Protein AF-A0A6P1M484-F1 (afdb_monomer_lite)

InterPro domains:
  IPR012334 Pectin lyase fold [G3DSA:2.160.20.10] (20-132)

Radius of gyration: 36.03 Å; chains: 1; bounding box: 83×106×101 Å

Organism: NCBI:txid2697043

Foldseek 3Di:
DVVVVVVVVVVVVVVVVVVVVVVVVVPPQAEAEEDEQEEPPPGPHPDVVSVQVVCQRYHYPAAYEDEYDFDEAEDAEAAENEHQVLQRYEYEYHSPDFWDKFKAAWPQWPDKFFAAPVRDGDDDFLVRGQFIWTKGATDLVCLVRDAQQWKKQKAPWDAPPQFQCLLVGAIWGFHGADNVRGITITTHQQSGPDDTAGPVRHHGTTHITMITIQRAEYEYQLYAYYEYALAERNEYYRHEQAYALPPDDDLVVVCVVCVPDDPVSSVSSVVSVVVVVVLPDPGRWHENYEYYNQYEYEYEADYHFENGQEEPEEYEDNYEYEYANYGQEHYQEEHYEYEHQYEYEYESYEQHSHQEESEEFYHLYEYEYENYEQHSHAYESYEFYHNGEYEAELYEFGNYAHEYAEYAAHQGEYEYDYDPPRAYEQEHYQHESYEYEHQGEYEDDRYEFYHHNAEPYEYDPNYDYHDDPDDHYDADDHPHDDYPDPLDDPDDPDDDDDDDDDDDDDDDDDDPDDDADEDDDDPPDPDDAAEEEADCPDDDDDSHHNAVVSVVVVCVRHPDPPSPGAHEYEYEFDREDDAEAAEDDDACLQRYAYAYDDDPPPQKWKKWFAFDFPLPPPDQWIKGKIATDPVCLVPDDQQKWKAFADKDCPPPDPPVQVGAIWGFHDADPVRNMTMTTGHHRDPVVSVVVVVRVSRPPGDIIIIIGIQRAEYEYELAAAYEYAPYERNEYARYEYADPDPCLPDPDPCVPPDDPVPPDPVVVVVSVVCVPPDHDFHEHYEYEHQYEYEYWHAYEQEDGQHEPYEAEHQYEYEYDDDPDPPQGEYEQEHYAAEPEEAEHNYEYAHQHYEQHHYAEEHYEYEHAYEYHYENYEQYQYAYEDYEYYHQYEYDYEQYEQYNHAHEHEYYEDAYEYEYECYEQENYNAEDYEYACYEYEYYNYEQEAHAAEDYAYELAEYEYEAYEAEYAHEDEHEYYDDDDDDLRAEYEYEAYEFEYAYADYEYAARHEYEYENYDYHYPPDHDHDYPHDYHYD

Secondary structure (DSSP, 8-state):
-HHHHHHHHHHHHHHHHHHHHHHHHHSPPPEE-SEEEEESTTSSBSSHHHHHHHHTTSEE-S-EEEEEPSEEEEESS-EE---TTGGGEEEES-TTSSPPEEEE-TT-EEEEEEE-TTSSBP-SSGGG-SEEEEEEE--GGGGGG--TT-EEEEEEEEE-TTS-GGGG-EEEEEEEEEETTEEEEEEE--SSSSPP--TTSSS--EEEEEEEEE-EEEEESSS-SEEEESSEEEEEESEEEEE-------HHHHHHH-TTS-HHHHHHHHHHHHHHTT-TTTT----SEEEETT-EEEE-SSEEEE--SS-SEEE-TT-EEEEES-EEES-SS-SEEE-TT-EEEEES-EEES-SS-SEEE-TT-EEEEES-EEES-SSEEEEEETT-EEEEES-EEES-SSEEEEEESSS-EEEEE-STT--EEEES-SS-SEEEETT-EEEESSEEEE--SS-SEEE-TT-EEEE-SSS--EEESSSSB---SS----------S----------------SS-EE-PPPTTS-S--EEEEE-TTS-SSSS-BSSHHHHHHHHHTEE---SSPPEEEEE-TT-B--SS-EEE--TTGGGEEEEE----S--EEEEEEEEEEE--TTSSSEEEEEEEPGGGGGG--TT-EEEEEEEE-TT---GGGG-EEEEEEEEETTTTEEEEEE----HHHHHHHHHSTTTT----EEEEEEE--EEEESSS-SEEEESSEEEEEES-EEEE--GGGSS---TTS---GGG--HHHHHHHHHHHHS------SEEEETT-EEEEETT-EEE--SS-SEEE-TT-EEEE---SSSS---EEEES-SS-SEEE-TT-EEEESSEEEES-SS-SEEE-SS-EEEEESEEEES-SSEEEEE-SS-EEEEES-EEES-SSEEEEE-TT-EEEEES-EEES-SSEEEEEESSEEEEES-EEEEESSEEEEEES-EEEEES-EEEESSEEEEEE--S-SS----EEEEES-EEEESSEEEEE-TT-EEEEES-EEEESS----EESS-EEE-

Sequence (1029 aa):
MRRMFWGFLVTLAMHAHLLAFSFTLQGGIAEQSSGTLYVGASRTYQSIHDALDYLSDKKITGDVTIAVDPGGYDYVEPICVNHQDAHRITIAGNSGGGADVITLGSGAILSVAAKDRDGNASVGPASDVDCYLVSISIPSADVGKVSAGDYVLIRALTGDLNDAYEVFQGSWEVAEVVADPPQMKIRHRYPMYPFPVNASNGLLNITGGQAIVLNTVLKFYACEGITAEGRKLGSIQNLALVGDCRPVIDPANLYVSNPGLSSEDYATVLENHASRALGNAWGAVFHGVQAELGGNVSIDRYVGISQFDGQGVSALGGSCVTADRTASCANERRGFYPTQTAYMRCDETIGSANNTDGYLADLNAVLEIESAAAAGNREQGVLALHKGRVYVKSSVSCGNGVGGFCARAGLSEMLMSTTGTAKNWAKNNLGPGVYAANGGEIRMAYTWVKNNAVNGVDGDLFSKWFLGSENNSYSNGGNSWDFASPDLVVSNSDYTAWSYHTMPFAAKTWSSDNRRKILLLDDNKGPYEAHYTINPLLPAGGVNFKNLYDFFEFIDDYRIQANGKMLNVELAYGVHHYYKTLVIDHPDASKIKIYGKRLISKEYVDIRILDTVDVTRYSNYCTAELQLVDSYEDRVDVGDYLNIISSDSSDGSDHELFRGAWEVIAKNDTTHTVTIKILQRDAGLASRLEASKISGISGGYVTAKLLKSVIKFYAADGIVVDNTLLGDLSGVCLIGDYTGLTNPPDYAANPPSVFSSQTILDRLASAYTNGWVEYDGIHVMDTGSINISGASAVCGFPGSGAYVSNGSVVENFMHRTQSLALMTACANRRSGVYCTQDSTFQSKASGSVHNRASGYVADSNSMLYVSIASAIANADYGFCVDGDSMLSGNRTKALFNLDSGYVTTDRSHSTAAESESRENGLHGYYLYDSTGAFEYSVADQNAQYGFALIESIGRMYSLTVSGQGCGLYGKDYDSLYLRKTWLYSPNSLIENNDIGVWADKNAVLTVTGSTLSGNQVGVSTTSGGVIIQ

Structure (mmCIF, N/CA/C/O backbone):
data_AF-A0A6P1M484-F1
#
_entry.id   AF-A0A6P1M484-F1
#
loop_
_atom_site.group_PDB
_atom_site.id
_atom_site.type_symbol
_atom_site.label_atom_id
_atom_site.label_alt_id
_atom_site.label_comp_id
_atom_site.label_asym_id
_atom_site.label_entity_id
_atom_site.label_seq_id
_atom_site.pdbx_PDB_ins_code
_atom_site.Cartn_x
_atom_site.Cartn_y
_atom_site.Cartn_z
_atom_site.occupancy
_atom_site.B_iso_or_equiv
_atom_site.auth_seq_id
_atom_site.auth_comp_id
_atom_site.auth_asym_id
_atom_site.auth_atom_id
_atom_site.pdbx_PDB_model_num
ATOM 1 N N . MET A 1 1 ? -15.358 -64.769 -6.963 1.00 53.03 1 MET A N 1
ATOM 2 C CA . MET A 1 1 ? -16.367 -64.537 -5.901 1.00 53.03 1 MET A CA 1
ATOM 3 C C . MET A 1 1 ? -15.932 -63.514 -4.850 1.00 53.03 1 MET A C 1
ATOM 5 O O . MET A 1 1 ? -16.545 -62.461 -4.826 1.00 53.03 1 MET A O 1
ATOM 9 N N . ARG A 1 2 ? -14.870 -63.717 -4.046 1.00 52.59 2 ARG A N 1
ATOM 10 C CA . ARG A 1 2 ? -14.439 -62.722 -3.025 1.00 52.59 2 ARG A CA 1
ATOM 11 C C . ARG A 1 2 ? -14.202 -61.297 -3.562 1.00 52.59 2 ARG A C 1
ATOM 13 O O . ARG A 1 2 ? -14.613 -60.345 -2.918 1.00 52.59 2 ARG A O 1
ATOM 20 N N . ARG A 1 3 ? -13.607 -61.147 -4.754 1.00 53.28 3 ARG A N 1
ATOM 21 C CA . ARG A 1 3 ? -13.403 -59.830 -5.397 1.00 53.28 3 ARG A CA 1
ATOM 22 C C . ARG A 1 3 ? -14.707 -59.161 -5.861 1.00 53.28 3 ARG A C 1
ATOM 24 O O . ARG A 1 3 ? -14.831 -57.953 -5.744 1.00 53.28 3 ARG A O 1
ATOM 31 N N . MET A 1 4 ? -15.690 -59.942 -6.318 1.00 67.44 4 MET A N 1
ATOM 32 C CA . MET A 1 4 ? -17.017 -59.416 -6.681 1.00 67.44 4 MET A CA 1
ATOM 33 C C . MET A 1 4 ? -17.802 -58.980 -5.440 1.00 67.44 4 MET A C 1
ATOM 35 O O . MET A 1 4 ? -18.447 -57.942 -5.466 1.00 67.44 4 MET A O 1
ATOM 39 N N . PHE A 1 5 ? -17.700 -59.733 -4.341 1.00 75.94 5 PHE A N 1
ATOM 40 C CA . PHE A 1 5 ? -18.352 -59.389 -3.076 1.00 75.94 5 PHE A CA 1
ATOM 41 C C . PHE A 1 5 ? -17.795 -58.088 -2.471 1.00 75.94 5 PHE A C 1
ATOM 43 O O . PHE A 1 5 ? -18.563 -57.239 -2.033 1.00 75.94 5 PHE A O 1
ATOM 50 N N . TRP A 1 6 ? -16.473 -57.885 -2.531 1.00 74.38 6 TRP A N 1
ATOM 51 C CA . TRP A 1 6 ? -15.841 -56.624 -2.122 1.00 74.38 6 TRP A CA 1
ATOM 52 C C . TRP A 1 6 ? -16.210 -55.446 -3.028 1.00 74.38 6 TRP A C 1
ATOM 54 O O . TRP A 1 6 ? -16.521 -54.376 -2.517 1.00 74.38 6 TRP A O 1
ATOM 64 N N . GLY A 1 7 ? -16.254 -55.644 -4.350 1.00 79.69 7 GLY A N 1
ATOM 65 C CA . GLY A 1 7 ? -16.724 -54.606 -5.273 1.00 79.69 7 GLY A CA 1
ATOM 66 C C . GLY A 1 7 ? -18.171 -54.193 -4.992 1.00 79.69 7 GLY A C 1
ATOM 67 O O . GLY A 1 7 ? -18.484 -53.006 -4.991 1.00 79.69 7 GLY A O 1
ATOM 68 N N . PHE A 1 8 ? -19.039 -55.155 -4.663 1.00 79.56 8 PHE A N 1
ATOM 69 C CA . PHE A 1 8 ? -20.438 -54.886 -4.332 1.00 79.56 8 PHE A CA 1
ATOM 70 C C . PHE A 1 8 ? -20.587 -54.117 -3.010 1.00 79.56 8 PHE A C 1
ATOM 72 O O . PHE A 1 8 ? -21.355 -53.164 -2.954 1.00 79.56 8 PHE A O 1
ATOM 79 N N . LEU A 1 9 ? -19.807 -54.463 -1.978 1.00 79.06 9 LEU A N 1
ATOM 80 C CA . LEU A 1 9 ? -19.785 -53.752 -0.691 1.00 79.06 9 LEU A CA 1
ATOM 81 C C . LEU A 1 9 ? -19.268 -52.314 -0.811 1.00 79.06 9 LEU A C 1
ATOM 83 O O . LEU A 1 9 ? -19.865 -51.411 -0.234 1.00 79.06 9 LEU A O 1
ATOM 87 N N . VAL A 1 10 ? -18.202 -52.090 -1.585 1.00 79.50 10 VAL A N 1
ATOM 88 C CA . VAL A 1 10 ? -17.672 -50.739 -1.837 1.00 79.50 10 VAL A CA 1
ATOM 89 C C . VAL A 1 10 ? -18.679 -49.909 -2.628 1.00 79.50 10 VAL A C 1
ATOM 91 O O . VAL A 1 10 ? -18.923 -48.759 -2.285 1.00 79.50 10 VAL A O 1
ATOM 94 N N . THR A 1 11 ? -19.333 -50.505 -3.628 1.00 79.81 11 THR A N 1
ATOM 95 C CA . THR A 1 11 ? -20.367 -49.814 -4.411 1.00 79.81 11 THR A CA 1
ATOM 96 C C . THR A 1 11 ? -21.569 -49.452 -3.540 1.00 79.81 11 THR A C 1
ATOM 98 O O . THR A 1 11 ? -22.047 -48.329 -3.623 1.00 79.81 11 THR A O 1
ATOM 101 N N . LEU A 1 12 ? -22.023 -50.349 -2.657 1.00 77.62 12 LEU A N 1
ATOM 102 C CA . LEU A 1 12 ? -23.106 -50.079 -1.702 1.00 77.62 12 LEU A CA 1
ATOM 103 C C . LEU A 1 12 ? -22.733 -49.012 -0.670 1.00 77.62 12 LEU A C 1
ATOM 105 O O . LEU A 1 12 ? -23.561 -48.158 -0.374 1.00 77.62 12 LEU A O 1
ATOM 109 N N . ALA A 1 13 ? -21.499 -49.024 -0.162 1.00 76.69 13 ALA A N 1
ATOM 110 C CA . ALA A 1 13 ? -21.004 -47.990 0.743 1.00 76.69 13 ALA A CA 1
ATOM 111 C C . ALA A 1 13 ? -20.927 -46.625 0.041 1.00 76.69 13 ALA A C 1
ATOM 113 O O . ALA A 1 13 ? -21.393 -45.627 0.584 1.00 76.69 13 ALA A O 1
ATOM 114 N N . MET A 1 14 ? -20.430 -46.581 -1.199 1.00 75.81 14 MET A N 1
ATOM 115 C CA . MET A 1 14 ? -20.409 -45.355 -1.999 1.00 75.81 14 MET A CA 1
ATOM 116 C C . MET A 1 14 ? -21.816 -44.870 -2.345 1.00 75.81 14 MET A C 1
ATOM 118 O O . MET A 1 14 ? -22.066 -43.676 -2.256 1.00 75.81 14 MET A O 1
ATOM 122 N N . HIS A 1 15 ? -22.752 -45.763 -2.678 1.00 74.19 15 HIS A N 1
ATOM 123 C CA . HIS A 1 15 ? -24.142 -45.394 -2.960 1.00 74.19 15 HIS A CA 1
ATOM 124 C C . HIS A 1 15 ? -24.871 -44.902 -1.706 1.00 74.19 15 HIS A C 1
ATOM 126 O O . HIS A 1 15 ? -25.634 -43.947 -1.785 1.00 74.19 15 HIS A O 1
ATOM 132 N N . ALA A 1 16 ? -24.611 -45.505 -0.542 1.00 71.75 16 ALA A N 1
ATOM 133 C CA . ALA A 1 16 ? -25.142 -45.043 0.736 1.00 71.75 16 ALA A CA 1
ATOM 134 C C . ALA A 1 16 ? -24.581 -43.665 1.114 1.00 71.75 16 ALA A C 1
ATOM 136 O O . ALA A 1 16 ? -25.341 -42.808 1.552 1.00 71.75 16 ALA A O 1
ATOM 137 N N . HIS A 1 17 ? -23.289 -43.411 0.872 1.00 71.06 17 HIS A N 1
ATOM 138 C CA . HIS A 1 17 ? -22.703 -42.081 1.045 1.00 71.06 17 HIS A CA 1
ATOM 139 C C . HIS A 1 17 ? -23.247 -41.066 0.035 1.00 71.06 17 HIS A C 1
ATOM 141 O O . HIS A 1 17 ? -23.532 -39.940 0.426 1.00 71.06 17 HIS A O 1
ATOM 147 N N . LEU A 1 18 ? -23.467 -41.457 -1.225 1.00 65.19 18 LEU A N 1
ATOM 148 C CA . LEU A 1 18 ? -24.061 -40.584 -2.242 1.00 65.19 18 LEU A CA 1
ATOM 149 C C . LEU A 1 18 ? -25.516 -40.238 -1.909 1.00 65.19 18 LEU A C 1
ATOM 151 O O . LEU A 1 18 ? -25.920 -39.090 -2.056 1.00 65.19 18 LEU A O 1
ATOM 155 N N . LEU A 1 19 ? -26.301 -41.213 -1.445 1.00 59.84 19 LEU A N 1
ATOM 156 C CA . LEU A 1 19 ? -27.692 -41.013 -1.039 1.00 59.84 19 LEU A CA 1
ATOM 157 C C . LEU A 1 19 ? -27.791 -40.201 0.251 1.00 59.84 19 LEU A C 1
ATOM 159 O O . LEU A 1 19 ? -28.648 -39.329 0.326 1.00 59.84 19 LEU A O 1
ATOM 163 N N . ALA A 1 20 ? -26.896 -40.421 1.220 1.00 59.84 20 ALA A N 1
ATOM 164 C CA . ALA A 1 20 ? -26.789 -39.572 2.403 1.00 59.84 20 ALA A CA 1
ATOM 165 C C . ALA A 1 20 ? -26.440 -38.129 2.008 1.00 59.84 20 ALA A C 1
ATOM 167 O O . ALA A 1 20 ? -27.122 -37.212 2.440 1.00 59.84 20 ALA A O 1
ATOM 168 N N . PHE A 1 21 ? -25.473 -37.934 1.105 1.00 57.44 21 PHE A N 1
ATOM 169 C CA . PHE A 1 21 ? -25.091 -36.618 0.581 1.00 57.44 21 PHE A CA 1
ATOM 170 C C . PHE A 1 21 ? -26.227 -35.940 -0.208 1.00 57.44 21 PHE A C 1
ATOM 172 O O . PHE A 1 21 ? -26.443 -34.737 -0.094 1.00 57.44 21 PHE A O 1
ATOM 179 N N . SER A 1 22 ? -27.003 -36.721 -0.965 1.00 53.09 22 SER A N 1
ATOM 180 C CA . SER A 1 22 ? -28.165 -36.240 -1.726 1.00 53.09 22 SER A CA 1
ATOM 181 C C . SER A 1 22 ? -29.347 -35.871 -0.821 1.00 53.09 22 SER A C 1
ATOM 183 O O . SER A 1 22 ? -30.064 -34.918 -1.118 1.00 53.09 22 SER A O 1
ATOM 185 N N . PHE A 1 23 ? -29.540 -36.586 0.294 1.00 50.69 23 PHE A N 1
ATOM 186 C CA . PHE A 1 23 ? -30.560 -36.256 1.296 1.00 50.69 23 PHE A CA 1
ATOM 187 C C . PHE A 1 23 ? -30.217 -34.969 2.057 1.00 50.69 23 PHE A C 1
ATOM 189 O O . PHE A 1 23 ? -31.115 -34.178 2.332 1.00 50.69 23 PHE A O 1
ATOM 196 N N . THR A 1 24 ? -28.932 -34.707 2.322 1.00 51.72 24 THR A N 1
ATOM 197 C CA . THR A 1 24 ? -28.481 -33.429 2.902 1.00 51.72 24 THR A CA 1
ATOM 198 C C . THR A 1 24 ? -28.685 -32.249 1.943 1.00 51.72 24 THR A C 1
ATOM 200 O O . THR A 1 24 ? -28.916 -31.136 2.393 1.00 51.72 24 THR A O 1
ATOM 203 N N . LEU A 1 25 ? -28.667 -32.483 0.624 1.00 49.16 25 LEU A N 1
ATOM 204 C CA . LEU A 1 25 ? -28.911 -31.465 -0.412 1.00 49.16 25 LEU A CA 1
ATOM 205 C C . LEU A 1 25 ? -30.400 -31.157 -0.668 1.00 49.16 25 LEU A C 1
ATOM 207 O O . LEU A 1 25 ? -30.707 -30.134 -1.275 1.00 49.16 25 LEU A O 1
ATOM 211 N N . GLN A 1 26 ? -31.330 -32.019 -0.237 1.00 45.59 26 GLN A N 1
ATOM 212 C CA . GLN A 1 26 ? -32.777 -31.812 -0.426 1.00 45.59 26 GLN A CA 1
ATOM 213 C C . GLN A 1 26 ? -33.454 -31.017 0.698 1.00 45.59 26 GLN A C 1
ATOM 215 O O . GLN A 1 26 ? -34.550 -30.494 0.491 1.00 45.59 26 GLN A O 1
ATOM 220 N N . GLY A 1 27 ? -32.811 -30.870 1.859 1.00 51.53 27 GLY A N 1
ATOM 221 C CA . GLY A 1 27 ? -33.149 -29.794 2.785 1.00 51.53 27 GLY A CA 1
ATOM 222 C C . GLY A 1 27 ? -32.573 -28.509 2.211 1.00 51.53 27 GLY A C 1
ATOM 223 O O . GLY A 1 27 ? -31.372 -28.297 2.324 1.00 51.53 27 GLY A O 1
ATOM 224 N N . GLY A 1 28 ? -33.386 -27.705 1.518 1.00 60.53 28 GLY A N 1
ATOM 225 C CA . GLY A 1 28 ? -32.921 -26.443 0.937 1.00 60.53 28 GLY A CA 1
ATOM 226 C C . GLY A 1 28 ? -32.111 -25.659 1.968 1.00 60.53 28 GLY A C 1
ATOM 227 O O . GLY A 1 28 ? -32.573 -25.499 3.097 1.00 60.53 28 GLY A O 1
ATOM 228 N N . ILE A 1 29 ? -30.894 -25.240 1.599 1.00 73.50 29 ILE A N 1
ATOM 229 C CA . ILE A 1 29 ? -30.035 -24.427 2.467 1.00 73.50 29 ILE A CA 1
ATOM 230 C C . ILE A 1 29 ? -30.889 -23.258 2.950 1.00 73.50 29 ILE A C 1
ATOM 232 O O . ILE A 1 29 ? -31.423 -22.516 2.124 1.00 73.50 29 ILE A O 1
ATOM 236 N N . ALA A 1 30 ? -31.076 -23.141 4.265 1.00 83.88 30 ALA A N 1
ATOM 237 C CA . ALA A 1 30 ? -31.862 -22.059 4.826 1.00 83.88 30 ALA A CA 1
ATOM 238 C C . ALA A 1 30 ? -31.227 -20.733 4.384 1.00 83.88 30 ALA A C 1
ATOM 240 O O . ALA A 1 30 ? -30.035 -20.502 4.585 1.00 83.88 30 ALA A O 1
ATOM 241 N N . GLU A 1 31 ? -32.000 -19.887 3.709 1.00 92.19 31 GLU A N 1
ATOM 242 C CA . GLU A 1 31 ? -31.503 -18.605 3.221 1.00 92.19 31 GLU A CA 1
ATOM 243 C C . GLU A 1 31 ? -31.812 -17.509 4.239 1.00 92.19 31 GLU A C 1
ATOM 245 O O . GLU A 1 31 ? -32.926 -17.414 4.757 1.00 92.19 31 GLU A O 1
ATOM 250 N N . GLN A 1 32 ? -30.828 -16.654 4.493 1.00 95.19 32 GLN A N 1
ATOM 251 C CA . GLN A 1 32 ? -31.009 -15.393 5.192 1.00 95.19 32 GLN A CA 1
ATOM 252 C C . GLN A 1 32 ? -30.959 -14.268 4.154 1.00 95.19 32 GLN A C 1
ATOM 254 O O . GLN A 1 32 ? -29.898 -13.941 3.620 1.00 95.19 32 GLN A O 1
ATOM 259 N N . SER A 1 33 ? -32.114 -13.675 3.855 1.00 94.19 33 SER A N 1
ATOM 260 C CA . SER A 1 33 ? -32.181 -12.441 3.066 1.00 94.19 33 SER A CA 1
ATOM 261 C C . SER A 1 33 ? -31.670 -11.245 3.873 1.00 94.19 33 SER A C 1
ATOM 263 O O . SER A 1 33 ? -31.371 -11.372 5.063 1.00 94.19 33 SER A O 1
ATOM 265 N N . SER A 1 34 ? -31.649 -10.058 3.259 1.00 94.38 34 SER A N 1
ATOM 266 C CA . SER A 1 34 ? -31.350 -8.819 3.981 1.00 94.38 34 SER A CA 1
ATOM 267 C C . SER A 1 34 ? -32.209 -8.658 5.236 1.00 94.38 34 SER A C 1
ATOM 269 O O . SER A 1 34 ? -33.406 -8.962 5.215 1.00 94.38 34 SER A O 1
ATOM 271 N N . GLY A 1 35 ? -31.609 -8.173 6.322 1.00 95.25 35 GLY A N 1
ATOM 272 C CA . GLY A 1 35 ? -32.316 -7.995 7.587 1.00 95.25 35 GLY A CA 1
ATOM 273 C C . GLY A 1 35 ? -31.432 -7.528 8.738 1.00 95.25 35 GLY A C 1
ATOM 274 O O . GLY A 1 35 ? -30.217 -7.395 8.608 1.00 95.25 35 GLY A O 1
ATOM 275 N N . THR A 1 36 ? -32.065 -7.291 9.884 1.00 96.75 36 THR A N 1
ATOM 276 C CA . THR A 1 36 ? -31.387 -6.883 11.117 1.00 96.75 36 THR A CA 1
ATOM 277 C C . THR A 1 36 ? -31.641 -7.913 12.211 1.00 96.75 36 THR A C 1
ATOM 279 O O . THR A 1 36 ? -32.792 -8.217 12.522 1.00 96.75 36 THR A O 1
ATOM 282 N N . LEU A 1 37 ? -30.568 -8.441 12.794 1.00 97.19 37 LEU A N 1
ATOM 283 C CA . LEU A 1 37 ? -30.597 -9.289 13.980 1.00 97.19 37 LEU A CA 1
ATOM 284 C C . LEU A 1 37 ? -30.318 -8.402 15.192 1.00 97.19 37 LEU A C 1
ATOM 286 O O . LEU A 1 37 ? -29.239 -7.828 15.300 1.00 97.19 37 LEU A O 1
ATOM 290 N N . TYR A 1 38 ? -31.300 -8.254 16.078 1.00 97.12 38 TYR A N 1
ATOM 291 C CA . TYR A 1 38 ? -31.150 -7.428 17.275 1.00 97.12 38 TYR A CA 1
ATOM 292 C C . TYR A 1 38 ? -30.542 -8.242 18.416 1.00 97.12 38 TYR A C 1
ATOM 294 O O . TYR A 1 38 ? -31.087 -9.289 18.770 1.00 97.12 38 TYR A O 1
ATOM 302 N N . VAL A 1 39 ? -29.457 -7.730 18.995 1.00 97.31 39 VAL A N 1
ATOM 303 C CA . VAL A 1 39 ? -28.735 -8.318 20.129 1.00 97.31 39 VAL A CA 1
ATOM 304 C C . VAL A 1 39 ? -28.949 -7.464 21.378 1.00 97.31 39 VAL A C 1
ATOM 306 O O . VAL A 1 39 ? -28.831 -6.242 21.312 1.00 97.31 39 VAL A O 1
ATOM 309 N N . GLY A 1 40 ? -29.270 -8.093 22.509 1.00 95.12 40 GLY A N 1
ATOM 310 C CA . GLY A 1 40 ? -29.425 -7.415 23.799 1.00 95.12 40 GLY A CA 1
ATOM 311 C C . GLY A 1 40 ? -30.181 -8.251 24.831 1.00 95.12 40 GLY A C 1
ATOM 312 O O . GLY A 1 40 ? -30.887 -9.193 24.478 1.00 95.12 40 GLY A O 1
ATOM 313 N N . ALA A 1 41 ? -30.113 -7.854 26.107 1.00 91.50 41 ALA A N 1
ATOM 314 C CA . ALA A 1 41 ? -30.684 -8.605 27.238 1.00 91.50 41 ALA A CA 1
ATOM 315 C C . ALA A 1 41 ? -32.189 -8.947 27.097 1.00 91.50 41 ALA A C 1
ATOM 317 O O . ALA A 1 41 ? -32.699 -9.897 27.687 1.00 91.50 41 ALA A O 1
ATOM 318 N N . SER A 1 42 ? -32.933 -8.162 26.311 1.00 92.19 42 SER A N 1
ATOM 319 C CA . SER A 1 42 ? -34.372 -8.350 26.061 1.00 92.19 42 SER A CA 1
ATOM 320 C C . SER A 1 42 ? -34.704 -8.766 24.621 1.00 92.19 42 SER A C 1
ATOM 322 O O . SER A 1 42 ? -35.867 -8.722 24.213 1.00 92.19 42 SER A O 1
ATOM 324 N N . ARG A 1 43 ? -33.696 -9.153 23.831 1.00 94.44 43 ARG A N 1
ATOM 325 C CA . ARG A 1 43 ? -33.829 -9.505 22.412 1.00 94.44 43 ARG A CA 1
ATOM 326 C C . ARG A 1 43 ? -33.830 -11.015 22.189 1.00 94.44 43 ARG A C 1
ATOM 328 O O . ARG A 1 43 ? -33.615 -11.808 23.101 1.00 94.44 43 ARG A O 1
ATOM 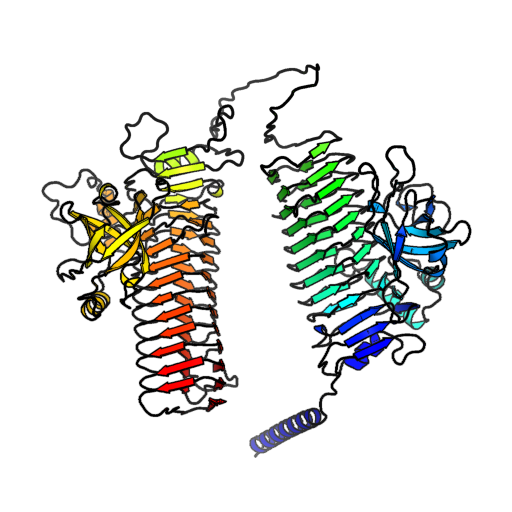335 N N . THR A 1 44 ? -34.109 -11.412 20.949 1.00 95.25 44 THR A N 1
ATOM 336 C CA . THR A 1 44 ? -34.053 -12.818 20.521 1.00 95.25 44 THR A CA 1
ATOM 337 C C . THR A 1 44 ? -32.642 -13.385 20.633 1.00 95.25 44 THR A C 1
ATOM 339 O O . THR A 1 44 ? -32.490 -14.517 21.076 1.00 95.25 44 THR A O 1
ATOM 342 N N . TYR A 1 45 ? -31.638 -12.592 20.261 1.00 97.06 45 TYR A N 1
ATOM 343 C CA . TYR A 1 45 ? -30.227 -12.925 20.413 1.00 97.06 45 TYR A CA 1
ATOM 344 C C . TYR A 1 45 ? -29.699 -12.156 21.623 1.00 97.06 45 TYR A C 1
ATOM 346 O O . TYR A 1 45 ? -29.893 -10.943 21.717 1.00 97.06 45 TYR A O 1
ATOM 354 N N . GLN A 1 46 ? -29.093 -12.848 22.580 1.00 95.44 46 GLN A N 1
ATOM 355 C CA . GLN A 1 46 ? -28.589 -12.229 23.807 1.00 95.44 46 GLN A CA 1
ATOM 356 C C . GLN A 1 46 ? -27.141 -11.764 23.621 1.00 95.44 46 GLN A C 1
ATOM 358 O O . GLN A 1 46 ? -26.747 -10.751 24.196 1.00 95.44 46 GLN A O 1
ATOM 363 N N . SER A 1 47 ? -26.390 -12.447 22.751 1.00 96.19 47 SER A N 1
ATOM 364 C CA . SER A 1 47 ? -25.005 -12.137 22.389 1.00 96.19 47 SER A CA 1
ATOM 365 C C . SER A 1 47 ? -24.797 -12.029 20.869 1.00 96.19 47 SER A C 1
ATOM 367 O O . SER A 1 47 ? -25.660 -12.404 20.069 1.00 96.19 47 SER A O 1
ATOM 369 N N . ILE A 1 48 ? -23.631 -11.516 20.451 1.00 97.56 48 ILE A N 1
ATOM 370 C CA . ILE A 1 48 ? -23.211 -11.564 19.040 1.00 97.56 48 ILE A CA 1
ATOM 371 C C . ILE A 1 48 ? -22.940 -13.015 18.612 1.00 97.56 48 ILE A C 1
ATOM 373 O O . ILE A 1 48 ? -23.260 -13.363 17.475 1.00 97.56 48 ILE A O 1
ATOM 377 N N . HIS A 1 49 ? -22.426 -13.868 19.509 1.00 96.94 49 HIS A N 1
ATOM 378 C CA . HIS A 1 49 ? -22.252 -15.303 19.255 1.00 96.94 49 HIS A CA 1
ATOM 379 C C . HIS A 1 49 ? -23.578 -15.969 18.892 1.00 96.94 49 HIS A C 1
ATOM 381 O O . HIS A 1 49 ? -23.643 -16.608 17.852 1.00 96.94 49 HIS A O 1
ATOM 387 N N . ASP A 1 50 ? -24.665 -15.705 19.624 1.00 96.75 50 ASP A N 1
ATOM 388 C CA . ASP A 1 50 ? -25.988 -16.272 19.311 1.00 96.75 50 ASP A CA 1
ATOM 389 C C . ASP A 1 50 ? -26.455 -15.891 17.895 1.00 96.75 50 ASP A C 1
ATOM 391 O O . ASP A 1 50 ? -27.077 -16.684 17.183 1.00 96.75 50 ASP A O 1
ATOM 395 N N . ALA A 1 51 ? -26.180 -14.648 17.486 1.00 97.56 51 ALA A N 1
ATOM 396 C CA . ALA A 1 51 ? -26.536 -14.150 16.163 1.00 97.56 51 ALA A CA 1
ATOM 397 C C . ALA A 1 51 ? -25.664 -14.781 15.065 1.00 97.56 51 ALA A C 1
ATOM 399 O O . ALA A 1 51 ? -26.183 -15.142 14.008 1.00 97.56 51 ALA A O 1
ATOM 400 N N . LEU A 1 52 ? -24.359 -14.940 15.302 1.00 97.12 52 LEU A N 1
ATOM 401 C CA . LEU A 1 52 ? -23.440 -15.597 14.370 1.00 97.12 52 LEU A CA 1
ATOM 402 C C . LEU A 1 52 ? -23.708 -17.103 14.262 1.00 97.12 52 LEU A C 1
ATOM 404 O O . LEU A 1 52 ? -23.727 -17.627 13.150 1.00 97.12 52 LEU A O 1
ATOM 408 N N . ASP A 1 53 ? -24.009 -17.775 15.370 1.00 96.69 53 ASP A N 1
ATOM 409 C CA . ASP A 1 53 ? -24.400 -19.185 15.411 1.00 96.69 53 ASP A CA 1
ATOM 410 C C . ASP A 1 53 ? -25.687 -19.410 14.624 1.00 96.69 53 ASP A C 1
ATOM 412 O O . ASP A 1 53 ? -25.777 -20.340 13.821 1.00 96.69 53 ASP A O 1
ATOM 416 N N . TYR A 1 54 ? -26.658 -18.502 14.759 1.00 96.69 54 TYR A N 1
ATOM 417 C CA . TYR A 1 54 ? -27.853 -18.511 13.923 1.00 96.69 54 TYR A CA 1
ATOM 418 C C . TYR A 1 54 ? -27.536 -18.339 12.431 1.00 96.69 54 TYR A C 1
ATOM 420 O O . TYR A 1 54 ? -28.255 -18.895 11.602 1.00 96.69 54 TYR A O 1
ATOM 428 N N . LEU A 1 55 ? -26.502 -17.586 12.057 1.00 96.81 55 LEU A N 1
ATOM 429 C CA . LEU A 1 55 ? -26.103 -17.415 10.655 1.00 96.81 55 LEU A CA 1
ATOM 430 C C . LEU A 1 55 ? -25.220 -18.555 10.132 1.00 96.81 55 LEU A C 1
ATOM 432 O O . LEU A 1 55 ? -25.133 -18.720 8.920 1.00 96.81 55 LEU A O 1
ATOM 436 N N . SER A 1 56 ? -24.587 -19.335 11.011 1.00 95.69 56 SER A N 1
ATOM 437 C CA . SER A 1 56 ? -23.524 -20.291 10.668 1.00 95.69 56 SER A CA 1
ATOM 438 C C . SER A 1 56 ? -23.910 -21.339 9.615 1.00 95.69 56 SER A C 1
ATOM 440 O O . SER A 1 56 ? -23.058 -21.765 8.835 1.00 95.69 56 SER A O 1
ATOM 442 N N . ASP A 1 57 ? -25.187 -21.724 9.560 1.00 93.12 57 ASP A N 1
ATOM 443 C CA . ASP A 1 57 ? -25.733 -22.727 8.644 1.00 93.12 57 ASP A CA 1
ATOM 444 C C . ASP A 1 57 ? -26.552 -22.136 7.479 1.00 93.12 57 ASP A C 1
ATOM 446 O O . ASP A 1 57 ? -27.160 -22.886 6.707 1.00 93.12 57 ASP A O 1
ATOM 450 N N . LYS A 1 58 ? -26.574 -20.802 7.328 1.00 94.88 58 LYS A N 1
ATOM 451 C CA . LYS A 1 58 ? -27.437 -20.100 6.364 1.00 94.88 58 LYS A CA 1
ATOM 452 C C . LYS A 1 58 ? -26.660 -19.518 5.205 1.00 94.88 58 LYS A C 1
ATOM 454 O O . LYS A 1 58 ? -25.593 -18.949 5.356 1.00 94.88 58 LYS A O 1
ATOM 459 N N . LYS A 1 59 ? -27.253 -19.543 4.017 1.00 95.25 59 LYS A N 1
ATOM 460 C CA . LYS A 1 59 ? -26.734 -18.758 2.892 1.00 95.25 59 LYS A CA 1
ATOM 461 C C . LYS A 1 59 ? -27.224 -17.320 3.011 1.00 95.25 59 LYS A C 1
ATOM 463 O O . LYS A 1 59 ? -28.434 -17.093 3.018 1.00 95.25 59 LYS A O 1
ATOM 468 N N . ILE A 1 60 ? -26.316 -16.348 3.050 1.00 96.56 60 ILE A N 1
ATOM 469 C CA . ILE A 1 60 ? -26.690 -14.938 3.209 1.00 96.56 60 ILE A CA 1
ATOM 470 C C . ILE A 1 60 ? -26.880 -14.311 1.824 1.00 96.56 60 ILE A C 1
ATOM 472 O O . ILE A 1 60 ? -25.924 -13.972 1.125 1.00 96.56 60 ILE A O 1
ATOM 476 N N . THR A 1 61 ? -28.132 -14.161 1.391 1.00 95.31 61 THR A N 1
ATOM 477 C CA . THR A 1 61 ? -28.474 -13.677 0.042 1.00 95.31 61 THR A CA 1
ATOM 478 C C . THR A 1 61 ? -28.562 -12.152 -0.064 1.00 95.31 61 THR A C 1
ATOM 480 O O . THR A 1 61 ? -28.478 -11.638 -1.181 1.00 95.31 61 THR A O 1
ATOM 483 N N . GLY A 1 62 ? -28.580 -11.425 1.059 1.00 95.19 62 GLY A N 1
ATOM 484 C CA . GLY A 1 62 ? -28.448 -9.961 1.114 1.00 95.19 62 GLY A CA 1
ATOM 485 C C . GLY A 1 62 ? -27.791 -9.470 2.409 1.00 95.19 62 GLY A C 1
ATOM 486 O O . GLY A 1 62 ? -27.441 -10.286 3.249 1.00 95.19 62 GLY A O 1
ATOM 487 N N . ASP A 1 63 ? -27.608 -8.157 2.575 1.00 97.19 63 ASP A N 1
ATOM 488 C CA . ASP A 1 63 ? -26.856 -7.606 3.719 1.00 97.19 63 ASP A CA 1
ATOM 489 C C . ASP A 1 63 ? -27.567 -7.804 5.067 1.00 97.19 63 ASP A C 1
ATOM 491 O O . ASP A 1 63 ? -28.754 -7.495 5.217 1.00 97.19 63 ASP A O 1
ATOM 495 N N . VAL A 1 64 ? -26.826 -8.303 6.058 1.00 97.88 64 VAL A N 1
ATOM 496 C CA . VAL A 1 64 ? -27.311 -8.586 7.412 1.00 97.88 64 VAL A CA 1
ATOM 497 C C . VAL A 1 64 ? -26.600 -7.681 8.407 1.00 97.88 64 VAL A C 1
ATOM 499 O O . VAL A 1 64 ? -25.375 -7.654 8.480 1.00 97.88 64 VAL A O 1
ATOM 502 N N . THR A 1 65 ? -27.368 -6.965 9.222 1.00 97.50 65 THR A N 1
ATOM 503 C CA . THR A 1 65 ? -26.828 -6.171 10.332 1.00 97.50 65 THR A CA 1
ATOM 504 C C . THR A 1 65 ? -27.108 -6.859 11.661 1.00 97.50 65 THR A C 1
ATOM 506 O O . THR A 1 65 ? -28.265 -7.056 12.018 1.00 97.50 65 THR A O 1
ATOM 509 N N . ILE A 1 66 ? -26.069 -7.184 12.421 1.00 97.88 66 ILE A N 1
ATOM 510 C CA . ILE A 1 66 ? -26.158 -7.536 13.839 1.00 97.88 66 ILE A CA 1
ATOM 511 C C . ILE A 1 66 ? -26.158 -6.215 14.617 1.00 97.88 66 ILE A C 1
ATOM 513 O O . ILE A 1 66 ? -25.112 -5.590 14.794 1.00 97.88 66 ILE A O 1
ATOM 517 N N . ALA A 1 67 ? -27.347 -5.749 15.000 1.00 97.12 67 ALA A N 1
ATOM 518 C CA . ALA A 1 67 ? -27.556 -4.484 15.696 1.00 97.12 67 ALA A CA 1
ATOM 519 C C . ALA A 1 67 ? -27.608 -4.714 17.210 1.00 97.12 67 ALA A C 1
ATOM 521 O O . ALA A 1 67 ? -28.545 -5.327 17.722 1.00 97.12 67 ALA A O 1
ATOM 522 N N . VAL A 1 68 ? -26.609 -4.207 17.920 1.00 97.62 68 VAL A N 1
ATOM 523 C CA . VAL A 1 68 ? -26.420 -4.410 19.356 1.00 97.62 68 VAL A CA 1
ATOM 524 C C . VAL A 1 68 ? -27.033 -3.236 20.123 1.00 97.62 68 VAL A C 1
ATOM 526 O O . VAL A 1 68 ? -26.757 -2.071 19.824 1.00 97.62 68 VAL A O 1
ATOM 529 N N . ASP A 1 69 ? -27.916 -3.531 21.078 1.00 96.25 69 ASP A N 1
ATOM 530 C CA . ASP A 1 69 ? -28.544 -2.522 21.936 1.00 96.25 69 ASP A CA 1
ATOM 531 C C . ASP A 1 69 ? -27.493 -1.828 22.831 1.00 96.25 69 ASP A C 1
ATOM 533 O O . ASP A 1 69 ? -26.523 -2.477 23.230 1.00 96.25 69 ASP A O 1
ATOM 537 N N . PRO A 1 70 ? -27.685 -0.549 23.210 1.00 95.44 70 PRO A N 1
ATOM 538 C CA . PRO A 1 70 ? -26.840 0.119 24.202 1.00 95.44 70 PRO A CA 1
ATOM 539 C C . PRO A 1 70 ? -26.689 -0.699 25.491 1.00 95.44 70 PRO A C 1
ATOM 541 O O . PRO A 1 70 ? -27.669 -1.224 26.023 1.00 95.44 70 PRO A O 1
ATOM 544 N N . GLY A 1 71 ? -25.465 -0.787 26.005 1.00 94.62 71 GLY A N 1
ATOM 545 C CA . GLY A 1 71 ? -25.122 -1.595 27.170 1.00 94.62 71 GLY A CA 1
ATOM 546 C C . GLY A 1 71 ? -23.677 -2.091 27.154 1.00 94.62 71 GLY A C 1
ATOM 547 O O . GLY A 1 71 ? -22.946 -1.917 26.177 1.00 94.62 71 GLY A O 1
ATOM 548 N N . GLY A 1 72 ? -23.277 -2.713 28.264 1.00 95.00 72 GLY A N 1
ATOM 549 C CA . GLY A 1 72 ? -22.024 -3.455 28.379 1.00 95.00 72 GLY A CA 1
ATOM 550 C C . GLY A 1 72 ? -22.241 -4.940 28.088 1.00 95.00 72 GLY A C 1
ATOM 551 O O . GLY A 1 72 ? -23.188 -5.525 28.612 1.00 95.00 72 GLY A O 1
ATOM 552 N N . TYR A 1 73 ? -21.369 -5.525 27.272 1.00 95.88 73 TYR A N 1
ATOM 553 C CA . TYR A 1 73 ? -21.386 -6.936 26.889 1.00 95.88 73 TYR A CA 1
ATOM 554 C C . TYR A 1 73 ? -20.024 -7.544 27.185 1.00 95.88 73 TYR A C 1
ATOM 556 O O . TYR A 1 73 ? -19.027 -7.088 26.631 1.00 95.88 73 TYR A O 1
ATOM 564 N N . ASP A 1 74 ? -19.994 -8.557 28.039 1.00 93.56 74 ASP A N 1
ATOM 565 C CA . ASP A 1 74 ? -18.762 -9.193 28.491 1.00 93.56 74 ASP A CA 1
ATOM 566 C C . ASP A 1 74 ? -18.481 -10.457 27.664 1.00 93.56 74 ASP A C 1
ATOM 568 O O . ASP A 1 74 ? -19.372 -11.279 27.450 1.00 93.56 74 ASP A O 1
ATOM 572 N N . TYR A 1 75 ? -17.239 -10.607 27.206 1.00 93.25 75 TYR A N 1
ATOM 573 C CA . TYR A 1 75 ? -16.750 -11.722 26.401 1.00 93.25 75 TYR A CA 1
ATOM 574 C C . TYR A 1 75 ? -15.490 -12.310 27.039 1.00 93.25 75 TYR A C 1
ATOM 576 O O . TYR A 1 75 ? -14.561 -11.584 27.397 1.00 93.25 75 TYR A O 1
ATOM 584 N N . VAL A 1 76 ? -15.458 -13.635 27.162 1.00 89.56 76 VAL A N 1
ATOM 585 C CA . VAL A 1 76 ? -14.273 -14.413 27.580 1.00 89.56 76 VAL A CA 1
ATOM 586 C C . VAL A 1 76 ? -13.684 -15.248 26.443 1.00 89.56 76 VAL A C 1
ATOM 588 O O . VAL A 1 76 ? -12.637 -15.872 26.604 1.00 89.56 76 VAL A O 1
ATOM 591 N N . GLU A 1 77 ? -14.340 -15.223 25.283 1.00 91.06 77 GLU A N 1
ATOM 592 C CA . GLU A 1 77 ? -13.898 -15.853 24.047 1.00 91.06 77 GLU A CA 1
ATOM 593 C C . GLU A 1 77 ? -13.992 -14.855 22.882 1.00 91.06 77 GLU A C 1
ATOM 595 O O . GLU A 1 77 ? -14.863 -13.974 22.900 1.00 91.06 77 GLU A O 1
ATOM 600 N N . PRO A 1 78 ? -13.144 -15.001 21.849 1.00 94.44 78 PRO A N 1
ATOM 601 C CA . PRO A 1 78 ? -13.182 -14.133 20.680 1.00 94.44 78 PRO A CA 1
ATOM 602 C C . PRO A 1 78 ? -14.494 -14.226 19.902 1.00 94.44 78 PRO A C 1
ATOM 604 O O . PRO A 1 78 ? -15.130 -15.280 19.813 1.00 94.44 78 PRO A O 1
ATOM 607 N N . ILE A 1 79 ? -14.861 -13.134 19.234 1.00 97.19 79 ILE A N 1
ATOM 608 C CA . ILE A 1 79 ? -15.914 -13.144 18.216 1.00 97.19 79 ILE A CA 1
ATOM 609 C C . ILE A 1 79 ? -15.274 -13.541 16.880 1.00 97.19 79 ILE A C 1
ATOM 611 O O . ILE A 1 79 ? -14.747 -12.704 16.143 1.00 97.19 79 ILE A O 1
ATOM 615 N N . CYS A 1 80 ? -15.322 -14.834 16.565 1.00 95.81 80 CYS A N 1
ATOM 616 C CA . CYS A 1 80 ? -14.789 -15.387 15.319 1.00 95.81 80 CYS A CA 1
ATOM 617 C C . CYS A 1 80 ? -15.809 -15.296 14.174 1.00 95.81 80 CYS A C 1
ATOM 619 O O . CYS A 1 80 ? -16.878 -15.908 14.218 1.00 95.81 80 CYS A O 1
ATOM 621 N N . VAL A 1 81 ? -15.462 -14.595 13.093 1.00 94.38 81 VAL A N 1
ATOM 622 C CA . VAL A 1 81 ? -16.326 -14.448 11.912 1.00 94.38 81 VAL A CA 1
ATOM 623 C C . VAL A 1 81 ? -15.873 -15.389 10.793 1.00 94.38 81 VAL A C 1
ATOM 625 O O . VAL A 1 81 ? -15.151 -15.004 9.875 1.00 94.38 81 VAL A O 1
ATOM 628 N N . ASN A 1 82 ? -16.366 -16.629 10.836 1.00 92.69 82 ASN A N 1
ATOM 629 C CA . ASN A 1 82 ? -15.946 -17.700 9.917 1.00 92.69 82 ASN A CA 1
ATOM 630 C C . ASN A 1 82 ? -16.941 -18.002 8.779 1.00 92.69 82 ASN A C 1
ATOM 632 O O . ASN A 1 82 ? -16.738 -18.932 7.991 1.00 92.69 82 ASN A O 1
ATOM 636 N N . HIS A 1 83 ? -17.999 -17.198 8.650 1.00 95.06 83 HIS A N 1
ATOM 637 C CA . HIS A 1 83 ? -19.042 -17.397 7.646 1.00 95.06 83 HIS A CA 1
ATOM 638 C C . HIS A 1 83 ? -18.538 -17.134 6.211 1.00 95.06 83 HIS A C 1
ATOM 640 O O . HIS A 1 83 ? -17.831 -16.160 5.950 1.00 95.06 83 HIS A O 1
ATOM 646 N N . GLN A 1 84 ? -18.935 -17.966 5.240 1.00 94.00 84 GLN A N 1
ATOM 647 C CA . GLN A 1 84 ? -18.512 -17.811 3.834 1.00 94.00 84 GLN A CA 1
ATOM 648 C C . GLN A 1 84 ? -18.984 -16.484 3.209 1.00 94.00 84 GLN A C 1
ATOM 650 O O . GLN A 1 84 ? -18.266 -15.857 2.431 1.00 94.00 84 GLN A O 1
ATOM 655 N N . ASP A 1 85 ? -20.166 -16.021 3.619 1.00 96.06 85 ASP A N 1
ATOM 656 C CA . ASP A 1 85 ? -20.772 -14.759 3.190 1.00 96.06 85 ASP A CA 1
ATOM 657 C C . ASP A 1 85 ? -20.551 -13.631 4.215 1.00 96.06 85 ASP A C 1
ATOM 659 O O . ASP A 1 85 ? -21.318 -12.671 4.259 1.00 96.06 85 ASP A O 1
ATOM 663 N N . ALA A 1 86 ? -19.518 -13.728 5.063 1.00 95.81 86 ALA A N 1
ATOM 664 C CA . ALA A 1 86 ? -19.227 -12.733 6.103 1.00 95.81 86 ALA A CA 1
ATOM 665 C C . ALA A 1 86 ? -19.099 -11.296 5.570 1.00 95.81 86 ALA A C 1
ATOM 667 O O . ALA A 1 86 ? -19.310 -10.339 6.313 1.00 95.81 86 ALA A O 1
ATOM 668 N N . HIS A 1 87 ? -18.827 -11.135 4.269 1.00 96.44 87 HIS A N 1
ATOM 669 C CA . HIS A 1 87 ? -18.652 -9.834 3.621 1.00 96.44 87 HIS A CA 1
ATOM 670 C C . HIS A 1 87 ? -19.953 -9.027 3.571 1.00 96.44 87 HIS A C 1
ATOM 672 O O . HIS A 1 87 ? -19.924 -7.852 3.217 1.00 96.44 87 HIS A O 1
ATOM 678 N N . ARG A 1 88 ? -21.075 -9.671 3.913 1.00 97.00 88 ARG A N 1
ATOM 679 C CA . ARG A 1 88 ? -22.429 -9.116 4.001 1.00 97.00 88 ARG A CA 1
ATOM 680 C C . ARG A 1 88 ? -22.886 -8.899 5.441 1.00 97.00 88 ARG A C 1
ATOM 682 O O . ARG A 1 88 ? -24.015 -8.470 5.647 1.00 97.00 88 ARG A O 1
ATOM 689 N N . ILE A 1 89 ? -22.058 -9.249 6.428 1.00 97.88 89 ILE A N 1
ATOM 690 C CA . ILE A 1 89 ? -22.373 -9.086 7.847 1.00 97.88 89 ILE A CA 1
ATOM 691 C C . ILE A 1 89 ? -21.776 -7.767 8.339 1.00 97.88 89 ILE A C 1
ATOM 693 O O . ILE A 1 89 ? -20.566 -7.549 8.255 1.00 97.88 89 ILE A O 1
ATOM 697 N N . THR A 1 90 ? -22.627 -6.916 8.901 1.00 97.50 90 THR A N 1
ATOM 698 C CA . THR A 1 90 ? -22.234 -5.710 9.634 1.00 97.50 90 THR A CA 1
ATOM 699 C C . THR A 1 90 ? -22.550 -5.887 11.112 1.00 97.50 90 THR A C 1
ATOM 701 O O . THR A 1 90 ? -23.680 -6.220 11.455 1.00 97.50 90 THR A O 1
ATOM 704 N N . ILE A 1 91 ? -21.591 -5.617 11.994 1.00 97.62 91 ILE A N 1
ATOM 705 C CA . ILE A 1 91 ? -21.809 -5.522 13.441 1.00 97.62 91 ILE A CA 1
ATOM 706 C C . ILE A 1 91 ? -21.900 -4.037 13.794 1.00 97.62 91 ILE A C 1
ATOM 708 O O . ILE A 1 91 ? -20.954 -3.279 13.582 1.00 97.62 91 ILE A O 1
ATOM 712 N N . ALA A 1 92 ? -23.048 -3.604 14.306 1.00 96.81 92 ALA A N 1
ATOM 713 C CA . ALA A 1 92 ? -23.311 -2.202 14.606 1.00 96.81 92 ALA A CA 1
ATOM 714 C C . ALA A 1 92 ? -23.791 -2.040 16.047 1.00 96.81 92 ALA A C 1
ATOM 716 O O . ALA A 1 92 ? -24.768 -2.672 16.446 1.00 96.81 92 ALA A O 1
ATOM 717 N N . GLY A 1 93 ? -23.133 -1.173 16.811 1.00 95.81 93 GLY A N 1
ATOM 718 C CA . GLY A 1 93 ? -23.658 -0.716 18.093 1.00 95.81 93 GLY A CA 1
ATOM 719 C C . GLY A 1 93 ? -24.754 0.330 17.926 1.00 95.81 93 GLY A C 1
ATOM 720 O O . GLY A 1 93 ? -25.004 0.832 16.825 1.00 95.81 93 GLY A O 1
ATOM 721 N N . ASN A 1 94 ? -25.393 0.663 19.044 1.00 86.31 94 ASN A N 1
ATOM 722 C CA . ASN A 1 94 ? -26.480 1.627 19.135 1.00 86.31 94 ASN A CA 1
ATOM 723 C C . ASN A 1 94 ? -27.648 1.286 18.194 1.00 86.31 94 ASN A C 1
ATOM 725 O O . ASN A 1 94 ? -28.027 2.064 17.321 1.00 86.31 94 ASN A O 1
ATOM 729 N N . SER A 1 95 ? -28.251 0.110 18.386 1.00 79.56 95 SER A N 1
ATOM 730 C CA . SER A 1 95 ? -29.377 -0.403 17.582 1.00 79.56 95 SER A CA 1
ATOM 731 C C . SER A 1 95 ? -30.561 0.570 17.382 1.00 79.56 95 SER A C 1
ATOM 733 O O . SER A 1 95 ? -31.388 0.352 16.493 1.00 79.56 95 SER A O 1
ATOM 735 N N . GLY A 1 96 ? -30.665 1.626 18.202 1.00 64.56 96 GLY A N 1
ATOM 736 C CA . GLY A 1 96 ? -31.706 2.655 18.159 1.00 64.56 96 GLY A CA 1
ATOM 737 C C . GLY A 1 96 ? -31.418 3.885 17.281 1.00 64.56 96 GLY A C 1
ATOM 738 O O . GLY A 1 96 ? -32.325 4.702 17.116 1.00 64.56 96 GLY A O 1
ATOM 739 N N . GLY A 1 97 ? -30.215 4.052 16.712 1.00 71.44 97 GLY A N 1
ATOM 740 C CA . GLY A 1 97 ? -29.875 5.212 15.872 1.00 71.44 97 GLY A CA 1
ATOM 741 C C . GLY A 1 97 ? -28.372 5.486 15.719 1.00 71.44 97 GLY A C 1
ATOM 742 O O . GLY A 1 97 ? -27.530 4.695 16.124 1.00 71.44 97 GLY A O 1
ATOM 743 N N . GLY A 1 98 ? -28.015 6.621 15.106 1.00 78.31 98 GLY A N 1
ATOM 744 C CA . GLY A 1 98 ? -26.616 7.066 15.024 1.00 78.31 98 GLY A CA 1
ATOM 745 C C . GLY A 1 98 ? -26.054 7.466 16.394 1.00 78.31 98 GLY A C 1
ATOM 746 O O . GLY A 1 98 ? -26.813 7.802 17.300 1.00 78.31 98 GLY A O 1
ATOM 747 N N . ALA A 1 99 ? -24.729 7.427 16.549 1.00 86.25 99 ALA A N 1
ATOM 748 C CA . ALA A 1 99 ? -24.065 7.850 17.781 1.00 86.25 99 ALA A CA 1
ATOM 749 C C . ALA A 1 99 ? -24.333 9.336 18.096 1.00 86.25 99 ALA A C 1
ATOM 751 O O . ALA A 1 99 ? -24.316 10.186 17.199 1.00 86.25 99 ALA A O 1
ATOM 752 N N . ASP A 1 100 ? -24.562 9.652 19.372 1.00 93.44 100 ASP A N 1
ATOM 753 C CA . ASP A 1 100 ? -24.722 11.032 19.827 1.00 93.44 100 ASP A CA 1
ATOM 754 C C . ASP A 1 100 ? -23.403 11.801 19.695 1.00 93.44 100 ASP A C 1
ATOM 756 O O . ASP A 1 100 ? -22.327 11.276 19.980 1.00 93.44 100 ASP A O 1
ATOM 760 N N . VAL A 1 101 ? -23.478 13.070 19.283 1.00 95.75 101 VAL A N 1
ATOM 761 C CA . VAL A 1 101 ? -22.304 13.939 19.109 1.00 95.75 101 VAL A CA 1
ATOM 762 C C . VAL A 1 101 ? -22.420 15.160 20.013 1.00 95.75 101 VAL A C 1
ATOM 764 O O . VAL A 1 101 ? -23.381 15.926 19.924 1.00 95.75 101 VAL A O 1
ATOM 767 N N . ILE A 1 102 ? -21.405 15.361 20.851 1.00 96.62 102 ILE A N 1
ATOM 768 C CA . ILE A 1 102 ? -21.237 16.518 21.732 1.00 96.62 102 ILE A CA 1
ATOM 769 C C . ILE A 1 102 ? -20.173 17.434 21.119 1.00 96.62 102 ILE A C 1
ATOM 771 O O . ILE A 1 102 ? -19.063 16.996 20.810 1.00 96.62 102 ILE A O 1
ATOM 775 N N . THR A 1 103 ? -20.498 18.716 20.936 1.00 96.06 103 THR A N 1
ATOM 776 C CA . THR A 1 103 ? -19.532 19.707 20.425 1.00 96.06 103 THR A CA 1
ATOM 777 C C . THR A 1 103 ? -18.716 20.283 21.575 1.00 96.06 103 THR A C 1
ATOM 779 O O . THR A 1 103 ? -19.277 20.801 22.540 1.00 96.06 103 THR A O 1
ATOM 782 N N . LEU A 1 104 ? -17.390 20.224 21.462 1.00 94.06 104 LEU A N 1
ATOM 783 C CA . LEU A 1 104 ? -16.471 20.762 22.462 1.00 94.06 104 LEU A CA 1
ATOM 784 C C . LEU A 1 104 ? -16.167 22.234 22.160 1.00 94.06 104 LEU A C 1
ATOM 786 O O . LEU A 1 104 ? -15.844 22.586 21.025 1.00 94.06 104 LEU A O 1
ATOM 790 N N . GLY A 1 105 ? -16.284 23.091 23.176 1.00 89.00 105 GLY A N 1
ATOM 791 C CA . GLY A 1 105 ? -16.016 24.528 23.076 1.00 89.00 105 GLY A CA 1
ATOM 792 C C . GLY A 1 105 ? -14.570 24.918 23.398 1.00 89.00 105 GLY A C 1
ATOM 793 O O . GLY A 1 105 ? -13.732 24.082 23.734 1.00 89.00 105 GLY A O 1
ATOM 794 N N . SER A 1 106 ? -14.282 26.221 23.338 1.00 88.75 106 SER A N 1
ATOM 795 C CA . SER A 1 106 ? -12.986 26.751 23.772 1.00 88.75 106 SER A CA 1
ATOM 796 C C . SER A 1 106 ? -12.804 26.609 25.284 1.00 88.75 106 SER A C 1
ATOM 798 O O . SER A 1 106 ? -13.720 26.906 26.049 1.00 88.75 106 SER A O 1
ATOM 800 N N . GLY A 1 107 ? -11.623 26.152 25.711 1.00 82.44 107 GLY A N 1
ATOM 801 C CA . GLY A 1 107 ? -11.332 25.891 27.121 1.00 82.44 107 GLY A CA 1
ATOM 802 C C . GLY A 1 107 ? -12.060 24.662 27.669 1.00 82.44 107 GLY A C 1
ATOM 803 O O . GLY A 1 107 ? -12.359 24.618 28.858 1.00 82.44 107 GLY A O 1
ATOM 804 N N . ALA A 1 108 ? -12.367 23.674 26.816 1.00 88.06 108 ALA A N 1
ATOM 805 C CA . ALA A 1 108 ? -13.125 22.487 27.212 1.00 88.06 108 ALA A CA 1
ATOM 806 C C . ALA A 1 108 ? -12.484 21.709 28.375 1.00 88.06 108 ALA A C 1
ATOM 808 O O . ALA A 1 108 ? -13.213 21.149 29.187 1.00 88.06 108 ALA A O 1
ATOM 809 N N . ILE A 1 109 ? -11.151 21.675 28.486 1.00 92.25 109 ILE A N 1
ATOM 810 C CA . ILE A 1 109 ? -10.462 20.990 29.588 1.00 92.25 109 ILE A CA 1
ATOM 811 C C . ILE A 1 109 ? -10.479 21.882 30.833 1.00 92.25 109 ILE A C 1
ATOM 813 O O . ILE A 1 109 ? -9.870 22.949 30.849 1.00 92.25 109 ILE A O 1
ATOM 817 N N . LEU A 1 110 ? -11.133 21.409 31.895 1.00 93.00 110 LEU A N 1
ATOM 818 C CA . LEU A 1 110 ? -11.280 22.119 33.169 1.00 93.00 110 LEU A CA 1
ATOM 819 C C . LEU A 1 110 ? -10.201 21.733 34.188 1.00 93.00 110 LEU A C 1
ATOM 821 O O . LEU A 1 110 ? -9.765 22.563 34.983 1.00 93.00 110 LEU A O 1
ATOM 825 N N . SER A 1 111 ? -9.773 20.468 34.188 1.00 94.06 111 SER A N 1
ATOM 826 C CA . SER A 1 111 ? -8.734 19.964 35.092 1.00 94.06 111 SER A CA 1
ATOM 827 C C . SER A 1 111 ? -8.171 18.630 34.612 1.00 94.06 111 SER A C 1
ATOM 829 O O . SER A 1 111 ? -8.905 17.835 34.029 1.00 94.06 111 SER A O 1
ATOM 831 N N . VAL A 1 112 ? -6.915 18.344 34.958 1.00 93.94 112 VAL A N 1
ATOM 832 C CA . VAL A 1 112 ? -6.268 17.038 34.764 1.00 93.94 112 VAL A CA 1
ATOM 833 C C . VAL A 1 112 ? -5.666 16.596 36.095 1.00 93.94 112 VAL A C 1
ATOM 835 O O . VAL A 1 112 ? -4.929 17.361 36.716 1.00 93.94 112 VAL A O 1
ATOM 838 N N . ALA A 1 113 ? -5.969 15.377 36.539 1.00 93.12 113 ALA A N 1
ATOM 839 C CA . ALA A 1 113 ? -5.403 14.802 37.759 1.00 93.12 113 ALA A CA 1
ATOM 840 C C . ALA A 1 113 ? -4.859 13.391 37.502 1.00 93.12 113 ALA A C 1
ATOM 842 O O . ALA A 1 113 ? -5.607 12.520 37.063 1.00 93.12 113 ALA A O 1
ATOM 843 N N . ALA A 1 114 ? -3.579 13.158 37.800 1.00 92.38 114 ALA A N 1
ATOM 844 C CA . ALA A 1 114 ? -2.969 11.830 37.723 1.00 92.38 114 ALA A CA 1
ATOM 845 C C . ALA A 1 114 ? -3.498 10.926 38.844 1.00 92.38 114 ALA A C 1
ATOM 847 O O . ALA A 1 114 ? -3.575 11.347 40.005 1.00 92.38 114 ALA A O 1
ATOM 848 N N . LYS A 1 115 ? -3.858 9.692 38.495 1.00 91.12 115 LYS A N 1
ATOM 849 C CA . LYS A 1 115 ? -4.428 8.691 39.394 1.00 91.12 115 LYS A CA 1
ATOM 850 C C . LYS A 1 115 ? -3.615 7.405 39.362 1.00 91.12 115 LYS A C 1
ATOM 852 O O . LYS A 1 115 ? -3.204 6.973 38.288 1.00 91.12 115 LYS A O 1
ATOM 857 N N . ASP A 1 116 ? -3.374 6.817 40.529 1.00 85.06 116 ASP A N 1
ATOM 858 C CA . ASP A 1 116 ? -2.825 5.461 40.631 1.00 85.06 116 ASP A CA 1
ATOM 859 C C . ASP A 1 116 ? -3.931 4.407 40.430 1.00 85.06 116 ASP A C 1
ATOM 861 O O . ASP A 1 116 ? -5.098 4.744 40.205 1.00 85.06 116 ASP A O 1
ATOM 865 N N . ARG A 1 117 ? -3.566 3.121 40.509 1.00 78.50 117 ARG A N 1
ATOM 866 C CA . ARG A 1 117 ? -4.504 1.995 40.333 1.00 78.50 117 ARG A CA 1
ATOM 867 C C . ARG A 1 117 ? -5.611 1.945 41.385 1.00 78.50 117 ARG A C 1
ATOM 869 O O . ARG A 1 117 ? -6.672 1.391 41.115 1.00 78.50 117 ARG A O 1
ATOM 876 N N . ASP A 1 118 ? -5.374 2.535 42.552 1.00 78.00 118 ASP A N 1
ATOM 877 C CA . ASP A 1 118 ? -6.340 2.604 43.648 1.00 78.00 118 ASP A CA 1
ATOM 878 C C . ASP A 1 118 ? -7.227 3.864 43.546 1.00 78.00 118 ASP A C 1
ATOM 880 O O . ASP A 1 118 ? -8.101 4.096 44.383 1.00 78.00 118 ASP A O 1
ATOM 884 N N . GLY A 1 119 ? -7.025 4.701 42.519 1.00 81.06 119 GLY A N 1
ATOM 885 C CA . GLY A 1 119 ? -7.753 5.953 42.305 1.00 81.06 119 GLY A CA 1
ATOM 886 C C . GLY A 1 119 ? -7.288 7.117 43.191 1.00 81.06 119 GLY A C 1
ATOM 887 O O . GLY A 1 119 ? -7.906 8.198 43.184 1.00 81.06 119 GLY A O 1
ATOM 888 N N . ASN A 1 120 ? -6.190 6.950 43.930 1.00 84.81 120 ASN A N 1
ATOM 889 C CA . ASN A 1 120 ? -5.581 8.016 44.719 1.00 84.81 120 ASN A CA 1
ATOM 890 C C . ASN A 1 120 ? -4.819 8.982 43.811 1.00 84.81 120 ASN A C 1
ATOM 892 O O . ASN A 1 120 ? -4.528 8.695 42.653 1.00 84.81 120 ASN A O 1
ATOM 896 N N . ALA A 1 121 ? -4.540 10.184 44.316 1.00 85.81 121 ALA A N 1
ATOM 897 C CA . ALA A 1 121 ? -3.691 11.120 43.588 1.00 85.81 121 ALA A CA 1
ATOM 898 C C . ALA A 1 121 ? -2.278 10.533 43.466 1.00 85.81 121 ALA A C 1
ATOM 900 O O . ALA A 1 121 ? -1.639 10.267 44.482 1.00 85.81 121 ALA A O 1
ATOM 901 N N . SER A 1 122 ? -1.801 10.363 42.234 1.00 83.38 122 SER A N 1
ATOM 902 C CA . SER A 1 122 ? -0.446 9.882 41.977 1.00 83.38 122 SER A CA 1
ATOM 903 C C . SER A 1 122 ? 0.503 11.062 41.770 1.00 83.38 122 SER A C 1
ATOM 905 O O . SER A 1 122 ? 0.197 12.013 41.046 1.00 83.38 122 SER A O 1
ATOM 907 N N . VAL A 1 123 ? 1.653 11.010 42.439 1.00 75.44 123 VAL A N 1
ATOM 908 C CA . VAL A 1 123 ? 2.765 11.960 42.310 1.00 75.44 123 VAL A CA 1
ATOM 909 C C . VAL A 1 123 ? 4.036 11.129 42.215 1.00 75.44 123 VAL A C 1
ATOM 911 O O . VAL A 1 123 ? 4.502 10.601 43.221 1.00 75.44 123 VAL A O 1
ATOM 914 N N . GLY A 1 124 ? 4.584 10.972 41.011 1.00 66.62 124 GLY A N 1
ATOM 915 C CA . GLY A 1 124 ? 5.688 10.039 40.799 1.00 66.62 124 GLY A CA 1
ATOM 916 C C . GLY A 1 124 ? 6.021 9.791 39.327 1.00 66.62 124 GLY A C 1
ATOM 917 O O . GLY A 1 124 ? 5.463 10.456 38.454 1.00 66.62 124 GLY A O 1
ATOM 918 N N . PRO A 1 125 ? 6.969 8.883 39.037 1.00 71.38 125 PRO A N 1
ATOM 919 C CA . PRO A 1 125 ? 7.283 8.447 37.677 1.00 71.38 125 PRO A CA 1
ATOM 920 C C . PRO A 1 125 ? 6.058 7.833 36.978 1.00 71.38 125 PRO A C 1
ATOM 922 O O . PRO A 1 125 ? 5.127 7.365 37.625 1.00 71.38 125 PRO A O 1
ATOM 925 N N . ALA A 1 126 ? 6.081 7.785 35.642 1.00 66.75 126 ALA A N 1
ATOM 926 C CA . ALA A 1 126 ? 4.972 7.271 34.826 1.00 66.75 126 ALA A CA 1
ATOM 927 C C . ALA A 1 126 ? 4.507 5.850 35.206 1.00 66.75 126 ALA A C 1
ATOM 929 O O . ALA A 1 126 ? 3.349 5.519 34.992 1.00 66.75 126 ALA A O 1
ATOM 930 N N . SER A 1 127 ? 5.379 5.031 35.807 1.00 73.00 127 SER A N 1
ATOM 931 C CA . SER A 1 127 ? 5.043 3.690 36.306 1.00 73.00 127 SER A CA 1
ATOM 932 C C . SER A 1 127 ? 3.960 3.671 37.387 1.00 73.00 127 SER A C 1
ATOM 934 O O . SER A 1 127 ? 3.329 2.634 37.587 1.00 73.00 127 SER A O 1
ATOM 936 N N . ASP A 1 128 ? 3.757 4.796 38.073 1.00 73.75 128 ASP A N 1
ATOM 937 C CA . ASP A 1 128 ? 2.879 4.911 39.239 1.00 73.75 128 ASP A CA 1
ATOM 938 C C . ASP A 1 128 ? 1.529 5.562 38.876 1.00 73.75 128 ASP A C 1
ATOM 940 O O . ASP A 1 128 ? 0.672 5.762 39.741 1.00 73.75 128 ASP A O 1
ATOM 944 N N . VAL A 1 129 ? 1.328 5.920 37.602 1.00 81.00 129 VAL A N 1
ATOM 945 C CA . VAL A 1 129 ? 0.086 6.504 37.079 1.00 81.00 129 VAL A CA 1
ATOM 946 C C . VAL A 1 129 ? -0.652 5.457 36.248 1.00 81.00 129 VAL A C 1
ATOM 948 O O . VAL A 1 129 ? -0.141 4.988 35.239 1.00 81.00 129 VAL A O 1
ATOM 951 N N . ASP A 1 130 ? -1.870 5.108 36.660 1.00 82.94 130 ASP A N 1
ATOM 952 C CA . ASP A 1 130 ? -2.766 4.219 35.907 1.00 82.94 130 ASP A CA 1
ATOM 953 C C . ASP A 1 130 ? -3.555 4.992 34.843 1.00 82.94 130 ASP A C 1
ATOM 955 O O . ASP A 1 130 ? -3.689 4.565 33.693 1.00 82.94 130 ASP A O 1
ATOM 959 N N . CYS A 1 131 ? -4.077 6.161 35.220 1.00 90.69 131 CYS A N 1
ATOM 960 C CA . CYS A 1 131 ? -4.787 7.043 34.307 1.00 90.69 131 CYS A CA 1
ATOM 961 C C . CYS A 1 131 ? -4.732 8.508 34.752 1.00 90.69 131 CYS A C 1
ATOM 963 O O . CYS A 1 131 ? -4.386 8.851 35.882 1.00 90.69 131 CYS A O 1
ATOM 965 N N . TYR A 1 132 ? -5.125 9.393 33.845 1.00 93.50 132 TYR A N 1
ATOM 966 C CA . TYR A 1 132 ? -5.401 10.793 34.109 1.00 93.50 132 TYR A CA 1
ATOM 967 C C . TYR A 1 132 ? -6.908 11.008 34.089 1.00 93.50 132 TYR A C 1
ATOM 969 O O . TYR A 1 132 ? -7.569 10.752 33.082 1.00 93.50 132 TYR A O 1
ATOM 977 N N . LEU A 1 133 ? -7.458 11.500 35.197 1.00 95.75 133 LEU A N 1
ATOM 978 C CA . LEU A 1 133 ? -8.849 11.922 35.260 1.00 95.75 133 LEU A CA 1
ATOM 979 C C . LEU A 1 133 ? -8.950 13.332 34.676 1.00 95.75 133 LEU A C 1
ATOM 981 O O . LEU A 1 133 ? -8.480 14.296 35.291 1.00 95.75 133 LEU A O 1
ATOM 985 N N . VAL A 1 134 ? -9.532 13.441 33.482 1.00 95.94 134 VAL A N 1
ATOM 986 C CA . VAL A 1 134 ? -9.667 14.716 32.766 1.00 95.94 134 VAL A CA 1
ATOM 987 C C . VAL A 1 134 ? -11.114 15.181 32.804 1.00 95.94 134 VAL A C 1
ATOM 989 O O . VAL A 1 134 ? -11.999 14.483 32.317 1.00 95.94 134 VAL A O 1
ATOM 992 N N . SER A 1 135 ? -11.345 16.364 33.371 1.00 96.25 135 SER A N 1
ATOM 993 C CA . SER A 1 135 ? -12.664 17.001 33.419 1.00 96.25 135 SER A CA 1
ATOM 994 C C . SER A 1 135 ? -12.873 17.860 32.175 1.00 96.25 135 SER A C 1
ATOM 996 O O . SER A 1 135 ? -12.052 18.733 31.886 1.00 96.25 135 SER A O 1
ATOM 998 N N . ILE A 1 136 ? -13.975 17.633 31.465 1.00 95.88 136 ILE A N 1
ATOM 999 C CA . ILE A 1 136 ? -14.324 18.277 30.199 1.00 95.88 136 ILE A CA 1
ATOM 1000 C C . ILE A 1 136 ? -15.671 18.976 30.353 1.00 95.88 136 ILE A C 1
ATOM 1002 O O . ILE A 1 136 ? -16.659 18.328 30.692 1.00 95.88 136 ILE A O 1
ATOM 1006 N N . SER A 1 137 ? -15.742 20.273 30.068 1.00 95.38 137 SER A N 1
ATOM 1007 C CA . SER A 1 137 ? -17.018 20.988 30.006 1.00 95.38 137 SER A CA 1
ATOM 1008 C C . SER A 1 137 ? -17.848 20.514 28.813 1.00 95.38 137 SER A C 1
ATOM 1010 O O . SER A 1 137 ? -17.339 20.416 27.695 1.00 95.38 137 SER A O 1
ATOM 1012 N N . ILE A 1 138 ? -19.134 20.253 29.050 1.00 95.56 138 ILE A N 1
ATOM 1013 C CA . ILE A 1 138 ? -20.104 19.876 28.013 1.00 95.56 138 ILE A CA 1
ATOM 1014 C C . ILE A 1 138 ? -21.321 20.810 28.065 1.00 95.56 138 ILE A C 1
ATOM 1016 O O . ILE A 1 138 ? -21.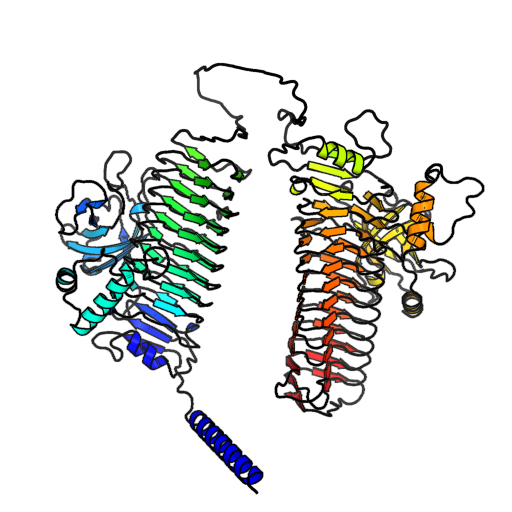625 21.348 29.130 1.00 95.56 138 ILE A O 1
ATOM 1020 N N . PRO A 1 139 ? -22.043 21.035 26.954 1.00 95.19 139 PRO A N 1
ATOM 1021 C CA . PRO A 1 139 ? -23.268 21.830 26.980 1.00 95.19 139 PRO A CA 1
ATOM 1022 C C . PRO A 1 139 ? -24.314 21.237 27.932 1.00 95.19 139 PRO A C 1
ATOM 1024 O O . PRO A 1 139 ? -24.521 20.025 27.957 1.00 95.19 139 PRO A O 1
ATOM 1027 N N . SER A 1 140 ? -25.051 22.080 28.665 1.00 94.94 140 SER A N 1
ATOM 1028 C CA . SER A 1 140 ? -26.106 21.618 29.588 1.00 94.94 140 SER A CA 1
ATOM 1029 C C . SER A 1 140 ? -27.155 20.727 28.911 1.00 94.94 140 SER A C 1
ATOM 1031 O O . SER A 1 140 ? -27.703 19.833 29.546 1.00 94.94 140 SER A O 1
ATOM 1033 N N . ALA A 1 141 ? -27.427 20.961 27.622 1.00 95.31 141 ALA A N 1
ATOM 1034 C CA . ALA A 1 141 ? -28.368 20.173 26.827 1.00 95.31 141 ALA A CA 1
ATOM 1035 C C . ALA A 1 141 ? -27.868 18.750 26.501 1.00 95.31 141 ALA A C 1
ATOM 1037 O O . ALA A 1 141 ? -28.678 17.897 26.148 1.00 95.31 141 ALA A O 1
ATOM 1038 N N . ASP A 1 142 ? -26.564 18.492 26.636 1.00 96.19 142 ASP A N 1
ATOM 1039 C CA . ASP A 1 142 ? -25.924 17.221 26.285 1.00 96.19 142 ASP A CA 1
ATOM 1040 C C . ASP A 1 142 ? -25.618 16.338 27.508 1.00 96.19 142 ASP A C 1
ATOM 1042 O O . ASP A 1 142 ? -25.250 15.180 27.341 1.00 96.19 142 ASP A O 1
ATOM 1046 N N . VAL A 1 143 ? -25.827 16.830 28.739 1.00 95.19 143 VAL A N 1
ATOM 1047 C CA . VAL A 1 143 ? -25.594 16.069 29.990 1.00 95.19 143 VAL A CA 1
ATOM 1048 C C . VAL A 1 143 ? -26.369 14.746 30.017 1.00 95.19 143 VAL A C 1
ATOM 1050 O O . VAL A 1 143 ? -25.883 13.767 30.564 1.00 95.19 143 VAL A O 1
ATOM 1053 N N . GLY A 1 144 ? -27.560 14.697 29.411 1.00 93.81 144 GLY A N 1
ATOM 1054 C CA . GLY A 1 144 ? -28.380 13.482 29.340 1.00 93.81 144 GLY A CA 1
ATOM 1055 C C . GLY A 1 144 ? -28.008 12.503 28.221 1.00 93.81 144 GLY A C 1
ATOM 1056 O O . GLY A 1 144 ? -28.627 11.447 28.140 1.00 93.81 144 GLY A O 1
ATOM 1057 N N . LYS A 1 145 ? -27.050 12.846 27.347 1.00 94.31 145 LYS A N 1
ATOM 1058 C CA . LYS A 1 145 ? -26.618 11.996 26.220 1.00 94.31 145 LYS A CA 1
ATOM 1059 C C . LYS A 1 145 ? -25.486 11.039 26.578 1.00 94.31 145 LYS A C 1
ATOM 1061 O O . LYS A 1 145 ? -25.190 10.141 25.804 1.00 94.31 145 LYS A O 1
ATOM 1066 N N . VAL A 1 146 ? -24.824 11.263 27.709 1.00 96.31 146 VAL A N 1
ATOM 1067 C CA . VAL A 1 146 ? -23.646 10.513 28.145 1.00 96.31 146 VAL A CA 1
ATOM 1068 C C . VAL A 1 146 ? -23.823 10.093 29.597 1.00 96.31 146 VAL A C 1
ATOM 1070 O O . VAL A 1 146 ? -24.337 10.855 30.414 1.00 96.31 146 VAL A O 1
ATOM 1073 N N . SER A 1 147 ? -23.399 8.879 29.921 1.00 96.50 147 SER A N 1
ATOM 1074 C CA . SER A 1 147 ? -23.466 8.290 31.256 1.00 96.50 147 SER A CA 1
ATOM 1075 C C . SER A 1 147 ? -22.101 7.762 31.693 1.00 96.50 147 SER A C 1
ATOM 1077 O O . SER A 1 147 ? -21.205 7.531 30.885 1.00 96.50 147 SER A O 1
ATOM 1079 N N . ALA A 1 148 ? -21.925 7.567 33.001 1.00 96.19 148 ALA A N 1
ATOM 1080 C CA . ALA A 1 148 ? -20.747 6.867 33.504 1.00 96.19 148 ALA A CA 1
ATOM 1081 C C . ALA A 1 148 ? -20.740 5.410 33.004 1.00 96.19 148 ALA A C 1
ATOM 1083 O O . ALA A 1 148 ? -21.774 4.744 33.032 1.00 96.19 148 ALA A O 1
ATOM 1084 N N . GLY A 1 149 ? -19.576 4.926 32.571 1.00 94.75 149 GLY A N 1
ATOM 1085 C CA . GLY A 1 149 ? -19.395 3.614 31.943 1.00 94.75 149 GLY A CA 1
ATOM 1086 C C . GLY A 1 149 ? -19.520 3.615 30.415 1.00 94.75 149 GLY A C 1
ATOM 1087 O O . GLY A 1 149 ? -19.064 2.658 29.789 1.00 94.75 149 GLY A O 1
ATOM 1088 N N . ASP A 1 150 ? -20.060 4.682 29.813 1.00 96.88 150 ASP A N 1
ATOM 1089 C CA . ASP A 1 150 ? -19.988 4.880 28.363 1.00 96.88 150 ASP A CA 1
ATOM 1090 C C . ASP A 1 150 ? -18.543 5.145 27.930 1.00 96.88 150 ASP A C 1
ATOM 1092 O O . ASP A 1 150 ? -17.688 5.559 28.721 1.00 96.88 150 ASP A O 1
ATOM 1096 N N . TYR A 1 151 ? -18.284 4.971 26.638 1.00 97.62 151 TYR A N 1
ATOM 1097 C CA . TYR A 1 151 ? -17.056 5.442 26.013 1.00 97.62 151 TYR A CA 1
ATOM 1098 C C . TYR A 1 151 ? -17.338 6.670 25.158 1.00 97.62 151 TYR A C 1
ATOM 1100 O O . TYR A 1 151 ? -18.403 6.806 24.563 1.00 97.62 151 TYR A O 1
ATOM 1108 N N . VAL A 1 152 ? -16.368 7.573 25.063 1.00 97.69 152 VAL A N 1
ATOM 1109 C CA . VAL A 1 152 ? -16.424 8.710 24.143 1.00 97.69 152 VAL A CA 1
ATOM 1110 C C . VAL A 1 152 ? -15.249 8.667 23.183 1.00 97.69 152 VAL A C 1
ATOM 1112 O O . VAL A 1 152 ? -14.099 8.545 23.598 1.00 97.69 152 VAL A O 1
ATOM 1115 N N . LEU A 1 153 ? -15.533 8.790 21.890 1.00 97.75 153 LEU A N 1
ATOM 1116 C CA . LEU A 1 153 ? -14.538 9.008 20.847 1.00 97.75 153 LEU A CA 1
ATOM 1117 C C . LEU A 1 153 ? -14.334 10.515 20.665 1.00 97.75 153 LEU A C 1
ATOM 1119 O O . LEU A 1 153 ? -15.162 11.202 20.062 1.00 97.75 153 LEU A O 1
ATOM 1123 N N . ILE A 1 154 ? -13.225 11.029 21.191 1.00 97.38 154 ILE A N 1
ATOM 1124 C CA . ILE A 1 154 ? -12.824 12.431 21.068 1.00 97.38 154 ILE A CA 1
ATOM 1125 C C . ILE A 1 154 ? -11.979 12.603 19.810 1.00 97.38 154 ILE A C 1
ATOM 1127 O O . ILE A 1 154 ? -10.923 11.985 19.668 1.00 97.38 154 ILE A O 1
ATOM 1131 N N . ARG A 1 155 ? -12.427 13.467 18.897 1.00 95.69 155 ARG A N 1
ATOM 1132 C CA . ARG A 1 155 ? -11.781 13.674 17.595 1.00 95.69 155 ARG A CA 1
ATOM 1133 C C . ARG A 1 155 ? -11.978 15.082 17.045 1.00 95.69 155 ARG A C 1
ATOM 1135 O O . ARG A 1 155 ? -12.696 15.899 17.624 1.00 95.69 155 ARG A O 1
ATOM 1142 N N . ALA A 1 156 ? -11.335 15.337 15.902 1.00 89.38 156 ALA A N 1
ATOM 1143 C CA . ALA A 1 156 ? -11.420 16.598 15.160 1.00 89.38 156 ALA A CA 1
ATOM 1144 C C . ALA A 1 156 ? -11.127 17.828 16.039 1.00 89.38 156 ALA A C 1
ATOM 1146 O O . ALA A 1 156 ? -11.765 18.870 15.902 1.00 89.38 156 ALA A O 1
ATOM 1147 N N . LEU A 1 157 ? -10.188 17.682 16.980 1.00 92.00 157 LEU A N 1
ATOM 1148 C CA . LEU A 1 157 ? -9.826 18.767 17.882 1.00 92.00 157 LEU A CA 1
ATOM 1149 C C . LEU A 1 157 ? -9.124 19.884 17.112 1.00 92.00 157 LEU A C 1
ATOM 1151 O O . LEU A 1 157 ? -8.319 19.625 16.218 1.00 92.00 157 LEU A O 1
ATOM 1155 N N . THR A 1 158 ? -9.375 21.119 17.524 1.00 90.88 158 THR A N 1
ATOM 1156 C CA . THR A 1 158 ? -8.595 22.293 17.134 1.00 90.88 158 THR A CA 1
ATOM 1157 C C . THR A 1 158 ? -8.035 22.953 18.384 1.00 90.88 158 THR A C 1
ATOM 1159 O O . THR A 1 158 ? -8.677 22.956 19.434 1.00 90.88 158 THR A O 1
ATOM 1162 N N . GLY A 1 159 ? -6.847 23.539 18.282 1.00 89.12 159 GLY A N 1
ATOM 1163 C CA . GLY A 1 159 ? -6.183 24.200 19.401 1.00 89.12 159 GLY A CA 1
ATOM 1164 C C . GLY A 1 159 ? -4.997 25.045 18.953 1.00 89.12 159 GLY A C 1
ATOM 1165 O O . GLY A 1 159 ? -4.765 25.215 17.752 1.00 89.12 159 GLY A O 1
ATOM 1166 N N . ASP A 1 160 ? -4.245 25.585 19.914 1.00 85.50 160 ASP A N 1
ATOM 1167 C CA . ASP A 1 160 ? -2.992 26.288 19.613 1.00 85.50 160 ASP A CA 1
ATOM 1168 C C . ASP A 1 160 ? -1.996 25.315 18.960 1.00 85.50 160 ASP A C 1
ATOM 1170 O O . ASP A 1 160 ? -1.743 24.219 19.456 1.00 85.50 160 ASP A O 1
ATOM 1174 N N . LEU A 1 161 ? -1.405 25.714 17.833 1.00 80.38 161 LEU A N 1
ATOM 1175 C CA . LEU A 1 161 ? -0.415 24.907 17.116 1.00 80.38 161 LEU A CA 1
ATOM 1176 C C . LEU A 1 161 ? 0.850 24.629 17.938 1.00 80.38 161 LEU A C 1
ATOM 1178 O O . LEU A 1 161 ? 1.594 23.709 17.601 1.00 80.38 161 LEU A O 1
ATOM 1182 N N . ASN A 1 162 ? 1.127 25.438 18.962 1.00 83.62 162 ASN A N 1
ATOM 1183 C CA . ASN A 1 162 ? 2.225 25.206 19.896 1.00 83.62 162 ASN A CA 1
ATOM 1184 C C . ASN A 1 162 ? 1.916 24.097 20.908 1.00 83.62 162 ASN A C 1
ATOM 1186 O O . ASN A 1 162 ? 2.851 23.483 21.416 1.00 83.62 162 ASN A O 1
ATOM 1190 N N . ASP A 1 163 ? 0.640 23.812 21.156 1.00 85.81 163 ASP A N 1
ATOM 1191 C CA . ASP A 1 163 ? 0.207 22.841 22.153 1.00 85.81 163 ASP A CA 1
ATOM 1192 C C . ASP A 1 163 ? 0.133 21.423 21.566 1.00 85.81 163 ASP A C 1
ATOM 1194 O O . ASP A 1 163 ? -0.044 21.211 20.359 1.00 85.81 163 ASP A O 1
ATOM 1198 N N . ALA A 1 164 ? 0.251 20.431 22.450 1.00 88.62 164 ALA A N 1
ATOM 1199 C CA . ALA A 1 164 ? 0.096 19.011 22.139 1.00 88.62 164 ALA A CA 1
ATOM 1200 C C . ALA A 1 164 ? -1.362 18.538 22.305 1.00 88.62 164 ALA A C 1
ATOM 1202 O O . ALA A 1 164 ? -1.622 17.489 22.889 1.00 88.62 164 ALA A O 1
ATOM 1203 N N . TYR A 1 165 ? -2.332 19.335 21.845 1.00 91.69 165 TYR A N 1
ATOM 1204 C CA . TYR A 1 165 ? -3.756 19.068 22.081 1.00 91.69 165 TYR A CA 1
ATOM 1205 C C . TYR A 1 165 ? -4.252 17.771 21.422 1.00 91.69 165 TYR A C 1
ATOM 1207 O O . TYR A 1 165 ? -5.229 17.189 21.886 1.00 91.69 165 TYR A O 1
ATOM 1215 N N . GLU A 1 166 ? -3.583 17.283 20.374 1.00 94.75 166 GLU A N 1
ATOM 1216 C CA . GLU A 1 166 ? -3.920 16.022 19.707 1.00 94.75 166 GLU A CA 1
ATOM 1217 C C . GLU A 1 166 ? -3.732 14.804 20.612 1.00 94.75 166 GLU A C 1
ATOM 1219 O O . GLU A 1 166 ? -4.395 13.797 20.387 1.00 94.75 166 GLU A O 1
ATOM 1224 N N . VAL A 1 167 ? -2.910 14.900 21.667 1.00 93.69 167 VAL A N 1
ATOM 1225 C CA . VAL A 1 167 ? -2.756 13.835 22.677 1.00 93.69 167 VAL A CA 1
ATOM 1226 C C . VAL A 1 167 ? -4.093 13.475 23.323 1.00 93.69 167 VAL A C 1
ATOM 1228 O O . VAL A 1 167 ? -4.273 12.340 23.742 1.00 93.69 167 VAL A O 1
ATOM 1231 N N . PHE A 1 168 ? -5.040 14.415 23.350 1.00 92.50 168 PHE A N 1
ATOM 1232 C CA . PHE A 1 168 ? -6.366 14.218 23.922 1.00 92.50 168 PHE A CA 1
ATOM 1233 C C . PHE A 1 168 ? -7.329 13.412 23.033 1.00 92.50 168 PHE A C 1
ATOM 1235 O O . PHE A 1 168 ? -8.385 12.966 23.491 1.00 92.50 168 PHE A O 1
ATOM 1242 N N . GLN A 1 169 ? -6.998 13.244 21.751 1.00 95.62 169 GLN A N 1
ATOM 1243 C CA . GLN A 1 169 ? -7.816 12.467 20.824 1.00 95.62 169 GLN A CA 1
ATOM 1244 C C . GLN A 1 169 ? -7.732 10.982 21.166 1.00 95.62 169 GLN A C 1
ATOM 1246 O O . GLN A 1 169 ? -6.662 10.472 21.495 1.00 95.62 169 GLN A O 1
ATOM 1251 N N . GLY A 1 170 ? -8.849 10.272 21.047 1.00 97.12 170 GLY A N 1
ATOM 1252 C CA . GLY A 1 170 ? -8.907 8.837 21.305 1.00 97.12 170 GLY A CA 1
ATOM 1253 C C . GLY A 1 170 ? -10.271 8.374 21.790 1.00 97.12 170 GLY A C 1
ATOM 1254 O O . GLY A 1 170 ? -11.231 9.145 21.779 1.00 97.12 170 GLY A O 1
ATOM 1255 N N . SER A 1 171 ? -10.354 7.112 22.206 1.00 97.44 171 SER A N 1
ATOM 1256 C CA . SER A 1 171 ? -11.542 6.553 22.851 1.00 97.44 171 SER A CA 1
ATOM 1257 C C . SER A 1 171 ? -11.302 6.379 24.347 1.00 97.44 171 SER A C 1
ATOM 1259 O O . SER A 1 171 ? -10.344 5.717 24.746 1.00 97.44 171 SER A O 1
ATOM 1261 N N . TRP A 1 172 ? -12.158 6.988 25.167 1.00 97.50 172 TRP A N 1
ATOM 1262 C CA . TRP A 1 172 ? -11.967 7.071 26.615 1.00 97.50 172 TRP A CA 1
ATOM 1263 C C . TRP A 1 172 ? -13.229 6.700 27.377 1.00 97.50 172 TRP A C 1
ATOM 1265 O O . TRP A 1 172 ? -14.327 7.101 26.999 1.00 97.50 172 TRP A O 1
ATOM 1275 N N . GLU A 1 173 ? -13.054 5.999 28.492 1.00 96.94 173 GLU A N 1
ATOM 1276 C CA . GLU A 1 173 ? -14.146 5.675 29.405 1.00 96.94 173 GLU A CA 1
ATOM 1277 C C . GLU A 1 173 ? -14.598 6.926 30.168 1.00 96.94 173 GLU A C 1
ATOM 1279 O O . GLU A 1 173 ? -1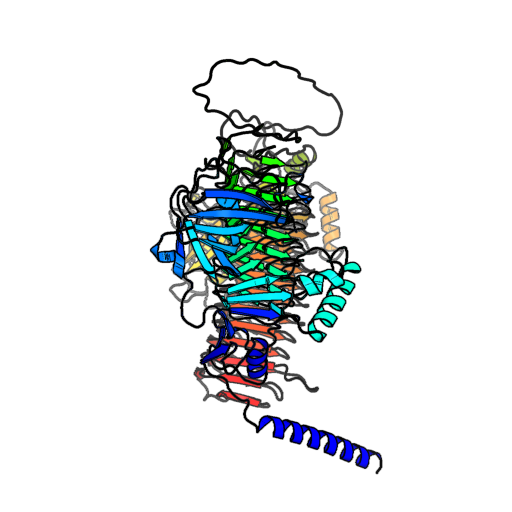3.774 7.672 30.712 1.00 96.94 173 GLU A O 1
ATOM 1284 N N . VAL A 1 174 ? -15.909 7.129 30.263 1.00 97.81 174 VAL A N 1
ATOM 1285 C CA . VAL A 1 174 ? -16.527 8.164 31.091 1.00 97.81 174 VAL A CA 1
ATOM 1286 C C . VAL A 1 174 ? -16.624 7.657 32.528 1.00 97.81 174 VAL A C 1
ATOM 1288 O O . VAL A 1 174 ? -17.413 6.773 32.851 1.00 97.81 174 VAL A O 1
ATOM 1291 N N . ALA A 1 175 ? -15.831 8.243 33.420 1.00 96.12 175 ALA A N 1
ATOM 1292 C CA . ALA A 1 175 ? -15.832 7.903 34.839 1.00 96.12 175 ALA A CA 1
ATOM 1293 C C . ALA A 1 175 ? -17.025 8.513 35.589 1.00 96.12 175 ALA A C 1
ATOM 1295 O O . ALA A 1 175 ? -17.554 7.906 36.516 1.00 96.12 175 ALA A O 1
ATOM 1296 N N . GLU A 1 176 ? -17.407 9.739 35.233 1.00 97.25 176 GLU A N 1
ATOM 1297 C CA . GLU A 1 176 ? -18.433 10.509 35.937 1.00 97.25 176 GLU A CA 1
ATOM 1298 C C . GLU A 1 176 ? -19.029 11.574 35.010 1.00 97.25 176 GLU A C 1
ATOM 1300 O O . GLU A 1 176 ? -18.314 12.168 34.201 1.00 97.25 176 GLU A O 1
ATOM 1305 N N . VAL A 1 177 ? -20.318 11.869 35.172 1.00 97.44 177 VAL A N 1
ATOM 1306 C CA . VAL A 1 177 ? -20.998 12.998 34.524 1.00 97.44 177 VAL A CA 1
ATOM 1307 C C . VAL A 1 177 ? -21.611 13.876 35.612 1.00 97.44 177 VAL A C 1
ATOM 1309 O O . VAL A 1 177 ? -22.318 13.387 36.491 1.00 97.44 177 VAL A O 1
ATOM 1312 N N . VAL A 1 178 ? -21.323 15.175 35.573 1.00 96.69 178 VAL A N 1
ATOM 1313 C CA . VAL A 1 178 ? -21.759 16.166 36.564 1.00 96.69 178 VAL A CA 1
ATOM 1314 C C . VAL A 1 178 ? -22.675 17.176 35.878 1.00 96.69 178 VAL A C 1
ATOM 1316 O O . VAL A 1 178 ? -22.316 17.750 34.852 1.00 96.69 178 VAL A O 1
ATOM 1319 N N . ALA A 1 179 ? -23.860 17.402 36.448 1.00 94.62 179 ALA A N 1
ATOM 1320 C CA . ALA A 1 179 ? -24.865 18.288 35.860 1.00 94.62 179 ALA A CA 1
ATOM 1321 C C . ALA A 1 179 ? -24.641 19.780 36.163 1.00 94.62 179 ALA A C 1
ATOM 1323 O O . ALA A 1 179 ? -25.044 20.619 35.361 1.00 94.62 179 ALA A O 1
ATOM 1324 N N . ASP A 1 180 ? -24.016 20.118 37.298 1.00 93.38 180 ASP A N 1
ATOM 1325 C CA . ASP A 1 180 ? -23.767 21.506 37.709 1.00 93.38 180 ASP A CA 1
ATOM 1326 C C . ASP A 1 180 ? -22.405 21.663 38.433 1.00 93.38 180 ASP A C 1
ATOM 1328 O O . ASP A 1 180 ? -22.251 21.165 39.552 1.00 93.38 180 ASP A O 1
ATOM 1332 N N . PRO A 1 181 ? -21.396 22.312 37.813 1.00 93.69 181 PRO A N 1
ATOM 1333 C CA . PRO A 1 181 ? -21.408 22.769 36.424 1.00 93.69 181 PRO A CA 1
ATOM 1334 C C . PRO A 1 181 ? -21.420 21.574 35.446 1.00 93.69 181 PRO A C 1
ATOM 1336 O O . PRO A 1 181 ? -20.821 20.543 35.760 1.00 93.69 181 PRO A O 1
ATOM 1339 N N . PRO A 1 182 ? -22.050 21.702 34.263 1.00 96.25 182 PRO A N 1
ATOM 1340 C CA . PRO A 1 182 ? -22.074 20.659 33.237 1.00 96.25 182 PRO A CA 1
ATOM 1341 C C . PRO A 1 182 ? -20.671 20.227 32.781 1.00 96.25 182 PRO A C 1
ATOM 1343 O O . PRO A 1 182 ? -19.950 20.979 32.113 1.00 96.25 182 PRO A O 1
ATOM 1346 N N . GLN A 1 183 ? -20.274 19.005 33.131 1.00 96.44 183 GLN A N 1
ATOM 1347 C CA . GLN A 1 183 ? -18.995 18.416 32.728 1.00 96.44 183 GLN A CA 1
ATOM 1348 C C . GLN A 1 183 ? -19.048 16.885 32.728 1.00 96.44 183 GLN A C 1
ATOM 1350 O O . GLN A 1 183 ? -19.807 16.277 33.479 1.00 96.44 183 GLN A O 1
ATOM 1355 N N . MET A 1 184 ? -18.180 16.259 31.940 1.00 97.00 184 MET A N 1
ATOM 1356 C CA . MET A 1 184 ? -17.875 14.829 32.025 1.00 97.00 184 MET A CA 1
ATOM 1357 C C . MET A 1 184 ? -16.419 14.630 32.440 1.00 97.00 184 MET A C 1
ATOM 1359 O O . MET A 1 184 ? -15.553 15.425 32.077 1.00 97.00 184 MET A O 1
ATOM 1363 N N . LYS A 1 185 ? -16.135 13.573 33.196 1.00 97.25 185 LYS A N 1
ATOM 1364 C CA . LYS A 1 185 ? -14.775 13.162 33.543 1.00 97.25 185 LYS A CA 1
ATOM 1365 C C . LYS A 1 185 ? -14.440 11.875 32.817 1.00 97.25 185 LYS A C 1
ATOM 1367 O O . LYS A 1 185 ? -15.175 10.900 32.948 1.00 97.25 185 LYS A O 1
ATOM 1372 N N . ILE A 1 186 ? -13.320 11.859 32.108 1.00 97.25 186 ILE A N 1
ATOM 1373 C CA . ILE A 1 186 ? -12.849 10.678 31.379 1.00 97.25 186 ILE A CA 1
ATOM 1374 C C . ILE A 1 186 ? -11.581 10.098 32.002 1.00 97.25 186 ILE A C 1
ATOM 1376 O O . ILE A 1 186 ? -10.779 10.836 32.586 1.00 97.25 186 ILE A O 1
ATOM 1380 N N . ARG A 1 187 ? -11.379 8.785 31.851 1.00 95.50 187 ARG A N 1
ATOM 1381 C CA . ARG A 1 187 ? -10.116 8.108 32.180 1.00 95.50 187 ARG A CA 1
ATOM 1382 C C . ARG A 1 187 ? -9.201 8.091 30.960 1.00 95.50 187 ARG A C 1
ATOM 1384 O O . ARG A 1 187 ? -9.337 7.250 30.077 1.00 95.50 187 ARG A O 1
ATOM 1391 N N . HIS A 1 188 ? -8.248 9.016 30.923 1.00 94.19 188 HIS A N 1
ATOM 1392 C CA . HIS A 1 188 ? -7.266 9.120 29.849 1.00 94.19 188 HIS A CA 1
ATOM 1393 C C . HIS A 1 188 ? -5.975 8.389 30.228 1.00 94.19 188 HIS A C 1
ATOM 1395 O O . HIS A 1 188 ? -5.266 8.795 31.146 1.00 94.19 188 HIS A O 1
ATOM 1401 N N . ARG A 1 189 ? -5.614 7.327 29.511 1.00 89.81 189 ARG A N 1
ATOM 1402 C CA . ARG A 1 189 ? -4.451 6.477 29.839 1.00 89.81 189 ARG A CA 1
ATOM 1403 C C . ARG A 1 189 ? -3.184 6.901 29.098 1.00 89.81 189 ARG A C 1
ATOM 1405 O O . ARG A 1 189 ? -2.574 6.115 28.391 1.00 89.81 189 ARG A O 1
ATOM 1412 N N . TYR A 1 190 ? -2.815 8.176 29.208 1.00 88.94 190 TYR A N 1
ATOM 1413 C CA . TYR A 1 190 ? -1.574 8.661 28.600 1.00 88.94 190 TYR A CA 1
ATOM 1414 C C . TYR A 1 190 ? -0.365 7.959 29.258 1.00 88.94 190 TYR A C 1
ATOM 1416 O O . TYR A 1 190 ? -0.244 8.031 30.479 1.00 88.94 190 TYR A O 1
ATOM 1424 N N . PRO A 1 191 ? 0.520 7.283 28.504 1.00 84.06 191 PRO A N 1
ATOM 1425 C CA . PRO A 1 191 ? 1.532 6.383 29.067 1.00 84.06 191 PRO A CA 1
ATOM 1426 C C . PRO A 1 191 ? 2.781 7.103 29.602 1.00 84.06 191 PRO A C 1
ATOM 1428 O O . PRO A 1 191 ? 3.746 6.460 30.015 1.00 84.06 191 PRO A O 1
ATOM 1431 N N . MET A 1 192 ? 2.809 8.436 29.564 1.00 85.19 192 MET A N 1
ATOM 1432 C CA . MET A 1 192 ? 3.954 9.244 29.982 1.00 85.19 192 MET A CA 1
ATOM 1433 C C . MET A 1 192 ? 3.568 10.213 31.095 1.00 85.19 192 MET A C 1
ATOM 1435 O O . MET A 1 192 ? 2.424 10.640 31.188 1.00 85.19 192 MET A O 1
ATOM 1439 N N . TYR A 1 193 ? 4.544 10.595 31.920 1.00 83.62 193 TYR A N 1
ATOM 1440 C CA . TYR A 1 193 ? 4.369 11.564 32.999 1.00 83.62 193 TYR A CA 1
ATOM 1441 C C . TYR A 1 193 ? 5.389 12.704 32.879 1.00 83.62 193 TYR A C 1
ATOM 1443 O O . TYR A 1 193 ? 6.571 12.424 32.660 1.00 83.62 193 TYR A O 1
ATOM 1451 N N . PRO A 1 194 ? 4.982 13.970 33.097 1.00 87.69 194 PRO A N 1
ATOM 1452 C CA . PRO A 1 194 ? 3.616 14.434 33.372 1.00 87.69 194 PRO A CA 1
ATOM 1453 C C . PRO A 1 194 ? 2.720 14.450 32.118 1.00 87.69 194 PRO A C 1
ATOM 1455 O O . PRO A 1 194 ? 3.202 14.301 30.995 1.00 87.69 194 PRO A O 1
ATOM 1458 N N . PHE A 1 195 ? 1.413 14.663 32.313 1.00 88.75 195 PHE A N 1
ATOM 1459 C CA . PHE A 1 195 ? 0.486 14.933 31.206 1.00 88.75 195 PHE A CA 1
ATOM 1460 C C . PHE A 1 195 ? 0.902 16.220 30.467 1.00 88.75 195 PHE A C 1
ATOM 1462 O O . PHE A 1 195 ? 1.373 17.151 31.132 1.00 88.75 195 PHE A O 1
ATOM 1469 N N . PRO A 1 196 ? 0.730 16.324 29.133 1.00 89.69 196 PRO A N 1
ATOM 1470 C CA . PRO A 1 196 ? 1.173 17.499 28.394 1.00 89.69 196 PRO A CA 1
ATOM 1471 C C . PRO A 1 196 ? 0.463 18.776 28.848 1.00 89.69 196 PRO A C 1
ATOM 1473 O O . PRO A 1 196 ? -0.747 18.793 29.080 1.00 89.69 196 PRO A O 1
ATOM 1476 N N . VAL A 1 197 ? 1.232 19.858 28.933 1.00 88.25 197 VAL A N 1
ATOM 1477 C CA . VAL A 1 197 ? 0.766 21.207 29.276 1.00 88.25 197 VAL A CA 1
ATOM 1478 C C . VAL A 1 197 ? 0.961 22.146 28.088 1.00 88.25 197 VAL A C 1
ATOM 1480 O O . VAL A 1 197 ? 1.741 21.859 27.179 1.00 88.25 197 VAL A O 1
ATOM 1483 N N . ASN A 1 198 ? 0.239 23.265 28.080 1.00 86.94 198 ASN A N 1
ATOM 1484 C CA . ASN A 1 198 ? 0.436 24.308 27.076 1.00 86.94 198 ASN A CA 1
ATOM 1485 C C . ASN A 1 198 ? 1.772 25.048 27.276 1.00 86.94 198 ASN A C 1
ATOM 1487 O O . ASN A 1 198 ? 2.439 24.905 28.305 1.00 86.94 198 ASN A O 1
ATOM 1491 N N . ALA A 1 199 ? 2.137 25.911 26.324 1.00 80.56 199 ALA A N 1
ATOM 1492 C CA . ALA A 1 199 ? 3.388 26.684 26.376 1.00 80.56 199 ALA A CA 1
ATOM 1493 C C . ALA A 1 199 ? 3.538 27.611 27.608 1.00 80.56 199 ALA A C 1
ATOM 1495 O O . ALA A 1 199 ? 4.641 28.052 27.920 1.00 80.56 199 ALA A O 1
ATOM 1496 N N . SER A 1 200 ? 2.444 27.916 28.311 1.00 85.44 200 SER A N 1
ATOM 1497 C CA . SER A 1 200 ? 2.419 28.712 29.549 1.00 85.44 200 SER A CA 1
ATOM 1498 C C . SER A 1 200 ? 2.356 27.846 30.819 1.00 85.44 200 SER A C 1
ATOM 1500 O O . SER A 1 200 ? 1.992 28.354 31.878 1.00 85.44 200 SER A O 1
ATOM 1502 N N . ASN A 1 201 ? 2.680 26.547 30.729 1.00 84.75 201 ASN A N 1
ATOM 1503 C CA . ASN A 1 201 ? 2.542 25.550 31.803 1.00 84.75 201 ASN A CA 1
ATOM 1504 C C . ASN A 1 201 ? 1.105 25.397 32.349 1.00 84.75 201 ASN A C 1
ATOM 1506 O O . ASN A 1 201 ? 0.908 24.994 33.495 1.00 84.75 201 ASN A O 1
ATOM 1510 N N . GLY A 1 202 ? 0.095 25.734 31.544 1.00 88.88 202 GLY A N 1
ATOM 1511 C CA . GLY A 1 202 ? -1.324 25.557 31.853 1.00 88.88 202 GLY A CA 1
ATOM 1512 C C . GLY A 1 202 ? -1.950 24.349 31.147 1.00 88.88 202 GLY A C 1
ATOM 1513 O O . GLY A 1 202 ? -1.266 23.542 30.521 1.00 88.88 202 GLY A O 1
ATOM 1514 N N . LEU A 1 203 ? -3.277 24.237 31.220 1.00 89.88 203 LEU A N 1
ATOM 1515 C CA . LEU A 1 203 ? -4.039 23.209 30.498 1.00 89.88 203 LEU A CA 1
ATOM 1516 C C . LEU A 1 203 ? -3.954 23.419 28.978 1.00 89.88 203 LEU A C 1
ATOM 1518 O O . LEU A 1 203 ? -3.900 24.558 28.511 1.00 89.88 203 LEU A O 1
ATOM 1522 N N . LEU A 1 204 ? -3.969 22.327 28.209 1.00 89.75 204 LEU A N 1
ATOM 1523 C CA . LEU A 1 204 ? -3.960 22.374 26.742 1.00 89.75 204 LEU A CA 1
ATOM 1524 C C . LEU A 1 204 ? -5.129 23.222 26.222 1.00 89.75 204 LEU A C 1
ATOM 1526 O O . LEU A 1 204 ? -6.279 23.029 26.629 1.00 89.75 204 LEU A O 1
ATOM 1530 N N . ASN A 1 205 ? -4.845 24.158 25.316 1.00 86.75 205 ASN A N 1
ATOM 1531 C CA . ASN A 1 205 ? -5.859 25.063 24.793 1.00 86.75 205 ASN A CA 1
ATOM 1532 C C . ASN A 1 205 ? -6.621 24.428 23.621 1.00 86.75 205 ASN A C 1
ATOM 1534 O O . ASN A 1 205 ? -6.241 24.582 22.458 1.00 86.75 205 ASN A O 1
ATOM 1538 N N . ILE A 1 206 ? -7.710 23.722 23.932 1.00 89.44 206 ILE A N 1
ATOM 1539 C CA . ILE A 1 206 ? -8.678 23.245 22.936 1.00 89.44 206 ILE A CA 1
ATOM 1540 C C . ILE A 1 206 ? -9.642 24.386 22.603 1.00 89.44 206 ILE A C 1
ATOM 1542 O O . ILE A 1 206 ? -10.240 24.980 23.499 1.00 89.44 206 ILE A O 1
ATOM 1546 N N . THR A 1 207 ? -9.804 24.688 21.317 1.00 89.81 207 THR A N 1
ATOM 1547 C CA . THR A 1 207 ? -10.712 25.719 20.787 1.00 89.81 207 THR A CA 1
ATOM 1548 C C . THR A 1 207 ? -11.959 25.141 20.119 1.00 89.81 207 THR A C 1
ATOM 1550 O O . THR A 1 207 ? -12.923 25.875 19.910 1.00 89.81 207 THR A O 1
ATOM 1553 N N . GLY A 1 208 ? -11.953 23.843 19.809 1.00 92.75 208 GLY A N 1
ATOM 1554 C CA . GLY A 1 208 ? -13.048 23.136 19.151 1.00 92.75 208 GLY A CA 1
ATOM 1555 C C . GLY A 1 208 ? -12.804 21.628 19.098 1.00 92.75 208 GLY A C 1
ATOM 1556 O O . GLY A 1 208 ? -11.677 21.171 19.298 1.00 92.75 208 GLY A O 1
ATOM 1557 N N . GLY A 1 209 ? -13.857 20.852 18.841 1.00 94.44 209 GLY A N 1
ATOM 1558 C CA . GLY A 1 209 ? -13.769 19.398 18.720 1.00 94.44 209 GLY A CA 1
ATOM 1559 C C . GLY A 1 209 ? -15.114 18.688 18.817 1.00 94.44 209 GLY A C 1
ATOM 1560 O O . GLY A 1 209 ? -16.156 19.323 18.996 1.00 94.44 209 GLY A O 1
ATOM 1561 N N . GLN A 1 210 ? -15.084 17.361 18.726 1.00 96.12 210 GLN A N 1
ATOM 1562 C CA . GLN A 1 210 ? -16.259 16.506 18.884 1.00 96.12 210 GLN A CA 1
ATOM 1563 C C . GLN A 1 210 ? -15.963 15.364 19.853 1.00 96.12 210 GLN A C 1
ATOM 1565 O O . GLN A 1 210 ? -14.890 14.764 19.788 1.00 96.12 210 GLN A O 1
ATOM 1570 N N . ALA A 1 211 ? -16.931 15.046 20.709 1.00 97.00 211 ALA A N 1
ATOM 1571 C CA . ALA A 1 211 ? -16.976 13.809 21.477 1.00 97.00 211 ALA A CA 1
ATOM 1572 C C . ALA A 1 211 ? -18.198 13.002 21.023 1.00 97.00 211 ALA A C 1
ATOM 1574 O O . ALA A 1 211 ? -19.332 13.456 21.163 1.00 97.00 211 ALA A O 1
ATOM 1575 N N . ILE A 1 212 ? -17.957 11.836 20.430 1.00 97.19 212 ILE A N 1
ATOM 1576 C CA . ILE A 1 212 ? -19.002 10.922 19.959 1.00 97.19 212 ILE A CA 1
ATOM 1577 C C . ILE A 1 212 ? -19.243 9.876 21.041 1.00 97.19 212 ILE A C 1
ATOM 1579 O O . ILE A 1 212 ? -18.296 9.216 21.462 1.00 97.19 212 ILE A O 1
ATOM 1583 N N . VAL A 1 213 ? -20.484 9.733 21.496 1.00 97.06 213 VAL A N 1
ATOM 1584 C CA . VAL A 1 213 ? -20.847 8.813 22.578 1.00 97.06 213 VAL A CA 1
ATOM 1585 C C . VAL A 1 213 ? -21.031 7.399 22.025 1.00 97.06 213 VAL A C 1
ATOM 1587 O O . VAL A 1 213 ? -21.844 7.165 21.132 1.00 97.06 213 VAL A O 1
ATOM 1590 N N . LEU A 1 214 ? -20.275 6.456 22.580 1.00 97.38 214 LEU A N 1
ATOM 1591 C CA . LEU A 1 214 ? -20.300 5.026 22.295 1.00 97.38 214 LEU A CA 1
ATOM 1592 C C . LEU A 1 214 ? -20.904 4.306 23.507 1.00 97.38 214 LEU A C 1
ATOM 1594 O O . LEU A 1 214 ? -20.205 3.919 24.442 1.00 97.38 214 LEU A O 1
ATOM 1598 N N . ASN A 1 215 ? -22.226 4.155 23.489 1.00 96.00 215 ASN A N 1
ATOM 1599 C CA . ASN A 1 215 ? -23.010 3.544 24.570 1.00 96.00 215 ASN A CA 1
ATOM 1600 C C . ASN A 1 215 ? -23.137 2.011 24.449 1.00 96.00 215 ASN A C 1
ATOM 1602 O O . ASN A 1 215 ? -23.759 1.366 25.287 1.00 96.00 215 ASN A O 1
ATOM 1606 N N . THR A 1 216 ? -22.585 1.423 23.385 1.00 97.50 216 THR A N 1
ATOM 1607 C CA . THR A 1 216 ? -22.469 -0.028 23.200 1.00 97.50 216 THR A CA 1
ATOM 1608 C C . THR A 1 216 ? -21.014 -0.412 23.408 1.00 97.50 216 THR A C 1
ATOM 1610 O O . THR A 1 216 ? -20.161 -0.044 22.599 1.00 97.50 216 THR A O 1
ATOM 1613 N N . VAL A 1 217 ? -20.731 -1.122 24.497 1.00 97.62 217 VAL A N 1
ATOM 1614 C CA . VAL A 1 217 ? -19.370 -1.446 24.937 1.00 97.62 217 VAL A CA 1
ATOM 1615 C C . VAL A 1 217 ? -19.209 -2.961 24.988 1.00 97.62 217 VAL A C 1
ATOM 1617 O O . VAL A 1 217 ? -19.843 -3.623 25.806 1.00 97.62 217 VAL A O 1
ATOM 1620 N N . LEU A 1 218 ? -18.358 -3.508 24.125 1.00 97.81 218 LEU A N 1
ATOM 1621 C CA . LEU A 1 218 ? -17.972 -4.917 24.127 1.00 97.81 218 LEU A CA 1
ATOM 1622 C C . LEU A 1 218 ? -16.655 -5.050 24.898 1.00 97.81 218 LEU A C 1
ATOM 1624 O O . LEU A 1 218 ? -15.644 -4.471 24.495 1.00 97.81 218 LEU A O 1
ATOM 1628 N N . LYS A 1 219 ? -16.675 -5.772 26.015 1.00 95.81 219 LYS A N 1
ATOM 1629 C CA . LYS A 1 219 ? -15.536 -5.972 26.912 1.00 95.81 219 LYS A CA 1
ATOM 1630 C C . LYS A 1 219 ? -14.971 -7.374 26.738 1.00 95.81 219 LYS A C 1
ATOM 1632 O O . LYS A 1 219 ? -15.708 -8.341 26.869 1.00 95.81 219 LYS A O 1
ATOM 1637 N N . PHE A 1 220 ? -13.677 -7.474 26.478 1.00 93.44 220 PHE A N 1
ATOM 1638 C CA . PHE A 1 220 ? -12.966 -8.721 26.219 1.00 93.44 220 PHE A CA 1
ATOM 1639 C C . PHE A 1 220 ? -11.980 -8.996 27.347 1.00 93.44 220 PHE A C 1
ATOM 1641 O O . PHE A 1 220 ? -11.016 -8.256 27.562 1.00 93.44 220 PHE A O 1
ATOM 1648 N N . TYR A 1 221 ? -12.228 -10.076 28.076 1.00 87.44 221 TYR A N 1
ATOM 1649 C CA . TYR A 1 221 ? -11.429 -10.488 29.219 1.00 87.44 221 TYR A CA 1
ATOM 1650 C C . TYR A 1 221 ? -10.454 -11.577 28.797 1.00 87.44 221 TYR A C 1
ATOM 1652 O O . TYR A 1 221 ? -10.864 -12.701 28.520 1.00 87.44 221 TYR A O 1
ATOM 1660 N N . ALA A 1 222 ? -9.163 -11.233 28.749 1.00 82.38 222 ALA A N 1
ATOM 1661 C CA . ALA A 1 222 ? -8.080 -12.155 28.398 1.00 82.38 222 ALA A CA 1
ATOM 1662 C C . ALA A 1 222 ? -8.366 -12.998 27.136 1.00 82.38 222 ALA A C 1
ATOM 1664 O O . ALA A 1 222 ? -8.112 -14.203 27.116 1.00 82.38 222 ALA A O 1
ATOM 1665 N N . CYS A 1 223 ? -8.926 -12.372 26.103 1.00 87.44 223 CYS A N 1
ATOM 1666 C CA . CYS A 1 223 ? -9.199 -12.980 24.805 1.00 87.44 223 CYS A CA 1
ATOM 1667 C C . CYS A 1 223 ? -9.049 -11.940 23.687 1.00 87.44 223 CYS A C 1
ATOM 1669 O O . CYS A 1 223 ? -9.054 -10.732 23.945 1.00 87.44 223 CYS A O 1
ATOM 1671 N N . GLU A 1 224 ? -8.890 -12.424 22.452 1.00 92.31 224 GLU A N 1
ATOM 1672 C CA . GLU A 1 224 ? -8.991 -11.599 21.243 1.00 92.31 224 GLU A CA 1
ATOM 1673 C C . GLU A 1 224 ? -10.379 -10.949 21.161 1.00 92.31 224 GLU A C 1
ATOM 1675 O O . GLU A 1 224 ? -11.362 -11.509 21.644 1.00 92.31 224 GLU A O 1
ATOM 1680 N N . GLY A 1 225 ? -10.467 -9.786 20.522 1.00 96.31 225 GLY A N 1
ATOM 1681 C CA . GLY A 1 225 ? -11.732 -9.117 20.261 1.00 96.31 225 GLY A CA 1
ATOM 1682 C C . GLY A 1 225 ? -12.504 -9.766 19.111 1.00 96.31 225 GLY A C 1
ATOM 1683 O O . GLY A 1 225 ? -13.161 -10.795 19.269 1.00 96.31 225 GLY A O 1
ATOM 1684 N N . ILE A 1 226 ? -12.459 -9.139 17.935 1.00 97.56 226 ILE A N 1
ATOM 1685 C CA . ILE A 1 226 ? -13.104 -9.650 16.716 1.00 97.56 226 ILE A CA 1
ATOM 1686 C C . ILE A 1 226 ? -12.038 -10.179 15.756 1.00 97.56 226 ILE A C 1
ATOM 1688 O O . ILE A 1 226 ? -11.163 -9.423 15.325 1.00 97.56 226 ILE A O 1
ATOM 1692 N N . THR A 1 227 ? -12.170 -11.442 15.348 1.00 96.12 227 THR A N 1
ATOM 1693 C CA . THR A 1 227 ? -11.209 -12.115 14.460 1.00 96.12 227 THR A CA 1
ATOM 1694 C C . THR A 1 227 ? -11.876 -12.557 13.159 1.00 96.12 227 THR A C 1
ATOM 1696 O O . THR A 1 227 ? -12.944 -13.176 13.166 1.00 96.12 227 THR A O 1
ATOM 1699 N N . ALA A 1 228 ? -11.239 -12.257 12.024 1.00 94.88 228 ALA A N 1
ATOM 1700 C CA . ALA A 1 228 ? -11.640 -12.716 10.696 1.00 94.88 228 ALA A CA 1
ATOM 1701 C C . ALA A 1 228 ? -10.500 -13.503 10.027 1.00 94.88 228 ALA A C 1
ATOM 1703 O O . ALA A 1 228 ? -9.542 -12.921 9.508 1.00 94.88 228 ALA A O 1
ATOM 1704 N N . GLU A 1 229 ? -10.627 -14.831 10.007 1.00 92.62 229 GLU A N 1
ATOM 1705 C CA . GLU A 1 229 ? -9.616 -15.753 9.474 1.00 92.62 229 GLU A CA 1
ATOM 1706 C C . GLU A 1 229 ? -9.996 -16.215 8.062 1.00 92.62 229 GLU A C 1
ATOM 1708 O O . GLU A 1 229 ? -10.985 -16.922 7.863 1.00 92.62 229 GLU A O 1
ATOM 1713 N N . GLY A 1 230 ? -9.256 -15.782 7.037 1.00 90.12 230 GLY A N 1
ATOM 1714 C CA . GLY A 1 230 ? -9.514 -16.150 5.634 1.00 90.12 230 GLY A CA 1
ATOM 1715 C C . GLY A 1 230 ? -10.886 -15.731 5.089 1.00 90.12 230 GLY A C 1
ATOM 1716 O O . GLY A 1 230 ? -11.283 -16.138 3.992 1.00 90.12 230 GLY A O 1
ATOM 1717 N N . ARG A 1 231 ? -11.629 -14.915 5.842 1.00 91.88 231 ARG A N 1
ATOM 1718 C CA . ARG A 1 231 ? -12.949 -14.382 5.494 1.00 91.88 231 ARG A CA 1
ATOM 1719 C C . ARG A 1 231 ? -12.929 -12.865 5.492 1.00 91.88 231 ARG A C 1
ATOM 1721 O O . ARG A 1 231 ? -12.151 -12.230 6.194 1.00 91.88 231 ARG A O 1
ATOM 1728 N N . LYS A 1 232 ? -13.820 -12.272 4.704 1.00 94.12 232 LYS A N 1
ATOM 1729 C CA . LYS A 1 232 ? -14.055 -10.830 4.713 1.00 94.12 232 LYS A CA 1
ATOM 1730 C C . LYS A 1 232 ? -15.239 -10.546 5.624 1.00 94.12 232 LYS A C 1
ATOM 1732 O O . LYS A 1 232 ? -16.320 -10.952 5.248 1.00 94.12 232 LYS A O 1
ATOM 1737 N N . LEU A 1 233 ? -15.073 -9.883 6.763 1.00 95.88 233 LEU A N 1
ATOM 1738 C CA . LEU A 1 233 ? -16.183 -9.292 7.517 1.00 95.88 233 LEU A CA 1
ATOM 1739 C C . LEU A 1 233 ? -16.620 -7.994 6.819 1.00 95.88 233 LEU A C 1
ATOM 1741 O O . LEU A 1 233 ? -15.770 -7.223 6.372 1.00 95.88 233 LEU A O 1
ATOM 1745 N N . GLY A 1 234 ? -17.931 -7.768 6.707 1.00 94.62 234 GLY A N 1
ATOM 1746 C CA . GLY A 1 234 ? -18.516 -6.601 6.045 1.00 94.62 234 GLY A CA 1
ATOM 1747 C C . GLY A 1 234 ? -18.102 -5.288 6.701 1.00 94.62 234 GLY A C 1
ATOM 1748 O O . GLY A 1 234 ? -17.276 -4.574 6.135 1.00 94.62 234 GLY A O 1
ATOM 1749 N N . SER A 1 235 ? -18.648 -4.968 7.879 1.00 96.38 235 SER A N 1
ATOM 1750 C CA . SER A 1 235 ? -18.216 -3.788 8.643 1.00 96.38 235 SER A CA 1
ATOM 1751 C C . SER A 1 235 ? -18.460 -3.866 10.155 1.00 96.38 235 SER A C 1
ATOM 1753 O O . SER A 1 235 ? -19.326 -4.604 10.620 1.00 96.38 235 SER A O 1
ATOM 1755 N N . ILE A 1 236 ? -17.704 -3.077 10.923 1.00 97.81 236 ILE A N 1
ATOM 1756 C CA . ILE A 1 236 ? -17.907 -2.817 12.359 1.00 97.81 236 ILE A CA 1
ATOM 1757 C C . ILE A 1 236 ? -18.157 -1.314 12.540 1.00 97.81 236 ILE A C 1
ATOM 1759 O O . ILE A 1 236 ? -17.400 -0.527 11.981 1.00 97.81 236 ILE A O 1
ATOM 1763 N N . GLN A 1 237 ? -19.181 -0.894 13.293 1.00 96.94 237 GLN A N 1
ATOM 1764 C CA . GLN A 1 237 ? -19.499 0.536 13.481 1.00 96.94 237 GLN A CA 1
ATOM 1765 C C . GLN A 1 237 ? -20.189 0.864 14.816 1.00 96.94 237 GLN A C 1
ATOM 1767 O O . GLN A 1 237 ? -20.872 0.020 15.396 1.00 96.94 237 GLN A O 1
ATOM 1772 N N . ASN A 1 238 ? -20.076 2.123 15.260 1.00 96.38 238 ASN A N 1
ATOM 1773 C CA . ASN A 1 238 ? -20.813 2.716 16.394 1.00 96.38 238 ASN A CA 1
ATOM 1774 C C . ASN A 1 238 ? -20.696 1.978 17.746 1.00 96.38 238 ASN A C 1
ATOM 1776 O O . ASN A 1 238 ? -21.677 1.886 18.486 1.00 96.38 238 ASN A O 1
ATOM 1780 N N . LEU A 1 239 ? -19.528 1.435 18.085 1.00 97.38 239 LEU A N 1
ATOM 1781 C CA . LEU A 1 239 ? -19.325 0.699 19.339 1.00 97.38 239 LEU A CA 1
ATOM 1782 C C . LEU A 1 239 ? -17.913 0.878 19.897 1.00 97.38 239 LEU A C 1
ATOM 1784 O O . LEU A 1 239 ? -16.993 1.284 19.184 1.00 97.38 239 LEU A O 1
ATOM 1788 N N . ALA A 1 240 ? -17.742 0.556 21.175 1.00 98.19 240 ALA A N 1
ATOM 1789 C CA . ALA A 1 240 ? -16.438 0.442 21.809 1.00 98.19 240 ALA A CA 1
ATOM 1790 C C . ALA A 1 240 ? -16.051 -1.037 21.980 1.00 98.19 240 ALA A C 1
ATOM 1792 O O . ALA A 1 240 ? -16.843 -1.824 22.490 1.00 98.19 240 ALA A O 1
ATOM 1793 N N . LEU A 1 241 ? -14.837 -1.399 21.571 1.00 98.31 241 LEU A N 1
ATOM 1794 C CA . LEU A 1 241 ? -14.163 -2.663 21.859 1.00 98.31 241 LEU A CA 1
ATOM 1795 C C . LEU A 1 241 ? -13.119 -2.392 22.942 1.00 98.31 241 LEU A C 1
ATOM 1797 O O . LEU A 1 241 ? -12.227 -1.560 22.759 1.00 98.31 241 LEU A O 1
ATOM 1801 N N . VAL A 1 242 ? -13.231 -3.065 24.077 1.00 97.25 242 VAL A N 1
ATOM 1802 C CA . VAL A 1 242 ? -12.413 -2.784 25.257 1.00 97.25 242 VAL A CA 1
ATOM 1803 C C . VAL A 1 242 ? -11.799 -4.083 25.750 1.00 97.25 242 VAL A C 1
ATOM 1805 O O . VAL A 1 242 ? -12.528 -4.973 26.164 1.00 97.25 242 VAL A O 1
ATOM 1808 N N . GLY A 1 243 ? -10.478 -4.205 25.715 1.00 92.81 243 GLY A N 1
ATOM 1809 C CA . GLY A 1 243 ? -9.781 -5.317 26.357 1.00 92.81 243 GLY A CA 1
ATOM 1810 C C . GLY A 1 243 ? -9.589 -5.093 27.862 1.00 92.81 243 GLY A C 1
ATOM 1811 O O . GLY A 1 243 ? -9.895 -4.026 28.399 1.00 92.81 243 GLY A O 1
ATOM 1812 N N . ASP A 1 244 ? -9.031 -6.088 28.550 1.00 82.25 244 ASP A N 1
ATOM 1813 C CA . ASP A 1 244 ? -8.609 -5.974 29.950 1.00 82.25 244 ASP A CA 1
ATOM 1814 C C . ASP A 1 244 ? -7.081 -5.950 30.064 1.00 82.25 244 ASP A C 1
ATOM 1816 O O . ASP A 1 244 ? -6.469 -6.878 30.593 1.00 82.25 244 ASP A O 1
ATOM 1820 N N . CYS A 1 245 ? -6.436 -4.890 29.556 1.00 70.31 245 CYS A N 1
ATOM 1821 C CA . CYS A 1 245 ? -4.973 -4.846 29.498 1.00 70.31 245 CYS A CA 1
ATOM 1822 C C . CYS A 1 245 ? -4.241 -4.722 30.840 1.00 70.31 245 CYS A C 1
ATOM 1824 O O . CYS A 1 245 ? -3.043 -4.427 30.898 1.00 70.31 245 CYS A O 1
ATOM 1826 N N . ARG A 1 246 ? -4.949 -4.912 31.955 1.00 62.72 246 ARG A N 1
ATOM 1827 C CA . ARG A 1 246 ? -4.374 -4.738 33.281 1.00 62.72 246 ARG A CA 1
ATOM 1828 C C . ARG A 1 246 ? -3.247 -5.763 33.487 1.00 62.72 246 ARG A C 1
ATOM 1830 O O . ARG A 1 246 ? -3.427 -6.956 33.230 1.00 62.72 246 ARG A O 1
ATOM 1837 N N . PRO A 1 247 ? -2.064 -5.323 33.955 1.00 50.50 247 PRO A N 1
ATOM 1838 C CA . PRO A 1 247 ? -0.937 -6.216 34.188 1.00 50.50 247 PRO A CA 1
ATOM 1839 C C . PRO A 1 247 ? -1.336 -7.282 35.199 1.00 50.50 247 PRO A C 1
ATOM 1841 O O . PRO A 1 247 ? -1.904 -6.922 36.229 1.00 50.50 247 PRO A O 1
ATOM 1844 N N . VAL A 1 248 ? -1.018 -8.546 34.872 1.00 48.03 248 VAL A N 1
ATOM 1845 C CA . VAL A 1 248 ? -1.346 -9.787 35.603 1.00 48.03 248 VAL A CA 1
ATOM 1846 C C . VAL A 1 248 ? -1.655 -9.495 37.065 1.00 48.03 248 VAL A C 1
ATOM 1848 O O . VAL A 1 248 ? -0.766 -9.371 37.911 1.00 48.03 248 VAL A O 1
ATOM 1851 N N . ILE A 1 249 ? -2.940 -9.307 37.330 1.00 47.59 249 ILE A N 1
ATOM 1852 C CA . ILE A 1 249 ? -3.441 -9.119 38.674 1.00 47.59 249 ILE A CA 1
ATOM 1853 C C . ILE A 1 249 ? -3.326 -10.489 39.357 1.00 47.59 249 ILE A C 1
ATOM 1855 O O . ILE A 1 249 ? -3.608 -11.513 38.734 1.00 47.59 249 ILE A O 1
ATOM 1859 N N . ASP A 1 250 ? -2.883 -10.520 40.619 1.00 48.84 250 ASP A N 1
ATOM 1860 C CA . ASP A 1 250 ? -2.996 -11.715 41.466 1.00 48.84 250 ASP A CA 1
ATOM 1861 C C . ASP A 1 250 ? -4.412 -12.299 41.280 1.00 48.84 250 ASP A C 1
ATOM 1863 O O . ASP A 1 250 ? -5.372 -11.539 41.423 1.00 48.84 250 ASP A O 1
ATOM 1867 N N . PRO A 1 251 ? -4.581 -13.587 40.933 1.00 52.47 251 PRO A N 1
ATOM 1868 C CA . PRO A 1 251 ? -5.883 -14.211 40.695 1.00 52.47 251 PRO A CA 1
ATOM 1869 C C . PRO A 1 251 ? -6.991 -13.771 41.666 1.00 52.47 251 PRO A C 1
ATOM 1871 O O . PRO A 1 251 ? -8.127 -13.529 41.248 1.00 52.47 251 PRO A O 1
ATOM 1874 N N . ALA A 1 252 ? -6.657 -13.582 42.948 1.00 54.72 252 ALA A N 1
ATOM 1875 C CA . ALA A 1 252 ? -7.586 -13.120 43.980 1.00 54.72 252 ALA A CA 1
ATOM 1876 C C . ALA A 1 252 ? -8.177 -11.713 43.730 1.00 54.72 252 ALA A C 1
ATOM 1878 O O . ALA A 1 252 ? -9.332 -11.458 44.066 1.00 54.72 252 ALA A O 1
ATOM 1879 N N . ASN A 1 253 ? -7.422 -10.804 43.113 1.00 53.59 253 ASN A N 1
ATOM 1880 C CA . ASN A 1 253 ? -7.839 -9.435 42.790 1.00 53.59 253 ASN A CA 1
ATOM 1881 C C . ASN A 1 253 ? -8.566 -9.338 41.431 1.00 53.59 253 ASN A C 1
ATOM 1883 O O . ASN A 1 253 ? -9.276 -8.361 41.177 1.00 53.59 253 ASN A O 1
ATOM 1887 N N . LEU A 1 254 ? -8.440 -10.351 40.568 1.00 55.66 254 LEU A N 1
ATOM 1888 C CA . LEU A 1 254 ? -9.155 -10.423 39.289 1.00 55.66 254 LEU A CA 1
ATOM 1889 C C . LEU A 1 254 ? -10.665 -10.664 39.508 1.00 55.66 254 LEU A C 1
ATOM 1891 O O . LEU A 1 254 ? -11.498 -10.081 38.821 1.00 55.66 254 LEU A O 1
ATOM 1895 N N . TYR A 1 255 ? -11.024 -11.401 40.569 1.00 53.06 255 TYR A N 1
ATOM 1896 C CA . TYR A 1 255 ? -12.415 -11.586 41.014 1.00 53.06 255 TYR A CA 1
ATOM 1897 C C . TYR A 1 255 ? -13.041 -10.299 41.585 1.00 53.06 255 TYR A C 1
ATOM 1899 O O . TYR A 1 255 ? -14.217 -10.017 41.376 1.00 53.06 255 TYR A O 1
ATOM 1907 N N . VAL A 1 256 ? -12.253 -9.486 42.298 1.00 56.31 256 VAL A N 1
ATOM 1908 C CA . VAL A 1 256 ? -12.726 -8.225 42.905 1.00 56.31 256 VAL A CA 1
ATOM 1909 C C . VAL A 1 256 ? -12.929 -7.131 41.853 1.00 56.31 256 VAL A C 1
ATOM 1911 O O . VAL A 1 256 ? -13.810 -6.285 41.999 1.00 56.31 256 VAL A O 1
ATOM 1914 N N . SER A 1 257 ? -12.124 -7.144 40.789 1.00 51.25 257 SER A N 1
ATOM 1915 C CA . SER A 1 257 ? -12.138 -6.117 39.743 1.00 51.25 257 SER A CA 1
ATOM 1916 C C . SER A 1 257 ? -13.137 -6.375 38.611 1.00 51.25 257 SER A C 1
ATOM 1918 O O . SER A 1 257 ? -13.464 -5.424 37.901 1.00 51.25 257 SER A O 1
ATOM 1920 N N . ASN A 1 258 ? -13.664 -7.601 38.491 1.00 56.91 258 ASN A N 1
ATOM 1921 C CA . ASN A 1 258 ? -14.639 -8.006 37.472 1.00 56.91 258 ASN A CA 1
ATOM 1922 C C . ASN A 1 258 ? -15.847 -8.746 38.098 1.00 56.91 258 ASN A C 1
ATOM 1924 O O . ASN A 1 258 ? -16.052 -9.931 37.837 1.00 56.91 258 ASN A O 1
ATOM 1928 N N . PRO A 1 259 ? -16.680 -8.069 38.919 1.00 57.09 259 PRO A N 1
ATOM 1929 C CA . PRO A 1 259 ? -17.772 -8.699 39.676 1.00 57.09 259 PRO A CA 1
ATOM 1930 C C . PRO A 1 259 ? -18.927 -9.264 38.821 1.00 57.09 259 PRO A C 1
ATOM 1932 O O . PRO A 1 259 ? -19.887 -9.783 39.386 1.00 57.09 259 PRO A O 1
ATOM 1935 N N . GLY A 1 260 ? -18.865 -9.132 37.489 1.00 62.56 260 GLY A N 1
ATOM 1936 C CA . GLY A 1 260 ? -19.881 -9.609 36.543 1.00 62.56 260 GLY A CA 1
ATOM 1937 C C . GLY A 1 260 ? -19.621 -10.995 35.939 1.00 62.56 260 GLY A C 1
ATOM 1938 O O . GLY A 1 260 ? -20.543 -11.565 35.365 1.00 62.56 260 GLY A O 1
ATOM 1939 N N . LEU A 1 261 ? -18.411 -11.552 36.078 1.00 70.12 261 LEU A N 1
ATOM 1940 C CA . LEU A 1 261 ? -18.061 -12.852 35.489 1.00 70.12 261 LEU A CA 1
ATOM 1941 C C . LEU A 1 261 ? -18.628 -14.019 36.308 1.00 70.12 261 LEU A C 1
ATOM 1943 O O . LEU A 1 261 ? -18.632 -13.986 37.543 1.00 70.12 261 LEU A O 1
ATOM 1947 N N . SER A 1 262 ? -19.065 -15.085 35.631 1.00 74.31 262 SER A N 1
ATOM 1948 C CA . SER A 1 262 ? -19.403 -16.335 36.313 1.00 74.31 262 SER A CA 1
ATOM 1949 C C . SER A 1 262 ? -18.140 -17.045 36.825 1.00 74.31 262 SER A C 1
ATOM 1951 O O . SER A 1 262 ? -17.012 -16.742 36.433 1.00 74.31 262 SER A O 1
ATOM 1953 N N . SER A 1 263 ? -18.305 -18.026 37.716 1.00 69.62 263 SER A N 1
ATOM 1954 C CA . SER A 1 263 ? -17.172 -18.820 38.213 1.00 69.62 263 SER A CA 1
ATOM 1955 C C . SER A 1 263 ? -16.481 -19.655 37.127 1.00 69.62 263 SER A C 1
ATOM 1957 O O . SER A 1 263 ? -15.315 -20.001 37.292 1.00 69.62 263 SER A O 1
ATOM 1959 N N . GLU A 1 264 ? -17.199 -20.006 36.057 1.00 71.81 264 GLU A N 1
ATOM 1960 C CA . GLU A 1 264 ? -16.668 -20.762 34.915 1.00 71.81 264 GLU A CA 1
ATOM 1961 C C . GLU A 1 264 ? -15.873 -19.841 33.983 1.00 71.81 264 GLU A C 1
ATOM 1963 O O . GLU A 1 264 ? -14.706 -20.116 33.713 1.00 71.81 264 GLU A O 1
ATOM 1968 N N . ASP A 1 265 ? -16.437 -18.680 33.641 1.00 73.00 265 ASP A N 1
ATOM 1969 C CA . ASP A 1 265 ? -15.761 -17.619 32.878 1.00 73.00 265 ASP A CA 1
ATOM 1970 C C . ASP A 1 265 ? -14.435 -17.207 33.527 1.00 73.00 265 ASP A C 1
ATOM 1972 O O . ASP A 1 265 ? -13.412 -17.032 32.865 1.00 73.00 265 ASP A O 1
ATOM 1976 N N . TYR A 1 266 ? -14.428 -17.109 34.857 1.00 67.31 266 TYR A N 1
ATOM 1977 C CA . TYR A 1 266 ? -13.227 -16.808 35.625 1.00 67.31 266 TYR A CA 1
ATOM 1978 C C . TYR A 1 266 ? -12.127 -17.870 35.460 1.00 67.31 266 TYR A C 1
ATOM 1980 O O . TYR A 1 266 ? -10.949 -17.520 35.377 1.00 67.31 266 TYR A O 1
ATOM 1988 N N . ALA A 1 267 ? -12.483 -19.158 35.413 1.00 67.12 267 ALA A N 1
ATOM 1989 C CA . ALA A 1 267 ? -11.510 -20.233 35.228 1.00 67.12 267 ALA A CA 1
ATOM 1990 C C . ALA A 1 267 ? -10.847 -20.152 33.843 1.00 67.12 267 ALA A C 1
ATOM 1992 O O . ALA A 1 267 ? -9.623 -20.263 33.755 1.00 67.12 267 ALA A O 1
ATOM 1993 N N . THR A 1 268 ? -11.632 -19.865 32.800 1.00 69.94 268 THR A N 1
ATOM 1994 C CA . THR A 1 268 ? -11.141 -19.641 31.431 1.00 69.94 268 THR A CA 1
ATOM 1995 C C . THR A 1 268 ? -10.200 -18.438 31.362 1.00 69.94 268 THR A C 1
ATOM 1997 O O . THR A 1 268 ? -9.089 -18.540 30.842 1.00 69.94 268 THR A O 1
ATOM 2000 N N . VAL A 1 269 ? -10.582 -17.309 31.968 1.00 64.81 269 VAL A N 1
ATOM 2001 C CA . VAL A 1 269 ? -9.739 -16.101 32.030 1.00 64.81 269 VAL A CA 1
ATOM 2002 C C . VAL A 1 269 ? -8.413 -16.385 32.746 1.00 64.81 269 VAL A C 1
ATOM 2004 O O . VAL A 1 269 ? -7.352 -15.945 32.297 1.00 64.81 269 VAL A O 1
ATOM 2007 N N . LEU A 1 270 ? -8.442 -17.159 33.834 1.00 65.62 270 LEU A N 1
ATOM 2008 C CA . LEU A 1 270 ? -7.245 -17.551 34.577 1.00 65.62 270 LEU A CA 1
ATOM 2009 C C . LEU A 1 270 ? -6.292 -18.419 33.736 1.00 65.62 270 LEU A C 1
ATOM 2011 O O . LEU A 1 270 ? -5.078 -18.203 33.766 1.00 65.62 270 LEU A O 1
ATOM 2015 N N . GLU A 1 271 ? -6.828 -19.382 32.984 1.00 66.50 271 GLU A N 1
ATOM 2016 C CA . GLU A 1 271 ? -6.059 -20.239 32.074 1.00 66.50 271 GLU A CA 1
ATOM 2017 C C . GLU A 1 271 ? -5.419 -19.419 30.944 1.00 66.50 271 GLU A C 1
ATOM 2019 O O . GLU A 1 271 ? -4.206 -19.514 30.709 1.00 66.50 271 GLU A O 1
ATOM 2024 N N . ASN A 1 272 ? -6.195 -18.524 30.329 1.00 64.75 272 ASN A N 1
ATOM 2025 C CA . ASN A 1 272 ? -5.719 -17.612 29.291 1.00 64.75 272 ASN A CA 1
ATOM 2026 C C . ASN A 1 272 ? -4.585 -16.715 29.812 1.00 64.75 272 ASN A C 1
ATOM 2028 O O . ASN A 1 272 ? -3.538 -16.599 29.168 1.00 64.75 272 ASN A O 1
ATOM 2032 N N . HIS A 1 273 ? -4.715 -16.154 31.019 1.00 62.50 273 HIS A N 1
ATOM 2033 C CA . HIS A 1 273 ? -3.647 -15.378 31.662 1.00 62.50 273 HIS A CA 1
ATOM 2034 C C . HIS A 1 273 ? -2.400 -16.211 31.991 1.00 62.50 273 HIS A C 1
ATOM 2036 O O . HIS A 1 273 ? -1.280 -15.715 31.848 1.00 62.50 273 HIS A O 1
ATOM 2042 N N . ALA A 1 274 ? -2.552 -17.466 32.421 1.00 59.34 274 ALA A N 1
ATOM 2043 C CA . ALA A 1 274 ? -1.416 -18.341 32.714 1.00 59.34 274 ALA A CA 1
ATOM 2044 C C . ALA A 1 274 ? -0.610 -18.678 31.445 1.00 59.34 274 ALA A C 1
ATOM 2046 O O . ALA A 1 274 ? 0.624 -18.692 31.483 1.00 59.34 274 ALA A O 1
ATOM 2047 N N . SER A 1 275 ? -1.284 -18.867 30.303 1.00 57.97 275 SER A N 1
ATOM 2048 C CA . SER A 1 275 ? -0.637 -19.071 28.996 1.00 57.97 275 SER A CA 1
ATOM 2049 C C . SER A 1 275 ? 0.189 -17.850 28.549 1.00 57.97 275 SER A C 1
ATOM 2051 O O . SER A 1 275 ? 1.271 -17.980 27.966 1.00 57.97 275 SER A O 1
ATOM 2053 N N . ARG A 1 276 ? -0.263 -16.652 28.935 1.00 54.78 276 ARG A N 1
ATOM 2054 C CA . ARG A 1 276 ? 0.345 -15.352 28.629 1.00 54.78 276 ARG A CA 1
ATOM 2055 C C . ARG A 1 276 ? 1.738 -15.174 29.244 1.00 54.78 276 ARG A C 1
ATOM 2057 O O . ARG A 1 276 ? 2.610 -14.562 28.630 1.00 54.78 276 ARG A O 1
ATOM 2064 N N . ALA A 1 277 ? 1.983 -15.753 30.423 1.00 51.50 277 ALA A N 1
ATOM 2065 C CA . ALA A 1 277 ? 3.282 -15.693 31.103 1.00 51.50 277 ALA A CA 1
ATOM 2066 C C . ALA A 1 277 ? 4.387 -16.504 30.392 1.00 51.50 277 ALA A C 1
ATOM 2068 O O . ALA A 1 277 ? 5.572 -16.221 30.573 1.00 51.50 277 ALA A O 1
ATOM 2069 N N . LEU A 1 278 ? 4.012 -17.488 29.564 1.00 47.78 278 LEU A N 1
ATOM 2070 C CA . LEU A 1 278 ? 4.943 -18.341 28.815 1.00 47.78 278 LEU A CA 1
ATOM 2071 C C . LEU A 1 278 ? 5.246 -17.803 27.402 1.00 47.78 278 LEU A C 1
ATOM 2073 O O . LEU A 1 278 ? 6.310 -18.093 26.858 1.00 47.78 278 LEU A O 1
ATOM 2077 N N . GLY A 1 279 ? 4.363 -16.980 26.821 1.00 45.47 279 GLY A N 1
ATOM 2078 C CA . GLY A 1 279 ? 4.471 -16.427 25.458 1.00 45.47 279 GLY A CA 1
ATOM 2079 C C . GLY A 1 279 ? 5.344 -15.172 25.313 1.00 45.47 279 GLY A C 1
ATOM 2080 O O . GLY A 1 279 ? 5.191 -14.412 24.349 1.00 45.47 279 GLY A O 1
ATOM 2081 N N . ASN A 1 280 ? 6.240 -14.925 26.271 1.00 41.31 280 ASN A N 1
ATOM 2082 C CA . ASN A 1 280 ? 6.951 -13.662 26.440 1.00 41.31 280 ASN A CA 1
ATOM 2083 C C . ASN A 1 280 ? 8.106 -13.499 25.434 1.00 41.31 280 ASN A C 1
ATOM 2085 O O . ASN A 1 280 ? 9.275 -13.606 25.787 1.00 41.31 280 ASN A O 1
ATOM 2089 N N . ALA A 1 281 ? 7.761 -13.262 24.167 1.00 41.06 281 ALA A N 1
ATOM 2090 C CA . ALA A 1 281 ? 8.551 -12.429 23.265 1.00 41.06 281 ALA A CA 1
ATOM 2091 C C . ALA A 1 281 ? 7.685 -11.941 22.084 1.00 41.06 281 ALA A C 1
ATOM 2093 O O . ALA A 1 281 ? 7.661 -10.746 21.814 1.00 41.06 281 ALA A O 1
ATOM 2094 N N . TRP A 1 282 ? 6.924 -12.810 21.406 1.00 42.06 282 TRP A N 1
ATOM 2095 C CA . TRP A 1 282 ? 6.251 -12.445 20.141 1.00 42.06 282 TRP A CA 1
ATOM 2096 C C . TRP A 1 282 ? 4.921 -13.183 19.852 1.00 42.06 282 TRP A C 1
ATOM 2098 O O . TRP A 1 282 ? 4.326 -12.901 18.820 1.00 42.06 282 TRP A O 1
ATOM 2108 N N . GLY A 1 283 ? 4.441 -14.104 20.706 1.00 42.41 283 GLY A N 1
ATOM 2109 C CA . GLY A 1 283 ? 3.566 -15.195 20.222 1.00 42.41 283 GLY A CA 1
ATOM 2110 C C . GLY A 1 283 ? 2.124 -15.324 20.737 1.00 42.41 283 GLY A C 1
ATOM 2111 O O . GLY A 1 283 ? 1.369 -16.051 20.109 1.00 42.41 283 GLY A O 1
ATOM 2112 N N . ALA A 1 284 ? 1.720 -14.685 21.837 1.00 51.19 284 ALA A N 1
ATOM 2113 C CA . ALA A 1 284 ? 0.341 -14.789 22.339 1.00 51.19 284 ALA A CA 1
ATOM 2114 C C . ALA A 1 284 ? -0.067 -13.477 23.015 1.00 51.19 284 ALA A C 1
ATOM 2116 O O . ALA A 1 284 ? 0.224 -13.249 24.190 1.00 51.19 284 ALA A O 1
ATOM 2117 N N . VAL A 1 285 ? -0.645 -12.563 22.244 1.00 68.38 285 VAL A N 1
ATOM 2118 C CA . VAL A 1 285 ? -1.106 -11.261 22.734 1.00 68.38 285 VAL A CA 1
ATOM 2119 C C . VAL A 1 285 ? -2.465 -10.995 22.129 1.00 68.38 285 VAL A C 1
ATOM 2121 O O . VAL A 1 285 ? -2.579 -11.065 20.918 1.00 68.38 285 VAL A O 1
ATOM 2124 N N . PHE A 1 286 ? -3.433 -10.643 22.968 1.00 83.81 286 PHE A N 1
ATOM 2125 C CA . PHE A 1 286 ? -4.797 -10.394 22.532 1.00 83.81 286 PHE A CA 1
ATOM 2126 C C . PHE A 1 286 ? -4.922 -9.067 21.786 1.00 83.81 286 PHE A C 1
ATOM 2128 O O . PHE A 1 286 ? -4.544 -8.013 22.309 1.00 83.81 286 PHE A O 1
ATOM 2135 N N . HIS A 1 287 ? -5.443 -9.122 20.572 1.00 92.56 287 HIS A N 1
ATOM 2136 C CA . HIS A 1 287 ? -5.735 -8.010 19.688 1.00 92.56 287 HIS A CA 1
ATOM 2137 C C . HIS A 1 287 ? -7.207 -7.592 19.773 1.00 92.56 287 HIS A C 1
ATOM 2139 O O . HIS A 1 287 ? -8.083 -8.396 20.077 1.00 92.56 287 HIS A O 1
ATOM 2145 N N . GLY A 1 288 ? -7.504 -6.323 19.486 1.00 96.44 288 GLY A N 1
ATOM 2146 C CA . GLY A 1 288 ? -8.891 -5.844 19.464 1.00 96.44 288 GLY A CA 1
ATOM 2147 C C . GLY A 1 288 ? -9.652 -6.255 18.211 1.00 96.44 288 GLY A C 1
ATOM 2148 O O . GLY A 1 288 ? -10.758 -6.785 18.281 1.00 96.44 288 GLY A O 1
ATOM 2149 N N . VAL A 1 289 ? -9.052 -6.028 17.048 1.00 97.88 289 VAL A N 1
ATOM 2150 C CA . VAL A 1 289 ? -9.545 -6.513 15.758 1.00 97.88 289 VAL A CA 1
ATOM 2151 C C . VAL A 1 289 ? -8.385 -7.144 15.008 1.00 97.88 289 VAL A C 1
ATOM 2153 O O . VAL A 1 289 ? -7.352 -6.498 14.816 1.00 97.88 289 VAL A O 1
ATOM 2156 N N . GLN A 1 290 ? -8.563 -8.381 14.554 1.00 96.44 290 GLN A N 1
ATOM 2157 C CA . GLN A 1 290 ? -7.538 -9.138 13.845 1.00 96.44 290 GLN A CA 1
ATOM 2158 C C . GLN A 1 290 ? -8.062 -9.681 12.516 1.00 96.44 290 GLN A C 1
ATOM 2160 O O . GLN A 1 290 ? -9.068 -10.387 12.457 1.00 96.44 290 GLN A O 1
ATOM 2165 N N . ALA A 1 291 ? -7.344 -9.366 11.439 1.00 96.19 291 ALA A N 1
ATOM 2166 C CA . ALA A 1 291 ? -7.505 -10.003 10.138 1.00 96.19 291 ALA A CA 1
ATOM 2167 C C . ALA A 1 291 ? -6.285 -10.882 9.848 1.00 96.19 291 ALA A C 1
ATOM 2169 O O . ALA A 1 291 ? -5.146 -10.412 9.908 1.00 96.19 291 ALA A O 1
ATOM 2170 N N . GLU A 1 292 ? -6.505 -12.148 9.504 1.00 93.94 292 GLU A N 1
ATOM 2171 C CA . GLU A 1 292 ? -5.416 -13.087 9.232 1.00 93.94 292 GLU A CA 1
ATOM 2172 C C . GLU A 1 292 ? -5.765 -14.104 8.147 1.00 93.94 292 GLU A C 1
ATOM 2174 O O . GLU A 1 292 ? -6.924 -14.250 7.757 1.00 93.94 292 GLU A O 1
ATOM 2179 N N . LEU A 1 293 ? -4.742 -14.786 7.619 1.00 89.31 293 LEU A N 1
ATOM 2180 C CA . LEU A 1 293 ? -4.879 -15.825 6.590 1.00 89.31 293 LEU A CA 1
ATOM 2181 C C . LEU A 1 293 ? -5.637 -15.343 5.332 1.00 89.31 293 LEU A C 1
ATOM 2183 O O . LEU A 1 293 ? -6.446 -16.075 4.766 1.00 89.31 293 LEU A O 1
ATOM 2187 N N . GLY A 1 294 ? -5.400 -14.097 4.900 1.00 88.69 294 GLY A N 1
ATOM 2188 C CA . GLY A 1 294 ? -6.130 -13.458 3.793 1.00 88.69 294 GLY A CA 1
ATOM 2189 C C . GLY A 1 294 ? -7.516 -12.911 4.165 1.00 88.69 294 GLY A C 1
ATOM 2190 O O . GLY A 1 294 ? -8.299 -12.549 3.283 1.00 88.69 294 GLY A O 1
ATOM 2191 N N . GLY A 1 295 ? -7.839 -12.859 5.460 1.00 90.69 295 GLY A N 1
ATOM 2192 C CA . GLY A 1 295 ? -9.050 -12.232 5.973 1.00 90.69 295 GLY A CA 1
ATOM 2193 C C . GLY A 1 295 ? -9.092 -10.730 5.694 1.00 90.69 295 GLY A C 1
ATOM 2194 O O . GLY A 1 295 ? -8.061 -10.086 5.517 1.00 90.69 295 GLY A O 1
ATOM 2195 N N . ASN A 1 296 ? -10.294 -10.159 5.642 1.00 94.56 296 ASN A N 1
ATOM 2196 C CA . ASN A 1 296 ? -10.484 -8.729 5.424 1.00 94.56 296 ASN A CA 1
ATOM 2197 C C . ASN A 1 296 ? -11.480 -8.158 6.430 1.00 94.56 296 ASN A C 1
ATOM 2199 O O . ASN A 1 296 ? -12.535 -8.751 6.644 1.00 94.56 296 ASN A O 1
ATOM 2203 N N . VAL A 1 297 ? -11.197 -6.995 7.008 1.00 96.50 297 VAL A N 1
ATOM 2204 C CA . VAL A 1 297 ? -12.117 -6.341 7.951 1.00 96.50 297 VAL A CA 1
ATOM 2205 C C . VAL A 1 297 ? -12.260 -4.869 7.598 1.00 96.50 297 VAL A C 1
ATOM 2207 O O . VAL A 1 297 ? -11.262 -4.167 7.445 1.00 96.50 297 VAL A O 1
ATOM 2210 N N . SER A 1 298 ? -13.502 -4.389 7.502 1.00 97.81 298 SER A N 1
ATOM 2211 C CA . SER A 1 298 ? -13.781 -2.952 7.472 1.00 97.81 298 SER A CA 1
ATOM 2212 C C . SER A 1 298 ? -14.206 -2.478 8.857 1.00 97.81 298 SER A C 1
ATOM 2214 O O . SER A 1 298 ? -15.232 -2.901 9.382 1.00 97.81 298 SER A O 1
ATOM 2216 N N . ILE A 1 299 ? -13.434 -1.581 9.450 1.00 97.94 299 ILE A N 1
ATOM 2217 C CA . ILE A 1 299 ? -13.798 -0.862 10.667 1.00 97.94 299 ILE A CA 1
ATOM 2218 C C . ILE A 1 299 ? -14.316 0.502 10.214 1.00 97.94 299 ILE A C 1
ATOM 2220 O O . ILE A 1 299 ? -13.554 1.382 9.823 1.00 97.94 299 ILE A O 1
ATOM 2224 N N . ASP A 1 300 ? -15.631 0.631 10.145 1.00 94.19 300 ASP A N 1
ATOM 2225 C CA . ASP A 1 300 ? -16.297 1.833 9.656 1.00 94.19 300 ASP A CA 1
ATOM 2226 C C . ASP A 1 300 ? -16.392 2.877 10.790 1.00 94.19 300 ASP A C 1
ATOM 2228 O O . ASP A 1 300 ? -15.692 2.809 11.805 1.00 94.19 300 ASP A O 1
ATOM 2232 N N . ARG A 1 301 ? -17.234 3.893 10.615 1.00 92.88 301 ARG A N 1
ATOM 2233 C CA . ARG A 1 301 ? -17.245 5.075 11.476 1.00 92.88 301 ARG A CA 1
ATOM 2234 C C . ARG A 1 301 ? -17.563 4.764 12.935 1.00 92.88 301 ARG A C 1
ATOM 2236 O O . ARG A 1 301 ? -18.476 4.009 13.274 1.00 92.88 301 ARG A O 1
ATOM 2243 N N . TYR A 1 302 ? -16.863 5.505 13.792 1.00 94.31 302 TYR A N 1
ATOM 2244 C CA . TYR A 1 302 ? -17.147 5.624 15.221 1.00 94.31 302 TYR A CA 1
ATOM 2245 C C . TYR A 1 302 ? -16.968 4.315 15.985 1.00 94.31 302 TYR A C 1
ATOM 2247 O O . TYR A 1 302 ? -17.806 3.926 16.795 1.00 94.31 302 TYR A O 1
ATOM 2255 N N . VAL A 1 303 ? -15.839 3.657 15.737 1.00 97.88 303 VAL A N 1
ATOM 2256 C CA . VAL A 1 303 ? -15.366 2.547 16.560 1.00 97.88 303 VAL A CA 1
ATOM 2257 C C . VAL A 1 303 ? -14.239 3.036 17.468 1.00 97.88 303 VAL A C 1
ATOM 2259 O O . VAL A 1 303 ? -13.286 3.680 17.018 1.00 97.88 303 VAL A O 1
ATOM 2262 N N . GLY A 1 304 ? -14.362 2.759 18.763 1.00 98.00 304 GLY A N 1
ATOM 2263 C CA . GLY A 1 304 ? -13.297 2.955 19.742 1.00 98.00 304 GLY A CA 1
ATOM 2264 C C . GLY A 1 304 ? -12.711 1.612 20.149 1.00 98.00 304 GLY A C 1
ATOM 2265 O O . GLY A 1 304 ? -13.450 0.754 20.600 1.00 98.00 304 GLY A O 1
ATOM 2266 N N . ILE A 1 305 ? -11.410 1.413 19.998 1.00 98.38 305 ILE A N 1
ATOM 2267 C CA . ILE A 1 305 ? -10.711 0.179 20.363 1.00 98.38 305 ILE A CA 1
ATOM 2268 C C . ILE A 1 305 ? -9.703 0.546 21.434 1.00 98.38 305 ILE A C 1
ATOM 2270 O O . ILE A 1 305 ? -8.882 1.439 21.219 1.00 98.38 305 ILE A O 1
ATOM 2274 N N . SER A 1 306 ? -9.773 -0.081 22.604 1.00 96.69 306 SER A N 1
ATOM 2275 C CA . SER A 1 306 ? -8.875 0.292 23.690 1.00 96.69 306 SER A CA 1
ATOM 2276 C C . SER A 1 306 ? -8.532 -0.832 24.641 1.00 96.69 306 SER A C 1
ATOM 2278 O O . SER A 1 306 ? -9.275 -1.800 24.754 1.00 96.69 306 SER A O 1
ATOM 2280 N N . GLN A 1 307 ? -7.433 -0.654 25.373 1.00 93.00 307 GLN A N 1
ATOM 2281 C CA . GLN A 1 307 ? -7.059 -1.512 26.498 1.00 93.00 307 GLN A CA 1
ATOM 2282 C C . GLN A 1 307 ? -6.840 -2.978 26.103 1.00 93.00 307 GLN A C 1
ATOM 2284 O O . GLN A 1 307 ? -7.117 -3.876 26.891 1.00 93.00 307 GLN A O 1
ATOM 2289 N N . PHE A 1 308 ? -6.318 -3.243 24.902 1.00 92.62 308 PHE A N 1
ATOM 2290 C CA . PHE A 1 308 ? -5.855 -4.580 24.529 1.00 92.62 308 PHE A CA 1
ATOM 2291 C C . PHE A 1 308 ? -4.390 -4.792 24.909 1.00 92.62 308 PHE A C 1
ATOM 2293 O O . PHE A 1 308 ? -3.559 -3.885 24.842 1.00 92.62 308 PHE A O 1
ATOM 2300 N N . ASP A 1 309 ? -4.073 -6.024 25.293 1.00 84.81 309 ASP A N 1
ATOM 2301 C CA . ASP A 1 309 ? -2.725 -6.452 25.670 1.00 84.81 309 ASP A CA 1
ATOM 2302 C C . ASP A 1 309 ? -1.736 -6.459 24.501 1.00 84.81 309 ASP A C 1
ATOM 2304 O O . ASP A 1 309 ? -0.523 -6.306 24.667 1.00 84.81 309 ASP A O 1
ATOM 2308 N N . GLY A 1 310 ? -2.263 -6.723 23.311 1.00 87.81 310 GLY A N 1
ATOM 2309 C CA . GLY A 1 310 ? -1.549 -6.732 22.056 1.00 87.81 310 GLY A CA 1
ATOM 2310 C C . GLY A 1 310 ? -1.743 -5.431 21.299 1.00 87.81 310 GLY A C 1
ATOM 2311 O O . GLY A 1 310 ? -1.446 -4.339 21.784 1.00 87.81 310 GLY A O 1
ATOM 2312 N N . GLN A 1 311 ? -2.185 -5.583 20.057 1.00 93.19 311 GLN A N 1
ATOM 2313 C CA . GLN A 1 311 ? -2.468 -4.462 19.163 1.00 93.19 311 GLN A CA 1
ATOM 2314 C C . GLN A 1 311 ? -3.956 -4.150 19.232 1.00 93.19 311 GLN A C 1
ATOM 2316 O O . GLN A 1 311 ? -4.755 -5.079 19.277 1.00 93.19 311 GLN A O 1
ATOM 2321 N N . GLY A 1 312 ? -4.360 -2.888 19.149 1.00 96.75 312 GLY A N 1
ATOM 2322 C CA . GLY A 1 312 ? -5.786 -2.613 18.988 1.00 96.75 312 GLY A CA 1
ATOM 2323 C C . GLY A 1 312 ? -6.301 -3.146 17.647 1.00 96.75 312 GLY A C 1
ATOM 2324 O O . GLY A 1 312 ? -7.297 -3.857 17.619 1.00 96.75 312 GLY A O 1
ATOM 2325 N N . VAL A 1 313 ? -5.585 -2.895 16.546 1.00 98.25 313 VAL A N 1
ATOM 2326 C CA . VAL A 1 313 ? -5.922 -3.413 15.208 1.00 98.25 313 VAL A CA 1
ATOM 2327 C C . VAL A 1 313 ? -4.709 -4.082 14.570 1.00 98.25 313 VAL A C 1
ATOM 2329 O O . VAL A 1 313 ? -3.639 -3.475 14.482 1.00 98.25 313 VAL A O 1
ATOM 2332 N N . SER A 1 314 ? -4.879 -5.313 14.089 1.00 97.12 314 SER A N 1
ATOM 2333 C CA . SER A 1 314 ? -3.823 -6.130 13.487 1.00 97.12 314 SER A CA 1
ATOM 2334 C C . SER A 1 314 ? -4.249 -6.715 12.139 1.00 97.12 314 SER A C 1
ATOM 2336 O O . SER A 1 314 ? -5.386 -7.161 11.976 1.00 97.12 314 SER A O 1
ATOM 2338 N N . ALA A 1 315 ? -3.324 -6.734 11.180 1.00 96.38 315 ALA A N 1
ATOM 2339 C CA . ALA A 1 315 ? -3.491 -7.403 9.891 1.00 96.38 315 ALA A CA 1
ATOM 2340 C C . ALA A 1 315 ? -2.248 -8.256 9.594 1.00 96.38 315 ALA A C 1
ATOM 2342 O O . ALA A 1 315 ? -1.132 -7.733 9.577 1.00 96.38 315 ALA A O 1
ATOM 2343 N N . LEU A 1 316 ? -2.428 -9.562 9.380 1.00 94.12 316 LEU A N 1
ATOM 2344 C CA . LEU A 1 316 ? -1.354 -10.526 9.118 1.00 94.12 316 LEU A CA 1
ATOM 2345 C C . LEU A 1 316 ? -1.552 -11.283 7.798 1.00 94.12 316 LEU A C 1
ATOM 2347 O O . LEU A 1 316 ? -2.681 -11.590 7.418 1.00 94.12 316 LEU A O 1
ATOM 2351 N N . GLY A 1 317 ? -0.455 -11.641 7.126 1.00 86.88 317 GLY A N 1
ATOM 2352 C CA . GLY A 1 317 ? -0.433 -12.669 6.079 1.00 86.88 317 GLY A CA 1
ATOM 2353 C C . GLY A 1 317 ? -1.377 -12.406 4.903 1.00 86.88 317 GLY A C 1
ATOM 2354 O O . GLY A 1 317 ? -2.353 -13.132 4.717 1.00 86.88 317 GLY A O 1
ATOM 2355 N N . GLY A 1 318 ? -1.102 -11.361 4.117 1.00 87.62 318 GLY A N 1
ATOM 2356 C CA . GLY A 1 318 ? -1.892 -11.014 2.921 1.00 87.62 318 GLY A CA 1
ATOM 2357 C C . GLY A 1 318 ? -3.332 -10.549 3.194 1.00 87.62 318 GLY A C 1
ATOM 2358 O O . GLY A 1 318 ? -4.120 -10.438 2.258 1.00 87.62 318 GLY A O 1
ATOM 2359 N N . SER A 1 319 ? -3.685 -10.289 4.455 1.00 95.00 319 SER A N 1
ATOM 2360 C CA . SER A 1 319 ? -4.965 -9.692 4.851 1.00 95.00 319 SER A CA 1
ATOM 2361 C C . SER A 1 319 ? -5.046 -8.198 4.526 1.00 95.00 319 SER A C 1
ATOM 2363 O O . SER A 1 319 ? -4.029 -7.532 4.293 1.00 95.00 319 SER A O 1
ATOM 2365 N N . CYS A 1 320 ? -6.270 -7.664 4.536 1.00 96.62 320 CYS A N 1
ATOM 2366 C CA . CYS A 1 320 ? -6.535 -6.236 4.385 1.00 96.62 320 CYS A CA 1
ATOM 2367 C C . CYS A 1 320 ? -7.463 -5.701 5.482 1.00 96.62 320 CYS A C 1
ATOM 2369 O O . CYS A 1 320 ? -8.540 -6.244 5.731 1.00 96.62 320 CYS A O 1
ATOM 2371 N N . VAL A 1 321 ? -7.079 -4.589 6.108 1.00 98.00 321 VAL A N 1
ATOM 2372 C CA . VAL A 1 321 ? -7.954 -3.845 7.026 1.00 98.00 321 VAL A CA 1
ATOM 2373 C C . VAL A 1 321 ? -8.165 -2.426 6.516 1.00 98.00 321 VAL A C 1
ATOM 2375 O O . VAL A 1 321 ? -7.207 -1.718 6.210 1.00 98.00 321 VAL A O 1
ATOM 2378 N N . THR A 1 322 ? -9.419 -1.987 6.458 1.00 98.19 322 THR A N 1
ATOM 2379 C CA . THR A 1 322 ? -9.779 -0.592 6.176 1.00 98.19 322 THR A CA 1
ATOM 2380 C C . THR A 1 322 ? -10.438 0.018 7.403 1.00 98.19 322 THR A C 1
ATOM 2382 O O . THR A 1 322 ? -11.448 -0.505 7.862 1.00 98.19 322 THR A O 1
ATOM 2385 N N . ALA A 1 323 ? -9.892 1.110 7.930 1.00 98.12 323 ALA A N 1
ATOM 2386 C CA . ALA A 1 323 ? -10.415 1.818 9.093 1.00 98.12 323 ALA A CA 1
ATOM 2387 C C . ALA A 1 323 ? -10.794 3.266 8.729 1.00 98.12 323 ALA A C 1
ATOM 2389 O O . ALA A 1 323 ? -9.947 4.001 8.228 1.00 98.12 323 ALA A O 1
ATOM 2390 N N . ASP A 1 324 ? -12.036 3.685 8.999 1.00 97.44 324 ASP A N 1
ATOM 2391 C CA . ASP A 1 324 ? -12.533 5.063 8.806 1.00 97.44 324 ASP A CA 1
ATOM 2392 C C . ASP A 1 324 ? -12.973 5.653 10.152 1.00 97.44 324 ASP A C 1
ATOM 2394 O O . ASP A 1 324 ? -13.785 5.064 10.865 1.00 97.44 324 ASP A O 1
ATOM 2398 N N . ARG A 1 325 ? -12.452 6.827 10.531 1.00 96.19 325 ARG A N 1
ATOM 2399 C CA . ARG A 1 325 ? -12.849 7.562 11.761 1.00 96.19 325 ARG A CA 1
ATOM 2400 C C . ARG A 1 325 ? -12.854 6.705 13.032 1.00 96.19 325 ARG A C 1
ATOM 2402 O O . ARG A 1 325 ? -13.696 6.895 13.913 1.00 96.19 325 ARG A O 1
ATOM 2409 N N . THR A 1 326 ? -11.913 5.776 13.110 1.00 97.44 326 THR A N 1
ATOM 2410 C CA . THR A 1 326 ? -11.745 4.823 14.211 1.00 97.44 326 THR A CA 1
ATOM 2411 C C . THR A 1 326 ? -10.599 5.259 15.115 1.00 97.44 326 THR A C 1
ATOM 2413 O O . THR A 1 326 ? -9.597 5.795 14.637 1.00 97.44 326 THR A O 1
ATOM 2416 N N . ALA A 1 327 ? -10.716 5.013 16.419 1.00 98.25 327 ALA A N 1
ATOM 2417 C CA . ALA A 1 327 ? -9.619 5.209 17.360 1.00 98.25 327 ALA A CA 1
ATOM 2418 C C . ALA A 1 327 ? -9.135 3.880 17.938 1.00 98.25 327 ALA A C 1
ATOM 2420 O O . ALA A 1 327 ? -9.947 3.046 18.321 1.00 98.25 327 ALA A O 1
ATOM 2421 N N . SER A 1 328 ? -7.820 3.716 18.030 1.00 98.12 328 SER A N 1
ATOM 2422 C CA . SER A 1 328 ? -7.142 2.596 18.671 1.00 98.12 328 SER A CA 1
ATOM 2423 C C . SER A 1 328 ? -6.170 3.135 19.721 1.00 98.12 328 SER A C 1
ATOM 2425 O O . SER A 1 328 ? -5.126 3.715 19.390 1.00 98.12 328 SER A O 1
ATOM 2427 N N . CYS A 1 329 ? -6.558 3.022 20.992 1.00 96.56 329 CYS A N 1
ATOM 2428 C CA . CYS A 1 329 ? -5.985 3.810 22.078 1.00 96.56 329 CYS A CA 1
ATOM 2429 C C . CYS A 1 329 ? -5.643 2.994 23.317 1.00 96.56 329 CYS A C 1
ATOM 2431 O O . CYS A 1 329 ? -6.352 2.056 23.659 1.00 96.56 329 CYS A O 1
ATOM 2433 N N . ALA A 1 330 ? -4.628 3.419 24.069 1.00 94.31 330 ALA A N 1
ATOM 2434 C CA . ALA A 1 330 ? -4.307 2.818 25.367 1.00 94.31 330 ALA A CA 1
ATOM 2435 C C . ALA A 1 330 ? -4.101 1.292 25.319 1.00 94.31 330 ALA A C 1
ATOM 2437 O O . ALA A 1 330 ? -4.436 0.594 26.272 1.00 94.31 330 ALA A O 1
ATOM 2438 N N . ASN A 1 331 ? -3.590 0.773 24.201 1.00 93.88 331 ASN A N 1
ATOM 2439 C CA . ASN A 1 331 ? -3.186 -0.624 24.100 1.00 93.88 331 ASN A CA 1
ATOM 2440 C C . ASN A 1 331 ? -1.760 -0.785 24.639 1.00 93.88 331 ASN A C 1
ATOM 2442 O O . ASN A 1 331 ? -0.926 0.119 24.513 1.00 93.88 331 ASN A O 1
ATOM 2446 N N . GLU A 1 332 ? -1.453 -1.953 25.195 1.00 89.06 332 GLU A N 1
ATOM 2447 C CA . GLU A 1 332 ? -0.135 -2.254 25.773 1.00 89.06 332 GLU A CA 1
ATOM 2448 C C . GLU A 1 332 ? 0.968 -2.368 24.716 1.00 89.06 332 GLU A C 1
ATOM 2450 O O . GLU A 1 332 ? 2.156 -2.238 25.033 1.00 89.06 332 GLU A O 1
ATOM 2455 N N . ARG A 1 333 ? 0.596 -2.566 23.445 1.00 89.88 333 ARG A N 1
ATOM 2456 C CA . ARG A 1 333 ? 1.508 -2.421 22.310 1.00 89.88 333 ARG A CA 1
ATOM 2457 C C . ARG A 1 333 ? 1.079 -1.269 21.418 1.00 89.88 333 ARG A C 1
ATOM 2459 O O . ARG A 1 333 ? 1.465 -0.138 21.717 1.00 89.88 333 ARG A O 1
ATOM 2466 N N . ARG A 1 334 ? 0.384 -1.524 20.307 1.00 94.19 334 ARG A N 1
ATOM 2467 C CA . ARG A 1 334 ? 0.228 -0.543 19.221 1.00 94.19 334 ARG A CA 1
ATOM 2468 C C . ARG A 1 334 ? -1.224 -0.284 18.882 1.00 94.19 334 ARG A C 1
ATOM 2470 O O . ARG A 1 334 ? -2.090 -1.120 19.128 1.00 94.19 334 ARG A O 1
ATOM 2477 N N . GLY A 1 335 ? -1.469 0.868 18.269 1.00 97.62 335 GLY A N 1
ATOM 2478 C CA . GLY A 1 335 ? -2.784 1.213 17.747 1.00 97.62 335 GLY A CA 1
ATOM 2479 C C . GLY A 1 335 ? -3.138 0.370 16.519 1.00 97.62 335 GLY A C 1
ATOM 2480 O O . GLY A 1 335 ? -4.067 -0.437 16.566 1.00 97.62 335 GLY A O 1
ATOM 2481 N N . PHE A 1 336 ? -2.372 0.546 15.441 1.00 98.56 336 PHE A N 1
ATOM 2482 C CA . PHE A 1 336 ? -2.588 -0.086 14.135 1.00 98.56 336 PHE A CA 1
ATOM 2483 C C . PHE A 1 336 ? -1.317 -0.793 13.649 1.00 98.56 336 PHE A C 1
ATOM 2485 O O . PHE A 1 336 ? -0.257 -0.168 13.557 1.00 98.56 336 PHE A O 1
ATOM 2492 N N . TYR A 1 337 ? -1.419 -2.087 13.337 1.00 97.81 337 TYR A N 1
ATOM 2493 C CA . TYR A 1 337 ? -0.264 -2.941 13.052 1.00 97.81 337 TYR A CA 1
ATOM 2494 C C . TYR A 1 337 ? -0.503 -3.922 11.890 1.00 97.81 337 TYR A C 1
ATOM 2496 O O . TYR A 1 337 ? -0.884 -5.072 12.122 1.00 97.81 337 TYR A O 1
ATOM 2504 N N . PRO A 1 338 ? -0.274 -3.519 10.629 1.00 97.19 338 PRO A N 1
ATOM 2505 C CA . PRO A 1 338 ? -0.100 -4.476 9.544 1.00 97.19 338 PRO A CA 1
ATOM 2506 C C . PRO A 1 338 ? 1.316 -5.084 9.545 1.00 97.19 338 PRO A C 1
ATOM 2508 O O . PRO A 1 338 ? 2.323 -4.386 9.702 1.00 97.19 338 PRO A O 1
ATOM 2511 N N . THR A 1 339 ? 1.403 -6.396 9.328 1.00 95.00 339 THR A N 1
ATOM 2512 C CA . THR A 1 339 ? 2.662 -7.153 9.228 1.00 95.00 339 THR A CA 1
ATOM 2513 C C . THR A 1 339 ? 2.569 -8.258 8.169 1.00 95.00 339 THR A C 1
ATOM 2515 O O . THR A 1 339 ? 1.487 -8.556 7.670 1.00 95.00 339 THR A O 1
ATOM 2518 N N . GLN A 1 340 ? 3.696 -8.881 7.811 1.00 91.00 340 GLN A N 1
ATOM 2519 C CA . GLN A 1 340 ? 3.754 -10.048 6.916 1.00 91.00 340 GLN A CA 1
ATOM 2520 C C . GLN A 1 340 ? 2.976 -9.831 5.604 1.00 91.00 340 GLN A C 1
ATOM 2522 O O . GLN A 1 340 ? 1.992 -10.518 5.334 1.00 91.00 340 GLN A O 1
ATOM 2527 N N . THR A 1 341 ? 3.392 -8.827 4.825 1.00 91.62 341 THR A N 1
ATOM 2528 C CA . THR A 1 341 ? 2.770 -8.422 3.543 1.00 91.62 341 THR A CA 1
ATOM 2529 C C . THR A 1 341 ? 1.289 -8.024 3.611 1.00 91.62 341 THR A C 1
ATOM 2531 O O . THR A 1 341 ? 0.652 -7.912 2.565 1.00 91.62 341 THR A O 1
ATOM 2534 N N . ALA A 1 342 ? 0.712 -7.822 4.799 1.00 94.44 342 ALA A N 1
ATOM 2535 C CA . ALA A 1 342 ? -0.647 -7.305 4.925 1.00 94.44 342 ALA A CA 1
ATOM 2536 C C . ALA A 1 342 ? -0.739 -5.842 4.463 1.00 94.44 342 ALA A C 1
ATOM 2538 O O . ALA A 1 342 ? 0.244 -5.093 4.494 1.00 94.44 342 ALA A O 1
ATOM 2539 N N . TYR A 1 343 ? -1.940 -5.436 4.062 1.00 97.56 343 TYR A N 1
ATOM 2540 C CA . TYR A 1 343 ? -2.260 -4.059 3.702 1.00 97.56 343 TYR A CA 1
ATOM 2541 C C . TYR A 1 343 ? -3.233 -3.466 4.721 1.00 97.56 343 TYR A C 1
ATOM 2543 O O . TYR A 1 343 ? -4.193 -4.111 5.139 1.00 97.56 343 TYR A O 1
ATOM 2551 N N . MET A 1 344 ? -3.013 -2.222 5.124 1.00 98.44 344 MET A N 1
ATOM 2552 C CA . MET A 1 344 ? -3.956 -1.502 5.970 1.00 98.44 344 MET A CA 1
ATOM 2553 C C . MET A 1 344 ? -4.122 -0.074 5.475 1.00 98.44 344 MET A C 1
ATOM 2555 O O . MET A 1 344 ? -3.139 0.604 5.178 1.00 98.44 344 MET A O 1
ATOM 2559 N N . ARG A 1 345 ? -5.371 0.383 5.410 1.00 98.25 345 ARG A N 1
ATOM 2560 C CA . ARG A 1 345 ? -5.718 1.766 5.093 1.00 98.25 345 ARG A CA 1
ATOM 2561 C C . ARG A 1 345 ? -6.481 2.388 6.248 1.00 98.25 345 ARG A C 1
ATOM 2563 O O . ARG A 1 345 ? -7.482 1.834 6.693 1.00 98.25 345 ARG A O 1
ATOM 2570 N N . CYS A 1 346 ? -6.022 3.548 6.686 1.00 98.12 346 CYS A N 1
ATOM 2571 C CA . CYS A 1 346 ? -6.537 4.254 7.843 1.00 98.12 346 CYS A CA 1
ATOM 2572 C C . CYS A 1 346 ? -6.863 5.706 7.472 1.00 98.12 346 CYS A C 1
ATOM 2574 O O . CYS A 1 346 ? -5.964 6.542 7.355 1.00 98.12 346 CYS A O 1
ATOM 2576 N N . ASP A 1 347 ? -8.152 6.005 7.325 1.00 97.25 347 ASP A N 1
ATOM 2577 C CA . ASP A 1 347 ? -8.665 7.324 6.964 1.00 97.25 347 ASP A CA 1
ATOM 2578 C C . ASP A 1 347 ? -9.271 8.006 8.209 1.00 97.25 347 ASP A C 1
ATOM 2580 O O . ASP A 1 347 ? -10.146 7.468 8.890 1.00 97.25 347 ASP A O 1
ATOM 2584 N N . GLU A 1 348 ? -8.789 9.204 8.545 1.00 96.50 348 GLU A N 1
ATOM 2585 C CA . GLU A 1 348 ? -9.210 9.988 9.717 1.00 96.50 348 GLU A CA 1
ATOM 2586 C C . GLU A 1 348 ? -9.143 9.225 11.066 1.00 96.50 348 GLU A C 1
ATOM 2588 O O . GLU A 1 348 ? -9.937 9.490 11.981 1.00 96.50 348 GLU A O 1
ATOM 2593 N N . THR A 1 349 ? -8.217 8.270 11.198 1.00 98.31 349 THR A N 1
ATOM 2594 C CA . THR A 1 349 ? -8.059 7.422 12.392 1.00 98.31 349 THR A CA 1
ATOM 2595 C C . THR A 1 349 ? -7.196 8.058 13.482 1.00 98.31 349 THR A C 1
ATOM 2597 O O . THR A 1 349 ? -6.406 8.974 13.237 1.00 98.31 349 THR A O 1
ATOM 2600 N N . ILE A 1 350 ? -7.297 7.537 14.707 1.00 98.44 350 ILE A N 1
ATOM 2601 C CA . ILE A 1 350 ? -6.516 7.988 15.866 1.00 98.44 350 ILE A CA 1
ATOM 2602 C C . ILE A 1 350 ? -5.781 6.798 16.491 1.00 98.44 350 ILE A C 1
ATOM 2604 O O . ILE A 1 350 ? -6.416 5.873 16.980 1.00 98.44 350 ILE A O 1
ATOM 2608 N N . GLY A 1 351 ? -4.451 6.825 16.503 1.00 98.00 351 GLY A N 1
ATOM 2609 C CA . GLY A 1 351 ? -3.595 5.876 17.216 1.00 98.00 351 GLY A CA 1
ATOM 2610 C C . GLY A 1 351 ? -2.923 6.596 18.378 1.00 98.00 351 GLY A C 1
ATOM 2611 O O . GLY A 1 351 ? -1.894 7.247 18.173 1.00 98.00 351 GLY A O 1
ATOM 2612 N N . SER A 1 352 ? -3.523 6.555 19.570 1.00 96.88 352 SER A N 1
ATOM 2613 C CA . SER A 1 352 ? -3.092 7.411 20.681 1.00 96.88 352 SER A CA 1
ATOM 2614 C C . SER A 1 352 ? -2.886 6.704 22.010 1.00 96.88 352 SER A C 1
ATOM 2616 O O . SER A 1 352 ? -3.529 5.708 22.322 1.00 96.88 352 SER A O 1
ATOM 2618 N N . ALA A 1 353 ? -1.979 7.245 22.823 1.00 95.38 353 ALA A N 1
ATOM 2619 C CA . ALA A 1 353 ? -1.691 6.748 24.167 1.00 95.38 353 ALA A CA 1
ATOM 2620 C C . ALA A 1 353 ? -1.341 5.251 24.246 1.00 95.38 353 ALA A C 1
ATOM 2622 O O . ALA A 1 353 ? -1.518 4.635 25.292 1.00 95.38 353 ALA A O 1
ATOM 2623 N N . ASN A 1 354 ? -0.854 4.651 23.159 1.00 95.31 354 ASN A N 1
ATOM 2624 C CA . ASN A 1 354 ? -0.410 3.264 23.179 1.00 95.31 354 ASN A CA 1
ATOM 2625 C C . ASN A 1 354 ? 0.965 3.171 23.854 1.00 95.31 354 ASN A C 1
ATOM 2627 O O . ASN A 1 354 ? 1.790 4.087 23.763 1.00 95.31 354 ASN A O 1
ATOM 2631 N N . ASN A 1 355 ? 1.225 2.062 24.536 1.00 90.56 355 ASN A N 1
ATOM 2632 C CA . ASN A 1 355 ? 2.458 1.867 25.295 1.00 90.56 355 ASN A CA 1
ATOM 2633 C C . ASN A 1 355 ? 3.681 1.562 24.404 1.00 90.56 355 ASN A C 1
ATOM 2635 O O . ASN A 1 355 ? 4.805 1.578 24.894 1.00 90.56 355 ASN A O 1
ATOM 2639 N N . THR A 1 356 ? 3.496 1.368 23.095 1.00 92.06 356 THR A N 1
ATOM 2640 C CA . THR A 1 356 ? 4.582 1.437 22.101 1.00 92.06 356 THR A CA 1
ATOM 2641 C C . THR A 1 356 ? 4.243 2.448 21.005 1.00 92.06 356 THR A C 1
ATOM 2643 O O . THR A 1 356 ? 4.448 3.643 21.213 1.00 92.06 356 THR A O 1
ATOM 2646 N N . ASP A 1 357 ? 3.692 2.003 19.874 1.00 96.62 357 ASP A N 1
ATOM 2647 C CA . ASP A 1 357 ? 3.535 2.814 18.665 1.00 96.62 357 ASP A CA 1
ATOM 2648 C C . ASP A 1 357 ? 2.070 3.159 18.355 1.00 96.62 357 ASP A C 1
ATOM 2650 O O . ASP A 1 357 ? 1.162 2.358 18.577 1.00 96.62 357 ASP A O 1
ATOM 2654 N N . GLY A 1 358 ? 1.812 4.326 17.763 1.00 97.81 358 GLY A N 1
ATOM 2655 C CA . GLY A 1 358 ? 0.483 4.630 17.216 1.00 97.81 358 GLY A CA 1
ATOM 2656 C C . GLY A 1 358 ? 0.172 3.765 15.991 1.00 97.81 358 GLY A C 1
ATOM 2657 O O . GLY A 1 358 ? -0.866 3.102 15.926 1.00 97.81 358 GLY A O 1
ATOM 2658 N N . TYR A 1 359 ? 1.112 3.746 15.047 1.00 98.62 359 TYR A N 1
ATOM 2659 C CA . TYR A 1 359 ? 1.031 3.038 13.773 1.00 98.62 359 TYR A CA 1
ATOM 2660 C C . TYR A 1 359 ? 2.369 2.364 13.459 1.00 98.62 359 TYR A C 1
ATOM 2662 O O . TYR A 1 359 ? 3.410 3.018 13.534 1.00 98.62 359 TYR A O 1
ATOM 2670 N N . LEU A 1 360 ? 2.353 1.096 13.049 1.00 97.44 360 LEU A N 1
ATOM 2671 C CA . LEU A 1 360 ? 3.560 0.371 12.643 1.00 97.44 360 LEU A CA 1
ATOM 2672 C C . LEU A 1 360 ? 3.298 -0.516 11.424 1.00 97.44 360 LEU A C 1
ATOM 2674 O O . LEU A 1 360 ? 2.490 -1.432 11.516 1.00 97.44 360 LEU A O 1
ATOM 2678 N N . ALA A 1 361 ? 4.048 -0.315 10.338 1.00 97.25 361 ALA A N 1
ATOM 2679 C CA . ALA A 1 361 ? 4.145 -1.280 9.241 1.00 97.25 361 ALA A CA 1
ATOM 2680 C C . ALA A 1 361 ? 5.449 -2.078 9.346 1.00 97.25 361 ALA A C 1
ATOM 2682 O O . ALA A 1 361 ? 6.529 -1.484 9.409 1.00 97.25 361 ALA A O 1
ATOM 2683 N N . ASP A 1 362 ? 5.348 -3.406 9.340 1.00 94.00 362 ASP A N 1
ATOM 2684 C CA . ASP A 1 362 ? 6.473 -4.324 9.562 1.00 94.00 362 ASP A CA 1
ATOM 2685 C C . ASP A 1 362 ? 6.509 -5.461 8.520 1.00 94.00 362 ASP A C 1
ATOM 2687 O O . ASP A 1 362 ? 5.498 -5.772 7.894 1.00 94.00 362 ASP A O 1
ATOM 2691 N N . LEU A 1 363 ? 7.663 -6.103 8.315 1.00 89.50 363 LEU A N 1
ATOM 2692 C CA . LEU A 1 363 ? 7.830 -7.311 7.482 1.00 89.50 363 LEU A CA 1
ATOM 2693 C C . LEU A 1 363 ? 7.146 -7.237 6.095 1.00 89.50 363 LEU A C 1
ATOM 2695 O O . LEU A 1 363 ? 6.322 -8.085 5.740 1.00 89.50 363 LEU A O 1
ATOM 2699 N N . ASN A 1 364 ? 7.516 -6.237 5.288 1.00 90.38 364 ASN A N 1
ATOM 2700 C CA . ASN A 1 364 ? 6.945 -5.940 3.958 1.00 90.38 364 ASN A CA 1
ATOM 2701 C C . ASN A 1 364 ? 5.456 -5.541 3.942 1.00 90.38 364 ASN A C 1
ATOM 2703 O O . ASN A 1 364 ? 4.851 -5.514 2.869 1.00 90.38 364 ASN A O 1
ATOM 2707 N N . ALA A 1 365 ? 4.842 -5.261 5.090 1.00 94.12 365 ALA A N 1
ATOM 2708 C CA . ALA A 1 365 ? 3.482 -4.743 5.115 1.00 94.12 365 ALA A CA 1
ATOM 2709 C C . ALA A 1 365 ? 3.395 -3.320 4.557 1.00 94.12 365 ALA A C 1
ATOM 2711 O O . ALA A 1 365 ? 4.365 -2.555 4.576 1.00 94.12 365 ALA A O 1
ATOM 2712 N N . VAL A 1 366 ? 2.201 -2.966 4.090 1.00 97.50 366 VAL A N 1
ATOM 2713 C CA . VAL A 1 366 ? 1.886 -1.644 3.555 1.00 97.50 366 VAL A CA 1
ATOM 2714 C C . VAL A 1 366 ? 0.829 -0.989 4.431 1.00 97.50 366 VAL A C 1
ATOM 2716 O O . VAL A 1 366 ? -0.226 -1.565 4.686 1.00 97.50 366 VAL A O 1
ATOM 2719 N N . LEU A 1 367 ? 1.108 0.235 4.863 1.00 98.19 367 LEU A N 1
ATOM 2720 C CA . LEU A 1 367 ? 0.192 1.052 5.641 1.00 98.19 367 LEU A CA 1
ATOM 2721 C C . LEU A 1 367 ? -0.041 2.392 4.944 1.00 98.19 367 LEU A C 1
ATOM 2723 O O . LEU A 1 367 ? 0.896 3.156 4.720 1.00 98.19 367 LEU A O 1
ATOM 2727 N N . GLU A 1 368 ? -1.294 2.706 4.652 1.00 98.06 368 GLU A N 1
ATOM 2728 C CA . GLU A 1 368 ? -1.718 4.015 4.163 1.00 98.06 368 GLU A CA 1
ATOM 2729 C C . GLU A 1 368 ? -2.466 4.750 5.271 1.00 98.06 368 GLU A C 1
ATOM 2731 O O . GLU A 1 368 ? -3.461 4.246 5.785 1.00 98.06 368 GLU A O 1
ATOM 2736 N N . ILE A 1 369 ? -1.991 5.939 5.646 1.00 97.00 369 ILE A N 1
ATOM 2737 C CA . ILE A 1 369 ? -2.650 6.792 6.637 1.00 97.00 369 ILE A CA 1
ATOM 2738 C C . ILE A 1 369 ? -2.994 8.149 6.028 1.00 97.00 369 ILE A C 1
ATOM 2740 O O . ILE A 1 369 ? -2.122 8.838 5.493 1.00 97.00 369 ILE A O 1
ATOM 2744 N N . GLU A 1 370 ? -4.254 8.556 6.144 1.00 95.81 370 GLU A N 1
ATOM 2745 C CA . GLU A 1 370 ? -4.756 9.831 5.636 1.00 95.81 370 GLU A CA 1
ATOM 2746 C C . GLU A 1 370 ? -5.510 10.598 6.722 1.00 95.81 370 GLU A C 1
ATOM 2748 O O . GLU A 1 370 ? -6.405 10.064 7.369 1.00 95.81 370 GLU A O 1
ATOM 2753 N N . SER A 1 371 ? -5.144 11.865 6.942 1.00 95.12 371 SER A N 1
ATOM 2754 C CA . SER A 1 371 ? -5.765 12.731 7.958 1.00 95.12 371 SER A CA 1
ATOM 2755 C C . SER A 1 371 ? -5.804 12.109 9.360 1.00 95.12 371 SER A C 1
ATOM 2757 O O . SER A 1 371 ? -6.706 12.383 10.151 1.00 95.12 371 SER A O 1
ATOM 2759 N N . ALA A 1 372 ? -4.812 11.274 9.669 1.00 96.62 372 ALA A N 1
ATOM 2760 C CA . ALA A 1 372 ? -4.743 10.500 10.898 1.00 96.62 372 ALA A CA 1
ATOM 2761 C C . ALA A 1 372 ? -3.973 11.241 12.002 1.00 96.62 372 ALA A C 1
ATOM 2763 O O . ALA A 1 372 ? -3.105 12.076 11.729 1.00 96.62 372 ALA A O 1
ATOM 2764 N N . ALA A 1 373 ? -4.251 10.895 13.260 1.00 97.31 373 ALA A N 1
ATOM 2765 C CA . ALA A 1 373 ? -3.507 11.373 14.422 1.00 97.31 373 ALA A CA 1
ATOM 2766 C C . ALA A 1 373 ? -2.776 10.216 15.116 1.00 97.31 373 ALA A C 1
ATOM 2768 O O . ALA A 1 373 ? -3.389 9.219 15.493 1.00 97.31 373 ALA A O 1
ATOM 2769 N N . ALA A 1 374 ? -1.467 10.360 15.299 1.00 97.62 374 ALA A N 1
ATOM 2770 C CA . ALA A 1 374 ? -0.597 9.470 16.055 1.00 97.62 374 ALA A CA 1
ATOM 2771 C C . ALA A 1 374 ? -0.066 10.221 17.282 1.00 97.62 374 ALA A C 1
ATOM 2773 O O . ALA A 1 374 ? 0.942 10.934 17.202 1.00 97.62 374 ALA A O 1
ATOM 2774 N N . ALA A 1 375 ? -0.798 10.153 18.394 1.00 96.38 375 ALA A N 1
ATOM 2775 C CA . ALA A 1 375 ? -0.613 11.111 19.476 1.00 96.38 375 ALA A CA 1
ATOM 2776 C C . ALA A 1 375 ? -0.389 10.472 20.845 1.00 96.38 375 ALA A C 1
ATOM 2778 O O . ALA A 1 375 ? -1.160 9.642 21.309 1.00 96.38 375 ALA A O 1
ATOM 2779 N N . GLY A 1 376 ? 0.650 10.914 21.538 1.00 95.00 376 GLY A N 1
ATOM 2780 C CA . GLY A 1 376 ? 0.874 10.540 22.921 1.00 95.00 376 GLY A CA 1
ATOM 2781 C C . GLY A 1 376 ? 1.283 9.095 23.163 1.00 95.00 376 GLY A C 1
ATOM 2782 O O . GLY A 1 376 ? 1.081 8.595 24.263 1.00 95.00 376 GLY A O 1
ATOM 2783 N N . ASN A 1 377 ? 1.824 8.411 22.158 1.00 96.50 377 ASN A N 1
ATOM 2784 C CA . ASN A 1 377 ? 2.317 7.047 22.318 1.00 96.50 377 ASN A CA 1
ATOM 2785 C C . ASN A 1 377 ? 3.671 7.061 23.043 1.00 96.50 377 ASN A C 1
ATOM 2787 O O . ASN A 1 377 ? 4.455 8.005 22.901 1.00 96.50 377 ASN A O 1
ATOM 2791 N N . ARG A 1 378 ? 3.963 6.028 23.835 1.00 93.81 378 ARG A N 1
ATOM 2792 C CA . ARG A 1 378 ? 5.199 5.969 24.632 1.00 93.81 378 ARG A CA 1
ATOM 2793 C C . ARG A 1 378 ? 6.455 5.880 23.763 1.00 93.81 378 ARG A C 1
ATOM 2795 O O . ARG A 1 378 ? 7.493 6.396 24.166 1.00 93.81 378 ARG A O 1
ATOM 2802 N N . GLU A 1 379 ? 6.370 5.252 22.592 1.00 93.88 379 GLU A N 1
ATOM 2803 C CA . GLU A 1 379 ? 7.474 5.142 21.638 1.00 93.88 379 GLU A CA 1
ATOM 2804 C C . GLU A 1 379 ? 7.249 6.025 20.404 1.00 93.88 379 GLU A C 1
ATOM 2806 O O . GLU A 1 379 ? 7.465 7.239 20.486 1.00 93.88 379 GLU A O 1
ATOM 2811 N N . GLN A 1 380 ? 6.874 5.450 19.256 1.00 96.50 380 GLN A N 1
ATOM 2812 C CA . GLN A 1 380 ? 6.722 6.194 18.003 1.00 96.50 380 GLN A CA 1
ATOM 2813 C C . GLN A 1 380 ? 5.277 6.625 17.756 1.00 96.50 380 GLN A C 1
ATOM 2815 O O . GLN A 1 380 ? 4.321 5.933 18.106 1.00 96.50 380 GLN A O 1
ATOM 2820 N N . GLY A 1 381 ? 5.097 7.742 17.056 1.00 97.69 381 GLY A N 1
ATOM 2821 C CA . GLY A 1 381 ? 3.812 8.027 16.428 1.00 97.69 381 GLY A CA 1
ATOM 2822 C C . GLY A 1 381 ? 3.552 7.064 15.271 1.00 97.69 381 GLY A C 1
ATOM 2823 O O . GLY A 1 381 ? 2.597 6.288 15.297 1.00 97.69 381 GLY A O 1
ATOM 2824 N N . VAL A 1 382 ? 4.427 7.100 14.265 1.00 98.38 382 VAL A N 1
ATOM 2825 C CA . VAL A 1 382 ? 4.334 6.281 13.050 1.00 98.38 382 VAL A CA 1
ATOM 2826 C C . VAL A 1 382 ? 5.691 5.658 12.746 1.00 98.38 382 VAL A C 1
ATOM 2828 O O . VAL A 1 382 ? 6.680 6.382 12.629 1.00 98.38 382 VAL A O 1
ATOM 2831 N N . LEU A 1 383 ? 5.737 4.339 12.564 1.00 97.62 383 LEU A N 1
ATOM 2832 C CA . LEU A 1 383 ? 6.966 3.588 12.321 1.00 97.62 383 LEU A CA 1
ATOM 2833 C C . LEU A 1 383 ? 6.860 2.690 11.073 1.00 97.62 383 LEU A C 1
ATOM 2835 O O . LEU A 1 383 ? 5.899 1.945 10.899 1.00 97.62 383 LEU A O 1
ATOM 2839 N N . ALA A 1 384 ? 7.874 2.747 10.211 1.00 97.06 384 ALA A N 1
ATOM 2840 C CA . ALA A 1 384 ? 8.123 1.794 9.129 1.00 97.06 384 ALA A CA 1
ATOM 2841 C C . ALA A 1 384 ? 9.343 0.931 9.493 1.00 97.06 384 ALA A C 1
ATOM 2843 O O . ALA A 1 384 ? 10.423 1.477 9.744 1.00 97.06 384 ALA A O 1
ATOM 2844 N N . LEU A 1 385 ? 9.186 -0.394 9.540 1.00 92.75 385 LEU A N 1
ATOM 2845 C CA . LEU A 1 385 ? 10.209 -1.329 10.020 1.00 92.75 385 LEU A CA 1
ATOM 2846 C C . LEU A 1 385 ? 10.340 -2.563 9.107 1.00 92.75 385 LEU A C 1
ATOM 2848 O O . LEU A 1 385 ? 9.365 -2.994 8.506 1.00 92.75 385 LEU A O 1
ATOM 2852 N N . HIS A 1 386 ? 11.546 -3.129 8.987 1.00 89.00 386 HIS A N 1
ATOM 2853 C CA . HIS A 1 386 ? 11.846 -4.367 8.244 1.00 89.00 386 HIS A CA 1
ATOM 2854 C C . HIS A 1 386 ? 11.157 -4.476 6.866 1.00 89.00 386 HIS A C 1
ATOM 2856 O O . HIS A 1 386 ? 10.376 -5.399 6.621 1.00 89.00 386 HIS A O 1
ATOM 2862 N N . LYS A 1 387 ? 11.456 -3.545 5.951 1.00 90.25 387 LYS A N 1
ATOM 2863 C CA . LYS A 1 387 ? 10.836 -3.419 4.609 1.00 90.25 387 LYS A CA 1
ATOM 2864 C C . LYS A 1 387 ? 9.369 -2.976 4.622 1.00 90.25 387 LYS A C 1
ATOM 2866 O O . LYS A 1 387 ? 8.734 -2.955 3.569 1.00 90.25 387 LYS A O 1
ATOM 2871 N N . GLY A 1 388 ? 8.816 -2.634 5.783 1.00 91.94 388 GLY A N 1
ATOM 2872 C CA . GLY A 1 388 ? 7.499 -2.025 5.900 1.00 91.94 388 GLY A CA 1
ATOM 2873 C C . GLY A 1 388 ? 7.445 -0.700 5.142 1.00 91.94 388 GLY A C 1
ATOM 2874 O O . GLY A 1 388 ? 8.417 0.063 5.125 1.00 91.94 388 GLY A O 1
ATOM 2875 N N . ARG A 1 389 ? 6.310 -0.436 4.495 1.00 96.62 389 ARG A N 1
ATOM 2876 C CA . ARG A 1 389 ? 6.076 0.786 3.721 1.00 96.62 389 ARG A CA 1
ATOM 2877 C C . ARG A 1 389 ? 4.930 1.568 4.326 1.00 96.62 389 ARG A C 1
ATOM 2879 O O . ARG A 1 389 ? 3.845 1.022 4.514 1.00 96.62 389 ARG A O 1
ATOM 2886 N N . VAL A 1 390 ? 5.163 2.845 4.602 1.00 97.62 390 VAL A N 1
ATOM 2887 C CA . VAL A 1 390 ? 4.141 3.737 5.150 1.00 97.62 390 VAL A CA 1
ATOM 2888 C C . VAL A 1 390 ? 3.933 4.931 4.228 1.00 97.62 390 VAL A C 1
ATOM 2890 O O . VAL A 1 390 ? 4.849 5.716 3.982 1.00 97.62 390 VAL A O 1
ATOM 2893 N N . TYR A 1 391 ? 2.702 5.098 3.759 1.00 96.50 391 TYR A N 1
ATOM 2894 C CA . TYR A 1 391 ? 2.256 6.254 2.992 1.00 96.50 391 TYR A CA 1
ATOM 2895 C C . TYR A 1 391 ? 1.469 7.185 3.909 1.00 96.50 391 TYR A C 1
ATOM 2897 O O . TYR A 1 391 ? 0.373 6.856 4.352 1.00 96.50 391 TYR A O 1
ATOM 2905 N N . VAL A 1 392 ? 2.032 8.355 4.197 1.00 95.56 392 VAL A N 1
ATOM 2906 C CA . VAL A 1 392 ? 1.449 9.344 5.108 1.00 95.56 392 VAL A CA 1
ATOM 2907 C C . VAL A 1 392 ? 0.884 10.511 4.306 1.00 95.56 392 VAL A C 1
ATOM 2909 O O . VAL A 1 392 ? 1.605 11.123 3.514 1.00 95.56 392 VAL A O 1
ATOM 2912 N N . LYS A 1 393 ? -0.390 10.844 4.528 1.00 94.31 393 LYS A N 1
ATOM 2913 C CA . LYS A 1 393 ? -1.082 11.976 3.904 1.00 94.31 393 LYS A CA 1
ATOM 2914 C C . LYS A 1 393 ? -1.755 12.857 4.945 1.00 94.31 393 LYS A C 1
ATOM 2916 O O . LYS A 1 393 ? -2.708 12.437 5.588 1.00 94.31 393 LYS A O 1
ATOM 2921 N N . SER A 1 394 ? -1.342 14.119 5.043 1.00 93.75 394 SER A N 1
ATOM 2922 C CA . SER A 1 394 ? -2.054 15.130 5.844 1.00 93.75 394 SER A CA 1
ATOM 2923 C C . SER A 1 394 ? -2.235 14.751 7.328 1.00 93.75 394 SER A C 1
ATOM 2925 O O . SER A 1 394 ? -3.261 15.085 7.921 1.00 93.75 394 SER A O 1
ATOM 2927 N N . SER A 1 395 ? -1.269 14.042 7.918 1.00 96.06 395 SER A N 1
ATOM 2928 C CA . SER A 1 395 ? -1.398 13.423 9.248 1.00 96.06 395 SER A CA 1
ATOM 2929 C C . SER A 1 395 ? -0.579 14.139 10.324 1.00 96.06 395 SER A C 1
ATOM 2931 O O . SER A 1 395 ? 0.398 14.837 10.041 1.00 96.06 395 SER A O 1
ATOM 2933 N N . VAL A 1 396 ? -0.951 13.944 11.588 1.00 96.19 396 VAL A N 1
ATOM 2934 C CA . VAL A 1 396 ? -0.286 14.546 12.750 1.00 96.19 396 VAL A CA 1
ATOM 2935 C C . VAL A 1 396 ? 0.354 13.463 13.607 1.00 96.19 396 VAL A C 1
ATOM 2937 O O . VAL A 1 396 ? -0.305 12.511 14.002 1.00 96.19 396 VAL A O 1
ATOM 2940 N N . SER A 1 397 ? 1.622 13.644 13.953 1.00 97.00 397 SER A N 1
ATOM 2941 C CA . SER A 1 397 ? 2.343 12.871 14.952 1.00 97.00 397 SER A CA 1
ATOM 2942 C C . SER A 1 397 ? 2.775 13.790 16.093 1.00 97.00 397 SER A C 1
ATOM 2944 O O . SER A 1 397 ? 3.645 14.651 15.910 1.00 97.00 397 SER A O 1
ATOM 2946 N N . CYS A 1 398 ? 2.159 13.645 17.268 1.00 95.38 398 CYS A N 1
ATOM 2947 C CA . CYS A 1 398 ? 2.316 14.612 18.352 1.00 95.38 398 CYS A CA 1
ATOM 2948 C C . CYS A 1 398 ? 2.532 13.995 19.733 1.00 95.38 398 CYS A C 1
ATOM 2950 O O . CYS A 1 398 ? 1.825 13.072 20.116 1.00 95.38 398 CYS A O 1
ATOM 2952 N N . GLY A 1 399 ? 3.452 14.550 20.525 1.00 93.50 399 GLY A N 1
ATOM 2953 C CA . GLY A 1 399 ? 3.555 14.176 21.935 1.00 93.50 399 GLY A CA 1
ATOM 2954 C C . GLY A 1 399 ? 4.054 12.754 22.170 1.00 93.50 399 GLY A C 1
ATOM 2955 O O . GLY A 1 399 ? 3.730 12.200 23.206 1.00 93.50 399 GLY A O 1
ATOM 2956 N N . ASN A 1 400 ? 4.766 12.128 21.227 1.00 96.19 400 ASN A N 1
ATOM 2957 C CA . ASN A 1 400 ? 5.241 10.748 21.383 1.00 96.19 400 ASN A CA 1
ATOM 2958 C C . ASN A 1 400 ? 6.596 10.694 22.109 1.00 96.19 400 ASN A C 1
ATOM 2960 O O . ASN A 1 400 ? 7.390 11.635 22.018 1.00 96.19 400 ASN A O 1
ATOM 2964 N N . GLY A 1 401 ? 6.867 9.605 22.829 1.00 92.44 401 GLY A N 1
ATOM 2965 C CA . GLY A 1 401 ? 8.001 9.520 23.753 1.00 92.44 401 GLY A CA 1
ATOM 2966 C C . GLY A 1 401 ? 9.372 9.280 23.119 1.00 92.44 401 GLY A C 1
ATOM 2967 O O . GLY A 1 401 ? 10.381 9.657 23.710 1.00 92.44 401 GLY A O 1
ATOM 2968 N N . VAL A 1 402 ? 9.441 8.707 21.915 1.00 92.00 402 VAL A N 1
ATOM 2969 C CA . VAL A 1 402 ? 10.715 8.459 21.213 1.00 92.00 402 VAL A CA 1
ATOM 2970 C C . VAL A 1 402 ? 10.791 9.199 19.885 1.00 92.00 402 VAL A C 1
ATOM 2972 O O . VAL A 1 402 ? 11.846 9.733 19.560 1.00 92.00 402 VAL A O 1
ATOM 2975 N N . GLY A 1 403 ? 9.721 9.254 19.098 1.00 93.31 403 GLY A N 1
ATOM 2976 C CA . GLY A 1 403 ? 9.774 9.955 17.818 1.00 93.31 403 GLY A CA 1
ATOM 2977 C C . GLY A 1 403 ? 8.416 10.147 17.166 1.00 93.31 403 GLY A C 1
ATOM 2978 O O . GLY A 1 403 ? 7.435 9.495 17.522 1.00 93.31 403 GLY A O 1
ATOM 2979 N N . GLY A 1 404 ? 8.353 11.094 16.232 1.00 96.69 404 GLY A N 1
ATOM 2980 C CA . GLY A 1 404 ? 7.145 11.356 15.463 1.00 96.69 404 GLY A CA 1
ATOM 2981 C C . GLY A 1 404 ? 6.967 10.352 14.321 1.00 96.69 404 GLY A C 1
ATOM 2982 O O . GLY A 1 404 ? 6.366 9.293 14.492 1.00 96.69 404 GLY A O 1
ATOM 2983 N N . PHE A 1 405 ? 7.504 10.702 13.151 1.00 97.44 405 PHE A N 1
ATOM 2984 C CA . PHE A 1 405 ? 7.534 9.850 11.960 1.00 97.44 405 PHE A CA 1
ATOM 2985 C C . PHE A 1 405 ? 8.888 9.160 11.835 1.00 97.44 405 PHE A C 1
ATOM 2987 O O . PHE A 1 405 ? 9.922 9.828 11.817 1.00 97.44 405 PHE A O 1
ATOM 2994 N N . CYS A 1 406 ? 8.902 7.836 11.730 1.00 96.31 406 CYS A N 1
ATOM 2995 C CA . CYS A 1 406 ? 10.135 7.075 11.794 1.00 96.31 406 CYS A CA 1
ATOM 2996 C C . CYS A 1 406 ? 10.224 5.948 10.755 1.00 96.31 406 CYS A C 1
ATOM 2998 O O . CYS A 1 406 ? 9.275 5.191 10.579 1.00 96.31 406 CYS A O 1
ATOM 3000 N N . ALA A 1 407 ? 11.383 5.786 10.110 1.00 94.94 407 ALA A N 1
ATOM 3001 C CA . ALA A 1 407 ? 11.691 4.639 9.252 1.00 94.94 407 ALA A CA 1
ATOM 3002 C C . ALA A 1 407 ? 13.016 3.987 9.666 1.00 94.94 407 ALA A C 1
ATOM 3004 O O . ALA A 1 407 ? 14.051 4.655 9.746 1.00 94.94 407 ALA A O 1
ATOM 3005 N N . ARG A 1 408 ? 13.002 2.677 9.938 1.00 90.94 408 ARG A N 1
ATOM 3006 C CA . ARG A 1 408 ? 14.174 1.924 10.409 1.00 90.94 408 ARG A CA 1
ATOM 3007 C C . ARG A 1 408 ? 14.298 0.568 9.723 1.00 90.94 408 ARG A C 1
ATOM 3009 O O . ARG A 1 408 ? 13.294 -0.040 9.376 1.00 90.94 408 ARG A O 1
ATOM 3016 N N . ALA A 1 409 ? 15.530 0.072 9.630 1.00 79.56 409 ALA A N 1
ATOM 3017 C CA . ALA A 1 409 ? 15.883 -1.315 9.312 1.00 79.56 409 ALA A CA 1
ATOM 3018 C C . ALA A 1 409 ? 15.374 -1.851 7.956 1.00 79.56 409 ALA A C 1
ATOM 3020 O O . ALA A 1 409 ? 14.198 -2.141 7.783 1.00 79.56 409 ALA A O 1
ATOM 3021 N N . GLY A 1 410 ? 16.300 -2.112 7.029 1.00 68.25 410 GLY A N 1
ATOM 3022 C CA . GLY A 1 410 ? 16.074 -3.010 5.891 1.00 68.25 410 GLY A CA 1
ATOM 3023 C C . GLY A 1 410 ? 15.133 -2.478 4.812 1.00 68.25 410 GLY A C 1
ATOM 3024 O O . GLY A 1 410 ? 14.083 -3.059 4.609 1.00 68.25 410 GLY A O 1
ATOM 3025 N N . LEU A 1 411 ? 15.521 -1.429 4.078 1.00 79.31 411 LEU A N 1
ATOM 3026 C CA . LEU A 1 411 ? 14.741 -0.869 2.957 1.00 79.31 411 LEU A CA 1
ATOM 3027 C C . LEU A 1 411 ? 13.304 -0.450 3.331 1.00 79.31 411 LEU A C 1
ATOM 3029 O O . LEU A 1 411 ? 12.431 -0.406 2.466 1.00 79.31 411 LEU A O 1
ATOM 3033 N N . SER A 1 412 ? 13.041 -0.164 4.610 1.00 86.12 412 SER A N 1
ATOM 3034 C CA . SER A 1 412 ? 11.770 0.426 5.038 1.00 86.12 412 SER A CA 1
ATOM 3035 C C . SER A 1 412 ? 11.600 1.794 4.394 1.00 86.12 412 SER A C 1
ATOM 3037 O O . SER A 1 412 ? 12.530 2.602 4.409 1.00 86.12 412 SER A O 1
ATOM 3039 N N . GLU A 1 413 ? 10.414 2.064 3.861 1.00 90.81 413 GLU A N 1
ATOM 3040 C CA . GLU A 1 413 ? 10.123 3.297 3.133 1.00 90.81 413 GLU A CA 1
ATOM 3041 C C . GLU A 1 413 ? 8.987 4.051 3.816 1.00 90.81 413 GLU A C 1
ATOM 3043 O O . GLU A 1 413 ? 7.923 3.498 4.096 1.00 90.81 413 GLU A O 1
ATOM 3048 N N . MET A 1 414 ? 9.194 5.342 4.043 1.00 91.69 414 MET A N 1
ATOM 3049 C CA . MET A 1 414 ? 8.134 6.253 4.435 1.00 91.69 414 MET A CA 1
ATOM 3050 C C . MET A 1 414 ? 8.000 7.365 3.405 1.00 91.69 414 MET A C 1
ATOM 3052 O O . MET A 1 414 ? 8.904 8.183 3.227 1.00 91.69 414 MET A O 1
ATOM 3056 N N . LEU A 1 415 ? 6.843 7.421 2.751 1.00 88.62 415 LEU A N 1
ATOM 3057 C CA . LEU A 1 415 ? 6.500 8.484 1.820 1.00 88.62 415 LEU A CA 1
ATOM 3058 C C . LEU A 1 415 ? 5.476 9.409 2.466 1.00 88.62 415 LEU A C 1
ATOM 3060 O O . LEU A 1 415 ? 4.316 9.048 2.655 1.00 88.62 415 LEU A O 1
ATOM 3064 N N . MET A 1 416 ? 5.904 10.627 2.767 1.00 85.25 416 MET A N 1
ATOM 3065 C CA . MET A 1 416 ? 5.040 11.676 3.284 1.00 85.25 416 MET A CA 1
ATOM 3066 C C . MET A 1 416 ? 4.634 12.596 2.140 1.00 85.25 416 MET A C 1
ATOM 3068 O O . MET A 1 416 ? 5.473 13.233 1.503 1.00 85.25 416 MET A O 1
ATOM 3072 N N . SER A 1 417 ? 3.335 12.670 1.892 1.00 84.44 417 SER A N 1
ATOM 3073 C CA . SER A 1 417 ? 2.727 13.516 0.869 1.00 84.44 417 SER A CA 1
ATOM 3074 C C . SER A 1 417 ? 1.544 14.277 1.455 1.00 84.44 417 SER A C 1
ATOM 3076 O O . SER A 1 417 ? 1.173 14.079 2.613 1.00 84.44 417 SER A O 1
ATOM 3078 N N . THR A 1 418 ? 0.960 15.184 0.684 1.00 71.94 418 THR A N 1
ATOM 3079 C CA . THR A 1 418 ? -0.263 15.883 1.079 1.00 71.94 418 THR A CA 1
ATOM 3080 C C . THR A 1 418 ? -1.195 16.028 -0.111 1.00 71.94 418 THR A C 1
ATOM 3082 O O . THR A 1 418 ? -0.781 15.990 -1.271 1.00 71.94 418 THR A O 1
ATOM 3085 N N . THR A 1 419 ? -2.477 16.200 0.186 1.00 56.53 419 THR A N 1
ATOM 3086 C CA . THR A 1 419 ? -3.510 16.563 -0.782 1.00 56.53 419 THR A CA 1
ATOM 3087 C C . THR A 1 419 ? -3.836 18.046 -0.605 1.00 56.53 419 THR A C 1
ATOM 3089 O O . THR A 1 419 ? -4.426 18.455 0.397 1.00 56.53 419 THR A O 1
ATOM 3092 N N . GLY A 1 420 ? -3.438 18.885 -1.563 1.00 63.16 420 GLY A N 1
ATOM 3093 C CA . GLY A 1 420 ? -3.720 20.324 -1.523 1.00 63.16 420 GLY A CA 1
ATOM 3094 C C . GLY A 1 420 ? -2.930 21.078 -0.443 1.00 63.16 420 GLY A C 1
ATOM 3095 O O . GLY A 1 420 ? -1.711 20.971 -0.374 1.00 63.16 420 GLY A O 1
ATOM 3096 N N . THR A 1 421 ? -3.612 21.883 0.381 1.00 59.41 421 THR A N 1
ATOM 3097 C CA . THR A 1 421 ? -2.991 22.746 1.415 1.00 59.41 421 THR A CA 1
ATOM 3098 C C . THR A 1 421 ? -2.768 22.059 2.762 1.00 59.41 421 THR A C 1
ATOM 3100 O O . THR A 1 421 ? -2.278 22.693 3.702 1.00 59.41 421 THR A O 1
ATOM 3103 N N . ALA A 1 422 ? -3.187 20.802 2.900 1.00 75.50 422 ALA A N 1
ATOM 3104 C CA . ALA A 1 422 ? -2.988 20.042 4.122 1.00 75.50 422 ALA A CA 1
ATOM 3105 C C . ALA A 1 422 ? -1.494 19.749 4.348 1.00 75.50 422 ALA A C 1
ATOM 3107 O O . ALA A 1 422 ? -0.692 19.810 3.417 1.00 75.50 422 ALA A O 1
ATOM 3108 N N . LYS A 1 423 ? -1.107 19.500 5.602 1.00 85.00 423 LYS A N 1
ATOM 3109 C CA . LYS A 1 423 ? 0.292 19.376 6.041 1.00 85.00 423 LYS A CA 1
ATOM 3110 C C . LYS A 1 423 ? 0.458 18.141 6.905 1.00 85.00 423 LYS A C 1
ATOM 3112 O O . LYS A 1 423 ? -0.439 17.829 7.686 1.00 85.00 423 LYS A O 1
ATOM 3117 N N . ASN A 1 424 ? 1.622 17.508 6.817 1.00 90.94 424 ASN A N 1
ATOM 3118 C CA . ASN A 1 424 ? 2.043 16.540 7.822 1.00 90.94 424 ASN A CA 1
ATOM 3119 C C . ASN A 1 424 ? 2.680 17.292 8.995 1.00 90.94 424 ASN A C 1
ATOM 3121 O O . ASN A 1 424 ? 3.498 18.180 8.765 1.00 90.94 424 ASN A O 1
ATOM 3125 N N . TRP A 1 425 ? 2.340 16.959 10.237 1.00 93.81 425 TRP A N 1
ATOM 3126 C CA . TRP A 1 425 ? 2.870 17.645 11.421 1.00 93.81 425 TRP A CA 1
ATOM 3127 C C . TRP A 1 425 ? 3.592 16.677 12.345 1.00 93.81 425 TRP A C 1
ATOM 3129 O O . TRP A 1 425 ? 2.986 15.724 12.811 1.00 93.81 425 TRP A O 1
ATOM 3139 N N . ALA A 1 426 ? 4.853 16.950 12.666 1.00 94.62 426 ALA A N 1
ATOM 3140 C CA . ALA A 1 426 ? 5.595 16.265 13.719 1.00 94.62 426 ALA A CA 1
ATOM 3141 C C . ALA A 1 426 ? 5.931 17.258 14.830 1.00 94.62 426 ALA A C 1
ATOM 3143 O O . ALA A 1 426 ? 6.866 18.057 14.695 1.00 94.62 426 ALA A O 1
ATOM 3144 N N . LYS A 1 427 ? 5.159 17.254 15.919 1.00 93.12 427 LYS A N 1
ATOM 3145 C CA . LYS A 1 427 ? 5.312 18.280 16.957 1.00 93.12 427 LYS A CA 1
ATOM 3146 C C . LYS A 1 427 ? 5.280 17.771 18.387 1.00 93.12 427 LYS A C 1
ATOM 3148 O O . LYS A 1 427 ? 4.582 16.813 18.692 1.00 93.12 427 LYS A O 1
ATOM 3153 N N . ASN A 1 428 ? 5.971 18.466 19.286 1.00 91.94 428 ASN A N 1
ATOM 3154 C CA . ASN A 1 428 ? 5.963 18.169 20.722 1.00 91.94 428 ASN A CA 1
ATOM 3155 C C . ASN A 1 428 ? 6.397 16.729 21.077 1.00 91.94 428 ASN A C 1
ATOM 3157 O O . ASN A 1 428 ? 6.029 16.239 22.138 1.00 91.94 428 ASN A O 1
ATOM 3161 N N . ASN A 1 429 ? 7.137 16.023 20.213 1.00 94.00 429 ASN A N 1
ATOM 3162 C CA . ASN A 1 429 ? 7.661 14.691 20.535 1.00 94.00 429 ASN A CA 1
ATOM 3163 C C . ASN A 1 429 ? 8.883 14.818 21.460 1.00 94.00 429 ASN A C 1
ATOM 3165 O O . ASN A 1 429 ? 9.648 15.777 21.351 1.00 94.00 429 ASN A O 1
ATOM 3169 N N . LEU A 1 430 ? 9.075 13.859 22.369 1.00 92.44 430 LEU A N 1
ATOM 3170 C CA . LEU A 1 430 ? 10.209 13.850 23.301 1.00 92.44 430 LEU A CA 1
ATOM 3171 C C . LEU A 1 430 ? 11.535 13.456 22.632 1.00 92.44 430 LEU A C 1
ATOM 3173 O O . LEU A 1 430 ? 12.591 13.780 23.163 1.00 92.44 430 LEU A O 1
ATOM 3177 N N . GLY A 1 431 ? 11.500 12.795 21.475 1.00 91.44 431 GLY A N 1
ATOM 3178 C CA . GLY A 1 431 ? 12.668 12.619 20.608 1.00 91.44 431 GLY A CA 1
ATOM 3179 C C . GLY A 1 431 ? 12.499 13.350 19.275 1.00 91.44 431 GLY A C 1
ATOM 3180 O O . GLY A 1 431 ? 11.832 14.388 19.243 1.00 91.44 431 GLY A O 1
ATOM 3181 N N . PRO A 1 432 ? 13.108 12.875 18.174 1.00 92.25 432 PRO A N 1
ATOM 3182 C CA . PRO A 1 432 ? 13.027 13.576 16.903 1.00 92.25 432 PRO A CA 1
ATOM 3183 C C . PRO A 1 432 ? 11.605 13.644 16.338 1.00 92.25 432 PRO A C 1
ATOM 3185 O O . PRO A 1 432 ? 10.821 12.699 16.447 1.00 92.25 432 PRO A O 1
ATOM 3188 N N . GLY A 1 433 ? 11.274 14.750 15.673 1.00 93.88 433 GLY A N 1
ATOM 3189 C CA . GLY A 1 433 ? 10.021 14.854 14.926 1.00 93.88 433 GLY A CA 1
ATOM 3190 C C . GLY A 1 433 ? 9.974 13.877 13.749 1.00 93.88 433 GLY A C 1
ATOM 3191 O O . GLY A 1 433 ? 8.973 13.185 13.561 1.00 93.88 433 GLY A O 1
ATOM 3192 N N . VAL A 1 434 ? 11.064 13.791 12.986 1.00 94.69 434 VAL A N 1
ATOM 3193 C CA . VAL A 1 434 ? 11.233 12.825 11.893 1.00 94.69 434 VAL A CA 1
ATOM 3194 C C . VAL A 1 434 ? 12.586 12.131 12.011 1.00 94.69 434 VAL A C 1
ATOM 3196 O O . VAL A 1 434 ? 13.595 12.815 12.167 1.00 94.69 434 VAL A O 1
ATOM 3199 N N . TYR A 1 435 ? 12.607 10.796 11.939 1.00 93.62 435 TYR A N 1
ATOM 3200 C CA . TYR A 1 435 ? 13.812 9.999 12.182 1.00 93.62 435 TYR A CA 1
ATOM 3201 C C . TYR A 1 435 ? 14.011 8.832 11.205 1.00 93.62 435 TYR A C 1
ATOM 3203 O O . TYR A 1 435 ? 13.169 7.934 11.143 1.00 93.62 435 TYR A O 1
ATOM 3211 N N . ALA A 1 436 ? 15.152 8.782 10.511 1.00 91.50 436 ALA A N 1
ATOM 3212 C CA . ALA A 1 436 ? 15.518 7.671 9.621 1.00 91.50 436 ALA A CA 1
ATOM 3213 C C . ALA A 1 436 ? 16.810 6.968 10.069 1.00 91.50 436 ALA A C 1
ATOM 3215 O O . ALA A 1 436 ? 17.817 7.624 10.315 1.00 91.50 436 ALA A O 1
ATOM 3216 N N . ALA A 1 437 ? 16.828 5.632 10.129 1.00 87.50 437 ALA A N 1
ATOM 3217 C CA . ALA A 1 437 ? 18.024 4.885 10.539 1.00 87.50 437 ALA A CA 1
ATOM 3218 C C . ALA A 1 437 ? 18.136 3.486 9.920 1.00 87.50 437 ALA A C 1
ATOM 3220 O O . ALA A 1 437 ? 17.163 2.931 9.413 1.00 87.50 437 ALA A O 1
ATOM 3221 N N . ASN A 1 438 ? 19.324 2.874 9.995 1.00 83.81 438 ASN A N 1
ATOM 3222 C CA . ASN A 1 438 ? 19.565 1.468 9.629 1.00 83.81 438 ASN A CA 1
ATOM 3223 C C . ASN A 1 438 ? 19.044 1.074 8.228 1.00 83.81 438 ASN A C 1
ATOM 3225 O O . ASN A 1 438 ? 18.430 0.021 8.049 1.00 83.81 438 ASN A O 1
ATOM 3229 N N . GLY A 1 439 ? 19.252 1.938 7.230 1.00 81.75 439 GLY A N 1
ATOM 3230 C CA . GLY A 1 439 ? 18.779 1.723 5.858 1.00 81.75 439 GLY A CA 1
ATOM 3231 C C . GLY A 1 439 ? 17.289 2.009 5.634 1.00 81.75 439 GLY A C 1
ATOM 3232 O O . GLY A 1 439 ? 16.753 1.599 4.607 1.00 81.75 439 GLY A O 1
ATOM 3233 N N . GLY A 1 440 ? 16.619 2.674 6.580 1.00 85.19 440 GLY A N 1
ATOM 3234 C CA . GLY A 1 440 ? 15.310 3.286 6.362 1.00 85.19 440 GLY A CA 1
ATOM 3235 C C . GLY A 1 440 ? 15.409 4.534 5.479 1.00 85.19 440 GLY A C 1
ATOM 3236 O O . GLY A 1 440 ? 16.379 5.294 5.557 1.00 85.19 440 GLY A O 1
ATOM 3237 N N . GLU A 1 441 ? 14.395 4.742 4.645 1.00 88.62 441 GLU A N 1
ATOM 3238 C CA . GLU A 1 441 ? 14.268 5.875 3.730 1.00 88.62 441 GLU A CA 1
ATOM 3239 C C . GLU A 1 441 ? 13.017 6.688 4.072 1.00 88.62 441 GLU A C 1
ATOM 3241 O O . GLU A 1 441 ? 11.925 6.133 4.207 1.00 88.62 441 GLU A O 1
ATOM 3246 N N . ILE A 1 442 ? 13.166 8.013 4.183 1.00 88.25 442 ILE A N 1
ATOM 3247 C CA . ILE A 1 442 ? 12.036 8.934 4.344 1.00 88.25 442 ILE A CA 1
ATOM 3248 C C . ILE A 1 442 ? 12.052 9.960 3.211 1.00 88.25 442 ILE A C 1
ATOM 3250 O O . ILE A 1 442 ? 13.018 10.703 3.012 1.00 88.25 442 ILE A O 1
ATOM 3254 N N . ARG A 1 443 ? 10.937 10.028 2.483 1.00 84.44 443 ARG A N 1
ATOM 3255 C CA . ARG A 1 443 ? 10.655 11.032 1.455 1.00 84.44 443 ARG A CA 1
ATOM 3256 C C . ARG A 1 443 ? 9.638 12.014 2.009 1.00 84.44 443 ARG A C 1
ATOM 3258 O O . ARG A 1 443 ? 8.498 11.637 2.274 1.00 84.44 443 ARG A O 1
ATOM 3265 N N . MET A 1 444 ? 10.048 13.265 2.204 1.00 81.88 444 MET A N 1
ATOM 3266 C CA . MET A 1 444 ? 9.224 14.260 2.890 1.00 81.88 444 MET A CA 1
ATOM 3267 C C . MET A 1 444 ? 8.728 15.343 1.933 1.00 81.88 444 MET A C 1
ATOM 3269 O O . MET A 1 444 ? 9.523 16.118 1.396 1.00 81.88 444 MET A O 1
ATOM 3273 N N . ALA A 1 445 ? 7.407 15.461 1.797 1.00 77.81 445 ALA A N 1
ATOM 3274 C CA . ALA A 1 445 ? 6.745 16.606 1.183 1.00 77.81 445 ALA A CA 1
ATOM 3275 C C . ALA A 1 445 ? 5.724 17.229 2.152 1.00 77.81 445 ALA A C 1
ATOM 3277 O O . ALA A 1 445 ? 4.951 16.522 2.801 1.00 77.81 445 ALA A O 1
ATOM 3278 N N . TYR A 1 446 ? 5.722 18.568 2.230 1.00 79.88 446 TYR A N 1
ATOM 3279 C CA . TYR A 1 446 ? 4.800 19.365 3.055 1.00 79.88 446 TYR A CA 1
ATOM 3280 C C . TYR A 1 446 ? 4.742 18.928 4.535 1.00 79.88 446 TYR A C 1
ATOM 3282 O O . TYR A 1 446 ? 3.671 18.894 5.150 1.00 79.88 446 TYR A O 1
ATOM 3290 N N . THR A 1 447 ? 5.905 18.616 5.118 1.00 85.56 447 THR A N 1
ATOM 3291 C CA . THR A 1 447 ? 6.026 18.199 6.524 1.00 85.56 447 THR A CA 1
ATOM 3292 C C . THR A 1 447 ? 6.551 19.334 7.395 1.00 85.56 447 THR A C 1
ATOM 3294 O O . THR A 1 447 ? 7.564 19.962 7.092 1.00 85.56 447 THR A O 1
ATOM 3297 N N . TRP A 1 448 ? 5.844 19.612 8.484 1.00 89.00 448 TRP A N 1
ATOM 3298 C CA . TRP A 1 448 ? 6.136 20.672 9.439 1.00 89.00 448 TRP A CA 1
ATOM 3299 C C . TRP A 1 448 ? 6.574 20.056 10.751 1.00 89.00 448 TRP A C 1
ATOM 3301 O O . TRP A 1 448 ? 5.888 19.198 11.307 1.00 89.00 448 TRP A O 1
ATOM 3311 N N . VAL A 1 449 ? 7.716 20.511 11.250 1.00 89.50 449 VAL A N 1
ATOM 3312 C CA . VAL A 1 449 ? 8.341 19.943 12.434 1.00 89.50 449 VAL A CA 1
ATOM 3313 C C . VAL A 1 449 ? 8.567 21.040 13.464 1.00 89.50 449 VAL A C 1
ATOM 3315 O O . VAL A 1 449 ? 9.150 22.079 13.151 1.00 89.50 449 VAL A O 1
ATOM 3318 N N . LYS A 1 450 ? 8.057 20.854 14.685 1.00 88.38 450 LYS A N 1
ATOM 3319 C CA . LYS A 1 450 ? 8.015 21.943 15.667 1.00 88.38 450 LYS A CA 1
ATOM 3320 C C . LYS A 1 450 ? 8.033 21.460 17.113 1.00 88.38 450 LYS A C 1
ATOM 3322 O O . LYS A 1 450 ? 7.342 20.509 17.448 1.00 88.38 450 LYS A O 1
ATOM 3327 N N . ASN A 1 451 ? 8.740 22.171 17.990 1.00 87.62 451 ASN A N 1
ATOM 3328 C CA . ASN A 1 451 ? 8.716 21.941 19.443 1.00 87.62 451 ASN A CA 1
ATOM 3329 C C . ASN A 1 451 ? 9.063 20.496 19.872 1.00 87.62 451 ASN A C 1
ATOM 3331 O O . ASN A 1 451 ? 8.601 20.042 20.912 1.00 87.62 451 ASN A O 1
ATOM 3335 N N . ASN A 1 452 ? 9.841 19.748 19.086 1.00 88.12 452 ASN A N 1
ATOM 3336 C CA . ASN A 1 452 ? 10.328 18.434 19.520 1.00 88.12 452 ASN A CA 1
ATOM 3337 C C . ASN A 1 452 ? 11.506 18.628 20.488 1.00 88.12 452 ASN A C 1
ATOM 3339 O O . ASN A 1 452 ? 12.287 19.563 20.314 1.00 88.12 452 ASN A O 1
ATOM 3343 N N . ALA A 1 453 ? 11.619 17.790 21.520 1.00 87.44 453 ALA A N 1
ATOM 3344 C CA . ALA A 1 453 ? 12.547 18.030 22.626 1.00 87.44 453 ALA A CA 1
ATOM 3345 C C . ALA A 1 453 ? 14.023 17.795 22.259 1.00 87.44 453 ALA A C 1
ATOM 3347 O O . ALA A 1 453 ? 14.898 18.384 22.892 1.00 87.44 453 ALA A O 1
ATOM 3348 N N . VAL A 1 454 ? 14.297 16.963 21.246 1.00 86.31 454 VAL A N 1
ATOM 3349 C CA . VAL A 1 454 ? 15.656 16.704 20.739 1.00 86.31 454 VAL A CA 1
ATOM 3350 C C . VAL A 1 454 ? 15.874 17.447 19.419 1.00 86.31 454 VAL A C 1
ATOM 3352 O O . VAL A 1 454 ? 16.284 18.606 19.418 1.00 86.31 454 VAL A O 1
ATOM 3355 N N . ASN A 1 455 ? 15.557 16.791 18.301 1.00 85.25 455 ASN A N 1
ATOM 3356 C CA . ASN A 1 455 ? 15.797 17.281 16.950 1.00 85.25 455 ASN A CA 1
ATOM 3357 C C . ASN A 1 455 ? 14.470 17.450 16.208 1.00 85.25 455 ASN A C 1
ATOM 3359 O O . ASN A 1 455 ? 13.494 16.735 16.446 1.00 85.25 455 ASN A O 1
ATOM 3363 N N . GLY A 1 456 ? 14.419 18.389 15.267 1.00 86.44 456 GLY A N 1
ATOM 3364 C CA . GLY A 1 456 ? 13.317 18.418 14.314 1.00 86.44 456 GLY A CA 1
ATOM 3365 C C . GLY A 1 456 ? 13.383 17.176 13.423 1.00 86.44 456 GLY A C 1
ATOM 3366 O O . GLY A 1 456 ? 12.543 16.278 13.506 1.00 86.44 456 GLY A O 1
ATOM 3367 N N . VAL A 1 457 ? 14.424 17.120 12.604 1.00 88.44 457 VAL A N 1
ATOM 3368 C CA . VAL A 1 457 ? 14.717 16.014 11.693 1.00 88.44 457 VAL A CA 1
ATOM 3369 C C . VAL A 1 457 ? 16.087 15.451 12.062 1.00 88.44 457 VAL A C 1
ATOM 3371 O O . VAL A 1 457 ? 17.002 16.231 12.316 1.00 88.44 457 VAL A O 1
ATOM 3374 N N . ASP A 1 458 ? 16.211 14.128 12.120 1.00 87.56 458 ASP A N 1
ATOM 3375 C CA . ASP A 1 458 ? 17.424 13.427 12.555 1.00 87.56 458 ASP A CA 1
ATOM 3376 C C . ASP A 1 458 ? 17.601 12.109 11.786 1.00 87.56 458 ASP A C 1
ATOM 3378 O O . ASP A 1 458 ? 16.608 11.483 11.416 1.00 87.56 458 ASP A O 1
ATOM 3382 N N . GLY A 1 459 ? 18.834 11.655 11.556 1.00 83.31 459 GLY A N 1
ATOM 3383 C CA . GLY A 1 459 ? 19.086 10.372 10.905 1.00 83.31 459 GLY A CA 1
ATOM 3384 C C . GLY A 1 459 ? 20.475 9.781 11.114 1.00 83.31 459 GLY A C 1
ATOM 3385 O O . GLY A 1 459 ? 21.480 10.491 11.149 1.00 83.31 459 GLY A O 1
ATOM 3386 N N . ASP A 1 460 ? 20.530 8.449 11.176 1.00 78.31 460 ASP A N 1
ATOM 3387 C CA . ASP A 1 460 ? 21.783 7.699 11.314 1.00 78.31 460 ASP A CA 1
ATOM 3388 C C . ASP A 1 460 ? 22.563 7.640 9.989 1.00 78.31 460 ASP A C 1
ATOM 3390 O O . ASP A 1 460 ? 22.006 7.772 8.890 1.00 78.31 460 ASP A O 1
ATOM 3394 N N . LEU A 1 461 ? 23.867 7.355 10.092 1.00 48.09 461 LEU A N 1
ATOM 3395 C CA . LEU A 1 461 ? 24.718 6.981 8.958 1.00 48.09 461 LEU A CA 1
ATOM 3396 C C . LEU A 1 461 ? 24.012 5.888 8.126 1.00 48.09 461 LEU A C 1
ATOM 3398 O O . LEU A 1 461 ? 23.458 4.944 8.685 1.00 48.09 461 LEU A O 1
ATOM 3402 N N . PHE A 1 462 ? 24.031 6.020 6.794 1.00 47.09 462 PHE A N 1
ATOM 3403 C CA . PHE A 1 462 ? 23.332 5.160 5.814 1.00 47.09 462 PHE A CA 1
ATOM 3404 C C . PHE A 1 462 ? 21.821 5.398 5.612 1.00 47.09 462 PHE A C 1
ATOM 3406 O O . PHE A 1 462 ? 21.190 4.638 4.874 1.00 47.09 462 PHE A O 1
ATOM 3413 N N . SER A 1 463 ? 21.231 6.447 6.192 1.00 45.97 463 SER A N 1
ATOM 3414 C CA . SER A 1 463 ? 19.870 6.885 5.840 1.00 45.97 463 SER A CA 1
ATOM 3415 C C . SER A 1 463 ? 19.859 7.771 4.581 1.00 45.97 463 SER A C 1
ATOM 3417 O O . SER A 1 463 ? 20.731 8.622 4.395 1.00 45.97 463 SER A O 1
ATOM 3419 N N . LYS A 1 464 ? 18.882 7.562 3.684 1.00 45.94 464 LYS A N 1
ATOM 3420 C CA . LYS A 1 464 ? 18.649 8.421 2.507 1.00 45.94 464 LYS A CA 1
ATOM 3421 C C . LYS A 1 464 ? 17.515 9.399 2.801 1.00 45.94 464 LYS A C 1
ATOM 3423 O O . LYS A 1 464 ? 16.437 8.987 3.227 1.00 45.94 464 LYS A O 1
ATOM 3428 N N . TRP A 1 465 ? 17.758 10.676 2.516 1.00 44.09 465 TRP A N 1
ATOM 3429 C CA . TRP A 1 465 ? 16.804 11.766 2.703 1.00 44.09 465 TRP A CA 1
ATOM 3430 C C . TRP A 1 465 ? 16.463 12.407 1.363 1.00 44.09 465 TRP A C 1
ATOM 3432 O O . TRP A 1 465 ? 17.360 12.760 0.598 1.00 44.09 465 TRP A O 1
ATOM 3442 N N . PHE A 1 466 ? 15.172 12.613 1.106 1.00 43.41 466 PHE A N 1
ATOM 3443 C CA . PHE A 1 466 ? 14.701 13.404 -0.029 1.00 43.41 466 PHE A CA 1
ATOM 3444 C C . PHE A 1 466 ? 13.825 14.548 0.478 1.00 43.41 466 PHE A C 1
ATOM 3446 O O . PHE A 1 466 ? 12.705 14.331 0.948 1.00 43.41 466 PHE A O 1
ATOM 3453 N N . LEU A 1 467 ? 14.346 15.771 0.374 1.00 48.25 467 LEU A N 1
ATOM 3454 C CA . LEU A 1 467 ? 13.579 16.999 0.560 1.00 48.25 467 LEU A CA 1
ATOM 3455 C C . LEU A 1 467 ? 12.981 17.388 -0.798 1.00 48.25 467 LEU A C 1
ATOM 3457 O O . LEU A 1 467 ? 13.718 17.576 -1.765 1.00 48.25 467 LEU A O 1
ATOM 3461 N N . GLY A 1 468 ? 11.652 17.473 -0.893 1.00 38.03 468 GLY A N 1
ATOM 3462 C CA . GLY A 1 468 ? 10.982 17.933 -2.114 1.00 38.03 468 GLY A CA 1
ATOM 3463 C C . GLY A 1 468 ? 11.446 19.336 -2.535 1.00 38.03 468 GLY A C 1
ATOM 3464 O O . GLY A 1 468 ? 11.609 20.219 -1.698 1.00 38.03 468 GLY A O 1
ATOM 3465 N N . SER A 1 469 ? 11.647 19.543 -3.839 1.00 33.12 469 SER A N 1
ATOM 3466 C CA . SER A 1 469 ? 12.255 20.740 -4.448 1.00 33.12 469 SER A CA 1
ATOM 3467 C C . SER A 1 469 ? 11.354 21.981 -4.520 1.00 33.12 469 SER A C 1
ATOM 3469 O O . SER A 1 469 ? 11.727 22.974 -5.141 1.00 33.12 469 SER A O 1
ATOM 3471 N N . GLU A 1 470 ? 10.169 21.949 -3.917 1.00 32.62 470 GLU A N 1
ATOM 3472 C CA . GLU A 1 470 ? 9.240 23.077 -3.899 1.00 32.62 470 GLU A CA 1
ATOM 3473 C C . GLU A 1 470 ? 9.015 23.488 -2.441 1.00 32.62 470 GLU A C 1
ATOM 3475 O O . GLU A 1 470 ? 8.494 22.702 -1.651 1.00 32.62 470 GLU A O 1
ATOM 3480 N N . ASN A 1 471 ? 9.488 24.692 -2.083 1.00 40.16 471 ASN A N 1
ATOM 3481 C CA . ASN A 1 471 ? 9.291 25.396 -0.806 1.00 40.16 471 ASN A CA 1
ATOM 3482 C C . ASN A 1 471 ? 8.109 24.834 0.002 1.00 40.16 471 ASN A C 1
ATOM 3484 O O . ASN A 1 471 ? 7.005 25.013 -0.495 1.00 40.16 471 ASN A O 1
ATOM 3488 N N . ASN A 1 472 ? 8.302 24.203 1.183 1.00 45.53 472 ASN A N 1
ATOM 3489 C CA . ASN A 1 472 ? 7.298 24.148 2.283 1.00 45.53 472 ASN A CA 1
ATOM 3490 C C . ASN A 1 472 ? 7.622 23.259 3.510 1.00 45.53 472 ASN A C 1
ATOM 3492 O O . ASN A 1 472 ? 6.810 23.243 4.441 1.00 45.53 472 ASN A O 1
ATOM 3496 N N . SER A 1 473 ? 8.748 22.539 3.577 1.00 44.12 473 SER A N 1
ATOM 3497 C CA . SER A 1 473 ? 9.136 21.848 4.824 1.00 44.12 473 SER A CA 1
ATOM 3498 C C . SER A 1 473 ? 9.822 22.832 5.777 1.00 44.12 473 SER A C 1
ATOM 3500 O O . SER A 1 473 ? 10.839 23.427 5.428 1.00 44.12 473 SER A O 1
ATOM 3502 N N . TYR A 1 474 ? 9.242 23.045 6.961 1.00 47.16 474 TYR A N 1
ATOM 3503 C CA . TYR A 1 474 ? 9.688 24.051 7.933 1.00 47.16 474 TYR A CA 1
ATOM 3504 C C . TYR A 1 474 ? 10.058 23.370 9.256 1.00 47.16 474 TYR A C 1
ATOM 3506 O O . TYR A 1 474 ? 9.254 22.614 9.806 1.00 47.16 474 TYR A O 1
ATOM 3514 N N . SER A 1 475 ? 11.261 23.650 9.761 1.00 43.69 475 SER A N 1
ATOM 3515 C CA . SER A 1 475 ? 11.747 23.223 11.078 1.00 43.69 475 SER A CA 1
ATOM 3516 C C . SER A 1 475 ? 12.007 24.475 11.913 1.00 43.69 475 SER A C 1
ATOM 3518 O O . SER A 1 475 ? 12.771 25.342 11.492 1.00 43.69 475 SER A O 1
ATOM 3520 N N . ASN A 1 476 ? 11.338 24.615 13.060 1.00 41.28 476 ASN A N 1
ATOM 3521 C CA . ASN A 1 476 ? 11.563 25.731 13.982 1.00 41.28 476 ASN A CA 1
ATOM 3522 C C . ASN A 1 476 ? 11.587 25.204 15.426 1.00 41.28 476 ASN A C 1
ATOM 3524 O O . ASN A 1 476 ? 10.548 24.792 15.949 1.00 41.28 476 ASN A O 1
ATOM 3528 N N . GLY A 1 477 ? 12.775 25.200 16.044 1.00 36.66 477 GLY A N 1
ATOM 3529 C CA . GLY A 1 477 ? 13.020 24.783 17.434 1.00 36.66 477 GLY A CA 1
ATOM 3530 C C . GLY A 1 477 ? 13.909 23.535 17.578 1.00 36.66 477 GLY A C 1
ATOM 3531 O O . GLY A 1 477 ? 13.703 22.551 16.874 1.00 36.66 477 GLY A O 1
ATOM 3532 N N . GLY A 1 478 ? 14.879 23.591 18.505 1.00 42.25 478 GLY A N 1
ATOM 3533 C CA . GLY A 1 478 ? 15.957 22.595 18.687 1.00 42.25 478 GLY A CA 1
ATOM 3534 C C . GLY A 1 478 ? 17.153 22.854 17.761 1.00 42.25 478 GLY A C 1
ATOM 3535 O O . GLY A 1 478 ? 17.024 23.673 16.852 1.00 42.25 478 GLY A O 1
ATOM 3536 N N . ASN A 1 479 ? 18.313 22.210 17.975 1.00 40.47 479 ASN A N 1
ATOM 3537 C CA . ASN A 1 479 ? 19.412 22.201 16.993 1.00 40.47 479 ASN A CA 1
ATOM 3538 C C . ASN A 1 479 ? 18.819 21.713 15.664 1.00 40.47 479 ASN A C 1
ATOM 3540 O O . ASN A 1 479 ? 18.578 20.528 15.481 1.00 40.47 479 ASN A O 1
ATOM 3544 N N . SER A 1 480 ? 18.455 22.648 14.784 1.00 46.84 480 SER A N 1
ATOM 3545 C CA . SER A 1 480 ? 17.392 22.424 13.787 1.00 46.84 480 SER A CA 1
ATOM 3546 C C . SER A 1 480 ? 17.717 21.347 12.749 1.00 46.84 480 SER A C 1
ATOM 3548 O O . SER A 1 480 ? 16.815 20.898 12.043 1.00 46.84 480 SER A O 1
ATOM 3550 N N . TRP A 1 481 ? 18.992 20.961 12.698 1.00 48.00 481 TRP A N 1
ATOM 3551 C CA . TRP A 1 481 ? 19.606 19.978 11.826 1.00 48.00 481 TRP A CA 1
ATOM 3552 C C . TRP A 1 481 ? 20.881 19.491 12.529 1.00 48.00 481 TRP A C 1
ATOM 3554 O O . TRP A 1 481 ? 21.886 20.201 12.513 1.00 48.00 481 TRP A O 1
ATOM 3564 N N . ASP A 1 482 ? 20.841 18.337 13.189 1.00 42.59 482 ASP A N 1
ATOM 3565 C CA . ASP A 1 482 ? 22.050 17.676 13.688 1.00 42.59 482 ASP A CA 1
ATOM 3566 C C . ASP A 1 482 ? 22.213 16.390 12.883 1.00 42.59 482 ASP A C 1
ATOM 3568 O O . ASP A 1 482 ? 21.391 15.483 12.967 1.00 42.59 482 ASP A O 1
ATOM 3572 N N . PHE A 1 483 ? 23.211 16.360 12.005 1.00 44.75 483 PHE A N 1
ATOM 3573 C CA . PHE A 1 483 ? 23.485 15.210 11.155 1.00 44.75 483 PHE A CA 1
ATOM 3574 C C . PHE A 1 483 ? 24.907 14.750 11.433 1.00 44.75 483 PHE A C 1
ATOM 3576 O O . PHE A 1 483 ? 25.868 15.469 11.168 1.00 44.75 483 PHE A O 1
ATOM 3583 N N . ALA A 1 484 ? 25.058 13.517 11.912 1.00 38.53 484 ALA A N 1
ATOM 3584 C CA . ALA A 1 484 ? 26.367 12.902 12.135 1.00 38.53 484 ALA A CA 1
ATOM 3585 C C . ALA A 1 484 ? 27.030 12.381 10.836 1.00 38.53 484 ALA A C 1
ATOM 3587 O O . ALA A 1 484 ? 28.050 11.692 10.887 1.00 38.53 484 ALA A O 1
ATOM 3588 N N . SER A 1 485 ? 26.461 12.697 9.667 1.00 36.22 485 SER A N 1
ATOM 3589 C CA . SER A 1 485 ? 26.998 12.355 8.347 1.00 36.22 485 SER A CA 1
ATOM 3590 C C . SER A 1 485 ? 27.746 13.553 7.738 1.00 36.22 485 SER A C 1
ATOM 3592 O O . SER A 1 485 ? 27.215 14.662 7.775 1.00 36.22 485 SER A O 1
ATOM 3594 N N . PRO A 1 486 ? 28.937 13.373 7.127 1.00 32.75 486 PRO A N 1
ATOM 3595 C CA . PRO A 1 486 ? 29.659 14.451 6.440 1.00 32.75 486 PRO A CA 1
ATOM 3596 C C . PRO A 1 486 ? 28.946 14.998 5.184 1.00 32.75 486 PRO A C 1
ATOM 3598 O O . PRO A 1 486 ? 29.418 15.972 4.602 1.00 32.75 486 PRO A O 1
ATOM 3601 N N . ASP A 1 487 ? 27.811 14.420 4.779 1.00 36.66 487 ASP A N 1
ATOM 3602 C CA . ASP A 1 487 ? 27.096 14.743 3.539 1.00 36.66 487 ASP A CA 1
ATOM 3603 C C . ASP A 1 487 ? 25.905 15.696 3.763 1.00 36.66 487 ASP A C 1
ATOM 3605 O O . ASP A 1 487 ? 24.767 15.388 3.400 1.00 36.66 487 ASP A O 1
ATOM 3609 N N . LEU A 1 488 ? 26.151 16.874 4.356 1.00 33.53 488 LEU A N 1
ATOM 3610 C CA . LEU A 1 488 ? 25.135 17.927 4.451 1.00 33.53 488 LEU A CA 1
ATOM 3611 C C . LEU A 1 488 ? 25.303 19.017 3.390 1.00 33.53 488 LEU A C 1
ATOM 3613 O O . LEU A 1 488 ? 26.178 19.876 3.484 1.00 33.53 488 LEU A O 1
ATOM 3617 N N . VAL A 1 489 ? 24.400 19.030 2.408 1.00 36.81 489 VAL A N 1
ATOM 3618 C CA . VAL A 1 489 ? 24.212 20.168 1.498 1.00 36.81 489 VAL A CA 1
ATOM 3619 C C . VAL A 1 489 ? 23.336 21.202 2.205 1.00 36.81 489 VAL A C 1
ATOM 3621 O O . VAL A 1 489 ? 22.110 21.115 2.193 1.00 36.81 489 VAL A O 1
ATOM 3624 N N . VAL A 1 490 ? 23.959 22.205 2.824 1.00 31.64 490 VAL A N 1
ATOM 3625 C CA . VAL A 1 490 ? 23.249 23.423 3.240 1.00 31.64 490 VAL A CA 1
ATOM 3626 C C . VAL A 1 490 ? 23.102 24.320 2.010 1.00 31.64 490 VAL A C 1
ATOM 3628 O O . VAL A 1 490 ? 24.014 25.071 1.673 1.00 31.64 490 VAL A O 1
ATOM 3631 N N . SER A 1 491 ? 21.957 24.268 1.325 1.00 31.78 491 SER A N 1
ATOM 3632 C CA . SER A 1 491 ? 21.572 25.315 0.374 1.00 31.78 491 SER A CA 1
ATOM 3633 C C . SER A 1 491 ? 20.816 26.407 1.128 1.00 31.78 491 SER A C 1
ATOM 3635 O O . SER A 1 491 ? 19.615 26.287 1.363 1.00 31.78 491 SER A O 1
ATOM 3637 N N . ASN A 1 492 ? 21.513 27.467 1.536 1.00 30.02 492 ASN A N 1
ATOM 3638 C CA . ASN A 1 492 ? 20.862 28.664 2.055 1.00 30.02 492 ASN A CA 1
ATOM 3639 C C . ASN A 1 492 ? 21.411 29.898 1.332 1.00 30.02 492 ASN A C 1
ATOM 3641 O O . ASN A 1 492 ? 22.550 30.304 1.552 1.00 30.02 492 ASN A O 1
ATOM 3645 N N . SER A 1 493 ? 20.590 30.502 0.477 1.00 30.41 493 SER A N 1
ATOM 3646 C CA . SER A 1 493 ? 20.772 31.882 0.034 1.00 30.41 493 SER A CA 1
ATOM 3647 C C . SER A 1 493 ? 19.407 32.538 -0.134 1.00 30.41 493 SER A C 1
ATOM 3649 O O . SER A 1 493 ? 18.889 32.634 -1.239 1.00 30.41 493 SER A O 1
ATOM 3651 N N . ASP A 1 494 ? 18.830 32.957 0.990 1.00 29.52 494 ASP A N 1
ATOM 3652 C CA . ASP A 1 494 ? 18.245 34.292 1.101 1.00 29.52 494 ASP A CA 1
ATOM 3653 C C . ASP A 1 494 ? 18.211 34.710 2.577 1.00 29.52 494 ASP A C 1
ATOM 3655 O O . ASP A 1 494 ? 17.330 34.349 3.353 1.00 29.52 494 ASP A O 1
ATOM 3659 N N . TYR A 1 495 ? 19.241 35.462 2.972 1.00 29.23 495 TYR A N 1
ATOM 3660 C CA . TYR A 1 495 ? 19.378 36.077 4.291 1.00 29.23 495 TYR A CA 1
ATOM 3661 C C . TYR A 1 495 ? 19.338 37.601 4.124 1.00 29.23 495 TYR A C 1
ATOM 3663 O O . TYR A 1 495 ? 20.368 38.271 4.056 1.00 29.23 495 TYR A O 1
ATOM 3671 N N . THR A 1 496 ? 18.138 38.179 4.086 1.00 28.44 496 THR A N 1
ATOM 3672 C CA . THR A 1 496 ? 17.944 39.578 4.490 1.00 28.44 496 THR A CA 1
ATOM 3673 C C . THR A 1 496 ? 17.305 39.596 5.869 1.00 28.44 496 THR A C 1
ATOM 3675 O O . THR A 1 496 ? 16.154 39.201 6.019 1.00 28.44 496 THR A O 1
ATOM 3678 N N . ALA A 1 497 ? 18.074 40.112 6.831 1.00 31.73 497 ALA A N 1
ATOM 3679 C CA . ALA A 1 497 ? 17.787 40.272 8.257 1.00 31.73 497 ALA A CA 1
ATOM 3680 C C . ALA A 1 497 ? 18.185 39.073 9.139 1.00 31.73 497 ALA A C 1
ATOM 3682 O O . ALA A 1 497 ? 17.386 38.192 9.419 1.00 31.73 497 ALA A O 1
ATOM 3683 N N . TRP A 1 498 ? 19.418 39.102 9.657 1.00 25.66 498 TRP A N 1
ATOM 3684 C CA . TRP A 1 498 ? 19.707 39.286 11.090 1.00 25.66 498 TRP A CA 1
ATOM 3685 C C . TRP A 1 498 ? 21.220 39.482 11.284 1.00 25.66 498 TRP A C 1
ATOM 3687 O O . TRP A 1 498 ? 22.055 38.872 10.623 1.00 25.66 498 TRP A O 1
ATOM 3697 N N . SER A 1 499 ? 21.552 40.440 12.137 1.00 29.22 499 SER A N 1
ATOM 3698 C CA . SER A 1 499 ? 22.873 41.017 12.368 1.00 29.22 499 SER A CA 1
ATOM 3699 C C . SER A 1 499 ? 23.685 40.252 13.421 1.00 29.22 499 SER A C 1
ATOM 3701 O O . SER A 1 499 ? 23.145 39.930 14.470 1.00 29.22 499 SER A O 1
ATOM 3703 N N . TYR A 1 500 ? 24.990 40.092 13.149 1.00 30.28 500 TYR A N 1
ATOM 3704 C CA . TYR A 1 500 ? 26.096 39.715 14.050 1.00 30.28 500 TYR A CA 1
ATOM 3705 C C . TYR A 1 500 ? 25.957 38.415 14.862 1.00 30.28 500 TYR A C 1
ATOM 3707 O O . TYR A 1 500 ? 25.287 38.402 15.879 1.00 30.28 500 TYR A O 1
ATOM 3715 N N . HIS A 1 501 ? 26.745 37.389 14.513 1.00 24.70 501 HIS A N 1
ATOM 3716 C CA . HIS A 1 501 ? 27.706 36.748 15.427 1.00 24.70 501 HIS A CA 1
ATOM 3717 C C . HIS A 1 501 ? 28.712 35.888 14.634 1.00 24.70 501 HIS A C 1
ATOM 3719 O O . HIS A 1 501 ? 28.356 35.054 13.811 1.00 24.70 501 HIS A O 1
ATOM 3725 N N . THR A 1 502 ? 29.995 36.153 14.869 1.00 29.69 502 THR A N 1
ATOM 3726 C CA . THR A 1 502 ? 31.192 35.470 14.350 1.00 29.69 502 THR A CA 1
ATOM 3727 C C . THR A 1 502 ? 31.431 34.111 15.009 1.00 29.69 502 THR A C 1
ATOM 3729 O O . THR A 1 502 ? 31.378 34.062 16.234 1.00 29.69 502 THR A O 1
ATOM 3732 N N . MET A 1 503 ? 31.867 33.095 14.245 1.00 21.33 503 MET A N 1
ATOM 3733 C CA . MET A 1 503 ? 32.755 32.003 14.706 1.00 21.33 503 MET A CA 1
ATOM 3734 C C . MET A 1 503 ? 33.620 31.425 13.546 1.00 21.33 503 MET A C 1
ATOM 3736 O O . MET A 1 503 ? 33.294 31.672 12.386 1.00 21.33 503 MET A O 1
ATOM 3740 N N . PRO A 1 504 ? 34.779 30.783 13.840 1.00 26.95 504 PRO A N 1
ATOM 3741 C CA . PRO A 1 504 ? 36.024 30.888 13.059 1.00 26.95 504 PRO A CA 1
ATOM 3742 C C . PRO A 1 504 ? 36.362 29.702 12.123 1.00 26.95 504 PRO A C 1
ATOM 3744 O O . PRO A 1 504 ? 35.848 28.600 12.260 1.00 26.95 504 PRO A O 1
ATOM 3747 N N . PHE A 1 505 ? 37.304 29.955 11.203 1.00 24.84 505 PHE A N 1
ATOM 3748 C CA . PHE A 1 505 ? 37.954 29.022 10.262 1.00 24.84 505 PHE A CA 1
ATOM 3749 C C . PHE A 1 505 ? 38.876 27.963 10.912 1.00 24.84 505 PHE A C 1
ATOM 3751 O O . PHE A 1 505 ? 39.637 28.315 11.811 1.00 24.84 505 PHE A O 1
ATOM 3758 N N . ALA A 1 506 ? 38.932 26.749 10.328 1.00 22.94 506 ALA A N 1
ATOM 3759 C CA . ALA A 1 506 ? 40.111 25.866 10.097 1.00 22.94 506 ALA A CA 1
ATOM 3760 C C . ALA A 1 506 ? 39.625 24.515 9.491 1.00 22.94 506 ALA A C 1
ATOM 3762 O O . ALA A 1 506 ? 38.587 24.035 9.914 1.00 22.94 506 ALA A O 1
ATOM 3763 N N . ALA A 1 507 ? 40.250 23.800 8.543 1.00 22.55 507 ALA A N 1
ATOM 3764 C CA . ALA A 1 507 ? 41.522 23.916 7.833 1.00 22.55 507 ALA A CA 1
ATOM 3765 C C . ALA A 1 507 ? 41.486 23.115 6.504 1.00 22.55 507 ALA A C 1
ATOM 3767 O O . ALA A 1 507 ? 40.807 22.099 6.384 1.00 22.55 507 ALA A O 1
ATOM 3768 N N . LYS A 1 508 ? 42.294 23.562 5.532 1.00 31.67 508 LYS A N 1
ATOM 3769 C CA . LYS A 1 508 ? 42.760 22.803 4.359 1.00 31.67 508 LYS A CA 1
ATOM 3770 C C . LYS A 1 508 ? 43.835 21.801 4.797 1.00 31.67 508 LYS A C 1
ATOM 3772 O O . LYS A 1 508 ? 44.862 22.233 5.316 1.00 31.67 508 LYS A O 1
ATOM 3777 N N . THR A 1 509 ? 43.683 20.527 4.452 1.00 22.91 509 THR A N 1
ATOM 3778 C CA . THR A 1 509 ? 44.794 19.567 4.354 1.00 22.91 509 THR A CA 1
ATOM 3779 C C . THR A 1 509 ? 44.617 18.697 3.111 1.00 22.91 509 THR A C 1
ATOM 3781 O O . THR A 1 509 ? 43.659 17.944 2.978 1.00 22.91 509 THR A O 1
ATOM 3784 N N . TRP A 1 510 ? 45.557 18.832 2.172 1.00 30.48 510 TRP A N 1
ATOM 3785 C CA . TRP A 1 510 ? 45.774 17.886 1.080 1.00 30.48 510 TRP A CA 1
ATOM 3786 C C . TRP A 1 510 ? 46.558 16.690 1.623 1.00 30.48 510 TRP A C 1
ATOM 3788 O O . TRP A 1 510 ? 47.660 16.858 2.142 1.00 30.48 510 TRP A O 1
ATOM 3798 N N . SER A 1 511 ? 45.980 15.497 1.497 1.00 27.45 511 SER A N 1
ATOM 3799 C CA . SER A 1 511 ? 46.642 14.216 1.738 1.00 27.45 511 SER A CA 1
ATOM 3800 C C . SER A 1 511 ? 47.013 13.595 0.392 1.00 27.45 511 SER A C 1
ATOM 3802 O O . SER A 1 511 ? 46.165 13.456 -0.487 1.00 27.45 511 SER A O 1
ATOM 3804 N N . SER A 1 512 ? 48.289 13.256 0.224 1.00 30.77 512 SER A N 1
ATOM 3805 C CA . SER A 1 512 ? 48.886 12.652 -0.969 1.00 30.77 512 SER A CA 1
ATOM 3806 C C . SER A 1 512 ? 48.849 11.118 -0.932 1.00 30.77 512 SER A C 1
ATOM 3808 O O . SER A 1 512 ? 49.844 10.482 -1.277 1.00 30.77 512 SER A O 1
ATOM 3810 N N . ASP A 1 513 ? 47.748 10.519 -0.472 1.00 27.81 513 ASP A N 1
ATOM 3811 C CA . ASP A 1 513 ? 47.641 9.062 -0.356 1.00 27.81 513 ASP A CA 1
ATOM 3812 C C . ASP A 1 513 ? 46.847 8.433 -1.512 1.00 27.81 513 ASP A C 1
ATOM 3814 O O . ASP A 1 513 ? 45.841 8.950 -1.999 1.00 27.81 513 ASP A O 1
ATOM 3818 N N . ASN A 1 514 ? 47.356 7.307 -1.992 1.00 38.25 514 ASN A N 1
ATOM 3819 C CA . ASN A 1 514 ? 47.171 6.787 -3.342 1.00 38.25 514 ASN A CA 1
ATOM 3820 C C . ASN A 1 514 ? 45.908 5.915 -3.493 1.00 38.25 514 ASN A C 1
ATOM 3822 O O . ASN A 1 514 ? 45.988 4.803 -4.016 1.00 38.25 514 ASN A O 1
ATOM 3826 N N . ARG A 1 515 ? 44.732 6.370 -3.028 1.00 33.31 515 ARG A N 1
ATOM 3827 C CA . ARG A 1 515 ? 43.451 5.662 -3.250 1.00 33.31 515 ARG A CA 1
ATOM 3828 C C . ARG A 1 515 ? 42.271 6.625 -3.434 1.00 33.31 515 ARG A C 1
ATOM 3830 O O . ARG A 1 515 ? 41.782 7.197 -2.470 1.00 33.31 515 ARG A O 1
ATOM 3837 N N . ARG A 1 516 ? 41.767 6.656 -4.677 1.00 31.09 516 ARG A N 1
ATOM 3838 C CA . ARG A 1 516 ? 40.510 7.263 -5.169 1.00 31.09 516 ARG A CA 1
ATOM 3839 C C . ARG A 1 516 ? 40.506 8.796 -5.213 1.00 31.09 516 ARG A C 1
ATOM 3841 O O . ARG A 1 516 ? 40.424 9.477 -4.198 1.00 31.09 516 ARG A O 1
ATOM 3848 N N . LYS A 1 517 ? 40.565 9.330 -6.436 1.00 31.25 517 LYS A N 1
ATOM 3849 C CA . LYS A 1 517 ? 40.384 10.755 -6.731 1.00 31.25 517 LYS A CA 1
ATOM 3850 C C . LYS A 1 517 ? 38.883 11.069 -6.704 1.00 31.25 517 LYS A C 1
ATOM 3852 O O . LYS A 1 517 ? 38.099 10.357 -7.323 1.00 31.25 517 LYS A O 1
ATOM 3857 N N . ILE A 1 518 ? 38.489 12.111 -5.975 1.00 32.78 518 ILE A N 1
ATOM 3858 C CA . ILE A 1 518 ? 37.105 12.605 -5.916 1.00 32.78 518 ILE A CA 1
ATOM 3859 C C . ILE A 1 518 ? 36.982 13.756 -6.917 1.00 32.78 518 ILE A C 1
ATOM 3861 O O . ILE A 1 518 ? 37.755 14.714 -6.848 1.00 32.78 518 ILE A O 1
ATOM 3865 N N . LEU A 1 519 ? 36.032 13.666 -7.849 1.00 33.69 519 LEU A N 1
ATOM 3866 C CA . LEU A 1 519 ? 35.665 14.782 -8.719 1.00 33.69 519 LEU A CA 1
ATOM 3867 C C . LEU A 1 519 ? 34.589 15.613 -7.999 1.00 33.69 519 LEU A C 1
ATOM 3869 O O . LEU A 1 519 ? 33.465 15.149 -7.829 1.00 33.69 519 LEU A O 1
ATOM 3873 N N . LEU A 1 520 ? 34.932 16.820 -7.546 1.00 32.91 520 LEU A N 1
ATOM 3874 C CA . LEU A 1 520 ? 33.971 17.775 -6.982 1.00 32.91 520 LEU A CA 1
ATOM 3875 C C . LEU A 1 520 ? 33.470 18.686 -8.112 1.00 32.91 520 LEU A C 1
ATOM 3877 O O . LEU A 1 520 ? 34.264 19.415 -8.708 1.00 32.91 520 LEU A O 1
ATOM 3881 N N . LEU A 1 521 ? 32.174 18.635 -8.425 1.00 39.94 521 LEU A N 1
ATOM 3882 C CA . LEU A 1 521 ? 31.533 19.565 -9.360 1.00 39.94 521 LEU A CA 1
ATOM 3883 C C . LEU A 1 521 ? 31.192 20.865 -8.606 1.00 39.94 521 LEU A C 1
ATOM 3885 O O . LEU A 1 521 ? 30.517 20.823 -7.584 1.00 39.94 521 LEU A O 1
ATOM 3889 N N . ASP A 1 522 ? 31.708 22.000 -9.084 1.00 34.09 522 ASP A N 1
ATOM 3890 C CA . ASP A 1 522 ? 31.559 23.340 -8.484 1.00 34.09 522 ASP A CA 1
ATOM 3891 C C . ASP A 1 522 ? 30.089 23.815 -8.496 1.00 34.09 522 ASP A C 1
ATOM 3893 O O . ASP A 1 522 ? 29.477 23.932 -9.559 1.00 34.09 522 ASP A O 1
ATOM 3897 N N . ASP A 1 523 ? 29.527 24.106 -7.317 1.00 41.94 523 ASP A N 1
ATOM 3898 C CA . ASP A 1 523 ? 28.110 24.453 -7.109 1.00 41.94 523 ASP A CA 1
ATOM 3899 C C . ASP A 1 523 ? 27.762 25.933 -7.396 1.00 41.94 523 ASP A C 1
ATOM 3901 O O . ASP A 1 523 ? 26.600 26.330 -7.313 1.00 41.94 523 ASP A O 1
ATOM 3905 N N . ASN A 1 524 ? 28.723 26.776 -7.796 1.00 36.75 524 ASN A N 1
ATOM 3906 C CA . ASN A 1 524 ? 28.475 28.217 -7.978 1.00 36.75 524 ASN A CA 1
ATOM 3907 C C . ASN A 1 524 ? 27.834 28.617 -9.325 1.00 36.75 524 ASN A C 1
ATOM 3909 O O . ASN A 1 524 ? 27.762 29.808 -9.641 1.00 36.75 524 ASN A O 1
ATOM 3913 N N . LYS A 1 525 ? 27.373 27.667 -10.152 1.00 32.28 525 LYS A N 1
ATOM 3914 C CA . LYS A 1 525 ? 26.806 27.953 -11.486 1.00 32.28 525 LYS A CA 1
ATOM 3915 C C . LYS A 1 525 ? 25.482 27.227 -11.774 1.00 32.28 525 LYS A C 1
ATOM 3917 O O . LYS A 1 525 ? 25.396 26.490 -12.744 1.00 32.28 525 LYS A O 1
ATOM 3922 N N . GLY A 1 526 ? 24.429 27.510 -11.001 1.00 34.12 526 GLY A N 1
ATOM 3923 C CA . GLY A 1 526 ? 23.030 27.203 -11.367 1.00 34.12 526 GLY A CA 1
ATOM 3924 C C . GLY A 1 526 ? 22.691 25.714 -11.604 1.00 34.12 526 GLY A C 1
ATOM 3925 O O . GLY A 1 526 ? 23.529 24.842 -11.382 1.00 34.12 526 GLY A O 1
ATOM 3926 N N . PRO A 1 527 ? 21.451 25.383 -12.025 1.00 31.55 527 PRO A N 1
ATOM 3927 C CA . PRO A 1 527 ? 20.998 24.006 -12.195 1.00 31.55 527 PRO A CA 1
ATOM 3928 C C . PRO A 1 527 ? 21.549 23.445 -13.506 1.00 31.55 527 PRO A C 1
ATOM 3930 O O . PRO A 1 527 ? 20.855 23.408 -14.517 1.00 31.55 527 PRO A O 1
ATOM 3933 N N . TYR A 1 528 ? 22.809 23.030 -13.506 1.00 38.75 528 TYR A N 1
ATOM 3934 C CA . TYR A 1 528 ? 23.348 22.241 -14.602 1.00 38.75 528 TYR A CA 1
ATOM 3935 C C . TYR A 1 528 ? 23.715 20.849 -14.099 1.00 38.75 528 TYR A C 1
ATOM 3937 O O . TYR A 1 528 ? 24.628 20.647 -13.300 1.00 38.75 528 TYR A O 1
ATOM 3945 N N . GLU A 1 529 ? 22.923 19.895 -14.579 1.00 51.09 529 GLU A N 1
ATOM 3946 C CA . GLU A 1 529 ? 23.304 18.511 -14.826 1.00 51.09 529 GLU A CA 1
ATOM 3947 C C . GLU A 1 529 ? 24.742 18.474 -15.389 1.00 51.09 529 GLU A C 1
ATOM 3949 O O . GLU A 1 529 ? 25.094 19.286 -16.250 1.00 51.09 529 GLU A O 1
ATOM 3954 N N . ALA A 1 530 ? 25.591 17.553 -14.928 1.00 51.38 530 ALA A N 1
ATOM 3955 C CA . ALA A 1 530 ? 26.866 17.333 -15.603 1.00 51.38 530 ALA A CA 1
ATOM 3956 C C . ALA A 1 530 ? 26.575 16.615 -16.927 1.00 51.38 530 ALA A C 1
ATOM 3958 O O . ALA A 1 530 ? 26.184 15.447 -16.923 1.00 51.38 530 ALA A O 1
ATOM 3959 N N . HIS A 1 531 ? 26.693 17.347 -18.037 1.00 56.41 531 HIS A N 1
ATOM 3960 C CA . HIS A 1 531 ? 26.508 16.833 -19.395 1.00 56.41 531 HIS A CA 1
ATOM 3961 C C . HIS A 1 531 ? 27.861 16.430 -19.959 1.00 56.41 531 HIS A C 1
ATOM 3963 O O . HIS A 1 531 ? 28.732 17.279 -20.155 1.00 56.41 531 HIS A O 1
ATOM 3969 N N . TYR A 1 532 ? 28.020 15.144 -20.249 1.00 66.50 532 TYR A N 1
ATOM 3970 C CA . TYR A 1 532 ? 29.165 14.639 -20.997 1.00 66.50 532 TYR A CA 1
ATOM 3971 C C . TYR A 1 532 ? 28.709 14.270 -22.400 1.00 66.50 532 TYR A C 1
ATOM 3973 O O . TYR A 1 532 ? 27.719 13.563 -22.568 1.00 66.50 532 TYR A O 1
ATOM 3981 N N . THR A 1 533 ? 29.432 14.745 -23.412 1.00 64.75 533 THR A N 1
ATOM 3982 C CA . THR A 1 533 ? 29.165 14.384 -24.804 1.00 64.75 533 THR A CA 1
ATOM 3983 C C . THR A 1 533 ? 30.222 13.404 -25.290 1.00 64.75 533 THR A C 1
ATOM 3985 O O . THR A 1 533 ? 31.420 13.697 -25.262 1.00 64.75 533 THR A O 1
ATOM 3988 N N . ILE A 1 534 ? 29.780 12.255 -25.796 1.00 65.25 534 ILE A N 1
ATOM 3989 C CA . ILE A 1 534 ? 30.647 11.311 -26.505 1.00 65.25 534 ILE A CA 1
ATOM 3990 C C . ILE A 1 534 ? 30.572 11.661 -27.988 1.00 65.25 534 ILE A C 1
ATOM 3992 O O . ILE A 1 534 ? 29.532 11.469 -28.614 1.00 65.25 534 ILE A O 1
ATOM 3996 N N . ASN A 1 535 ? 31.651 12.224 -28.540 1.00 68.88 535 ASN A N 1
ATOM 3997 C CA . ASN A 1 535 ? 31.726 12.622 -29.947 1.00 68.88 535 ASN A CA 1
ATOM 3998 C C . ASN A 1 535 ? 33.033 12.112 -30.580 1.00 68.88 535 ASN A C 1
ATOM 4000 O O . ASN A 1 535 ? 34.097 12.680 -30.308 1.00 68.88 535 ASN A O 1
ATOM 4004 N N . PRO A 1 536 ? 32.968 11.097 -31.461 1.00 58.47 536 PRO A N 1
ATOM 4005 C CA . PRO A 1 536 ? 34.155 10.484 -32.053 1.00 58.47 536 PRO A CA 1
ATOM 4006 C C . PRO A 1 536 ? 34.914 11.418 -33.014 1.00 58.47 536 PRO A C 1
ATOM 4008 O O . PRO A 1 536 ? 36.050 11.121 -33.378 1.00 58.47 536 PRO A O 1
ATOM 4011 N N . LEU A 1 537 ? 34.321 12.551 -33.415 1.00 58.59 537 LEU A N 1
ATOM 4012 C CA . LEU A 1 537 ? 34.891 13.496 -34.381 1.00 58.59 537 LEU A CA 1
ATOM 4013 C C . LEU A 1 537 ? 35.667 14.664 -33.742 1.00 58.59 537 LEU A C 1
ATOM 4015 O O . LEU A 1 537 ? 36.247 15.470 -34.471 1.00 58.59 537 LEU A O 1
ATOM 4019 N N . LEU A 1 538 ? 35.694 14.800 -32.408 1.00 54.72 538 LEU A N 1
ATOM 4020 C CA . LEU A 1 538 ? 36.400 15.908 -31.747 1.00 54.72 538 LEU A CA 1
ATOM 4021 C C . LEU A 1 538 ? 37.891 15.589 -31.489 1.00 54.72 538 LEU A C 1
ATOM 4023 O O . LEU A 1 538 ? 38.221 14.498 -31.021 1.00 54.72 538 LEU A O 1
ATOM 4027 N N . PRO A 1 539 ? 38.818 16.539 -31.740 1.00 50.12 539 PRO A N 1
ATOM 4028 C CA . PRO A 1 539 ? 40.231 16.382 -31.392 1.00 50.12 539 PRO A CA 1
ATOM 4029 C C . PRO A 1 539 ? 40.428 16.304 -29.865 1.00 50.12 539 PRO A C 1
ATOM 4031 O O . PRO A 1 539 ? 39.701 16.936 -29.102 1.00 50.12 539 PRO A O 1
ATOM 4034 N N . ALA A 1 540 ? 41.428 15.531 -29.424 1.00 46.22 540 ALA A N 1
ATOM 4035 C CA . ALA A 1 540 ? 41.606 14.994 -28.062 1.00 46.22 540 ALA A CA 1
ATOM 4036 C C . ALA A 1 540 ? 41.949 16.004 -26.929 1.00 46.22 540 ALA A C 1
ATOM 4038 O O . ALA A 1 540 ? 42.789 15.712 -26.084 1.00 46.22 540 ALA A O 1
ATOM 4039 N N . GLY A 1 541 ? 41.341 17.193 -26.896 1.00 41.97 541 GLY A N 1
ATOM 4040 C CA . GLY A 1 541 ? 41.726 18.290 -25.992 1.00 41.97 541 GLY A CA 1
ATOM 4041 C C . GLY A 1 541 ? 40.645 18.839 -25.051 1.00 41.97 541 GLY A C 1
ATOM 4042 O O . GLY A 1 541 ? 40.872 19.891 -24.462 1.00 41.97 541 GLY A O 1
ATOM 4043 N N . GLY A 1 542 ? 39.481 18.194 -24.911 1.00 48.72 542 GLY A N 1
ATOM 4044 C CA . GLY A 1 542 ? 38.379 18.661 -24.050 1.00 48.72 542 GLY A CA 1
ATOM 4045 C C . GLY A 1 542 ? 37.791 17.556 -23.169 1.00 48.72 542 GLY A C 1
ATOM 4046 O O . GLY A 1 542 ? 38.195 16.406 -23.283 1.00 48.72 542 GLY A O 1
ATOM 4047 N N . VAL A 1 543 ? 36.815 17.904 -22.322 1.00 49.66 543 VAL A N 1
ATOM 4048 C CA . VAL A 1 543 ? 36.098 17.039 -21.347 1.00 49.66 543 VAL A CA 1
ATOM 4049 C C . VAL A 1 543 ? 35.248 15.915 -21.995 1.00 49.66 543 VAL A C 1
ATOM 4051 O O . VAL A 1 543 ? 34.311 15.408 -21.389 1.00 49.66 543 VAL A O 1
ATOM 4054 N N . ASN A 1 544 ? 35.544 15.553 -23.245 1.00 57.88 544 ASN A N 1
ATOM 4055 C CA . ASN A 1 544 ? 34.755 14.674 -24.102 1.00 57.88 544 ASN A CA 1
ATOM 4056 C C . ASN A 1 544 ? 35.482 13.342 -24.318 1.00 57.88 544 ASN A C 1
ATOM 4058 O O . ASN A 1 544 ? 36.688 13.320 -24.572 1.00 57.88 544 ASN A O 1
ATOM 4062 N N . PHE A 1 545 ? 34.731 12.244 -24.272 1.00 62.81 545 PHE A N 1
ATOM 4063 C CA . PHE A 1 545 ? 35.247 10.887 -24.458 1.00 62.81 545 PHE A CA 1
ATOM 4064 C C . PHE A 1 545 ? 35.122 10.456 -25.923 1.00 62.81 545 PHE A C 1
ATOM 4066 O O . PHE A 1 545 ? 34.185 10.861 -26.620 1.00 62.81 545 PHE A O 1
ATOM 4073 N N . LYS A 1 546 ? 36.070 9.642 -26.409 1.00 62.81 546 LYS A N 1
ATOM 4074 C CA . LYS A 1 546 ? 36.048 9.141 -27.796 1.00 62.81 546 LYS A CA 1
ATOM 4075 C C . LYS A 1 546 ? 35.038 8.014 -27.982 1.00 62.81 546 LYS A C 1
ATOM 4077 O O . LYS A 1 546 ? 34.491 7.862 -29.070 1.00 62.81 546 LYS A O 1
ATOM 4082 N N . ASN A 1 547 ? 34.820 7.224 -26.937 1.00 67.44 547 ASN A N 1
ATOM 4083 C CA . ASN A 1 547 ? 33.873 6.122 -26.905 1.00 67.44 547 ASN A CA 1
ATOM 4084 C C . ASN A 1 547 ? 33.327 5.949 -25.470 1.00 67.44 547 ASN A C 1
ATOM 4086 O O . ASN A 1 547 ? 33.815 6.570 -24.526 1.00 67.44 547 ASN A O 1
ATOM 4090 N N . LEU A 1 548 ? 32.295 5.124 -25.318 1.00 67.38 548 LEU A N 1
ATOM 4091 C CA . LEU A 1 548 ? 31.612 4.859 -24.049 1.00 67.38 548 LEU A CA 1
ATOM 4092 C C . LEU A 1 548 ? 32.471 4.031 -23.077 1.00 67.38 548 LEU A C 1
ATOM 4094 O O . LEU A 1 548 ? 32.308 4.154 -21.872 1.00 67.38 548 LEU A O 1
ATOM 4098 N N . TYR A 1 549 ? 33.417 3.234 -23.583 1.00 69.00 549 TYR A N 1
ATOM 4099 C CA . TYR A 1 549 ? 34.340 2.457 -22.753 1.00 69.00 549 TYR A CA 1
ATOM 4100 C C . TYR A 1 549 ? 35.319 3.386 -22.025 1.00 69.00 549 TYR A C 1
ATOM 4102 O O . TYR A 1 549 ? 35.458 3.275 -20.816 1.00 69.00 549 TYR A O 1
ATOM 4110 N N . ASP A 1 550 ? 35.895 4.372 -22.723 1.00 69.50 550 ASP A N 1
ATOM 4111 C CA . ASP A 1 550 ? 36.752 5.404 -22.122 1.00 69.50 550 ASP A CA 1
ATOM 4112 C C . ASP A 1 550 ? 35.999 6.195 -21.033 1.00 69.50 550 ASP A C 1
ATOM 4114 O O . ASP A 1 550 ? 36.599 6.648 -20.060 1.00 69.50 550 ASP A O 1
ATOM 4118 N N . PHE A 1 551 ? 34.684 6.381 -21.202 1.00 72.88 551 PHE A N 1
ATOM 4119 C CA . PHE A 1 551 ? 33.829 7.035 -20.212 1.00 72.88 551 PHE A CA 1
ATOM 4120 C C . PHE A 1 551 ? 33.628 6.168 -18.965 1.00 72.88 551 PHE A C 1
ATOM 4122 O O . PHE A 1 551 ? 33.803 6.668 -17.859 1.00 72.88 551 PHE A O 1
ATOM 4129 N N . PHE A 1 552 ? 33.293 4.885 -19.119 1.00 67.19 552 PHE A N 1
ATOM 4130 C CA . PHE A 1 552 ? 33.117 3.990 -17.973 1.00 67.19 552 PHE A CA 1
ATOM 4131 C C . PHE A 1 552 ? 34.444 3.663 -17.270 1.00 67.19 552 PHE A C 1
ATOM 4133 O O . PHE A 1 552 ? 34.474 3.680 -16.047 1.00 67.19 552 PHE A O 1
ATOM 4140 N N . GLU A 1 553 ? 35.559 3.518 -17.995 1.00 68.19 553 GLU A N 1
ATOM 4141 C CA . GLU A 1 553 ? 36.906 3.396 -17.405 1.00 68.19 553 GLU A CA 1
ATOM 4142 C C . GLU A 1 553 ? 37.276 4.658 -16.603 1.00 68.19 553 GLU A C 1
ATOM 4144 O O . GLU A 1 553 ? 37.806 4.576 -15.496 1.00 68.19 553 GLU A O 1
ATOM 4149 N N . PHE A 1 554 ? 36.908 5.844 -17.107 1.00 68.75 554 PHE A N 1
ATOM 4150 C CA . PHE A 1 554 ? 37.025 7.090 -16.351 1.00 68.75 554 PHE A CA 1
ATOM 4151 C C . PHE A 1 554 ? 36.126 7.122 -15.106 1.00 68.75 554 PHE A C 1
ATOM 4153 O O . PHE A 1 554 ? 36.513 7.719 -14.108 1.00 68.75 554 PHE A O 1
ATOM 4160 N N . ILE A 1 555 ? 34.942 6.510 -15.124 1.00 64.69 555 ILE A N 1
ATOM 4161 C CA . ILE A 1 555 ? 34.090 6.422 -13.932 1.00 64.69 555 ILE A CA 1
ATOM 4162 C C . ILE A 1 555 ? 34.662 5.431 -12.918 1.00 64.69 555 ILE A C 1
ATOM 4164 O O . ILE A 1 555 ? 34.716 5.752 -11.736 1.00 64.69 555 ILE A O 1
ATOM 4168 N N . ASP A 1 556 ? 35.149 4.272 -13.348 1.00 59.16 556 ASP A N 1
ATOM 4169 C CA . ASP A 1 556 ? 35.702 3.260 -12.441 1.00 59.16 556 ASP A CA 1
ATOM 4170 C C . ASP A 1 556 ? 36.927 3.781 -11.667 1.00 59.16 556 ASP A C 1
ATOM 4172 O O . ASP A 1 556 ? 37.121 3.471 -10.484 1.00 59.16 556 ASP A O 1
ATOM 4176 N N . ASP A 1 557 ? 37.716 4.659 -12.294 1.00 48.47 557 ASP A N 1
ATOM 4177 C CA . ASP A 1 557 ? 38.856 5.337 -11.671 1.00 48.47 557 ASP A CA 1
ATOM 4178 C C . ASP A 1 557 ? 38.457 6.446 -10.664 1.00 48.47 557 ASP A C 1
ATOM 4180 O O . ASP A 1 557 ? 39.287 6.883 -9.848 1.00 48.47 557 ASP A O 1
ATOM 4184 N N . TYR A 1 558 ? 37.198 6.908 -10.673 1.00 48.69 558 TYR A N 1
ATOM 4185 C CA . TYR A 1 558 ? 36.711 8.054 -9.896 1.00 48.69 558 TYR A CA 1
ATOM 4186 C C . TYR A 1 558 ? 35.403 7.741 -9.152 1.00 48.69 558 TYR A C 1
ATOM 4188 O O . TYR A 1 558 ? 34.344 7.563 -9.739 1.00 48.69 558 TYR A O 1
ATOM 4196 N N . ARG A 1 559 ? 35.405 7.819 -7.813 1.00 46.91 559 ARG A N 1
ATOM 4197 C CA . ARG A 1 559 ? 34.138 7.763 -7.059 1.00 46.91 559 ARG A CA 1
ATOM 4198 C C . ARG A 1 559 ? 33.268 8.976 -7.410 1.00 46.91 559 ARG A C 1
ATOM 4200 O O . ARG A 1 559 ? 33.600 10.099 -7.023 1.00 46.91 559 ARG A O 1
ATOM 4207 N N . ILE A 1 560 ? 32.145 8.746 -8.087 1.00 49.06 560 ILE A N 1
ATOM 4208 C CA . ILE A 1 560 ? 31.145 9.778 -8.369 1.00 49.06 560 ILE A CA 1
ATOM 4209 C C . ILE A 1 560 ? 30.342 10.054 -7.091 1.00 49.06 560 ILE A C 1
ATOM 4211 O O . ILE A 1 560 ? 29.361 9.380 -6.789 1.00 49.06 560 ILE A O 1
ATOM 4215 N N . GLN A 1 561 ? 30.698 11.105 -6.349 1.00 46.25 561 GLN A N 1
ATOM 4216 C CA . GLN A 1 561 ? 29.763 11.734 -5.408 1.00 46.25 561 GLN A CA 1
ATOM 4217 C C . GLN A 1 561 ? 28.822 12.659 -6.185 1.00 46.25 561 GLN A C 1
ATOM 4219 O O . GLN A 1 561 ? 28.883 13.884 -6.115 1.00 46.25 561 GLN A O 1
ATOM 4224 N N . ALA A 1 562 ? 27.937 12.063 -6.980 1.00 44.94 562 ALA A N 1
ATOM 4225 C CA . ALA A 1 562 ? 26.786 12.781 -7.490 1.00 44.94 562 ALA A CA 1
ATOM 4226 C C . ALA A 1 562 ? 25.833 12.980 -6.304 1.00 44.94 562 ALA A C 1
ATOM 4228 O O . ALA A 1 562 ? 25.098 12.058 -5.947 1.00 44.94 562 ALA A O 1
ATOM 4229 N N . ASN A 1 563 ? 25.918 14.151 -5.661 1.00 48.12 563 ASN A N 1
ATOM 4230 C CA . ASN A 1 563 ? 25.109 14.638 -4.531 1.00 48.12 563 ASN A CA 1
ATOM 4231 C C . ASN A 1 563 ? 23.597 14.653 -4.859 1.00 48.12 563 ASN A C 1
ATOM 4233 O O . ASN A 1 563 ? 22.991 15.713 -4.986 1.00 48.12 563 ASN A O 1
ATOM 4237 N N . GLY A 1 564 ? 22.998 13.490 -5.120 1.00 47.31 564 GLY A N 1
ATOM 4238 C CA . GLY A 1 564 ? 21.625 13.350 -5.616 1.00 47.31 564 GLY A CA 1
ATOM 4239 C C . GLY A 1 564 ? 21.387 13.845 -7.053 1.00 47.31 564 GLY A C 1
ATOM 4240 O O . GLY A 1 564 ? 20.247 13.826 -7.507 1.00 47.31 564 GLY A O 1
ATOM 4241 N N . LYS A 1 565 ? 22.420 14.289 -7.784 1.00 51.38 565 LYS A N 1
ATOM 4242 C CA . LYS A 1 565 ? 22.293 14.792 -9.167 1.00 51.38 565 LYS A CA 1
ATOM 4243 C C . LYS A 1 565 ? 22.400 13.642 -10.184 1.00 51.38 565 LYS A C 1
ATOM 4245 O O . LYS A 1 565 ? 23.197 12.730 -9.999 1.00 51.38 565 LYS A O 1
ATOM 4250 N N . MET A 1 566 ? 21.616 13.681 -11.261 1.00 51.66 566 MET A N 1
ATOM 4251 C CA . MET A 1 566 ? 21.729 12.706 -12.357 1.00 51.66 566 MET A CA 1
ATOM 4252 C C . MET A 1 566 ? 22.954 13.026 -13.225 1.00 51.66 566 MET A C 1
ATOM 4254 O O . MET A 1 566 ? 23.194 14.191 -13.554 1.00 51.66 566 MET A O 1
ATOM 4258 N N . LEU A 1 567 ? 23.719 12.000 -13.596 1.00 65.31 567 LEU A N 1
ATOM 4259 C CA . LEU A 1 567 ? 24.787 12.093 -14.584 1.00 65.31 567 LEU A CA 1
ATOM 4260 C C . LEU A 1 567 ? 24.194 11.835 -15.966 1.00 65.31 567 LEU A C 1
ATOM 4262 O O . LEU A 1 567 ? 23.692 10.747 -16.244 1.00 65.31 567 LEU A O 1
ATOM 4266 N N . ASN A 1 568 ? 24.260 12.843 -16.824 1.00 64.50 568 ASN A N 1
ATOM 4267 C CA . ASN A 1 568 ? 23.642 12.832 -18.137 1.00 64.50 568 ASN A CA 1
ATOM 4268 C C . ASN A 1 568 ? 24.726 12.636 -19.205 1.00 64.50 568 ASN A C 1
ATOM 4270 O O . ASN A 1 568 ? 25.608 13.479 -19.384 1.00 64.50 568 ASN A O 1
ATOM 4274 N N . VAL A 1 569 ? 24.668 11.502 -19.900 1.00 68.44 569 VAL A N 1
ATOM 4275 C CA . VAL A 1 569 ? 25.597 11.131 -20.968 1.00 68.44 569 VAL A CA 1
ATOM 4276 C C . VAL A 1 569 ? 24.866 11.237 -22.294 1.00 68.44 569 VAL A C 1
ATOM 4278 O O . VAL A 1 569 ? 23.997 10.424 -22.610 1.00 68.44 569 VAL A O 1
ATOM 4281 N N . GLU A 1 570 ? 25.227 12.249 -23.073 1.00 73.38 570 GLU A N 1
ATOM 4282 C CA . GLU A 1 570 ? 24.696 12.452 -24.412 1.00 73.38 570 GLU A CA 1
ATOM 4283 C C . GLU A 1 570 ? 25.590 11.762 -25.446 1.00 73.38 570 GLU A C 1
ATOM 4285 O O . GLU A 1 570 ? 26.786 12.054 -25.574 1.00 73.38 570 GLU A O 1
ATOM 4290 N N . LEU A 1 571 ? 24.995 10.876 -26.241 1.00 66.50 571 LEU A N 1
ATOM 4291 C CA . LEU A 1 571 ? 25.663 10.259 -27.381 1.00 66.50 571 LEU A CA 1
ATOM 4292 C C . LEU A 1 571 ? 25.503 11.144 -28.613 1.00 66.50 571 LEU A C 1
ATOM 4294 O O . LEU A 1 571 ? 24.403 11.260 -29.163 1.00 66.50 571 LEU A O 1
ATOM 4298 N N . ALA A 1 572 ? 26.601 11.756 -29.067 1.00 61.09 572 ALA A N 1
ATOM 4299 C CA . ALA A 1 572 ? 26.606 12.481 -30.332 1.00 61.09 572 ALA A CA 1
ATOM 4300 C C . ALA A 1 572 ? 26.518 11.513 -31.529 1.00 61.09 572 ALA A C 1
ATOM 4302 O O . ALA A 1 572 ? 26.531 10.296 -31.384 1.00 61.09 572 ALA A O 1
ATOM 4303 N N . TYR A 1 573 ? 26.387 12.075 -32.727 1.00 57.44 573 TYR A N 1
ATOM 4304 C CA . TYR A 1 573 ? 26.193 11.348 -33.982 1.00 57.44 573 TYR A CA 1
ATOM 4305 C C . TYR A 1 573 ? 27.218 10.220 -34.210 1.00 57.44 573 TYR A C 1
ATOM 4307 O O . TYR A 1 573 ? 28.422 10.442 -34.074 1.00 57.44 573 TYR A O 1
ATOM 4315 N N . GLY A 1 574 ? 26.732 9.045 -34.631 1.00 53.91 574 GLY A N 1
ATOM 4316 C CA . GLY A 1 574 ? 27.558 7.989 -35.234 1.00 53.91 574 GLY A CA 1
ATOM 4317 C C . GLY A 1 574 ? 28.622 7.361 -34.324 1.00 53.91 574 GLY A C 1
ATOM 4318 O O . GLY A 1 574 ? 29.744 7.127 -34.777 1.00 53.91 574 GLY A O 1
ATOM 4319 N N . VAL A 1 575 ? 28.314 7.087 -33.050 1.00 53.03 575 VAL A N 1
ATOM 4320 C CA . VAL A 1 575 ? 29.257 6.392 -32.153 1.00 53.03 575 VAL A CA 1
ATOM 4321 C C . VAL A 1 575 ? 29.365 4.914 -32.546 1.00 53.03 575 VAL A C 1
ATOM 4323 O O . VAL A 1 575 ? 28.640 4.050 -32.062 1.00 53.03 575 VAL A O 1
ATOM 4326 N N . HIS A 1 576 ? 30.320 4.594 -33.413 1.00 54.91 576 HIS A N 1
ATOM 4327 C CA . HIS A 1 576 ? 30.685 3.210 -33.700 1.00 54.91 576 HIS A CA 1
ATOM 4328 C C . HIS A 1 576 ? 31.439 2.617 -32.502 1.00 54.91 576 HIS A C 1
ATOM 4330 O O . HIS A 1 576 ? 32.605 2.949 -32.276 1.00 54.91 576 HIS A O 1
ATOM 4336 N N . HIS A 1 577 ? 30.779 1.747 -31.732 1.00 53.62 577 HIS A N 1
ATOM 4337 C CA . HIS A 1 577 ? 31.459 0.944 -30.724 1.00 53.62 577 HIS A CA 1
ATOM 4338 C C . HIS A 1 577 ? 32.190 -0.225 -31.371 1.00 53.62 577 HIS A C 1
ATOM 4340 O O . HIS A 1 577 ? 31.747 -0.844 -32.337 1.00 53.62 577 HIS A O 1
ATOM 4346 N N . TYR A 1 578 ? 33.364 -0.507 -30.831 1.00 54.19 578 TYR A N 1
ATOM 4347 C CA . TYR A 1 578 ? 34.278 -1.488 -31.372 1.00 54.19 578 TYR A CA 1
ATOM 4348 C C . TYR A 1 578 ? 34.432 -2.650 -30.374 1.00 54.19 578 TYR A C 1
ATOM 4350 O O . TYR A 1 578 ? 34.918 -2.460 -29.261 1.00 54.19 578 TYR A O 1
ATOM 4358 N N . TYR A 1 579 ? 33.994 -3.843 -30.809 1.00 58.12 579 TYR A N 1
ATOM 4359 C CA . TYR A 1 579 ? 34.402 -5.212 -30.416 1.00 58.12 579 TYR A CA 1
ATOM 4360 C C . TYR A 1 579 ? 34.370 -5.663 -28.938 1.00 58.12 579 TYR A C 1
ATOM 4362 O O . TYR A 1 579 ? 34.808 -6.781 -28.651 1.00 58.12 579 TYR A O 1
ATOM 4370 N N . LYS A 1 580 ? 33.877 -4.862 -27.990 1.00 64.81 580 LYS A N 1
ATOM 4371 C CA . LYS A 1 580 ? 33.704 -5.286 -26.591 1.00 64.81 580 LYS A CA 1
ATOM 4372 C C . LYS A 1 580 ? 32.281 -5.041 -26.107 1.00 64.81 580 LYS A C 1
ATOM 4374 O O . LYS A 1 580 ? 31.749 -3.954 -26.319 1.00 64.81 580 LYS A O 1
ATOM 4379 N N . THR A 1 581 ? 31.745 -6.037 -25.408 1.00 73.50 581 THR A N 1
ATOM 4380 C CA . THR A 1 581 ? 30.560 -5.909 -24.564 1.00 73.50 581 THR A CA 1
ATOM 4381 C C . THR A 1 581 ? 30.749 -4.759 -23.586 1.00 73.50 581 THR A C 1
ATOM 4383 O O . THR A 1 581 ? 31.796 -4.666 -22.935 1.00 73.50 581 THR A O 1
ATOM 4386 N N . LEU A 1 582 ? 29.753 -3.883 -23.484 1.00 78.25 582 LEU A N 1
ATOM 4387 C CA . LEU A 1 582 ? 29.725 -2.879 -22.433 1.00 78.25 582 LEU A CA 1
ATOM 4388 C C . LEU A 1 582 ? 29.134 -3.510 -21.175 1.00 78.25 582 LEU A C 1
ATOM 4390 O O . LEU A 1 582 ? 27.925 -3.694 -21.107 1.00 78.25 582 LEU A O 1
ATOM 4394 N N . VAL A 1 583 ? 29.975 -3.818 -20.191 1.00 79.44 583 VAL A N 1
ATOM 4395 C CA . VAL A 1 583 ? 29.516 -4.283 -18.878 1.00 79.44 583 VAL A CA 1
ATOM 4396 C C . VAL A 1 583 ? 29.369 -3.077 -17.959 1.00 79.44 583 VAL A C 1
ATOM 4398 O O . VAL A 1 583 ? 30.331 -2.343 -17.742 1.00 79.44 583 VAL A O 1
ATOM 4401 N N . ILE A 1 584 ? 28.162 -2.866 -17.447 1.00 76.38 584 ILE A N 1
ATOM 4402 C CA . ILE A 1 584 ? 27.848 -1.870 -16.431 1.00 76.38 584 ILE A CA 1
ATOM 4403 C C . ILE A 1 584 ? 27.653 -2.628 -15.119 1.00 76.38 584 ILE A C 1
ATOM 4405 O O . ILE A 1 584 ? 26.587 -3.180 -14.862 1.00 76.38 584 ILE A O 1
ATOM 4409 N N . ASP A 1 585 ? 28.711 -2.638 -14.316 1.00 75.50 585 ASP A N 1
ATOM 4410 C CA . ASP A 1 585 ? 28.743 -3.159 -12.949 1.00 75.50 585 ASP A CA 1
ATOM 4411 C C . ASP A 1 585 ? 29.334 -2.067 -12.048 1.00 75.50 585 ASP A C 1
ATOM 4413 O O . ASP A 1 585 ? 30.495 -2.096 -11.639 1.00 75.50 585 ASP A O 1
ATOM 4417 N N . HIS A 1 586 ? 28.556 -1.001 -11.844 1.00 73.88 586 HIS A N 1
ATOM 4418 C CA . HIS A 1 586 ? 28.977 0.121 -11.009 1.00 73.88 586 HIS A CA 1
ATOM 4419 C C . HIS A 1 586 ? 27.886 0.478 -9.988 1.00 73.88 586 HIS A C 1
ATOM 4421 O O . HIS A 1 586 ? 26.736 0.702 -10.372 1.00 73.88 586 HIS A O 1
ATOM 4427 N N . PRO A 1 587 ? 28.206 0.624 -8.686 1.00 69.00 587 PRO A N 1
ATOM 4428 C CA . PRO A 1 587 ? 27.207 0.869 -7.637 1.00 69.00 587 PRO A CA 1
ATOM 4429 C C . PRO A 1 587 ? 26.401 2.168 -7.828 1.00 69.00 587 PRO A C 1
ATOM 4431 O O . PRO A 1 587 ? 25.283 2.288 -7.328 1.00 69.00 587 PRO A O 1
ATOM 4434 N N . ASP A 1 588 ? 26.947 3.140 -8.567 1.00 69.31 588 ASP A N 1
ATOM 4435 C CA . ASP A 1 588 ? 26.264 4.392 -8.934 1.00 69.31 588 ASP A CA 1
ATOM 4436 C C . ASP A 1 588 ? 25.615 4.379 -10.333 1.00 69.31 588 ASP A C 1
ATOM 4438 O O . ASP A 1 588 ? 25.129 5.422 -10.774 1.00 69.31 588 ASP A O 1
ATOM 4442 N N . ALA A 1 589 ? 25.562 3.239 -11.037 1.00 67.00 589 ALA A N 1
ATOM 4443 C CA . ALA A 1 589 ? 24.954 3.137 -12.373 1.00 67.00 589 ALA A CA 1
ATOM 4444 C C . ALA A 1 589 ? 23.506 3.669 -12.414 1.00 67.00 589 ALA A C 1
ATOM 4446 O O . ALA A 1 589 ? 23.055 4.203 -13.430 1.00 67.00 589 ALA A O 1
ATOM 4447 N N . SER A 1 590 ? 22.812 3.646 -11.270 1.00 68.31 590 SER A N 1
ATOM 4448 C CA . SER A 1 590 ? 21.418 4.096 -11.138 1.00 68.31 590 SER A CA 1
ATOM 4449 C C . SER A 1 590 ? 21.254 5.596 -11.354 1.00 68.31 590 SER A C 1
ATOM 4451 O O . SER A 1 590 ? 20.156 6.081 -11.624 1.00 68.31 590 SER A O 1
ATOM 4453 N N . LYS A 1 591 ? 22.357 6.340 -11.256 1.00 71.88 591 LYS A N 1
ATOM 4454 C CA . LYS A 1 591 ? 22.416 7.787 -11.460 1.00 71.88 591 LYS A CA 1
ATOM 4455 C C . LYS A 1 591 ? 22.833 8.160 -12.881 1.00 71.88 591 LYS A C 1
ATOM 4457 O O . LYS A 1 591 ? 22.845 9.348 -13.194 1.00 71.88 591 LYS A O 1
ATOM 4462 N N . ILE A 1 592 ? 23.181 7.188 -13.725 1.00 73.00 592 ILE A N 1
ATOM 4463 C CA . ILE A 1 592 ? 23.644 7.413 -15.095 1.00 73.00 592 ILE A CA 1
ATOM 4464 C C . ILE A 1 592 ? 22.451 7.312 -16.046 1.00 73.00 592 ILE A C 1
ATOM 4466 O O . ILE A 1 592 ? 21.780 6.282 -16.112 1.00 73.00 592 ILE A O 1
ATOM 4470 N N . LYS A 1 593 ? 22.202 8.382 -16.804 1.00 77.06 593 LYS A N 1
ATOM 4471 C CA . LYS A 1 593 ? 21.302 8.371 -17.960 1.00 77.06 593 LYS A CA 1
ATOM 4472 C C . LYS A 1 593 ? 22.124 8.439 -19.225 1.00 77.06 593 LYS A C 1
ATOM 4474 O O . LYS A 1 593 ? 22.909 9.369 -19.398 1.00 77.06 593 LYS A O 1
ATOM 4479 N N . ILE A 1 594 ? 21.897 7.497 -20.124 1.00 76.50 594 ILE A N 1
ATOM 4480 C CA . ILE A 1 594 ? 22.459 7.509 -21.466 1.00 76.50 594 ILE A CA 1
ATOM 4481 C C . ILE A 1 594 ? 21.325 7.893 -22.405 1.00 76.50 594 ILE A C 1
ATOM 4483 O O . ILE A 1 594 ? 20.342 7.165 -22.536 1.00 76.50 594 ILE A O 1
ATOM 4487 N N . TYR A 1 595 ? 21.443 9.041 -23.062 1.00 75.88 595 TYR A N 1
ATOM 4488 C CA . TYR A 1 595 ? 20.463 9.457 -24.056 1.00 75.88 595 TYR A CA 1
ATOM 4489 C C . TYR A 1 595 ? 21.113 9.779 -25.391 1.00 75.88 595 TYR A C 1
ATOM 4491 O O . TYR A 1 595 ? 22.224 10.308 -25.480 1.00 75.88 595 TYR A O 1
ATOM 4499 N N . GLY A 1 596 ? 20.392 9.457 -26.459 1.00 70.56 596 GLY A N 1
ATOM 4500 C CA . GLY A 1 596 ? 20.709 9.962 -27.779 1.00 70.56 596 GLY A CA 1
ATOM 4501 C C . GLY A 1 596 ? 20.502 11.472 -27.844 1.00 70.56 596 GLY A C 1
ATOM 4502 O O . GLY A 1 596 ? 19.677 12.030 -27.115 1.00 70.56 596 GLY A O 1
ATOM 4503 N N . LYS A 1 597 ? 21.251 12.148 -28.717 1.00 66.75 597 LYS A N 1
ATOM 4504 C CA . LYS A 1 597 ? 21.161 13.597 -28.909 1.00 66.75 597 LYS A CA 1
ATOM 4505 C C . LYS A 1 597 ? 19.709 14.029 -29.113 1.00 66.75 597 LYS A C 1
ATOM 4507 O O . LYS A 1 597 ? 19.063 13.659 -30.094 1.00 66.75 597 LYS A O 1
ATOM 4512 N N . ARG A 1 598 ? 19.208 14.834 -28.174 1.00 54.91 598 ARG A N 1
ATOM 4513 C CA . ARG A 1 598 ? 17.806 15.262 -28.104 1.00 54.91 598 ARG A CA 1
ATOM 4514 C C . ARG A 1 598 ? 17.506 16.223 -29.258 1.00 54.91 598 ARG A C 1
ATOM 4516 O O . ARG A 1 598 ? 18.039 17.333 -29.299 1.00 54.91 598 ARG A O 1
ATOM 4523 N N . LEU A 1 599 ? 16.658 15.817 -30.202 1.00 49.22 599 LEU A N 1
ATOM 4524 C CA . LEU A 1 599 ? 16.148 16.710 -31.242 1.00 49.22 599 LEU A CA 1
ATOM 4525 C C . LEU A 1 599 ? 14.905 17.426 -30.695 1.00 49.22 599 LEU A C 1
ATOM 4527 O O . LEU A 1 599 ? 13.926 16.813 -30.301 1.00 49.22 599 LEU A O 1
ATOM 4531 N N . ILE A 1 600 ? 14.949 18.751 -30.625 1.00 47.88 600 ILE A N 1
ATOM 4532 C CA . ILE A 1 600 ? 13.894 19.591 -30.036 1.00 47.88 600 ILE A CA 1
ATOM 4533 C C . ILE A 1 600 ? 12.540 19.380 -30.760 1.00 47.88 600 ILE A C 1
ATOM 4535 O O . ILE A 1 600 ? 12.444 19.654 -31.954 1.00 47.88 600 ILE A O 1
ATOM 4539 N N . SER A 1 601 ? 11.526 18.884 -30.032 1.00 40.97 601 SER A N 1
ATOM 4540 C CA . SER A 1 601 ? 10.051 18.878 -30.246 1.00 40.97 601 SER A CA 1
ATOM 4541 C C . SER A 1 601 ? 9.424 18.595 -31.631 1.00 40.97 601 SER A C 1
ATOM 4543 O O . SER A 1 601 ? 8.200 18.605 -31.743 1.00 40.97 601 SER A O 1
ATOM 4545 N N . LYS A 1 602 ? 10.198 18.275 -32.672 1.00 52.31 602 LYS A N 1
ATOM 4546 C CA . LYS A 1 602 ? 9.722 17.840 -34.002 1.00 52.31 602 LYS A CA 1
ATOM 4547 C C . LYS A 1 602 ? 10.324 16.476 -34.385 1.00 52.31 602 LYS A C 1
ATOM 4549 O O . LYS A 1 602 ? 10.875 16.342 -35.476 1.00 52.31 602 LYS A O 1
ATOM 4554 N N . GLU A 1 603 ? 10.293 15.520 -33.449 1.00 60.34 603 GLU A N 1
ATOM 4555 C CA . GLU A 1 603 ? 10.993 14.216 -33.516 1.00 60.34 603 GLU A CA 1
ATOM 4556 C C . GLU A 1 603 ? 10.333 13.170 -34.429 1.00 60.34 603 GLU A C 1
ATOM 4558 O O . GLU A 1 603 ? 10.985 12.197 -34.805 1.00 60.34 603 GLU A O 1
ATOM 4563 N N . TYR A 1 604 ? 9.063 13.370 -34.783 1.00 67.44 604 TYR A N 1
ATOM 4564 C CA . TYR A 1 604 ? 8.317 12.461 -35.643 1.00 67.44 604 TYR A CA 1
ATOM 4565 C C . TYR A 1 604 ? 8.320 12.968 -37.084 1.00 67.44 604 TYR A C 1
ATOM 4567 O O . TYR A 1 604 ? 8.042 14.145 -37.344 1.00 67.44 604 TYR A O 1
ATOM 4575 N N . VAL A 1 605 ? 8.677 12.067 -37.992 1.00 68.94 605 VAL A N 1
ATOM 4576 C CA . VAL A 1 605 ? 8.630 12.245 -39.437 1.00 68.94 605 VAL A CA 1
ATOM 4577 C C . VAL A 1 605 ? 7.418 11.473 -39.930 1.00 68.94 605 VAL A C 1
ATOM 4579 O O . VAL A 1 605 ? 7.344 10.257 -39.743 1.00 68.94 605 VAL A O 1
ATOM 4582 N N . ASP A 1 606 ? 6.478 12.184 -40.545 1.00 71.62 606 ASP A N 1
ATOM 4583 C CA . ASP A 1 606 ? 5.416 11.544 -41.308 1.00 71.62 606 ASP A CA 1
ATOM 4584 C C . ASP A 1 606 ? 5.993 11.136 -42.660 1.00 71.62 606 ASP A C 1
ATOM 4586 O O . ASP A 1 606 ? 6.624 11.934 -43.363 1.00 71.62 606 ASP A O 1
ATOM 4590 N N . ILE A 1 607 ? 5.814 9.868 -42.992 1.00 71.25 607 ILE A N 1
ATOM 4591 C CA . ILE A 1 607 ? 6.377 9.249 -44.181 1.00 71.25 607 ILE A CA 1
ATOM 4592 C C . ILE A 1 607 ? 5.232 8.638 -44.969 1.00 71.25 607 ILE A C 1
ATOM 4594 O O . ILE A 1 607 ? 4.388 7.941 -44.407 1.00 71.25 607 ILE A O 1
ATOM 4598 N N . ARG A 1 608 ? 5.218 8.867 -46.280 1.00 74.06 608 ARG A N 1
ATOM 4599 C CA . ARG A 1 608 ? 4.282 8.210 -47.189 1.00 74.06 608 ARG A CA 1
ATOM 4600 C C . ARG A 1 608 ? 4.979 7.045 -47.883 1.00 74.06 608 ARG A C 1
ATOM 4602 O O . ARG A 1 608 ? 6.063 7.212 -48.433 1.00 74.06 608 ARG A O 1
ATOM 4609 N N . ILE A 1 609 ? 4.360 5.871 -47.890 1.00 66.75 609 ILE A N 1
ATOM 4610 C CA . ILE A 1 609 ? 4.878 4.705 -48.628 1.00 66.75 609 ILE A CA 1
ATOM 4611 C C . ILE A 1 609 ? 4.444 4.836 -50.098 1.00 66.75 609 ILE A C 1
ATOM 4613 O O . ILE A 1 609 ? 3.265 5.096 -50.353 1.00 66.75 609 ILE A O 1
ATOM 4617 N N . LEU A 1 610 ? 5.390 4.756 -51.051 1.00 57.53 610 LEU A N 1
ATOM 4618 C CA . LEU A 1 610 ? 5.140 5.220 -52.426 1.00 57.53 610 LEU A CA 1
ATOM 4619 C C . LEU A 1 610 ? 4.695 4.187 -53.450 1.00 57.53 610 LEU A C 1
ATOM 4621 O O . LEU A 1 610 ? 3.798 4.550 -54.197 1.00 57.53 610 LEU A O 1
ATOM 4625 N N . ASP A 1 611 ? 5.283 2.987 -53.525 1.00 54.34 611 ASP A N 1
ATOM 4626 C CA . ASP A 1 611 ? 4.675 1.849 -54.260 1.00 54.34 611 ASP A CA 1
ATOM 4627 C C . ASP A 1 611 ? 5.568 0.600 -54.393 1.00 54.34 611 ASP A C 1
ATOM 4629 O O . ASP A 1 611 ? 5.070 -0.454 -54.783 1.00 54.34 611 ASP A O 1
ATOM 4633 N N . THR A 1 612 ? 6.874 0.653 -54.103 1.00 52.47 612 THR A N 1
ATOM 4634 C CA . THR A 1 612 ? 7.770 -0.478 -54.430 1.00 52.47 612 THR A CA 1
ATOM 4635 C C . THR A 1 612 ? 8.597 -0.966 -53.244 1.00 52.47 612 THR A C 1
ATOM 4637 O O . THR A 1 612 ? 9.603 -0.365 -52.865 1.00 52.47 612 THR A O 1
ATOM 4640 N N . VAL A 1 613 ? 8.192 -2.114 -52.688 1.00 53.94 613 VAL A N 1
ATOM 4641 C CA . VAL A 1 613 ? 9.114 -3.034 -52.011 1.00 53.94 613 VAL A CA 1
ATOM 4642 C C . VAL A 1 613 ? 9.752 -3.876 -53.111 1.00 53.94 613 VAL A C 1
ATOM 4644 O O . VAL A 1 613 ? 9.130 -4.805 -53.626 1.00 53.94 613 VAL A O 1
ATOM 4647 N N . ASP A 1 614 ? 10.967 -3.524 -53.530 1.00 50.88 614 ASP A N 1
ATOM 4648 C CA . ASP A 1 614 ? 11.707 -4.356 -54.479 1.00 50.88 614 ASP A CA 1
ATOM 4649 C C . ASP A 1 614 ? 12.324 -5.535 -53.714 1.00 50.88 614 ASP A C 1
ATOM 4651 O O . ASP A 1 614 ? 13.412 -5.444 -53.142 1.00 50.88 614 ASP A O 1
ATOM 4655 N N . VAL A 1 615 ? 11.592 -6.651 -53.650 1.00 50.47 615 VAL A N 1
ATOM 4656 C CA . VAL A 1 615 ? 12.085 -7.920 -53.096 1.00 50.47 615 VAL A CA 1
ATOM 4657 C C . VAL A 1 615 ? 12.972 -8.592 -54.150 1.00 50.47 615 VAL A C 1
ATOM 4659 O O . VAL A 1 615 ? 12.655 -9.641 -54.712 1.00 50.47 615 VAL A O 1
ATOM 4662 N N . THR A 1 616 ? 14.105 -7.979 -54.491 1.00 43.41 616 THR A N 1
ATOM 4663 C CA . THR A 1 616 ? 15.057 -8.623 -55.398 1.00 43.41 616 THR A CA 1
ATOM 4664 C C . THR A 1 616 ? 15.731 -9.789 -54.674 1.00 43.41 616 THR A C 1
ATOM 4666 O O . THR A 1 616 ? 16.545 -9.607 -53.775 1.00 43.41 616 THR A O 1
ATOM 4669 N N . ARG A 1 617 ? 15.453 -11.024 -55.120 1.00 43.53 617 ARG A N 1
ATOM 4670 C CA . ARG A 1 617 ? 16.027 -12.304 -54.627 1.00 43.53 617 ARG A CA 1
ATOM 4671 C C . ARG A 1 617 ? 17.567 -12.415 -54.622 1.00 43.53 617 ARG A C 1
ATOM 4673 O O . ARG A 1 617 ? 18.095 -13.487 -54.331 1.00 43.53 617 ARG A O 1
ATOM 4680 N N . TYR A 1 618 ? 18.298 -11.353 -54.954 1.00 34.78 618 TYR A N 1
ATOM 4681 C CA . TYR A 1 618 ? 19.756 -11.352 -55.088 1.00 34.78 618 TYR A CA 1
ATOM 4682 C C . TYR A 1 618 ? 20.511 -10.671 -53.936 1.00 34.78 618 TYR A C 1
ATOM 4684 O O . TYR A 1 618 ? 21.743 -10.689 -53.933 1.00 34.78 618 TYR A O 1
ATOM 4692 N N . SER A 1 619 ? 19.828 -10.152 -52.914 1.00 47.66 619 SER A N 1
ATOM 4693 C CA . SER A 1 619 ? 20.458 -9.605 -51.706 1.00 47.66 619 SER A CA 1
ATOM 4694 C C . SER A 1 619 ? 19.758 -10.119 -50.438 1.00 47.66 619 SER A C 1
ATOM 4696 O O . SER A 1 619 ? 18.578 -10.440 -50.431 1.00 47.66 619 SER A O 1
ATOM 4698 N N . ASN A 1 620 ? 20.503 -10.290 -49.340 1.00 58.75 620 ASN A N 1
ATOM 4699 C CA . ASN A 1 620 ? 20.010 -10.877 -48.080 1.00 58.75 620 ASN A CA 1
ATOM 4700 C C . ASN A 1 620 ? 19.074 -9.936 -47.269 1.00 58.75 620 ASN A C 1
ATOM 4702 O O . ASN A 1 620 ? 19.074 -10.004 -46.038 1.00 58.75 620 ASN A O 1
ATOM 4706 N N . TYR A 1 621 ? 18.368 -9.008 -47.917 1.00 61.47 621 TYR A N 1
ATOM 4707 C CA . TYR A 1 621 ? 17.526 -7.982 -47.293 1.00 61.47 621 TYR A CA 1
ATOM 4708 C C . TYR A 1 621 ? 16.440 -7.509 -48.269 1.00 61.47 621 TYR A C 1
ATOM 4710 O O . TYR A 1 621 ? 16.632 -7.586 -49.479 1.00 61.47 621 TYR A O 1
ATOM 4718 N N . CYS A 1 622 ? 15.329 -6.985 -47.744 1.00 66.50 622 CYS A N 1
ATOM 4719 C CA . CYS A 1 622 ? 14.323 -6.284 -48.546 1.00 66.50 622 CYS A CA 1
ATOM 4720 C C . CYS A 1 622 ? 14.602 -4.777 -48.499 1.00 66.50 622 CYS A C 1
ATOM 4722 O O . CYS A 1 622 ? 15.077 -4.266 -47.481 1.00 66.50 622 CYS A O 1
ATOM 4724 N N . THR A 1 623 ? 14.306 -4.052 -49.576 1.00 72.94 623 THR A N 1
ATOM 4725 C CA . THR A 1 623 ? 14.342 -2.585 -49.575 1.00 72.94 623 THR A CA 1
ATOM 4726 C C . THR A 1 623 ? 12.951 -2.021 -49.791 1.00 72.94 623 THR A C 1
ATOM 4728 O O . THR A 1 623 ? 12.166 -2.570 -50.560 1.00 72.94 623 THR A O 1
ATOM 4731 N N . ALA A 1 624 ? 12.650 -0.916 -49.115 1.00 75.31 624 ALA A N 1
ATOM 4732 C CA . ALA A 1 624 ? 11.418 -0.166 -49.325 1.00 75.31 624 ALA A CA 1
ATOM 4733 C C . ALA A 1 624 ? 11.752 1.291 -49.637 1.00 75.31 624 ALA A C 1
ATOM 4735 O O . ALA A 1 624 ? 12.612 1.890 -48.984 1.00 75.31 624 ALA A O 1
ATOM 4736 N N . GLU A 1 625 ? 11.082 1.848 -50.642 1.00 80.75 625 GLU A N 1
ATOM 4737 C CA . GLU A 1 625 ? 11.163 3.270 -50.963 1.00 80.75 625 GLU A CA 1
ATOM 4738 C C . GLU A 1 625 ? 10.049 4.049 -50.253 1.00 80.75 625 GLU A C 1
ATOM 4740 O O . GLU A 1 625 ? 8.865 3.712 -50.328 1.00 80.75 625 GLU A O 1
ATOM 4745 N N . LEU A 1 626 ? 10.452 5.104 -49.551 1.00 81.50 626 LEU A N 1
ATOM 4746 C CA . LEU A 1 626 ? 9.610 5.929 -48.697 1.00 81.50 626 LEU A CA 1
ATOM 4747 C C . LEU A 1 626 ? 9.681 7.389 -49.161 1.00 81.50 626 LEU A C 1
ATOM 4749 O O . LEU A 1 626 ? 10.780 7.910 -49.326 1.00 81.50 626 LEU A O 1
ATOM 4753 N N . GLN A 1 627 ? 8.546 8.074 -49.324 1.00 81.69 627 GLN A N 1
ATOM 4754 C CA . GLN A 1 627 ? 8.515 9.533 -49.493 1.00 81.69 627 GLN A CA 1
ATOM 4755 C C . GLN A 1 627 ? 8.578 10.216 -48.138 1.00 81.69 627 GLN A C 1
ATOM 4757 O O . GLN A 1 627 ? 7.744 9.965 -47.262 1.00 81.69 627 GLN A O 1
ATOM 4762 N N . LEU A 1 628 ? 9.506 11.148 -47.996 1.00 79.69 628 LEU A N 1
ATOM 4763 C CA . LEU A 1 628 ? 9.498 12.084 -46.886 1.00 79.69 628 LEU A CA 1
ATOM 4764 C C . LEU A 1 628 ? 8.520 13.219 -47.208 1.00 79.69 628 LEU A C 1
ATOM 4766 O O . LEU A 1 628 ? 8.468 13.700 -48.336 1.00 79.69 628 LEU A O 1
ATOM 4770 N N . VAL A 1 629 ? 7.752 13.678 -46.220 1.00 78.06 629 VAL A N 1
ATOM 4771 C CA . VAL A 1 629 ? 7.013 14.943 -46.355 1.00 78.06 629 VAL A CA 1
ATOM 4772 C C . VAL A 1 629 ? 8.029 16.092 -46.438 1.00 78.06 629 VAL A C 1
ATOM 4774 O O . VAL A 1 629 ? 8.936 16.147 -45.604 1.00 78.06 629 VAL A O 1
ATOM 4777 N N . ASP A 1 630 ? 7.865 17.014 -47.398 1.00 66.06 630 ASP A N 1
ATOM 4778 C CA . ASP A 1 630 ? 8.827 18.070 -47.793 1.00 66.06 630 ASP A CA 1
ATOM 4779 C C . ASP A 1 630 ? 9.537 18.790 -46.624 1.00 66.06 630 ASP A C 1
ATOM 4781 O O . ASP A 1 630 ? 10.695 19.184 -46.724 1.00 66.06 630 ASP A O 1
ATOM 4785 N N . SER A 1 631 ? 8.888 18.944 -45.464 1.00 70.38 631 SER A N 1
ATOM 4786 C CA . SER A 1 631 ? 9.479 19.592 -44.282 1.00 70.38 631 SER A CA 1
ATOM 4787 C C . SER A 1 631 ? 10.570 18.792 -43.546 1.00 70.38 631 SER A C 1
ATOM 4789 O O . SER A 1 631 ? 11.141 19.304 -42.574 1.00 70.38 631 SER A O 1
ATOM 4791 N N . TYR A 1 632 ? 10.830 17.542 -43.939 1.00 72.88 632 TYR A N 1
ATOM 4792 C CA . TYR A 1 632 ? 11.726 16.617 -43.233 1.00 72.88 632 TYR A CA 1
ATOM 4793 C C . TYR A 1 632 ? 12.923 16.129 -44.056 1.00 72.88 632 TYR A C 1
ATOM 4795 O O . TYR A 1 632 ? 13.797 15.472 -43.491 1.00 72.88 632 TYR A O 1
ATOM 4803 N N . GLU A 1 633 ? 13.001 16.473 -45.341 1.00 74.25 633 GLU A N 1
ATOM 4804 C CA . GLU A 1 633 ? 14.058 16.012 -46.247 1.00 74.25 633 GLU A CA 1
ATOM 4805 C C . GLU A 1 633 ? 15.469 16.342 -45.744 1.00 74.25 633 GLU A C 1
ATOM 4807 O O . GLU A 1 633 ? 16.326 15.463 -45.677 1.00 74.25 633 GLU A O 1
ATOM 4812 N N . ASP A 1 634 ? 15.701 17.575 -45.291 1.00 78.25 634 ASP A N 1
ATOM 4813 C CA . ASP A 1 634 ? 17.006 18.027 -44.782 1.00 78.25 634 ASP A CA 1
ATOM 4814 C C . ASP A 1 634 ? 17.439 17.334 -43.478 1.00 78.25 634 ASP A C 1
ATOM 4816 O O . ASP A 1 634 ? 18.517 17.604 -42.945 1.00 78.25 634 ASP A O 1
ATOM 4820 N N . ARG A 1 635 ? 16.581 16.489 -42.892 1.00 79.69 635 ARG A N 1
ATOM 4821 C CA . ARG A 1 635 ? 16.836 15.865 -41.590 1.00 79.69 635 ARG A CA 1
ATOM 4822 C C . ARG A 1 635 ? 17.294 14.427 -41.691 1.00 79.69 635 ARG A C 1
ATOM 4824 O O . ARG A 1 635 ? 17.933 13.990 -40.740 1.00 79.69 635 ARG A O 1
ATOM 4831 N N . VAL A 1 636 ? 16.956 13.714 -42.761 1.00 83.00 636 VAL A N 1
ATOM 4832 C CA . VAL A 1 636 ? 17.271 12.291 -42.932 1.00 83.00 636 VAL A CA 1
ATOM 4833 C C . VAL A 1 636 ? 18.439 12.152 -43.899 1.00 83.00 636 VAL A C 1
ATOM 4835 O O . VAL A 1 636 ? 18.364 12.656 -45.018 1.00 83.00 636 VAL A O 1
ATOM 4838 N N . ASP A 1 637 ? 19.489 11.449 -43.484 1.00 85.88 637 ASP A N 1
ATOM 4839 C CA . ASP A 1 637 ? 20.655 11.155 -44.320 1.00 85.88 637 ASP A CA 1
ATOM 4840 C C . ASP A 1 637 ? 20.938 9.648 -44.405 1.00 85.88 637 ASP A C 1
ATOM 4842 O O . ASP A 1 637 ? 20.460 8.844 -43.604 1.00 85.88 637 ASP A O 1
ATOM 4846 N N . VAL A 1 638 ? 21.736 9.252 -45.400 1.00 84.88 638 VAL A N 1
ATOM 4847 C CA . VAL A 1 638 ? 22.206 7.867 -45.542 1.00 84.88 638 VAL A CA 1
ATOM 4848 C C . VAL A 1 638 ? 23.029 7.468 -44.312 1.00 84.88 638 VAL A C 1
ATOM 4850 O O . VAL A 1 638 ? 23.963 8.170 -43.926 1.00 84.88 638 VAL A O 1
ATOM 4853 N N . GLY A 1 639 ? 22.696 6.323 -43.715 1.00 79.81 639 GLY A N 1
ATOM 4854 C CA . GLY A 1 639 ? 23.271 5.816 -42.467 1.00 79.81 639 GLY A CA 1
ATOM 4855 C C . GLY A 1 639 ? 22.456 6.138 -41.208 1.00 79.81 639 GLY A C 1
ATOM 4856 O O . GLY A 1 639 ? 22.737 5.551 -40.160 1.00 79.81 639 GLY A O 1
ATOM 4857 N N . ASP A 1 640 ? 21.443 7.009 -41.297 1.00 84.25 640 ASP A N 1
ATOM 4858 C CA . ASP A 1 640 ? 20.473 7.215 -40.216 1.00 84.25 640 ASP A CA 1
ATOM 4859 C C . ASP A 1 640 ? 19.542 5.997 -40.069 1.00 84.25 640 ASP A C 1
ATOM 4861 O O . ASP A 1 640 ? 19.368 5.202 -40.998 1.00 84.25 640 ASP A O 1
ATOM 4865 N N . TYR A 1 641 ? 18.913 5.861 -38.896 1.00 85.88 641 TYR A N 1
ATOM 4866 C CA . TYR A 1 641 ? 17.905 4.830 -38.645 1.00 85.88 641 TYR A CA 1
ATOM 4867 C C . TYR A 1 641 ? 16.526 5.457 -38.470 1.00 85.88 641 TYR A C 1
ATOM 4869 O O . TYR A 1 641 ? 16.341 6.382 -37.680 1.00 85.88 641 TYR A O 1
ATOM 4877 N N . LEU A 1 642 ? 15.539 4.933 -39.189 1.00 85.19 642 LEU A N 1
ATOM 4878 C CA . LEU A 1 642 ? 14.137 5.313 -39.055 1.00 85.19 642 LEU A CA 1
ATOM 4879 C C . LEU A 1 642 ? 13.419 4.239 -38.244 1.00 85.19 642 LEU A C 1
ATOM 4881 O O . LEU A 1 642 ? 13.249 3.120 -38.717 1.00 85.19 642 LEU A O 1
ATOM 4885 N N . ASN A 1 643 ? 13.016 4.579 -37.020 1.00 85.88 643 ASN A N 1
ATOM 4886 C CA . ASN A 1 643 ? 12.187 3.721 -36.184 1.00 85.88 643 ASN A CA 1
ATOM 4887 C C . ASN A 1 643 ? 10.707 3.992 -36.464 1.00 85.88 643 ASN A C 1
ATOM 4889 O O . ASN A 1 643 ? 10.166 4.997 -36.007 1.00 85.88 643 ASN A O 1
ATOM 4893 N N . ILE A 1 644 ? 10.064 3.130 -37.243 1.00 83.62 644 ILE A N 1
ATOM 4894 C CA . ILE A 1 644 ? 8.647 3.231 -37.600 1.00 83.62 644 ILE A CA 1
ATOM 4895 C C . ILE A 1 644 ? 7.812 2.701 -36.426 1.00 83.62 644 ILE A C 1
ATOM 4897 O O . ILE A 1 644 ? 7.881 1.517 -36.094 1.00 83.62 644 ILE A O 1
ATOM 4901 N N . ILE A 1 645 ? 7.042 3.589 -35.786 1.00 76.81 645 ILE A N 1
ATOM 4902 C CA . ILE A 1 645 ? 6.373 3.339 -34.493 1.00 76.81 645 ILE A CA 1
ATOM 4903 C C . ILE A 1 645 ? 4.893 3.004 -34.680 1.00 76.81 645 ILE A C 1
ATOM 4905 O O . ILE A 1 645 ? 4.349 2.164 -33.965 1.00 76.81 645 ILE A O 1
ATOM 4909 N N . SER A 1 646 ? 4.238 3.665 -35.630 1.00 75.81 646 SER A N 1
ATOM 4910 C CA . SER A 1 646 ? 2.844 3.411 -35.971 1.00 75.81 646 SER A CA 1
ATOM 4911 C C . SER A 1 646 ? 2.608 3.638 -37.450 1.00 75.81 646 SER A C 1
ATOM 4913 O O . SER A 1 646 ? 3.248 4.481 -38.080 1.00 75.81 646 SER A O 1
ATOM 4915 N N . SER A 1 647 ? 1.636 2.915 -37.979 1.00 69.56 647 SER A N 1
ATOM 4916 C CA . SER A 1 647 ? 1.116 3.109 -39.319 1.00 69.56 647 SER A CA 1
ATOM 4917 C C . SER A 1 647 ? -0.389 3.286 -39.242 1.00 69.56 647 SER A C 1
ATOM 4919 O O . SER A 1 647 ? -1.053 2.467 -38.610 1.00 69.56 647 SER A O 1
ATOM 4921 N N . ASP A 1 648 ? -0.918 4.339 -39.859 1.00 63.16 648 ASP A N 1
ATOM 4922 C CA . ASP A 1 648 ? -2.362 4.540 -39.968 1.00 63.16 648 ASP A CA 1
ATOM 4923 C C . ASP A 1 648 ? -2.791 4.221 -41.403 1.00 63.16 648 ASP A C 1
ATOM 4925 O O . ASP A 1 648 ? -2.397 4.904 -42.355 1.00 63.16 648 ASP A O 1
ATOM 4929 N N . SER A 1 649 ? -3.546 3.136 -41.567 1.00 59.88 649 SER A N 1
ATOM 4930 C CA . SER A 1 649 ? -4.059 2.693 -42.859 1.00 59.88 649 SER A CA 1
ATOM 4931 C C . SER A 1 649 ? -5.558 2.956 -42.942 1.00 59.88 649 SER A C 1
ATOM 4933 O O . SER A 1 649 ? -6.408 2.121 -42.644 1.00 59.88 649 SER A O 1
ATOM 4935 N N . SER A 1 650 ? -5.919 4.161 -43.383 1.00 55.25 650 SER A N 1
ATOM 4936 C CA . SER A 1 650 ? -7.330 4.481 -43.651 1.00 55.25 650 SER A CA 1
ATOM 4937 C C . SER A 1 650 ? -7.946 3.638 -44.784 1.00 55.25 650 SER A C 1
ATOM 4939 O O . SER A 1 650 ? -9.166 3.604 -44.934 1.00 55.25 650 SER A O 1
ATOM 4941 N N . ASP A 1 651 ? -7.115 2.958 -45.577 1.00 55.78 651 ASP A N 1
ATOM 4942 C CA . ASP A 1 651 ? -7.491 2.139 -46.731 1.00 55.78 651 ASP A CA 1
ATOM 4943 C C . ASP A 1 651 ? -7.556 0.629 -46.432 1.00 55.78 651 ASP A C 1
ATOM 4945 O O . ASP A 1 651 ? -7.861 -0.154 -47.332 1.00 55.78 651 ASP A O 1
ATOM 4949 N N . GLY A 1 652 ? -7.310 0.217 -45.181 1.00 55.34 652 GLY A N 1
ATOM 4950 C CA . GLY A 1 652 ? -7.326 -1.189 -44.771 1.00 55.34 652 GLY A CA 1
ATOM 4951 C C . GLY A 1 652 ? -6.098 -1.989 -45.212 1.00 55.34 652 GLY A C 1
ATOM 4952 O O . GLY A 1 652 ? -6.151 -3.214 -45.211 1.00 55.34 652 GLY A O 1
ATOM 4953 N N . SER A 1 653 ? -5.013 -1.322 -45.613 1.00 59.53 653 SER A N 1
ATOM 4954 C CA . SER A 1 653 ? -3.749 -1.973 -45.962 1.00 59.53 653 SER A CA 1
ATOM 4955 C C . SER A 1 653 ? -2.862 -2.249 -44.734 1.00 59.53 653 SER A C 1
ATOM 4957 O O . SER A 1 653 ? -2.843 -1.492 -43.762 1.00 59.53 653 SER A O 1
ATOM 4959 N N . ASP A 1 654 ? -2.096 -3.341 -44.759 1.00 64.62 654 ASP A N 1
ATOM 4960 C CA . ASP A 1 654 ? -1.312 -3.817 -43.608 1.00 64.62 654 ASP A CA 1
ATOM 4961 C C . ASP A 1 654 ? 0.060 -3.141 -43.478 1.00 64.62 654 ASP A C 1
ATOM 4963 O O . ASP A 1 654 ? 1.123 -3.761 -43.568 1.00 64.62 654 ASP A O 1
ATOM 4967 N N . HIS A 1 655 ? 0.055 -1.833 -43.231 1.00 70.69 655 HIS A N 1
ATOM 4968 C CA . HIS A 1 655 ? 1.278 -1.047 -43.042 1.00 70.69 655 HIS A CA 1
ATOM 4969 C C . HIS A 1 655 ? 2.078 -1.399 -41.771 1.00 70.69 655 HIS A C 1
ATOM 4971 O O . HIS A 1 655 ? 3.231 -0.988 -41.625 1.00 70.69 655 HIS A O 1
ATOM 4977 N N . GLU A 1 656 ? 1.499 -2.201 -40.877 1.00 74.62 656 GLU A N 1
ATOM 4978 C CA . GLU A 1 656 ? 2.115 -2.666 -39.631 1.00 74.62 656 GLU A CA 1
ATOM 4979 C C . GLU A 1 656 ? 3.391 -3.494 -39.873 1.00 74.62 656 GLU A C 1
ATOM 4981 O O . GLU A 1 656 ? 4.300 -3.481 -39.042 1.00 74.62 656 GLU A O 1
ATOM 4986 N N . LEU A 1 657 ? 3.513 -4.132 -41.045 1.00 75.12 657 LEU A N 1
ATOM 4987 C CA . LEU A 1 657 ? 4.709 -4.866 -41.485 1.00 75.12 657 LEU A CA 1
ATOM 4988 C C . LEU A 1 657 ? 5.954 -3.986 -41.655 1.00 75.12 657 LEU A C 1
ATOM 4990 O O . LEU A 1 657 ? 7.058 -4.508 -41.741 1.00 75.12 657 LEU A O 1
ATOM 4994 N N . PHE A 1 658 ? 5.807 -2.662 -41.720 1.00 77.50 658 PHE A N 1
ATOM 4995 C CA . PHE A 1 658 ? 6.947 -1.750 -41.813 1.00 77.50 658 PHE A CA 1
ATOM 4996 C C . PHE A 1 658 ? 7.435 -1.265 -40.446 1.00 77.50 658 PHE A C 1
ATOM 4998 O O . PHE A 1 658 ? 8.419 -0.530 -40.394 1.00 77.50 658 PHE A O 1
ATOM 5005 N N . ARG A 1 659 ? 6.792 -1.641 -39.332 1.00 82.50 659 ARG A N 1
ATOM 5006 C CA . ARG A 1 659 ? 7.268 -1.247 -37.998 1.00 82.50 659 ARG A CA 1
ATOM 5007 C C . ARG A 1 659 ? 8.658 -1.811 -37.724 1.00 82.50 659 ARG A C 1
ATOM 5009 O O . ARG A 1 659 ? 8.983 -2.907 -38.153 1.00 82.50 659 ARG A O 1
ATOM 5016 N N . GLY A 1 660 ? 9.489 -1.074 -36.999 1.00 83.50 660 GLY A N 1
ATOM 5017 C CA . GLY A 1 660 ? 10.883 -1.464 -36.777 1.00 83.50 660 GLY A CA 1
ATOM 5018 C C . GLY A 1 660 ? 11.863 -0.329 -37.033 1.00 83.50 660 GLY A C 1
ATOM 5019 O O . GLY A 1 660 ? 11.500 0.717 -37.567 1.00 83.50 660 GLY A O 1
ATOM 5020 N N . ALA A 1 661 ? 13.119 -0.547 -36.647 1.00 85.19 661 ALA A N 1
ATOM 5021 C CA . ALA A 1 661 ? 14.211 0.384 -36.889 1.00 85.19 661 ALA A CA 1
ATOM 5022 C C . ALA A 1 661 ? 15.015 -0.034 -38.121 1.00 85.19 661 ALA A C 1
ATOM 5024 O O . ALA A 1 661 ? 15.700 -1.059 -38.112 1.00 85.19 661 ALA A O 1
ATOM 5025 N N . TRP A 1 662 ? 14.959 0.792 -39.164 1.00 86.69 662 TRP A N 1
ATOM 5026 C CA . TRP A 1 662 ? 15.526 0.482 -40.475 1.00 86.69 662 TRP A CA 1
ATOM 5027 C C . TRP A 1 662 ? 16.606 1.472 -40.887 1.00 86.69 662 TRP A C 1
ATOM 5029 O O . TRP A 1 662 ? 16.466 2.676 -40.682 1.00 86.69 662 TRP A O 1
ATOM 5039 N N . GLU A 1 663 ? 17.673 0.959 -41.496 1.00 87.06 663 GLU A N 1
ATOM 5040 C CA . GLU A 1 663 ? 18.796 1.765 -41.980 1.00 87.06 663 GLU A CA 1
ATOM 5041 C C . GLU A 1 663 ? 18.425 2.464 -43.289 1.00 87.06 663 GLU A C 1
ATOM 5043 O O . GLU A 1 663 ? 17.980 1.812 -44.236 1.00 87.06 663 GLU A O 1
ATOM 5048 N N . VAL A 1 664 ? 18.650 3.773 -43.375 1.00 86.44 664 VAL A N 1
ATOM 5049 C CA . VAL A 1 664 ? 18.550 4.525 -44.629 1.00 86.44 664 VAL A CA 1
ATOM 5050 C C . VAL A 1 664 ? 19.798 4.244 -45.458 1.00 86.44 664 VAL A C 1
ATOM 5052 O O . VAL A 1 664 ? 20.903 4.630 -45.083 1.00 86.44 664 VAL A O 1
ATOM 5055 N N . ILE A 1 665 ? 19.637 3.574 -46.596 1.00 86.56 665 ILE A N 1
ATOM 5056 C CA . ILE A 1 665 ? 20.756 3.163 -47.461 1.00 86.56 665 ILE A CA 1
ATOM 5057 C C . ILE A 1 665 ? 20.913 4.037 -48.705 1.00 86.56 665 ILE A C 1
ATOM 5059 O O . ILE A 1 665 ? 21.990 4.067 -49.297 1.00 86.56 665 ILE A O 1
ATOM 5063 N N . ALA A 1 666 ? 19.864 4.758 -49.097 1.00 86.62 666 ALA A N 1
ATOM 5064 C CA . ALA A 1 666 ? 19.912 5.731 -50.179 1.00 86.62 666 ALA A CA 1
ATOM 5065 C C . ALA A 1 666 ? 18.920 6.871 -49.925 1.00 86.62 666 ALA A C 1
ATOM 5067 O O . ALA A 1 666 ? 17.906 6.686 -49.251 1.00 86.62 666 ALA A O 1
ATOM 5068 N N . LYS A 1 667 ? 19.221 8.039 -50.490 1.00 88.81 667 LYS A N 1
ATOM 5069 C CA . LYS A 1 667 ? 18.378 9.237 -50.481 1.00 88.81 667 LYS A CA 1
ATOM 5070 C C . LYS A 1 667 ? 18.359 9.822 -51.890 1.00 88.81 667 LYS A C 1
ATOM 5072 O O . LYS A 1 667 ? 19.408 9.891 -52.532 1.00 88.81 667 LYS A O 1
ATOM 5077 N N . ASN A 1 668 ? 17.184 10.215 -52.366 1.00 87.25 668 ASN A N 1
ATOM 5078 C CA . ASN A 1 668 ? 16.997 10.899 -53.636 1.00 87.25 668 ASN A CA 1
ATOM 5079 C C . ASN A 1 668 ? 16.330 12.253 -53.394 1.00 87.25 668 ASN A C 1
ATOM 5081 O O . ASN A 1 668 ? 15.109 12.345 -53.256 1.00 87.25 668 ASN A O 1
ATOM 5085 N N . ASP A 1 669 ? 17.153 13.300 -53.407 1.00 84.31 669 ASP A N 1
ATOM 5086 C CA . ASP A 1 669 ? 16.713 14.670 -53.130 1.00 84.31 669 ASP A CA 1
ATOM 5087 C C . ASP A 1 669 ? 15.773 15.234 -54.217 1.00 84.31 669 ASP A C 1
ATOM 5089 O O . ASP A 1 669 ? 15.087 16.229 -54.024 1.00 84.31 669 ASP A O 1
ATOM 5093 N N . THR A 1 670 ? 15.740 14.627 -55.412 1.00 83.94 670 THR A N 1
ATOM 5094 C CA . THR A 1 670 ? 14.880 15.112 -56.510 1.00 83.94 670 THR A CA 1
ATOM 5095 C C . THR A 1 670 ? 13.441 14.627 -56.360 1.00 83.94 670 THR A C 1
ATOM 5097 O O . THR A 1 670 ? 12.510 15.297 -56.803 1.00 83.94 670 THR A O 1
ATOM 5100 N N . THR A 1 671 ? 13.254 13.445 -55.776 1.00 80.62 671 THR A N 1
ATOM 5101 C CA . THR A 1 671 ? 11.939 12.821 -55.570 1.00 80.62 671 THR A CA 1
ATOM 5102 C C . THR A 1 671 ? 11.474 12.896 -54.120 1.00 80.62 671 THR A C 1
ATOM 5104 O O . THR A 1 671 ? 10.371 12.437 -53.822 1.00 80.62 671 THR A O 1
ATOM 5107 N N . HIS A 1 672 ? 12.293 13.471 -53.232 1.00 83.69 672 HIS A N 1
ATOM 5108 C CA . HIS A 1 672 ? 12.083 13.493 -51.785 1.00 83.69 672 HIS A CA 1
ATOM 5109 C C . HIS A 1 672 ? 11.890 12.077 -51.211 1.00 83.69 672 HIS A C 1
ATOM 5111 O O . HIS A 1 672 ? 11.059 11.856 -50.326 1.00 83.69 672 HIS A O 1
ATOM 5117 N N . THR A 1 673 ? 12.629 11.092 -51.743 1.00 85.06 673 THR A N 1
ATOM 5118 C CA . THR A 1 673 ? 12.522 9.686 -51.325 1.00 85.06 673 THR A CA 1
ATOM 5119 C C . THR A 1 673 ? 13.761 9.186 -50.597 1.00 85.06 673 THR A C 1
ATOM 5121 O O . THR A 1 673 ? 14.889 9.604 -50.861 1.00 85.06 673 THR A O 1
ATOM 5124 N N . VAL A 1 674 ? 13.554 8.259 -49.664 1.00 85.56 674 VAL A N 1
ATOM 5125 C CA . VAL A 1 674 ? 14.612 7.484 -49.014 1.00 85.56 674 VAL A CA 1
ATOM 5126 C C . VAL A 1 674 ? 14.370 6.001 -49.227 1.00 85.56 674 VAL A C 1
ATOM 5128 O O . VAL A 1 674 ? 13.240 5.520 -49.167 1.00 85.56 674 VAL A O 1
ATOM 5131 N N . THR A 1 675 ? 15.447 5.261 -49.456 1.00 85.12 675 THR A N 1
ATOM 5132 C CA . THR A 1 675 ? 15.415 3.802 -49.486 1.00 85.12 675 THR A CA 1
ATOM 5133 C C . THR A 1 675 ? 15.872 3.288 -48.135 1.00 85.12 675 THR A C 1
ATOM 5135 O O . THR A 1 675 ? 17.009 3.541 -47.724 1.00 85.12 675 THR A O 1
ATOM 5138 N N . ILE A 1 676 ? 15.001 2.547 -47.455 1.00 83.44 676 ILE A N 1
ATOM 5139 C CA . ILE A 1 676 ? 15.341 1.857 -46.212 1.00 83.44 676 ILE A CA 1
ATOM 5140 C C . ILE A 1 676 ? 15.645 0.386 -46.465 1.00 83.44 676 ILE A C 1
ATOM 5142 O O . ILE A 1 676 ? 15.079 -0.252 -47.355 1.00 83.44 676 ILE A O 1
ATOM 5146 N N . LYS A 1 677 ? 16.536 -0.157 -45.644 1.00 80.94 677 LYS A N 1
ATOM 5147 C CA . LYS A 1 677 ? 16.888 -1.571 -45.607 1.00 80.94 677 LYS A CA 1
ATOM 5148 C C . LYS A 1 677 ? 16.108 -2.265 -44.495 1.00 80.94 677 LYS A C 1
ATOM 5150 O O . LYS A 1 677 ? 16.370 -2.040 -43.314 1.00 80.94 677 LYS A O 1
ATOM 5155 N N . ILE A 1 678 ? 15.193 -3.145 -44.891 1.00 73.06 678 ILE A N 1
ATOM 5156 C CA . ILE A 1 678 ? 14.415 -4.005 -43.999 1.00 73.06 678 ILE A CA 1
ATOM 5157 C C . ILE A 1 678 ? 15.194 -5.308 -43.810 1.00 73.06 678 ILE A C 1
ATOM 5159 O O . ILE A 1 678 ? 15.428 -6.085 -44.743 1.00 73.06 678 ILE A O 1
ATOM 5163 N N . LEU A 1 679 ? 15.674 -5.514 -42.588 1.00 62.28 679 LEU A N 1
ATOM 5164 C CA . LEU A 1 679 ? 16.550 -6.624 -42.229 1.00 62.28 679 LEU A CA 1
ATOM 5165 C C . LEU A 1 679 ? 15.744 -7.920 -42.048 1.00 62.28 679 LEU A C 1
ATOM 5167 O O . LEU A 1 679 ? 15.408 -8.273 -40.925 1.00 62.28 679 LEU A O 1
ATOM 5171 N N . GLN A 1 680 ? 15.498 -8.691 -43.113 1.00 58.00 680 GLN A N 1
ATOM 5172 C CA . GLN A 1 680 ? 15.185 -10.118 -42.939 1.00 58.00 680 GLN A CA 1
ATOM 5173 C C . GLN A 1 680 ? 15.590 -10.985 -44.139 1.00 58.00 680 GLN A C 1
ATOM 5175 O O . GLN A 1 680 ? 15.480 -10.586 -45.295 1.00 58.00 680 GLN A O 1
ATOM 5180 N N . ARG A 1 681 ? 16.081 -12.194 -43.822 1.00 51.19 681 ARG A N 1
ATOM 5181 C CA . ARG A 1 681 ? 16.609 -13.220 -44.747 1.00 51.19 681 ARG A CA 1
ATOM 5182 C C . ARG A 1 681 ? 15.646 -14.404 -44.927 1.00 51.19 681 ARG A C 1
ATOM 5184 O O . ARG A 1 681 ? 16.037 -15.414 -45.503 1.00 51.19 681 ARG A O 1
ATOM 5191 N N . ASP A 1 682 ? 14.448 -14.336 -44.353 1.00 59.28 682 ASP A N 1
ATOM 5192 C CA . ASP A 1 682 ? 13.533 -15.474 -44.376 1.00 59.28 682 ASP A CA 1
ATOM 5193 C C . ASP A 1 682 ? 12.759 -15.516 -45.698 1.00 59.28 682 ASP A C 1
ATOM 5195 O O . ASP A 1 682 ? 12.017 -14.590 -46.032 1.00 59.28 682 ASP A O 1
ATOM 5199 N N . ALA A 1 683 ? 12.940 -16.605 -46.448 1.00 58.25 683 ALA A N 1
ATOM 5200 C CA . ALA A 1 683 ? 12.205 -16.869 -47.679 1.00 58.25 683 ALA A CA 1
ATOM 5201 C C . ALA A 1 683 ? 10.688 -16.969 -47.432 1.00 58.25 683 ALA A C 1
ATOM 5203 O O . ALA A 1 683 ? 9.911 -16.644 -48.329 1.00 58.25 683 ALA A O 1
ATOM 5204 N N . GLY A 1 684 ? 10.268 -17.365 -46.223 1.00 61.06 684 GLY A N 1
ATOM 5205 C CA . GLY A 1 684 ? 8.868 -17.401 -45.804 1.00 61.06 684 GLY A CA 1
ATOM 5206 C C . GLY A 1 684 ? 8.248 -16.007 -45.746 1.00 61.06 684 GLY A C 1
ATOM 5207 O O . GLY A 1 684 ? 7.214 -15.772 -46.371 1.00 61.06 684 GLY A O 1
ATOM 5208 N N . LEU A 1 685 ? 8.913 -15.046 -45.095 1.00 58.94 685 LEU A N 1
ATOM 5209 C CA . LEU A 1 685 ? 8.439 -13.660 -45.077 1.00 58.94 685 LEU A CA 1
ATOM 5210 C C . LEU A 1 685 ? 8.474 -13.035 -46.473 1.00 58.94 685 LEU A C 1
ATOM 5212 O O . LEU A 1 685 ? 7.504 -12.396 -46.861 1.00 58.94 685 LEU A O 1
ATOM 5216 N N . ALA A 1 686 ? 9.543 -13.255 -47.245 1.00 58.66 686 ALA A N 1
ATOM 5217 C CA . ALA A 1 686 ? 9.619 -12.770 -48.623 1.00 58.66 686 ALA A CA 1
ATOM 5218 C C . ALA A 1 686 ? 8.446 -13.298 -49.466 1.00 58.66 686 ALA A C 1
ATOM 5220 O O . ALA A 1 686 ? 7.794 -12.522 -50.151 1.00 58.66 686 ALA A O 1
ATOM 5221 N N . SER A 1 687 ? 8.102 -14.586 -49.339 1.00 61.62 687 SER A N 1
ATOM 5222 C CA . SER A 1 687 ? 6.945 -15.166 -50.031 1.00 61.62 687 SER A CA 1
ATOM 5223 C C . SER A 1 687 ? 5.606 -14.579 -49.573 1.00 61.62 687 SER A C 1
ATOM 5225 O O . SER A 1 687 ? 4.704 -14.427 -50.389 1.00 61.62 687 SER A O 1
ATOM 5227 N N . ARG A 1 688 ? 5.476 -14.198 -48.293 1.00 57.72 688 ARG A N 1
ATOM 5228 C CA . ARG A 1 688 ? 4.286 -13.511 -47.771 1.00 57.72 688 ARG A CA 1
ATOM 5229 C C . ARG A 1 688 ? 4.213 -12.060 -48.217 1.00 57.72 688 ARG A C 1
ATOM 5231 O O . ARG A 1 688 ? 3.119 -11.631 -48.525 1.00 57.72 688 ARG A O 1
ATOM 5238 N N . LEU A 1 689 ? 5.331 -11.339 -48.284 1.00 57.16 689 LEU A N 1
ATOM 5239 C CA . LEU A 1 689 ? 5.400 -9.980 -48.834 1.00 57.16 689 LEU A CA 1
ATOM 5240 C C . LEU A 1 689 ? 5.140 -9.967 -50.350 1.00 57.16 689 LEU A C 1
ATOM 5242 O O . LEU A 1 689 ? 4.562 -9.017 -50.864 1.00 57.16 689 LEU A O 1
ATOM 5246 N N . GLU A 1 690 ? 5.546 -11.027 -51.058 1.00 57.59 690 GLU A N 1
ATOM 5247 C CA . GLU A 1 690 ? 5.238 -11.250 -52.478 1.00 57.59 690 GLU A CA 1
ATOM 5248 C C . GLU A 1 690 ? 3.761 -11.654 -52.699 1.00 57.59 690 GLU A C 1
ATOM 5250 O O . GLU A 1 690 ? 3.191 -11.325 -53.739 1.00 57.59 690 GLU A O 1
ATOM 5255 N N . ALA A 1 691 ? 3.145 -12.387 -51.758 1.00 53.31 691 ALA A N 1
ATOM 5256 C CA . ALA A 1 691 ? 1.776 -12.910 -51.870 1.00 53.31 691 ALA A CA 1
ATOM 5257 C C . ALA A 1 691 ? 0.695 -12.002 -51.261 1.00 53.31 691 ALA A C 1
ATOM 5259 O O . ALA A 1 691 ? -0.450 -12.019 -51.723 1.00 53.31 691 ALA A O 1
ATOM 5260 N N . SER A 1 692 ? 1.026 -11.225 -50.229 1.00 49.81 692 SER A N 1
ATOM 5261 C CA . SER A 1 692 ? 0.166 -10.157 -49.741 1.00 49.81 692 SER A CA 1
ATOM 5262 C C . SER A 1 692 ? 0.050 -9.125 -50.858 1.00 49.81 692 SER A C 1
ATOM 5264 O O . SER A 1 692 ? 1.002 -8.848 -51.587 1.00 49.81 692 SER A O 1
ATOM 5266 N N . LYS A 1 693 ? -1.146 -8.573 -51.061 1.00 48.12 693 LYS A N 1
ATOM 5267 C CA . LYS A 1 693 ? -1.389 -7.525 -52.063 1.00 48.12 693 LYS A CA 1
ATOM 5268 C C . LYS A 1 693 ? -0.749 -6.195 -51.628 1.00 48.12 693 LYS A C 1
ATOM 5270 O O . LYS A 1 693 ? -1.432 -5.185 -51.536 1.00 48.12 693 LYS A O 1
ATOM 5275 N N . ILE A 1 694 ? 0.553 -6.189 -51.349 1.00 49.44 694 ILE A N 1
ATOM 5276 C CA . ILE A 1 694 ? 1.331 -4.971 -51.107 1.00 49.44 694 ILE A CA 1
ATOM 5277 C C . ILE A 1 694 ? 1.577 -4.225 -52.428 1.00 49.44 694 ILE A C 1
ATOM 5279 O O . ILE A 1 694 ? 1.811 -3.019 -52.423 1.00 49.44 694 ILE A O 1
ATOM 5283 N N . SER A 1 695 ? 1.429 -4.896 -53.578 1.00 40.84 695 SER A N 1
ATOM 5284 C CA . SER A 1 695 ? 1.377 -4.228 -54.880 1.00 40.84 695 SER A CA 1
ATOM 5285 C C . SER A 1 695 ? 0.133 -3.327 -54.969 1.00 40.84 695 SER A C 1
ATOM 5287 O O . SER A 1 695 ? -0.981 -3.830 -55.148 1.00 40.84 695 SER A O 1
ATOM 5289 N N . GLY A 1 696 ? 0.325 -2.010 -54.869 1.00 44.50 696 GLY A N 1
ATOM 5290 C CA . GLY A 1 696 ? -0.730 -0.999 -54.992 1.00 44.50 696 GLY A CA 1
ATOM 5291 C C . GLY A 1 696 ? -1.116 -0.280 -53.698 1.00 44.50 696 GLY A C 1
ATOM 5292 O O . GLY A 1 696 ? -2.136 0.412 -53.692 1.00 44.50 696 GLY A O 1
ATOM 5293 N N . ILE A 1 697 ? -0.342 -0.416 -52.612 1.00 49.91 697 ILE A N 1
ATOM 5294 C CA . ILE A 1 697 ? -0.548 0.390 -51.402 1.00 49.91 697 ILE A CA 1
ATOM 5295 C C . ILE A 1 697 ? 0.045 1.793 -51.611 1.00 49.91 697 ILE A C 1
ATOM 5297 O O . ILE A 1 697 ? 1.106 2.137 -51.090 1.00 49.91 697 ILE A O 1
ATOM 5301 N N . SER A 1 698 ? -0.648 2.621 -52.390 1.00 50.97 698 SER A N 1
ATOM 5302 C CA . SER A 1 698 ? -0.309 4.034 -52.543 1.00 50.97 698 SER A CA 1
ATOM 5303 C C . SER A 1 698 ? -1.183 4.869 -51.598 1.00 50.97 698 SER A C 1
ATOM 5305 O O . SER A 1 698 ? -2.358 5.088 -51.893 1.00 50.97 698 SER A O 1
ATOM 5307 N N . GLY A 1 699 ? -0.637 5.399 -50.494 1.00 57.22 699 GLY A N 1
ATOM 5308 C CA . GLY A 1 699 ? -1.354 6.436 -49.727 1.00 57.22 699 GLY A CA 1
ATOM 5309 C C . GLY A 1 699 ? -1.264 6.448 -48.204 1.00 57.22 699 GLY A C 1
ATOM 5310 O O . GLY A 1 699 ? -1.618 7.481 -47.639 1.00 57.22 699 GLY A O 1
ATOM 5311 N N . GLY A 1 700 ? -0.803 5.391 -47.533 1.00 62.25 700 GLY A N 1
ATOM 5312 C CA . GLY A 1 700 ? -0.732 5.411 -46.070 1.00 62.25 700 GLY A CA 1
ATOM 5313 C C . GLY A 1 700 ? 0.401 6.268 -45.521 1.00 62.25 700 GLY A C 1
ATOM 5314 O O . GLY A 1 700 ? 1.483 6.370 -46.113 1.00 62.25 700 GLY A O 1
ATOM 5315 N N . TYR A 1 701 ? 0.130 6.875 -44.366 1.00 70.62 701 TYR A N 1
ATOM 5316 C CA . TYR A 1 701 ? 1.105 7.626 -43.589 1.00 70.62 701 TYR A CA 1
ATOM 5317 C C . TYR A 1 701 ? 1.623 6.743 -42.454 1.00 70.62 701 TYR A C 1
ATOM 5319 O O . TYR A 1 701 ? 0.851 6.163 -41.686 1.00 70.62 701 TYR A O 1
ATOM 5327 N N . VAL A 1 702 ? 2.944 6.653 -42.336 1.00 72.88 702 VAL A N 1
ATOM 5328 C CA . VAL A 1 702 ? 3.607 6.040 -41.187 1.00 72.88 702 VAL A CA 1
ATOM 5329 C C . VAL A 1 702 ? 4.320 7.110 -40.380 1.00 72.88 702 VAL A C 1
ATOM 5331 O O . VAL A 1 702 ? 4.938 8.024 -40.926 1.00 72.88 702 VAL A O 1
ATOM 5334 N N . THR A 1 703 ? 4.234 6.984 -39.062 1.00 79.38 703 THR A N 1
ATOM 5335 C CA . THR A 1 703 ? 4.917 7.863 -38.122 1.00 79.38 703 THR A CA 1
ATOM 5336 C C . THR A 1 703 ? 6.222 7.194 -37.713 1.00 79.38 703 THR A C 1
ATOM 5338 O O . THR A 1 703 ? 6.228 6.159 -37.037 1.00 79.38 703 THR A O 1
ATOM 5341 N N . ALA A 1 704 ? 7.341 7.788 -38.122 1.00 79.75 704 ALA A N 1
ATOM 5342 C CA . ALA A 1 704 ? 8.676 7.308 -37.792 1.00 79.75 704 ALA A CA 1
ATOM 5343 C C . ALA A 1 704 ? 9.412 8.289 -36.880 1.00 79.75 704 ALA A C 1
ATOM 5345 O O . ALA A 1 704 ? 9.287 9.506 -37.013 1.00 79.75 704 ALA A O 1
ATOM 5346 N N . LYS A 1 705 ? 10.233 7.766 -35.973 1.00 82.31 705 LYS A N 1
ATOM 5347 C CA . LYS A 1 705 ? 11.207 8.540 -35.210 1.00 82.31 705 LYS A CA 1
ATOM 5348 C C . LYS A 1 705 ? 12.597 8.330 -35.788 1.00 82.31 705 LYS A C 1
ATOM 5350 O O . LYS A 1 705 ? 13.061 7.205 -35.953 1.00 82.31 705 LYS A O 1
ATOM 5355 N N . LEU A 1 706 ? 13.269 9.435 -36.072 1.00 82.25 706 LEU A N 1
ATOM 5356 C CA . LEU A 1 706 ? 14.636 9.431 -36.567 1.00 82.25 706 LEU A CA 1
ATOM 5357 C C . LEU A 1 706 ? 15.622 9.183 -35.416 1.00 82.25 706 LEU A C 1
ATOM 5359 O O . LEU A 1 706 ? 15.688 9.965 -34.467 1.00 82.25 706 LEU A O 1
ATOM 5363 N N . LEU A 1 707 ? 16.401 8.108 -35.511 1.00 79.62 707 LEU A N 1
ATOM 5364 C CA . LEU A 1 707 ? 17.428 7.712 -34.552 1.00 79.62 707 LEU A CA 1
ATOM 5365 C C . LEU A 1 707 ? 18.814 8.008 -35.128 1.00 79.62 707 LEU A C 1
ATOM 5367 O O . LEU A 1 707 ? 19.288 7.329 -36.037 1.00 79.62 707 LEU A O 1
ATOM 5371 N N . LYS A 1 708 ? 19.474 9.027 -34.570 1.00 76.56 708 LYS A N 1
ATOM 5372 C CA . LYS A 1 708 ? 20.819 9.462 -34.994 1.00 76.56 708 LYS A CA 1
ATOM 5373 C C . LYS A 1 708 ? 21.945 8.976 -34.081 1.00 76.56 708 LYS A C 1
ATOM 5375 O O . LYS A 1 708 ? 23.109 8.917 -34.481 1.00 76.56 708 LYS A O 1
ATOM 5380 N N . SER A 1 709 ? 21.602 8.631 -32.843 1.00 78.19 709 SER A N 1
ATOM 5381 C CA . SER A 1 709 ? 22.531 8.074 -31.862 1.00 78.19 709 SER A CA 1
ATOM 5382 C C . SER A 1 709 ? 22.512 6.556 -31.970 1.00 78.19 709 SER A C 1
ATOM 5384 O O . SER A 1 709 ? 21.749 5.873 -31.288 1.00 78.19 709 SER A O 1
ATOM 5386 N N . VAL A 1 710 ? 23.327 6.051 -32.892 1.00 76.25 710 VAL A N 1
ATOM 5387 C CA . VAL A 1 710 ? 23.448 4.627 -33.208 1.00 76.25 710 VAL A CA 1
ATOM 5388 C C . VAL A 1 710 ? 24.731 4.079 -32.596 1.00 76.25 710 VAL A C 1
ATOM 5390 O O . VAL A 1 710 ? 25.802 4.634 -32.835 1.00 76.25 710 VAL A O 1
ATOM 5393 N N . ILE A 1 711 ? 24.621 2.979 -31.853 1.00 78.38 711 ILE A N 1
ATOM 5394 C CA . ILE A 1 711 ? 25.738 2.201 -31.321 1.00 78.38 711 ILE A CA 1
ATOM 5395 C C . ILE A 1 711 ? 25.750 0.845 -32.024 1.00 78.38 711 ILE A C 1
ATOM 5397 O O . ILE A 1 711 ? 24.867 0.018 -31.808 1.00 78.38 711 ILE A O 1
ATOM 5401 N N . LYS A 1 712 ? 26.756 0.612 -32.871 1.00 78.69 712 LYS A N 1
ATOM 5402 C CA . LYS A 1 712 ? 26.964 -0.690 -33.522 1.00 78.69 712 LYS A CA 1
ATOM 5403 C C . LYS A 1 712 ? 27.875 -1.572 -32.657 1.00 78.69 712 LYS A C 1
ATOM 5405 O O . LYS A 1 712 ? 28.910 -1.095 -32.202 1.00 78.69 712 LYS A O 1
ATOM 5410 N N . PHE A 1 713 ? 27.506 -2.834 -32.466 1.00 75.62 713 PHE A N 1
ATOM 5411 C CA . PHE A 1 713 ? 28.267 -3.883 -31.790 1.00 75.62 713 PHE A CA 1
ATOM 5412 C C . PHE A 1 713 ? 28.589 -4.996 -32.789 1.00 75.62 713 PHE A C 1
ATOM 5414 O O . PHE A 1 713 ? 27.732 -5.431 -33.559 1.00 75.62 713 PHE A O 1
ATOM 5421 N N . TYR A 1 714 ? 29.838 -5.462 -32.776 1.00 73.94 714 TYR A N 1
ATOM 5422 C CA . TYR A 1 714 ? 30.327 -6.510 -33.671 1.00 73.94 714 TYR A CA 1
ATOM 5423 C C . TYR A 1 714 ? 30.769 -7.717 -32.843 1.00 73.94 714 TYR A C 1
ATOM 5425 O O . TYR A 1 714 ? 31.744 -7.610 -32.100 1.00 73.94 714 TYR A O 1
ATOM 5433 N N . ALA A 1 715 ? 30.076 -8.851 -33.002 1.00 68.19 715 ALA A N 1
ATOM 5434 C CA . ALA A 1 715 ? 30.390 -10.127 -32.341 1.00 68.19 715 ALA A CA 1
ATOM 5435 C C . ALA A 1 715 ? 30.588 -10.019 -30.810 1.00 68.19 715 ALA A C 1
ATOM 5437 O O . ALA A 1 715 ? 31.538 -10.570 -30.255 1.00 68.19 715 ALA A O 1
ATOM 5438 N N . ALA A 1 716 ? 29.712 -9.263 -30.151 1.00 73.19 716 ALA A N 1
ATOM 5439 C CA . ALA A 1 716 ? 29.676 -9.065 -28.708 1.00 73.19 716 ALA A CA 1
ATOM 5440 C C . ALA A 1 716 ? 28.238 -8.746 -28.284 1.00 73.19 716 ALA A C 1
ATOM 5442 O O . ALA A 1 716 ? 27.457 -8.269 -29.117 1.00 73.19 716 ALA A O 1
ATOM 5443 N N . ASP A 1 717 ? 27.917 -8.969 -27.008 1.00 76.50 717 ASP A N 1
ATOM 5444 C CA . ASP A 1 717 ? 26.693 -8.422 -26.423 1.00 76.50 717 ASP A CA 1
ATOM 5445 C C . ASP A 1 717 ? 26.735 -6.894 -26.503 1.00 76.50 717 ASP A C 1
ATOM 5447 O O . ASP A 1 717 ? 27.814 -6.289 -26.510 1.00 76.50 717 ASP A O 1
ATOM 5451 N N . GLY A 1 718 ? 25.569 -6.260 -26.575 1.00 79.12 718 GLY A N 1
ATOM 5452 C CA . GLY A 1 718 ? 25.485 -4.809 -26.574 1.00 79.12 718 GLY A CA 1
ATOM 5453 C C . GLY A 1 718 ? 25.821 -4.243 -25.197 1.00 79.12 718 GLY A C 1
ATOM 5454 O O . GLY A 1 718 ? 26.965 -3.882 -24.904 1.00 79.12 718 GLY A O 1
ATOM 5455 N N . ILE A 1 719 ? 24.804 -4.154 -24.345 1.00 83.06 719 ILE A N 1
ATOM 5456 C CA . ILE A 1 719 ? 24.920 -3.642 -22.978 1.00 83.06 719 ILE A CA 1
ATOM 5457 C C . ILE A 1 719 ? 24.585 -4.765 -22.003 1.00 83.06 719 ILE A C 1
ATOM 5459 O O . ILE A 1 719 ? 23.450 -5.228 -21.977 1.00 83.06 719 ILE A O 1
ATOM 5463 N N . VAL A 1 720 ? 25.553 -5.163 -21.183 1.00 84.31 720 VAL A N 1
ATOM 5464 C CA . VAL A 1 720 ? 25.344 -6.049 -20.036 1.00 84.31 720 VAL A CA 1
ATOM 5465 C C . VAL A 1 720 ? 25.178 -5.189 -18.787 1.00 84.31 720 VAL A C 1
ATOM 5467 O O . VAL A 1 720 ? 26.053 -4.383 -18.476 1.00 84.31 720 VAL A O 1
ATOM 5470 N N . VAL A 1 721 ? 24.066 -5.350 -18.076 1.00 81.38 721 VAL A N 1
ATOM 5471 C CA . VAL A 1 721 ? 23.814 -4.735 -16.768 1.00 81.38 721 VAL A CA 1
ATOM 5472 C C . VAL A 1 721 ? 23.841 -5.840 -15.721 1.00 81.38 721 VAL A C 1
ATOM 5474 O O . VAL A 1 721 ? 22.991 -6.731 -15.737 1.00 81.38 721 VAL A O 1
ATOM 5477 N N . ASP A 1 722 ? 24.825 -5.767 -14.833 1.00 82.62 722 ASP A N 1
ATOM 5478 C CA . ASP A 1 722 ? 25.141 -6.799 -13.847 1.00 82.62 722 ASP A CA 1
ATOM 5479 C C . ASP A 1 722 ? 25.033 -6.199 -12.438 1.00 82.62 722 ASP A C 1
ATOM 5481 O O . ASP A 1 722 ? 25.589 -5.126 -12.188 1.00 82.62 722 ASP A O 1
ATOM 5485 N N . ASN A 1 723 ? 24.256 -6.836 -11.548 1.00 70.69 723 ASN A N 1
ATOM 5486 C CA . ASN A 1 723 ? 24.103 -6.509 -10.117 1.00 70.69 723 ASN A CA 1
ATOM 5487 C C . ASN A 1 723 ? 23.759 -5.045 -9.766 1.00 70.69 723 ASN A C 1
ATOM 5489 O O . ASN A 1 723 ? 23.783 -4.641 -8.598 1.00 70.69 723 ASN A O 1
ATOM 5493 N N . THR A 1 724 ? 23.425 -4.220 -10.758 1.00 72.00 724 THR A N 1
ATOM 5494 C CA . THR A 1 724 ? 23.268 -2.774 -10.609 1.00 72.00 724 THR A CA 1
ATOM 5495 C C . THR A 1 724 ? 22.070 -2.264 -11.409 1.00 72.00 724 THR A C 1
ATOM 5497 O O . THR A 1 724 ? 21.632 -2.866 -12.386 1.00 72.00 724 THR A O 1
ATOM 5500 N N . LEU A 1 725 ? 21.471 -1.166 -10.947 1.00 74.31 725 LEU A N 1
ATOM 5501 C CA . LEU A 1 725 ? 20.397 -0.474 -11.664 1.00 74.31 725 LEU A CA 1
ATOM 5502 C C . LEU A 1 725 ? 21.044 0.520 -12.635 1.00 74.31 725 LEU A C 1
ATOM 5504 O O . LEU A 1 725 ? 21.838 1.321 -12.170 1.00 74.31 725 LEU A O 1
ATOM 5508 N N . LEU A 1 726 ? 20.706 0.537 -13.925 1.00 70.50 726 LEU A N 1
ATOM 5509 C CA . LEU A 1 726 ? 21.040 1.624 -14.855 1.00 70.50 726 LEU A CA 1
ATOM 5510 C C . LEU A 1 726 ? 19.876 2.624 -14.925 1.00 70.50 726 LEU A C 1
ATOM 5512 O O . LEU A 1 726 ? 18.726 2.235 -15.129 1.00 70.50 726 LEU A O 1
ATOM 5516 N N . GLY A 1 727 ? 20.177 3.916 -14.763 1.00 67.12 727 GLY A N 1
ATOM 5517 C CA . GLY A 1 727 ? 19.173 4.966 -14.559 1.00 67.12 727 GLY A CA 1
ATOM 5518 C C . GLY A 1 727 ? 18.172 5.168 -15.705 1.00 67.12 727 GLY A C 1
ATOM 5519 O O . GLY A 1 727 ? 16.972 5.221 -15.446 1.00 67.12 727 GLY A O 1
ATOM 5520 N N . ASP A 1 728 ? 18.637 5.342 -16.947 1.00 78.00 728 ASP A N 1
ATOM 5521 C CA . ASP A 1 728 ? 17.772 5.490 -18.137 1.00 78.00 728 ASP A CA 1
ATOM 5522 C C . ASP A 1 728 ? 18.574 5.283 -19.435 1.00 78.00 728 ASP A C 1
ATOM 5524 O O . ASP A 1 728 ? 19.670 5.836 -19.571 1.00 78.00 728 ASP A O 1
ATOM 5528 N N . LEU A 1 729 ? 18.020 4.547 -20.400 1.00 77.44 729 LEU A N 1
ATOM 5529 C CA . LEU A 1 729 ? 18.511 4.449 -21.778 1.00 77.44 729 LEU A CA 1
ATOM 5530 C C . LEU A 1 729 ? 17.456 5.009 -22.742 1.00 77.44 729 LEU A C 1
ATOM 5532 O O . LEU A 1 729 ? 16.449 4.353 -23.021 1.00 77.44 729 LEU A O 1
ATOM 5536 N N . SER A 1 730 ? 17.690 6.206 -23.287 1.00 79.19 730 SER A N 1
ATOM 5537 C CA . SER A 1 730 ? 16.652 6.970 -23.995 1.00 79.19 730 SER A CA 1
ATOM 5538 C C . SER A 1 730 ? 17.048 7.424 -25.402 1.00 79.19 730 SER A C 1
ATOM 5540 O O . SER A 1 730 ? 18.007 8.171 -25.574 1.00 79.19 730 SER A O 1
ATOM 5542 N N . GLY A 1 731 ? 16.293 7.033 -26.433 1.00 73.00 731 GLY A N 1
ATOM 5543 C CA . GLY A 1 731 ? 16.511 7.501 -27.812 1.00 73.00 731 GLY A CA 1
ATOM 5544 C C . GLY A 1 731 ? 17.815 7.012 -28.450 1.00 73.00 731 GLY A C 1
ATOM 5545 O O . GLY A 1 731 ? 18.410 7.722 -29.262 1.00 73.00 731 GLY A O 1
ATOM 5546 N N . VAL A 1 732 ? 18.269 5.817 -28.069 1.00 78.69 732 VAL A N 1
ATOM 5547 C CA . VAL A 1 732 ? 19.485 5.179 -28.591 1.00 78.69 732 VAL A CA 1
ATOM 5548 C C . VAL A 1 732 ? 19.104 3.989 -29.475 1.00 78.69 732 VAL A C 1
ATOM 5550 O O . VAL A 1 732 ? 18.199 3.229 -29.140 1.00 78.69 732 VAL A O 1
ATOM 5553 N N . CYS A 1 733 ? 19.792 3.813 -30.604 1.00 83.00 733 CYS A N 1
ATOM 5554 C CA . CYS A 1 733 ? 19.680 2.618 -31.443 1.00 83.00 733 CYS A CA 1
ATOM 5555 C C . CYS A 1 733 ? 20.895 1.712 -31.202 1.00 83.00 733 CYS A C 1
ATOM 5557 O O . CYS A 1 733 ? 22.011 2.096 -31.543 1.00 83.00 733 CYS A O 1
ATOM 5559 N N . LEU A 1 734 ? 20.703 0.538 -30.606 1.00 83.25 734 LEU A N 1
ATOM 5560 C CA . LEU A 1 734 ? 21.729 -0.492 -30.450 1.00 83.25 734 LEU A CA 1
ATOM 5561 C C . LEU A 1 734 ? 21.617 -1.478 -31.613 1.00 83.25 734 LEU A C 1
ATOM 5563 O O . LEU A 1 734 ? 20.533 -1.991 -31.883 1.00 83.25 734 LEU A O 1
ATOM 5567 N N . ILE A 1 735 ? 22.726 -1.764 -32.289 1.00 81.75 735 ILE A N 1
ATOM 5568 C CA . ILE A 1 735 ? 22.724 -2.602 -33.490 1.00 81.75 735 ILE A CA 1
ATOM 5569 C C . ILE A 1 735 ? 23.774 -3.690 -33.375 1.00 81.75 735 ILE A C 1
ATOM 5571 O O . ILE A 1 735 ? 24.957 -3.381 -33.277 1.00 81.75 735 ILE A O 1
ATOM 5575 N N . GLY A 1 736 ? 23.369 -4.947 -33.486 1.00 77.00 736 GLY A N 1
ATOM 5576 C CA . GLY A 1 736 ? 24.274 -6.044 -33.790 1.00 77.00 736 GLY A CA 1
ATOM 5577 C C . GLY A 1 736 ? 24.552 -6.055 -35.291 1.00 77.00 736 GLY A C 1
ATOM 5578 O O . GLY A 1 736 ? 23.677 -6.406 -36.079 1.00 77.00 736 GLY A O 1
ATOM 5579 N N . ASP A 1 737 ? 25.750 -5.666 -35.733 1.00 67.75 737 ASP A N 1
ATOM 5580 C CA . ASP A 1 737 ? 26.124 -5.817 -37.146 1.00 67.75 737 ASP A CA 1
ATOM 5581 C C . ASP A 1 737 ? 26.906 -7.113 -37.342 1.00 67.75 737 ASP A C 1
ATOM 5583 O O . ASP A 1 737 ? 28.114 -7.221 -37.125 1.00 67.75 737 ASP A O 1
ATOM 5587 N N . TYR A 1 738 ? 26.165 -8.128 -37.766 1.00 60.53 738 TYR A N 1
ATOM 5588 C CA . TYR A 1 738 ? 26.688 -9.447 -38.083 1.00 60.53 738 TYR A CA 1
ATOM 5589 C C . TYR A 1 738 ? 26.974 -9.612 -39.593 1.00 60.53 738 TYR A C 1
ATOM 5591 O O . TYR A 1 738 ? 27.576 -10.594 -40.033 1.00 60.53 738 TYR A O 1
ATOM 5599 N N . THR A 1 739 ? 26.540 -8.667 -40.435 1.00 50.25 739 THR A N 1
ATOM 5600 C CA . THR A 1 739 ? 26.469 -8.866 -41.894 1.00 50.25 739 THR A CA 1
ATOM 5601 C C . THR A 1 739 ? 27.813 -8.773 -42.606 1.00 50.25 739 THR A C 1
ATOM 5603 O O . THR A 1 739 ? 27.998 -9.443 -43.624 1.00 50.25 739 THR A O 1
ATOM 5606 N N . GLY A 1 740 ? 28.788 -8.068 -42.026 1.00 50.34 740 GLY A N 1
ATOM 5607 C CA . GLY A 1 740 ? 30.161 -8.007 -42.541 1.00 50.34 740 GLY A CA 1
ATOM 5608 C C . GLY A 1 740 ? 30.925 -9.343 -42.538 1.00 50.34 740 GLY A C 1
ATOM 5609 O O . GLY A 1 740 ? 32.050 -9.390 -43.023 1.00 50.34 740 GLY A O 1
ATOM 5610 N N . LEU A 1 741 ? 30.343 -10.426 -42.003 1.00 45.16 741 LEU A N 1
ATOM 5611 C CA . LEU A 1 741 ? 31.057 -11.673 -41.689 1.00 45.16 741 LEU A CA 1
ATOM 5612 C C . LEU A 1 741 ? 30.719 -12.873 -42.589 1.00 45.16 741 LEU A C 1
ATOM 5614 O O . LEU A 1 741 ? 31.323 -13.932 -42.434 1.00 45.16 741 LEU A O 1
ATOM 5618 N N . THR A 1 742 ? 29.752 -12.758 -43.509 1.00 41.50 742 THR A N 1
ATOM 5619 C CA . THR A 1 742 ? 29.226 -13.933 -44.252 1.00 41.50 742 THR A CA 1
ATOM 5620 C C . THR A 1 742 ? 29.773 -14.133 -45.667 1.00 41.50 742 THR A C 1
ATOM 5622 O O . THR A 1 742 ? 29.516 -15.165 -46.274 1.00 41.50 742 THR A O 1
ATOM 5625 N N . ASN A 1 743 ? 30.595 -13.211 -46.154 1.00 41.69 743 ASN A N 1
ATOM 5626 C CA . ASN A 1 743 ? 31.557 -13.422 -47.232 1.00 41.69 743 ASN A CA 1
ATOM 5627 C C . ASN A 1 743 ? 32.730 -12.512 -46.892 1.00 41.69 743 ASN A C 1
ATOM 5629 O O . ASN A 1 743 ? 32.450 -11.337 -46.672 1.00 41.69 743 ASN A O 1
ATOM 5633 N N . PRO A 1 744 ? 33.997 -12.963 -46.846 1.00 34.47 744 PRO A N 1
ATOM 5634 C CA . PRO A 1 744 ? 35.084 -12.006 -46.929 1.00 34.47 744 PRO A CA 1
ATOM 5635 C C . PRO A 1 744 ? 34.904 -11.319 -48.290 1.00 34.47 744 PRO A C 1
ATOM 5637 O O . PRO A 1 744 ? 34.998 -11.991 -49.321 1.00 34.47 744 PRO A O 1
ATOM 5640 N N . PRO A 1 745 ? 34.595 -10.012 -48.355 1.00 38.44 745 PRO A N 1
ATOM 5641 C CA . PRO A 1 745 ? 34.926 -9.264 -49.553 1.00 38.44 745 PRO A CA 1
ATOM 5642 C C . PRO A 1 745 ? 36.400 -9.541 -49.822 1.00 38.44 745 PRO A C 1
ATOM 5644 O O . PRO A 1 745 ? 37.183 -9.703 -48.883 1.00 38.44 745 PRO A O 1
ATOM 5647 N N . ASP A 1 746 ? 36.762 -9.635 -51.089 1.00 39.28 746 ASP A N 1
ATOM 5648 C CA . ASP A 1 746 ? 38.133 -9.777 -51.553 1.00 39.28 746 ASP A CA 1
ATOM 5649 C C . ASP A 1 746 ? 38.947 -8.532 -51.113 1.00 39.28 746 ASP A C 1
ATOM 5651 O O . ASP A 1 746 ? 39.218 -7.612 -51.879 1.00 39.28 746 ASP A O 1
ATOM 5655 N N . TYR A 1 747 ? 39.273 -8.439 -49.818 1.00 42.28 747 TYR A N 1
ATOM 5656 C CA . TYR A 1 747 ? 39.978 -7.332 -49.167 1.00 42.28 747 TYR A CA 1
ATOM 5657 C C . TYR A 1 747 ? 41.484 -7.384 -49.456 1.00 42.28 747 TYR A C 1
ATOM 5659 O O . TYR A 1 747 ? 42.261 -6.650 -48.849 1.00 42.28 747 TYR A O 1
ATOM 5667 N N . ALA A 1 748 ? 41.908 -8.213 -50.413 1.00 43.09 748 ALA A N 1
ATOM 5668 C CA . ALA A 1 748 ? 43.300 -8.387 -50.799 1.00 43.09 748 ALA A CA 1
ATOM 5669 C C . ALA A 1 748 ? 43.954 -7.102 -51.344 1.00 43.09 748 ALA A C 1
ATOM 5671 O O . ALA A 1 748 ? 45.180 -7.026 -51.380 1.00 43.09 748 ALA A O 1
ATOM 5672 N N . ALA A 1 749 ? 43.179 -6.083 -51.741 1.00 41.78 749 ALA A N 1
ATOM 5673 C CA . ALA A 1 749 ? 43.736 -4.862 -52.326 1.00 41.78 749 ALA A CA 1
ATOM 5674 C C . ALA A 1 749 ? 43.840 -3.659 -51.369 1.00 41.78 749 ALA A C 1
ATOM 5676 O O . ALA A 1 749 ? 44.718 -2.836 -51.593 1.00 41.78 749 ALA A O 1
ATOM 5677 N N . ASN A 1 750 ? 42.982 -3.536 -50.343 1.00 43.12 750 ASN A N 1
ATOM 5678 C CA . ASN A 1 750 ? 43.016 -2.467 -49.326 1.00 43.12 750 ASN A CA 1
ATOM 5679 C C . ASN A 1 750 ? 42.000 -2.767 -48.199 1.00 43.12 750 ASN A C 1
ATOM 5681 O O . ASN A 1 750 ? 40.839 -2.358 -48.310 1.00 43.12 750 ASN A O 1
ATOM 5685 N N . PRO A 1 751 ? 42.371 -3.467 -47.112 1.00 44.88 751 PRO A N 1
ATOM 5686 C CA . PRO A 1 751 ? 41.506 -3.534 -45.942 1.00 44.88 751 PRO A CA 1
ATOM 5687 C C . PRO A 1 751 ? 41.350 -2.117 -45.360 1.00 44.88 751 PRO A C 1
ATOM 5689 O O . PRO A 1 751 ? 42.339 -1.376 -45.298 1.00 44.88 751 PRO A O 1
ATOM 5692 N N . PRO A 1 752 ? 40.147 -1.708 -44.910 1.00 46.84 752 PRO A N 1
ATOM 5693 C CA . PRO A 1 752 ? 40.009 -0.517 -44.082 1.00 46.84 752 PRO A CA 1
ATOM 5694 C C . PRO A 1 752 ? 41.037 -0.602 -42.951 1.00 46.84 752 PRO A C 1
ATOM 5696 O O . PRO A 1 752 ? 41.190 -1.666 -42.346 1.00 46.84 752 PRO A O 1
ATOM 5699 N N . SER A 1 753 ? 41.733 0.496 -42.638 1.00 48.97 753 SER A N 1
ATOM 5700 C CA . SER A 1 753 ? 42.817 0.538 -41.634 1.00 48.97 753 SER A CA 1
ATOM 5701 C C . SER A 1 753 ? 42.414 0.032 -40.238 1.00 48.97 753 SER A C 1
ATOM 5703 O O . SER A 1 753 ? 43.260 -0.135 -39.361 1.00 48.97 753 SER A O 1
ATOM 5705 N N . VAL A 1 754 ? 41.121 -0.221 -40.044 1.00 46.38 754 VAL A N 1
ATOM 5706 C CA . VAL A 1 754 ? 40.473 -0.699 -38.830 1.00 46.38 754 VAL A CA 1
ATOM 5707 C C . VAL A 1 754 ? 40.553 -2.225 -38.632 1.00 46.38 754 VAL A C 1
ATOM 5709 O O . VAL A 1 754 ? 40.395 -2.693 -37.511 1.00 46.38 754 VAL A O 1
ATOM 5712 N N . PHE A 1 755 ? 40.873 -3.016 -39.666 1.00 44.91 755 PHE A N 1
ATOM 5713 C CA . PHE A 1 755 ? 40.939 -4.491 -39.582 1.00 44.91 755 PHE A CA 1
ATOM 5714 C C . PHE A 1 755 ? 42.367 -5.070 -39.537 1.00 44.91 755 PHE A C 1
ATOM 5716 O O . PHE A 1 755 ? 42.582 -6.234 -39.854 1.00 44.91 755 PHE A O 1
ATOM 5723 N N . SER A 1 756 ? 43.370 -4.284 -39.137 1.00 46.88 756 SER A N 1
ATOM 5724 C CA . SER A 1 756 ? 44.785 -4.709 -39.138 1.00 46.88 756 SER A CA 1
ATOM 5725 C C . SER A 1 756 ? 45.216 -5.570 -37.934 1.00 46.88 756 SER A C 1
ATOM 5727 O O . SER A 1 756 ? 46.363 -6.008 -37.865 1.00 46.88 756 SER A O 1
ATOM 5729 N N . SER A 1 757 ? 44.321 -5.833 -36.977 1.00 52.88 757 SER A N 1
ATOM 5730 C CA . SER A 1 757 ? 44.615 -6.624 -35.775 1.00 52.88 757 SER A CA 1
ATOM 5731 C C . SER A 1 757 ? 44.368 -8.119 -36.016 1.00 52.88 757 SER A C 1
ATOM 5733 O O . SER A 1 757 ? 43.229 -8.545 -36.190 1.00 52.88 757 SER A O 1
ATOM 5735 N N . GLN A 1 758 ? 45.429 -8.933 -35.975 1.00 52.22 758 GLN A N 1
ATOM 5736 C CA . GLN A 1 758 ? 45.365 -10.400 -36.104 1.00 52.22 758 GLN A CA 1
ATOM 5737 C C . GLN A 1 758 ? 44.408 -11.041 -35.078 1.00 52.22 758 GLN A C 1
ATOM 5739 O O . GLN A 1 758 ? 43.706 -11.999 -35.386 1.00 52.22 758 GLN A O 1
ATOM 5744 N N . THR A 1 759 ? 44.285 -10.444 -33.891 1.00 55.34 759 THR A N 1
ATOM 5745 C CA . THR A 1 759 ? 43.361 -10.871 -32.832 1.00 55.34 759 THR A CA 1
ATOM 5746 C C . THR A 1 759 ? 41.888 -10.792 -33.258 1.00 55.34 759 THR A C 1
ATOM 5748 O O . THR A 1 759 ? 41.061 -11.548 -32.749 1.00 55.34 759 THR A O 1
ATOM 5751 N N . ILE A 1 760 ? 41.549 -9.886 -34.186 1.00 52.38 760 ILE A N 1
ATOM 5752 C CA . ILE A 1 760 ? 40.200 -9.761 -34.760 1.00 52.38 760 ILE A CA 1
ATOM 5753 C C . ILE A 1 760 ? 39.920 -10.957 -35.671 1.00 52.38 760 ILE A C 1
ATOM 5755 O O . ILE A 1 760 ? 38.878 -11.591 -35.537 1.00 52.38 760 ILE A O 1
ATOM 5759 N N . LEU A 1 761 ? 40.866 -11.312 -36.542 1.00 54.75 761 LEU A N 1
ATOM 5760 C CA . LEU A 1 761 ? 40.726 -12.455 -37.447 1.00 54.75 761 LEU A CA 1
ATOM 5761 C C . LEU A 1 761 ? 40.631 -13.782 -36.677 1.00 54.75 761 LEU A C 1
ATOM 5763 O O . LEU A 1 761 ? 39.790 -14.614 -37.010 1.00 54.75 761 LEU A O 1
ATOM 5767 N N . ASP A 1 762 ? 41.406 -13.945 -35.602 1.00 57.91 762 ASP A N 1
ATOM 5768 C CA . ASP A 1 762 ? 41.414 -15.173 -34.796 1.00 57.91 762 ASP A CA 1
ATOM 5769 C C . ASP A 1 762 ? 40.118 -15.352 -33.974 1.00 57.91 762 ASP A C 1
ATOM 5771 O O . ASP A 1 762 ? 39.593 -16.463 -33.863 1.00 57.91 762 ASP A O 1
ATOM 5775 N N . ARG A 1 763 ? 39.542 -14.265 -33.430 1.00 49.81 763 ARG A N 1
ATOM 5776 C CA . ARG A 1 763 ? 38.239 -14.311 -32.731 1.00 49.81 763 ARG A CA 1
ATOM 5777 C C . ARG A 1 763 ? 37.073 -14.547 -33.687 1.00 49.81 763 ARG A C 1
ATOM 5779 O O . ARG A 1 763 ? 36.177 -15.322 -33.360 1.00 49.81 763 ARG A O 1
ATOM 5786 N N . LEU A 1 764 ? 37.110 -13.939 -34.874 1.00 52.16 764 LEU A N 1
ATOM 5787 C CA . LEU A 1 764 ? 36.124 -14.185 -35.928 1.00 52.16 764 LEU A CA 1
ATOM 5788 C C . LEU A 1 764 ? 36.190 -15.632 -36.439 1.00 52.16 764 LEU A C 1
ATOM 5790 O O . LEU A 1 764 ? 35.148 -16.249 -36.646 1.00 52.16 764 LEU A O 1
ATOM 5794 N N . ALA A 1 765 ? 37.390 -16.207 -36.561 1.00 53.41 765 ALA A N 1
ATOM 5795 C CA . ALA A 1 765 ? 37.579 -17.616 -36.906 1.00 53.41 765 ALA A CA 1
ATOM 5796 C C . ALA A 1 765 ? 37.092 -18.574 -35.797 1.00 53.41 765 ALA A C 1
ATOM 5798 O O . ALA A 1 765 ? 36.503 -19.614 -36.095 1.00 53.41 765 ALA A O 1
ATOM 5799 N N . SER A 1 766 ? 37.278 -18.212 -34.521 1.00 51.72 766 SER A N 1
ATOM 5800 C CA . SER A 1 766 ? 36.771 -18.964 -33.357 1.00 51.72 766 SER A CA 1
ATOM 5801 C C . SER A 1 766 ? 35.236 -18.968 -33.274 1.00 51.72 766 SER A C 1
ATOM 5803 O O . SER A 1 766 ? 34.629 -20.027 -33.107 1.00 51.72 766 SER A O 1
ATOM 5805 N N . ALA A 1 767 ? 34.589 -17.813 -33.472 1.00 48.91 767 ALA A N 1
ATOM 5806 C CA . ALA A 1 767 ? 33.124 -17.705 -33.492 1.00 48.91 767 ALA A CA 1
ATOM 5807 C C . ALA A 1 767 ? 32.486 -18.512 -34.640 1.00 48.91 767 ALA A C 1
ATOM 5809 O O . ALA A 1 767 ? 31.362 -18.990 -34.518 1.00 48.91 767 ALA A O 1
ATOM 5810 N N . TYR A 1 768 ? 33.219 -18.702 -35.742 1.00 49.66 768 TYR A N 1
ATOM 5811 C CA . TYR A 1 768 ? 32.786 -19.522 -36.875 1.00 49.66 768 TYR A CA 1
ATOM 5812 C C . TYR A 1 768 ? 32.950 -21.036 -36.633 1.00 49.66 768 TYR A C 1
ATOM 5814 O O . TYR A 1 768 ? 32.287 -21.834 -37.291 1.00 49.66 768 TYR A O 1
ATOM 5822 N N . THR A 1 769 ? 33.835 -21.451 -35.716 1.00 47.16 769 THR A N 1
ATOM 5823 C CA . THR A 1 769 ? 34.216 -22.864 -35.509 1.00 47.16 769 THR A CA 1
ATOM 5824 C C . THR A 1 769 ? 33.586 -23.521 -34.278 1.00 47.16 769 THR A C 1
ATOM 5826 O O . THR A 1 769 ? 33.401 -24.735 -34.297 1.00 47.16 769 THR A O 1
ATOM 5829 N N . ASN A 1 770 ? 33.197 -22.762 -33.247 1.00 45.62 770 ASN A N 1
ATOM 5830 C CA . ASN A 1 770 ? 32.713 -23.306 -31.964 1.00 45.62 770 ASN A CA 1
ATOM 5831 C C . ASN A 1 770 ? 31.182 -23.353 -31.796 1.00 45.62 770 ASN A C 1
ATOM 5833 O O . ASN A 1 770 ? 30.690 -23.579 -30.693 1.00 45.62 770 ASN A O 1
ATOM 5837 N N . GLY A 1 771 ? 30.420 -23.175 -32.877 1.00 50.19 771 GLY A N 1
ATOM 5838 C CA . GLY A 1 771 ? 28.987 -22.902 -32.778 1.00 50.19 771 GLY A CA 1
ATOM 5839 C C . GLY A 1 771 ? 28.752 -21.431 -32.439 1.00 50.19 771 GLY A C 1
ATOM 5840 O O . GLY A 1 771 ? 29.552 -20.791 -31.758 1.00 50.19 771 GLY A O 1
ATOM 5841 N N . TRP A 1 772 ? 27.698 -20.861 -33.012 1.00 51.50 772 TRP A N 1
ATOM 5842 C CA . TRP A 1 772 ? 27.419 -19.435 -32.901 1.00 51.50 772 TRP A CA 1
ATOM 5843 C C . TRP A 1 772 ? 27.178 -19.064 -31.436 1.00 51.50 772 TRP A C 1
ATOM 5845 O O . TRP A 1 772 ? 26.196 -19.508 -30.853 1.00 51.50 772 TRP A O 1
ATOM 5855 N N . VAL A 1 773 ? 28.072 -18.263 -30.852 1.00 60.47 773 VAL A N 1
ATOM 5856 C CA . VAL A 1 773 ? 27.832 -17.633 -29.549 1.00 60.47 773 VAL A CA 1
ATOM 5857 C C . VAL A 1 773 ? 26.658 -16.670 -29.727 1.00 60.47 773 VAL A C 1
ATOM 5859 O O . VAL A 1 773 ? 26.695 -15.802 -30.605 1.00 60.47 773 VAL A O 1
ATOM 5862 N N . GLU A 1 774 ? 25.589 -16.886 -28.966 1.00 76.00 774 GLU A N 1
ATOM 5863 C CA . GLU A 1 774 ? 24.442 -15.982 -28.918 1.00 76.00 774 GLU A CA 1
ATOM 5864 C C . GLU A 1 774 ? 24.889 -14.704 -28.206 1.00 76.00 774 GLU A C 1
ATOM 5866 O O . GLU A 1 774 ? 25.419 -14.775 -27.102 1.00 76.00 774 GLU A O 1
ATOM 5871 N N . TYR A 1 775 ? 24.743 -13.561 -28.878 1.00 81.00 775 TYR A N 1
ATOM 5872 C CA . TYR A 1 775 ? 25.032 -12.253 -28.298 1.00 81.00 775 TYR A CA 1
ATOM 5873 C C . TYR A 1 775 ? 23.751 -11.436 -28.247 1.00 81.00 775 TYR A C 1
ATOM 5875 O O . TYR A 1 775 ? 23.111 -11.253 -29.289 1.00 81.00 775 TYR A O 1
ATOM 5883 N N . ASP A 1 776 ? 23.403 -10.933 -27.073 1.00 86.88 776 ASP A N 1
ATOM 5884 C CA . ASP A 1 776 ? 22.175 -10.187 -26.822 1.00 86.88 776 ASP A CA 1
ATOM 5885 C C . ASP A 1 776 ? 22.403 -8.678 -26.947 1.00 86.88 776 ASP A C 1
ATOM 5887 O O . ASP A 1 776 ? 23.494 -8.161 -26.703 1.00 86.88 776 ASP A O 1
ATOM 5891 N N . GLY A 1 777 ? 21.369 -7.934 -27.334 1.00 85.12 777 GLY A N 1
ATOM 5892 C CA . GLY A 1 777 ? 21.469 -6.482 -27.453 1.00 85.12 777 GLY A CA 1
ATOM 5893 C C . GLY A 1 777 ? 21.547 -5.778 -26.103 1.00 85.12 777 GLY A C 1
ATOM 5894 O O . GLY A 1 777 ? 22.429 -4.952 -25.870 1.00 85.12 777 GLY A O 1
ATOM 5895 N N . ILE A 1 778 ? 20.641 -6.126 -25.197 1.00 88.38 778 ILE A N 1
ATOM 5896 C CA . ILE A 1 778 ? 20.661 -5.714 -23.795 1.00 88.38 778 ILE A CA 1
ATOM 5897 C C . ILE A 1 778 ? 20.544 -6.980 -22.964 1.00 88.38 778 ILE A C 1
ATOM 5899 O O . ILE A 1 778 ? 19.543 -7.676 -23.071 1.00 88.38 778 ILE A O 1
ATOM 5903 N N . HIS A 1 779 ? 21.533 -7.261 -22.132 1.00 90.19 779 HIS A N 1
ATOM 5904 C CA . HIS A 1 779 ? 21.542 -8.407 -21.238 1.00 90.19 779 HIS A CA 1
ATOM 5905 C C . HIS A 1 779 ? 21.493 -7.896 -19.797 1.00 90.19 779 HIS A C 1
ATOM 5907 O O . HIS A 1 779 ? 22.431 -7.262 -19.327 1.00 90.19 779 HIS A O 1
ATOM 5913 N N . VAL A 1 780 ? 20.392 -8.139 -19.092 1.00 87.06 780 VAL A N 1
ATOM 5914 C CA . VAL A 1 780 ? 20.246 -7.784 -17.676 1.00 87.06 780 VAL A CA 1
ATOM 5915 C C . VAL A 1 780 ? 20.252 -9.061 -16.854 1.00 87.06 780 VAL A C 1
ATOM 5917 O O . VAL A 1 780 ? 19.413 -9.939 -17.069 1.00 87.06 780 VAL A O 1
ATOM 5920 N N . MET A 1 781 ? 21.210 -9.165 -15.943 1.00 87.31 781 MET A N 1
ATOM 5921 C CA . MET A 1 781 ? 21.436 -10.366 -15.146 1.00 87.31 781 MET A CA 1
ATOM 5922 C C . MET A 1 781 ? 21.740 -10.025 -13.688 1.00 87.31 781 MET A C 1
ATOM 5924 O O . MET A 1 781 ? 21.920 -8.859 -13.322 1.00 87.31 781 MET A O 1
ATOM 5928 N N . ASP A 1 782 ? 21.758 -11.066 -12.860 1.00 84.56 782 ASP A N 1
ATOM 5929 C CA . ASP A 1 782 ? 22.147 -11.043 -11.453 1.00 84.56 782 ASP A CA 1
ATOM 5930 C C . ASP A 1 782 ? 21.462 -9.921 -10.663 1.00 84.56 782 ASP A C 1
ATOM 5932 O O . ASP A 1 782 ? 22.102 -9.069 -10.063 1.00 84.56 782 ASP A O 1
ATOM 5936 N N . THR A 1 783 ? 20.125 -9.880 -10.675 1.00 81.00 783 THR A N 1
ATOM 5937 C CA . THR A 1 783 ? 19.302 -8.844 -10.009 1.00 81.00 783 THR A CA 1
ATOM 5938 C C . THR A 1 783 ? 19.485 -7.409 -10.526 1.00 81.00 783 THR A C 1
ATOM 5940 O O . THR A 1 783 ? 18.918 -6.466 -9.968 1.00 81.00 783 THR A O 1
ATOM 5943 N N . GLY A 1 784 ? 20.224 -7.225 -11.626 1.00 79.75 784 GLY A N 1
ATOM 5944 C CA . GLY A 1 784 ? 20.341 -5.949 -12.322 1.00 79.75 784 GLY A CA 1
ATOM 5945 C C . GLY A 1 784 ? 18.985 -5.404 -12.773 1.00 79.75 784 GLY A C 1
ATOM 5946 O O . GLY A 1 784 ? 18.011 -6.145 -12.955 1.00 79.75 784 GLY A O 1
ATOM 5947 N N . SER A 1 785 ? 18.914 -4.090 -12.962 1.00 82.00 785 SER A N 1
ATOM 5948 C CA . SER A 1 785 ? 17.716 -3.448 -13.507 1.00 82.00 785 SER A CA 1
ATOM 5949 C C . SER A 1 785 ? 18.047 -2.312 -14.461 1.00 82.00 785 SER A C 1
ATOM 5951 O O . SER A 1 785 ? 19.095 -1.683 -14.365 1.00 82.00 785 SER A O 1
ATOM 5953 N N . ILE A 1 786 ? 17.170 -2.043 -15.422 1.00 83.19 786 ILE A N 1
ATOM 5954 C CA . ILE A 1 786 ? 17.358 -0.956 -16.391 1.00 83.19 786 ILE A CA 1
ATOM 5955 C C . ILE A 1 786 ? 16.016 -0.328 -16.730 1.00 83.19 786 ILE A C 1
ATOM 5957 O O . ILE A 1 786 ? 15.030 -1.032 -16.951 1.00 83.19 786 ILE A O 1
ATOM 5961 N N . ASN A 1 787 ? 16.005 1.002 -16.816 1.00 82.25 787 ASN A N 1
ATOM 5962 C CA . ASN A 1 787 ? 14.897 1.738 -17.406 1.00 82.25 787 ASN A CA 1
ATOM 5963 C C . ASN A 1 787 ? 15.216 2.085 -18.867 1.00 82.25 787 ASN A C 1
ATOM 5965 O O . ASN A 1 787 ? 16.237 2.716 -19.142 1.00 82.25 787 ASN A O 1
ATOM 5969 N N . ILE A 1 788 ? 14.366 1.681 -19.810 1.00 76.38 788 ILE A N 1
ATOM 5970 C CA . ILE A 1 788 ? 14.518 1.998 -21.238 1.00 76.38 788 ILE A CA 1
ATOM 5971 C C . ILE A 1 788 ? 13.369 2.909 -21.658 1.00 76.38 788 ILE A C 1
ATOM 5973 O O . ILE A 1 788 ? 12.204 2.543 -21.525 1.00 76.38 788 ILE A O 1
ATOM 5977 N N . SER A 1 789 ? 13.679 4.077 -22.219 1.00 71.44 789 SER A N 1
ATOM 5978 C CA . SER A 1 789 ? 12.678 5.067 -22.626 1.00 71.44 789 SER A CA 1
ATOM 5979 C C . SER A 1 789 ? 12.968 5.674 -24.012 1.00 71.44 789 SER A C 1
ATOM 5981 O O . SER A 1 789 ? 13.874 5.261 -24.733 1.00 71.44 789 SER A O 1
ATOM 5983 N N . GLY A 1 790 ? 12.160 6.643 -24.457 1.00 62.38 790 GLY A N 1
ATOM 5984 C CA . GLY A 1 790 ? 12.543 7.556 -25.547 1.00 62.38 790 GLY A CA 1
ATOM 5985 C C . GLY A 1 790 ? 12.618 7.007 -26.979 1.00 62.38 790 GLY A C 1
ATOM 5986 O O . GLY A 1 790 ? 13.264 7.640 -27.811 1.00 62.38 790 GLY A O 1
ATOM 5987 N N . ALA A 1 791 ? 11.921 5.915 -27.299 1.00 59.56 791 ALA A N 1
ATOM 5988 C CA . ALA A 1 791 ? 11.924 5.261 -28.618 1.00 59.56 791 ALA A CA 1
ATOM 5989 C C . ALA A 1 791 ? 13.265 4.623 -29.031 1.00 59.56 791 ALA A C 1
ATOM 5991 O O . ALA A 1 791 ? 13.662 4.682 -30.196 1.00 59.56 791 ALA A O 1
ATOM 5992 N N . SER A 1 792 ? 13.971 4.037 -28.065 1.00 71.88 792 SER A N 1
ATOM 5993 C CA . SER A 1 792 ? 15.189 3.265 -28.314 1.00 71.88 792 SER A CA 1
ATOM 5994 C C . SER A 1 792 ? 14.904 2.017 -29.157 1.00 71.88 792 SER A C 1
ATOM 5996 O O . SER A 1 792 ? 13.848 1.393 -29.024 1.00 71.88 792 SER A O 1
ATOM 5998 N N . ALA A 1 793 ? 15.849 1.635 -30.011 1.00 75.25 793 ALA A N 1
ATOM 5999 C CA . ALA A 1 793 ? 15.755 0.430 -30.829 1.00 75.25 793 ALA A CA 1
ATOM 6000 C C . ALA A 1 793 ? 16.917 -0.516 -30.536 1.00 75.25 793 ALA A C 1
ATOM 6002 O O . ALA A 1 793 ? 18.026 -0.064 -30.269 1.00 75.25 793 ALA A O 1
ATOM 6003 N N . VAL A 1 794 ? 16.663 -1.820 -30.584 1.00 78.81 794 VAL A N 1
ATOM 6004 C CA . VAL A 1 794 ? 17.680 -2.862 -30.429 1.00 78.81 794 VAL A CA 1
ATOM 6005 C C . VAL A 1 794 ? 17.509 -3.858 -31.564 1.00 78.81 794 VAL A C 1
ATOM 6007 O O . VAL A 1 794 ? 16.494 -4.557 -31.620 1.00 78.81 794 VAL A O 1
ATOM 6010 N N . CYS A 1 795 ? 18.445 -3.880 -32.511 1.00 81.25 795 CYS A N 1
ATOM 6011 C CA . CYS A 1 795 ? 18.250 -4.640 -33.739 1.00 81.25 795 CYS A CA 1
ATOM 6012 C C . CYS A 1 795 ? 19.465 -5.407 -34.250 1.00 81.25 795 CYS A C 1
ATOM 6014 O O . CYS A 1 795 ? 20.608 -5.038 -34.010 1.00 81.25 795 CYS A O 1
ATOM 6016 N N . GLY A 1 796 ? 19.209 -6.495 -34.980 1.00 77.75 796 GLY A N 1
ATOM 6017 C CA . GLY A 1 796 ? 20.242 -7.249 -35.700 1.00 77.75 796 GLY A CA 1
ATOM 6018 C C . GLY A 1 796 ? 21.125 -8.168 -34.848 1.00 77.75 796 GLY A C 1
ATOM 6019 O O . GLY A 1 796 ? 22.103 -8.716 -35.362 1.00 77.75 796 GLY A O 1
ATOM 6020 N N . PHE A 1 797 ? 20.807 -8.378 -33.568 1.00 82.81 797 PHE A N 1
ATOM 6021 C CA . PHE A 1 797 ? 21.628 -9.216 -32.692 1.00 82.81 797 PHE A CA 1
ATOM 6022 C C . PHE A 1 797 ? 21.472 -10.720 -32.999 1.00 82.81 797 PHE A C 1
ATOM 6024 O O . PHE A 1 797 ? 20.389 -11.175 -33.385 1.00 82.81 797 PHE A O 1
ATOM 6031 N N . PRO A 1 798 ? 22.551 -11.521 -32.868 1.00 79.44 798 PRO A N 1
ATOM 6032 C CA . PRO A 1 798 ? 22.495 -12.965 -33.074 1.00 79.44 798 PRO A CA 1
ATOM 6033 C C . PRO A 1 798 ? 21.815 -13.731 -31.925 1.00 79.44 798 PRO A C 1
ATOM 6035 O O . PRO A 1 798 ? 21.454 -14.885 -32.138 1.00 79.44 798 PRO A O 1
ATOM 6038 N N . GLY A 1 799 ? 21.641 -13.115 -30.755 1.00 86.19 799 GLY A N 1
ATOM 6039 C CA . GLY A 1 799 ? 20.771 -13.558 -29.665 1.00 86.19 799 GLY A CA 1
ATOM 6040 C C . GLY A 1 799 ? 19.436 -12.806 -29.680 1.00 86.19 799 GLY A C 1
ATOM 6041 O O . GLY A 1 799 ? 18.801 -12.662 -30.733 1.00 86.19 799 GLY A O 1
ATOM 6042 N N . SER A 1 800 ? 19.009 -12.339 -28.511 1.00 88.50 800 SER A N 1
ATOM 6043 C CA . SER A 1 800 ? 17.785 -11.571 -28.298 1.00 88.50 800 SER A CA 1
ATOM 6044 C C . SER A 1 800 ? 18.033 -10.060 -28.307 1.00 88.50 800 SER A C 1
ATOM 6046 O O . SER A 1 800 ? 19.140 -9.590 -28.050 1.00 88.50 800 SER A O 1
ATOM 6048 N N . GLY A 1 801 ? 16.995 -9.269 -28.585 1.00 85.56 801 GLY A N 1
ATOM 6049 C CA . GLY A 1 801 ? 17.073 -7.811 -28.454 1.00 85.56 801 GLY A CA 1
ATOM 6050 C C . GLY A 1 801 ? 17.293 -7.400 -26.995 1.00 85.56 801 GLY A C 1
ATOM 6051 O O . GLY A 1 801 ? 18.271 -6.733 -26.676 1.00 85.56 801 GLY A O 1
ATOM 6052 N N . ALA A 1 802 ? 16.420 -7.853 -26.099 1.00 90.75 802 ALA A N 1
ATOM 6053 C CA . ALA A 1 802 ? 16.622 -7.799 -24.657 1.00 90.75 802 ALA A CA 1
ATOM 6054 C C . ALA A 1 802 ? 16.554 -9.207 -24.062 1.00 90.75 802 ALA A C 1
ATOM 6056 O O . ALA A 1 802 ? 15.594 -9.934 -24.306 1.00 90.75 802 ALA A O 1
ATOM 6057 N N . TYR A 1 803 ? 17.556 -9.560 -23.270 1.00 92.38 803 TYR A N 1
ATOM 6058 C CA . TYR A 1 803 ? 17.655 -10.793 -22.512 1.00 92.38 803 TYR A CA 1
ATOM 6059 C C . TYR A 1 803 ? 17.693 -10.452 -21.019 1.00 92.38 803 TYR A C 1
ATOM 6061 O O . TYR A 1 803 ? 18.536 -9.674 -20.574 1.00 92.38 803 TYR A O 1
ATOM 6069 N N . VAL A 1 804 ? 16.749 -10.984 -20.248 1.00 91.06 804 VAL A N 1
ATOM 6070 C CA . VAL A 1 804 ? 16.577 -10.704 -18.816 1.00 91.06 804 VAL A CA 1
ATOM 6071 C C . VAL A 1 804 ? 16.635 -12.026 -18.063 1.00 91.06 804 VAL A C 1
ATOM 6073 O O . VAL A 1 804 ? 15.926 -12.963 -18.425 1.00 91.06 804 VAL A O 1
ATOM 6076 N N . SER A 1 805 ? 17.481 -12.127 -17.041 1.00 91.44 805 SER A N 1
ATOM 6077 C CA . SER A 1 805 ? 17.712 -13.382 -16.311 1.00 91.44 805 SER A CA 1
ATOM 6078 C C . SER A 1 805 ? 17.953 -13.173 -14.812 1.00 91.44 805 SER A C 1
ATOM 6080 O O . SER A 1 805 ? 18.088 -12.041 -14.361 1.00 91.44 805 SER A O 1
ATOM 6082 N N . ASN A 1 806 ? 17.988 -14.253 -14.026 1.00 88.25 806 ASN A N 1
ATOM 6083 C CA . ASN A 1 806 ? 18.408 -14.272 -12.615 1.00 88.25 806 ASN A CA 1
ATOM 6084 C C . ASN A 1 806 ? 17.736 -13.213 -11.716 1.00 88.25 806 ASN A C 1
ATOM 6086 O O . ASN A 1 806 ? 18.410 -12.444 -11.022 1.00 88.25 806 ASN A O 1
ATOM 6090 N N . GLY A 1 807 ? 16.403 -13.144 -11.726 1.00 79.75 807 GLY A N 1
ATOM 6091 C CA . GLY A 1 807 ? 15.650 -12.203 -10.885 1.00 79.75 807 GLY A CA 1
ATOM 6092 C C . GLY A 1 807 ? 15.765 -10.728 -11.292 1.00 79.75 807 GLY A C 1
ATOM 6093 O O . GLY A 1 807 ? 15.325 -9.852 -10.546 1.00 79.75 807 GLY A O 1
ATOM 6094 N N . SER A 1 808 ? 16.370 -10.429 -12.445 1.00 87.19 808 SER A N 1
ATOM 6095 C CA . SER A 1 808 ? 16.509 -9.067 -12.965 1.00 87.19 808 SER A CA 1
ATOM 6096 C C . SER A 1 808 ? 15.199 -8.471 -13.469 1.00 87.19 808 SER A C 1
ATOM 6098 O O . SER A 1 808 ? 14.251 -9.183 -13.815 1.00 87.19 808 SER A O 1
ATOM 6100 N N . VAL A 1 809 ? 15.167 -7.137 -13.548 1.00 85.31 809 VAL A N 1
ATOM 6101 C CA . VAL A 1 809 ? 13.977 -6.379 -13.957 1.00 85.31 809 VAL A CA 1
ATOM 6102 C C . VAL A 1 809 ? 14.310 -5.363 -15.047 1.00 85.31 809 VAL A C 1
ATOM 6104 O O . VAL A 1 809 ? 15.124 -4.463 -14.853 1.00 85.31 809 VAL A O 1
ATOM 6107 N N . VAL A 1 810 ? 13.631 -5.451 -16.189 1.00 81.81 810 VAL A N 1
ATOM 6108 C CA . VAL A 1 810 ? 13.633 -4.385 -17.203 1.00 81.81 810 VAL A CA 1
ATOM 6109 C C . VAL A 1 810 ? 12.320 -3.627 -17.119 1.00 81.81 810 VAL A C 1
ATOM 6111 O O . VAL A 1 810 ? 11.255 -4.222 -17.284 1.00 81.81 810 VAL A O 1
ATOM 6114 N N . GLU A 1 811 ? 12.390 -2.314 -16.923 1.00 82.31 811 GLU A N 1
ATOM 6115 C CA . GLU A 1 811 ? 11.222 -1.436 -16.924 1.00 82.31 811 GLU A CA 1
ATOM 6116 C C . GLU A 1 811 ? 11.284 -0.478 -18.120 1.00 82.31 811 GLU A C 1
ATOM 6118 O O . GLU A 1 811 ? 12.311 0.115 -18.433 1.00 82.31 811 GLU A O 1
ATOM 6123 N N . ASN A 1 812 ? 10.167 -0.301 -18.812 1.00 71.12 812 ASN A N 1
ATOM 6124 C CA . ASN A 1 812 ? 10.006 0.720 -19.839 1.00 71.12 812 ASN A CA 1
ATOM 6125 C C . ASN A 1 812 ? 8.762 1.550 -19.510 1.00 71.12 812 ASN A C 1
ATOM 6127 O O . ASN A 1 812 ? 7.616 1.130 -19.735 1.00 71.12 812 ASN A O 1
ATOM 6131 N N . PHE A 1 813 ? 9.006 2.737 -18.947 1.00 63.38 813 PHE A N 1
ATOM 6132 C CA . PHE A 1 813 ? 7.967 3.690 -18.573 1.00 63.38 813 PHE A CA 1
ATOM 6133 C C . PHE A 1 813 ? 7.727 4.745 -19.654 1.00 63.38 813 PHE A C 1
ATOM 6135 O O . PHE A 1 813 ? 8.650 5.327 -20.227 1.00 63.38 813 PHE A O 1
ATOM 6142 N N . MET A 1 814 ? 6.456 5.126 -19.820 1.00 47.47 814 MET A N 1
ATOM 6143 C CA . MET A 1 814 ? 6.135 6.400 -20.459 1.00 47.47 814 MET A CA 1
ATOM 6144 C C . MET A 1 814 ? 6.545 7.553 -19.537 1.00 47.47 814 MET A C 1
ATOM 6146 O O . MET A 1 814 ? 5.964 7.746 -18.468 1.00 47.47 814 MET A O 1
ATOM 6150 N N . HIS A 1 815 ? 7.528 8.343 -19.968 1.00 47.78 815 HIS A N 1
ATOM 6151 C CA . HIS A 1 815 ? 7.851 9.621 -19.336 1.00 47.78 815 HIS A CA 1
ATOM 6152 C C . HIS A 1 815 ? 6.619 10.555 -19.397 1.00 47.78 815 HIS A C 1
ATOM 6154 O O . HIS A 1 815 ? 5.822 10.454 -20.323 1.00 47.78 815 HIS A O 1
ATOM 6160 N N . ARG A 1 816 ? 6.438 11.464 -18.421 1.00 39.56 816 ARG A N 1
ATOM 6161 C CA . ARG A 1 816 ? 5.203 12.268 -18.173 1.00 39.56 816 ARG A CA 1
ATOM 6162 C C . ARG A 1 816 ? 4.641 13.082 -19.358 1.00 39.56 816 ARG A C 1
ATOM 6164 O O . ARG A 1 816 ? 3.559 13.651 -19.250 1.00 39.56 816 ARG A O 1
ATOM 6171 N N . THR A 1 817 ? 5.354 13.163 -20.470 1.00 43.94 817 THR A N 1
ATOM 6172 C CA . THR A 1 817 ? 4.898 13.770 -21.720 1.00 43.94 817 THR A CA 1
ATOM 6173 C C . THR A 1 817 ? 4.335 12.675 -22.620 1.00 43.94 817 THR A C 1
ATOM 6175 O O . THR A 1 817 ? 5.028 11.704 -22.883 1.00 43.94 817 THR A O 1
ATOM 6178 N N . GLN A 1 818 ? 3.105 12.842 -23.111 1.00 34.94 818 GLN A N 1
ATOM 6179 C CA . GLN A 1 818 ? 2.308 11.898 -23.923 1.00 34.94 818 GLN A CA 1
ATOM 6180 C C . GLN A 1 818 ? 2.957 11.384 -25.239 1.00 34.94 818 GLN A C 1
ATOM 6182 O O . GLN A 1 818 ? 2.278 10.810 -26.082 1.00 34.94 818 GLN A O 1
ATOM 6187 N N . SER A 1 819 ? 4.256 11.584 -25.453 1.00 47.78 819 SER A N 1
ATOM 6188 C CA . SER A 1 819 ? 5.025 11.023 -26.558 1.00 47.78 819 SER A CA 1
ATOM 6189 C C . SER A 1 819 ? 5.274 9.527 -26.333 1.00 47.78 819 SER A C 1
ATOM 6191 O O . SER A 1 819 ? 5.915 9.162 -25.349 1.00 47.78 819 SER A O 1
ATOM 6193 N N . LEU A 1 820 ? 4.793 8.695 -27.260 1.00 53.75 820 LEU A N 1
ATOM 6194 C CA . LEU A 1 820 ? 5.008 7.246 -27.369 1.00 53.75 820 LEU A CA 1
ATOM 6195 C C . LEU A 1 820 ? 6.483 6.862 -27.112 1.00 53.75 820 LEU A C 1
ATOM 6197 O O . LEU A 1 820 ? 7.322 6.904 -28.010 1.00 53.75 820 LEU A O 1
ATOM 6201 N N . ALA A 1 821 ? 6.826 6.502 -25.874 1.00 53.03 821 ALA A N 1
ATOM 6202 C CA . ALA A 1 821 ? 8.123 5.916 -25.551 1.00 53.03 821 ALA A CA 1
ATOM 6203 C C . ALA A 1 821 ? 8.065 4.428 -25.920 1.00 53.03 821 ALA A C 1
ATOM 6205 O O . ALA A 1 821 ? 7.593 3.622 -25.128 1.00 53.03 821 ALA A O 1
ATOM 6206 N N . LEU A 1 822 ? 8.467 4.086 -27.149 1.00 66.75 822 LEU A N 1
ATOM 6207 C CA . LEU A 1 822 ? 8.339 2.729 -27.685 1.00 66.75 822 LEU A CA 1
ATOM 6208 C C . LEU A 1 822 ? 9.714 2.065 -27.842 1.00 66.75 822 LEU A C 1
ATOM 6210 O O . LEU A 1 822 ? 10.442 2.365 -28.784 1.00 66.75 822 LEU A O 1
ATOM 6214 N N . MET A 1 823 ? 10.088 1.155 -26.939 1.00 83.94 823 MET A N 1
ATOM 6215 C CA . MET A 1 823 ? 11.266 0.306 -27.179 1.00 83.94 823 MET A CA 1
ATOM 6216 C C . MET A 1 823 ? 10.961 -0.604 -28.370 1.00 83.94 823 MET A C 1
ATOM 6218 O O . MET A 1 823 ? 9.932 -1.271 -28.358 1.00 83.94 823 MET A O 1
ATOM 6222 N N . THR A 1 824 ? 11.832 -0.643 -29.378 1.00 88.19 824 THR A N 1
ATOM 6223 C CA . THR A 1 824 ? 11.653 -1.488 -30.571 1.00 88.19 824 THR A CA 1
ATOM 6224 C C . THR A 1 824 ? 12.764 -2.526 -30.670 1.00 88.19 824 THR A C 1
ATOM 6226 O O . THR A 1 824 ? 13.889 -2.192 -31.029 1.00 88.19 824 THR A O 1
ATOM 6229 N N . ALA A 1 825 ? 12.471 -3.786 -30.363 1.00 88.81 825 ALA A N 1
ATOM 6230 C CA . ALA A 1 825 ? 13.386 -4.900 -30.584 1.00 88.81 825 ALA A CA 1
ATOM 6231 C C . ALA A 1 825 ? 13.090 -5.523 -31.953 1.00 88.81 825 ALA A C 1
ATOM 6233 O O . ALA A 1 825 ? 12.017 -6.091 -32.144 1.00 88.81 825 ALA A O 1
ATOM 6234 N N . CYS A 1 826 ? 13.985 -5.402 -32.934 1.00 87.38 826 CYS A N 1
ATOM 6235 C CA . CYS A 1 826 ? 13.675 -5.894 -34.279 1.00 87.38 826 CYS A CA 1
ATOM 6236 C C . CYS A 1 826 ? 14.808 -6.631 -34.984 1.00 87.38 826 CYS A C 1
ATOM 6238 O O . CYS A 1 826 ? 15.982 -6.383 -34.737 1.00 87.38 826 CYS A O 1
ATOM 6240 N N . ALA A 1 827 ? 14.456 -7.545 -35.888 1.00 83.69 827 ALA A N 1
ATOM 6241 C CA . ALA A 1 827 ? 15.415 -8.299 -36.697 1.00 83.69 827 ALA A CA 1
ATOM 6242 C C . ALA A 1 827 ? 16.478 -9.077 -35.887 1.00 83.69 827 ALA A C 1
ATOM 6244 O O . ALA A 1 827 ? 17.598 -9.279 -36.365 1.00 83.69 827 ALA A O 1
ATOM 6245 N N . ASN A 1 828 ? 16.152 -9.517 -34.666 1.00 83.75 828 ASN A N 1
ATOM 6246 C CA . ASN A 1 828 ? 17.046 -10.349 -33.856 1.00 83.75 828 ASN A CA 1
ATOM 6247 C C . ASN A 1 828 ? 16.915 -11.826 -34.256 1.00 83.75 828 ASN A C 1
ATOM 6249 O O . ASN A 1 828 ? 15.892 -12.260 -34.791 1.00 83.75 828 ASN A O 1
ATOM 6253 N N . ARG A 1 829 ? 17.966 -12.624 -34.049 1.00 84.44 829 ARG A N 1
ATOM 6254 C CA . ARG A 1 829 ? 17.973 -14.041 -34.457 1.00 84.44 829 ARG A CA 1
ATOM 6255 C C . ARG A 1 829 ? 17.243 -14.976 -33.498 1.00 84.44 829 ARG A C 1
ATOM 6257 O O . ARG A 1 829 ? 16.858 -16.057 -33.931 1.00 84.44 829 ARG A O 1
ATOM 6264 N N . ARG A 1 830 ? 17.096 -14.596 -32.233 1.00 87.25 830 ARG A N 1
ATOM 6265 C CA . ARG A 1 830 ? 16.276 -15.326 -31.270 1.00 87.25 830 ARG A CA 1
ATOM 6266 C C . ARG A 1 830 ? 14.999 -14.534 -31.048 1.00 87.25 830 ARG A C 1
ATOM 6268 O O . ARG A 1 830 ? 14.188 -14.453 -31.971 1.00 87.25 830 ARG A O 1
ATOM 6275 N N . SER A 1 831 ? 14.846 -13.900 -29.894 1.00 91.50 831 SER A N 1
ATOM 6276 C CA . SER A 1 831 ? 13.626 -13.169 -29.569 1.00 91.50 831 SER A CA 1
ATOM 6277 C C . SER A 1 831 ? 13.840 -11.662 -29.551 1.00 91.50 831 SER A C 1
ATOM 6279 O O . SER A 1 831 ? 14.957 -11.184 -29.378 1.00 91.50 831 SER A O 1
ATOM 6281 N N . GLY A 1 832 ? 12.783 -10.868 -29.706 1.00 92.50 832 GLY A N 1
ATOM 6282 C CA . GLY A 1 832 ? 12.919 -9.439 -29.419 1.00 92.50 832 GLY A CA 1
ATOM 6283 C C . GLY A 1 832 ? 13.139 -9.199 -27.927 1.00 92.50 832 GLY A C 1
ATOM 6284 O O . GLY A 1 832 ? 14.071 -8.492 -27.554 1.00 92.50 832 GLY A O 1
ATOM 6285 N N . VAL A 1 833 ? 12.337 -9.850 -27.083 1.00 94.56 833 VAL A N 1
ATOM 6286 C CA . VAL A 1 833 ? 12.494 -9.876 -25.622 1.00 94.56 833 VAL A CA 1
ATOM 6287 C C . VAL A 1 833 ? 12.473 -11.324 -25.139 1.00 94.56 833 VAL A C 1
ATOM 6289 O O . VAL A 1 833 ? 11.590 -12.085 -25.534 1.00 94.56 833 VAL A O 1
ATOM 6292 N N . TYR A 1 834 ? 13.423 -11.695 -24.285 1.00 96.12 834 TYR A N 1
ATOM 6293 C CA . TYR A 1 834 ? 13.524 -13.011 -23.663 1.00 96.12 834 TYR A CA 1
ATOM 6294 C C . TYR A 1 834 ? 13.761 -12.864 -22.157 1.00 96.12 834 TYR A C 1
ATOM 6296 O O . TYR A 1 834 ? 14.795 -12.352 -21.739 1.00 96.12 834 TYR A O 1
ATOM 6304 N N . CYS A 1 835 ? 12.809 -13.310 -21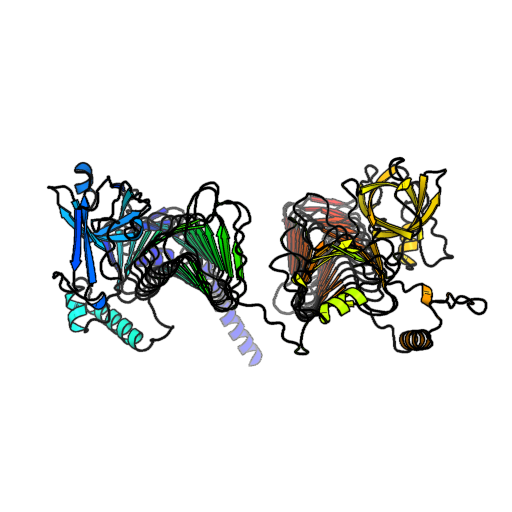.347 1.00 94.62 835 CYS A N 1
ATOM 6305 C CA . CYS A 1 835 ? 12.892 -13.341 -19.890 1.00 94.62 835 CYS A CA 1
ATOM 6306 C C . CYS A 1 835 ? 13.014 -14.782 -19.413 1.00 94.62 835 CYS A C 1
ATOM 6308 O O . CYS A 1 835 ? 12.236 -15.636 -19.830 1.00 94.62 835 CYS A O 1
ATOM 6310 N N . THR A 1 836 ? 13.973 -15.053 -18.539 1.00 95.38 836 THR A N 1
ATOM 6311 C CA . THR A 1 836 ? 14.139 -16.367 -17.916 1.00 95.38 836 THR A CA 1
ATOM 6312 C C . THR A 1 836 ? 14.546 -16.269 -16.448 1.00 95.38 836 THR A C 1
ATOM 6314 O O . THR A 1 836 ? 14.922 -15.189 -15.991 1.00 95.38 836 THR A O 1
ATOM 6317 N N . GLN A 1 837 ? 14.501 -17.379 -15.711 1.00 92.12 837 GLN A N 1
ATOM 6318 C CA . GLN A 1 837 ? 15.085 -17.520 -14.370 1.00 92.12 837 GLN A CA 1
ATOM 6319 C C . GLN A 1 837 ? 14.585 -16.448 -13.389 1.00 92.12 837 GLN A C 1
ATOM 6321 O O . GLN A 1 837 ? 15.349 -15.591 -12.937 1.00 92.12 837 GLN A O 1
ATOM 6326 N N . ASP A 1 838 ? 13.283 -16.471 -13.098 1.00 92.06 838 ASP A N 1
ATOM 6327 C CA . ASP A 1 838 ? 12.622 -15.571 -12.138 1.00 92.06 838 ASP A CA 1
ATOM 6328 C C . ASP A 1 838 ? 12.686 -14.072 -12.509 1.00 92.06 838 ASP A C 1
ATOM 6330 O O . ASP A 1 838 ? 12.457 -13.194 -11.675 1.00 92.06 838 ASP A O 1
ATOM 6334 N N . SER A 1 839 ? 13.015 -13.739 -13.760 1.00 92.50 839 SER A N 1
ATOM 6335 C CA . SER A 1 839 ? 13.121 -12.345 -14.214 1.00 92.50 839 SER A CA 1
ATOM 6336 C C . SER A 1 839 ? 11.790 -11.723 -14.643 1.00 92.50 839 SER A C 1
ATOM 6338 O O . SER A 1 839 ? 10.813 -12.416 -14.941 1.00 92.50 839 SER A O 1
ATOM 6340 N N . THR A 1 840 ? 11.756 -10.389 -14.707 1.00 93.31 840 THR A N 1
ATOM 6341 C CA . THR A 1 840 ? 10.574 -9.612 -15.102 1.00 93.31 840 THR A CA 1
ATOM 6342 C C . THR A 1 840 ? 10.896 -8.606 -16.204 1.00 93.31 840 THR A C 1
ATOM 6344 O O . THR A 1 840 ? 11.837 -7.820 -16.092 1.00 93.31 840 THR A O 1
ATOM 6347 N N . PHE A 1 841 ? 10.061 -8.557 -17.242 1.00 93.38 841 PHE A N 1
ATOM 6348 C CA . PHE A 1 841 ? 10.051 -7.460 -18.211 1.00 93.38 841 PHE A CA 1
ATOM 6349 C C . PHE A 1 841 ? 8.715 -6.733 -18.171 1.00 93.38 841 PHE A C 1
ATOM 6351 O O . PHE A 1 841 ? 7.653 -7.318 -18.392 1.00 93.38 841 PHE A O 1
ATOM 6358 N N . GLN A 1 842 ? 8.780 -5.430 -17.921 1.00 92.81 842 GLN A N 1
ATOM 6359 C CA . GLN A 1 842 ? 7.629 -4.552 -17.850 1.00 92.81 842 GLN A CA 1
ATOM 6360 C C . GLN A 1 842 ? 7.738 -3.449 -18.901 1.00 92.81 842 GLN A C 1
ATOM 6362 O O . GLN A 1 842 ? 8.684 -2.667 -18.911 1.00 92.81 842 GLN A O 1
ATOM 6367 N N . SER A 1 843 ? 6.741 -3.332 -19.775 1.00 87.06 843 SER A N 1
ATOM 6368 C CA . SER A 1 843 ? 6.700 -2.280 -20.791 1.00 87.06 843 SER A CA 1
ATOM 6369 C C . SER A 1 843 ? 5.291 -1.750 -20.999 1.00 87.06 843 SER A C 1
ATOM 6371 O O . SER A 1 843 ? 4.357 -2.510 -21.236 1.00 87.06 843 SER A O 1
ATOM 6373 N N . LYS A 1 844 ? 5.133 -0.422 -20.961 1.00 84.75 844 LYS A N 1
ATOM 6374 C CA . LYS A 1 844 ? 3.849 0.234 -21.264 1.00 84.75 844 LYS A CA 1
ATOM 6375 C C . LYS A 1 844 ? 3.591 0.440 -22.762 1.00 84.75 844 LYS A C 1
ATOM 6377 O O . LYS A 1 844 ? 2.444 0.653 -23.141 1.00 84.75 844 LYS A O 1
ATOM 6382 N N . ALA A 1 845 ? 4.647 0.470 -23.570 1.00 86.38 845 ALA A N 1
ATOM 6383 C CA . ALA A 1 845 ? 4.591 0.520 -25.026 1.00 86.38 845 ALA A CA 1
ATOM 6384 C C . ALA A 1 845 ? 5.917 -0.020 -25.589 1.00 86.38 845 ALA A C 1
ATOM 6386 O O . ALA A 1 845 ? 6.999 0.496 -25.290 1.00 86.38 845 ALA A O 1
ATOM 6387 N N . SER A 1 846 ? 5.850 -1.075 -26.396 1.00 89.88 846 SER A N 1
ATOM 6388 C CA . SER A 1 846 ? 7.018 -1.656 -27.069 1.00 89.88 846 SER A CA 1
ATOM 6389 C C . SER A 1 846 ? 6.632 -2.328 -28.386 1.00 89.88 846 SER A C 1
ATOM 6391 O O . SER A 1 846 ? 5.472 -2.654 -28.622 1.00 89.88 846 SER A O 1
ATOM 6393 N N . GLY A 1 847 ? 7.608 -2.504 -29.265 1.00 91.00 847 GLY A N 1
ATOM 6394 C CA . GLY A 1 847 ? 7.488 -3.273 -30.493 1.00 91.00 847 GLY A CA 1
ATOM 6395 C C . GLY A 1 847 ? 8.535 -4.377 -30.520 1.00 91.00 847 GLY A C 1
ATOM 6396 O O . GLY A 1 847 ? 9.695 -4.134 -30.196 1.00 91.00 847 GLY A O 1
ATOM 6397 N N . SER A 1 848 ? 8.136 -5.570 -30.936 1.00 92.44 848 SER A N 1
ATOM 6398 C CA . SER A 1 848 ? 9.011 -6.697 -31.211 1.00 92.44 848 SER A CA 1
ATOM 6399 C C . SER A 1 848 ? 8.733 -7.225 -32.616 1.00 92.44 848 SER A C 1
ATOM 6401 O O . SER A 1 848 ? 7.695 -7.845 -32.856 1.00 92.44 848 SER A O 1
ATOM 6403 N N . VAL A 1 849 ? 9.603 -6.902 -33.574 1.00 89.06 849 VAL A N 1
ATOM 6404 C CA . VAL A 1 849 ? 9.269 -7.008 -35.005 1.00 89.06 849 VAL A CA 1
ATOM 6405 C C . VAL A 1 849 ? 10.329 -7.783 -35.788 1.00 89.06 849 VAL A C 1
ATOM 6407 O O . VAL A 1 849 ? 11.520 -7.525 -35.635 1.00 89.06 849 VAL A O 1
ATOM 6410 N N . HIS A 1 850 ? 9.930 -8.690 -36.680 1.00 86.00 850 HIS A N 1
ATOM 6411 C CA . HIS A 1 850 ? 10.845 -9.390 -37.599 1.00 86.00 850 HIS A CA 1
ATOM 6412 C C . HIS A 1 850 ? 11.931 -10.245 -36.923 1.00 86.00 850 HIS A C 1
ATOM 6414 O O . HIS A 1 850 ? 13.006 -10.454 -37.491 1.00 86.00 850 HIS A O 1
ATOM 6420 N N . ASN A 1 851 ? 11.696 -10.749 -35.708 1.00 87.12 851 ASN A N 1
ATOM 6421 C CA . ASN A 1 851 ? 12.654 -11.644 -35.056 1.00 87.12 851 ASN A CA 1
ATOM 6422 C C . ASN A 1 851 ? 12.553 -13.066 -35.637 1.00 87.12 851 ASN A C 1
ATOM 6424 O O . ASN A 1 851 ? 11.489 -13.497 -36.081 1.00 87.12 851 ASN A O 1
ATOM 6428 N N . ARG A 1 852 ? 13.666 -13.807 -35.662 1.00 85.88 852 ARG A N 1
ATOM 6429 C CA . ARG A 1 852 ? 13.723 -15.167 -36.238 1.00 85.88 852 ARG A CA 1
ATOM 6430 C C . ARG A 1 852 ? 13.260 -16.284 -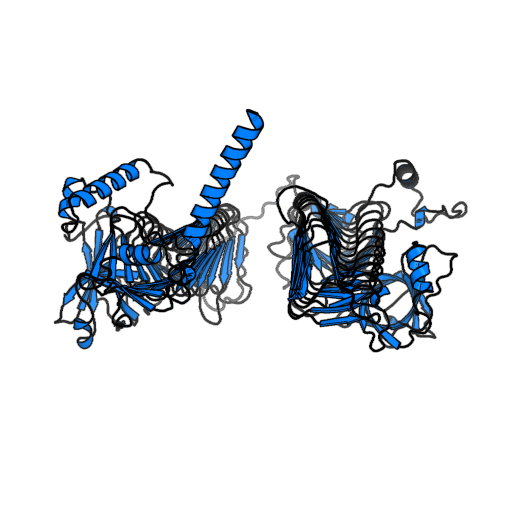35.303 1.00 85.88 852 ARG A C 1
ATOM 6432 O O . ARG A 1 852 ? 13.224 -17.423 -35.748 1.00 85.88 852 ARG A O 1
ATOM 6439 N N . ALA A 1 853 ? 12.955 -15.978 -34.052 1.00 89.94 853 ALA A N 1
ATOM 6440 C CA . ALA A 1 853 ? 12.148 -16.841 -33.208 1.00 89.94 853 ALA A CA 1
ATOM 6441 C C . ALA A 1 853 ? 10.901 -16.057 -32.796 1.00 89.94 853 ALA A C 1
ATOM 6443 O O . ALA A 1 853 ? 10.040 -15.787 -33.630 1.00 89.94 853 ALA A O 1
ATOM 6444 N N . SER A 1 854 ? 10.816 -15.617 -31.543 1.00 94.38 854 SER A N 1
ATOM 6445 C CA . SER A 1 854 ? 9.592 -15.032 -30.991 1.00 94.38 854 SER A CA 1
ATOM 6446 C C . SER A 1 854 ? 9.672 -13.522 -30.759 1.00 94.38 854 SER A C 1
ATOM 6448 O O . SER A 1 854 ? 10.744 -12.936 -30.635 1.00 94.38 854 SER A O 1
ATOM 6450 N N . GLY A 1 855 ? 8.524 -12.862 -30.654 1.00 95.25 855 GLY A N 1
ATOM 6451 C CA . GLY A 1 855 ? 8.458 -11.454 -30.294 1.00 95.25 855 GLY A CA 1
ATOM 6452 C C . GLY A 1 855 ? 8.867 -11.238 -28.835 1.00 95.25 855 GLY A C 1
ATOM 6453 O O . GLY A 1 855 ? 9.899 -10.621 -28.555 1.00 95.25 855 GLY A O 1
ATOM 6454 N N . TYR A 1 856 ? 8.069 -11.772 -27.917 1.00 97.38 856 TYR A N 1
ATOM 6455 C CA . TYR A 1 856 ? 8.284 -11.718 -26.471 1.00 97.38 856 TYR A CA 1
ATOM 6456 C C . TYR A 1 856 ? 8.227 -13.127 -25.891 1.00 97.38 856 TYR A C 1
ATOM 6458 O O . TYR A 1 856 ? 7.303 -13.875 -26.206 1.00 97.38 856 TYR A O 1
ATOM 6466 N N . VAL A 1 857 ? 9.182 -13.477 -25.033 1.00 97.69 857 VAL A N 1
ATOM 6467 C CA . VAL A 1 857 ? 9.252 -14.783 -24.370 1.00 97.69 857 VAL A CA 1
ATOM 6468 C C . VAL A 1 857 ? 9.437 -14.594 -22.868 1.00 97.69 857 VAL A C 1
ATOM 6470 O O . VAL A 1 857 ? 10.302 -13.816 -22.472 1.00 97.69 857 VAL A O 1
ATOM 6473 N N . ALA A 1 858 ? 8.665 -15.308 -22.047 1.00 96.75 858 ALA A N 1
ATOM 6474 C CA . ALA A 1 858 ? 9.030 -15.602 -20.661 1.00 96.75 858 ALA A CA 1
ATOM 6475 C C . ALA A 1 858 ? 9.051 -17.110 -20.409 1.00 96.75 858 ALA A C 1
ATOM 6477 O O . ALA A 1 858 ? 8.146 -17.828 -20.821 1.00 96.75 858 ALA A O 1
ATOM 6478 N N . ASP A 1 859 ? 10.096 -17.560 -19.733 1.00 96.19 859 ASP A N 1
ATOM 6479 C CA . ASP A 1 859 ? 10.394 -18.957 -19.436 1.00 96.19 859 ASP A CA 1
ATOM 6480 C C . ASP A 1 859 ? 10.880 -19.073 -17.979 1.00 96.19 859 ASP A C 1
ATOM 6482 O O . ASP A 1 859 ? 11.410 -18.116 -17.423 1.00 96.19 859 ASP A O 1
ATOM 6486 N N . SER A 1 860 ? 10.753 -20.240 -17.351 1.00 94.12 860 SER A N 1
ATOM 6487 C CA . SER A 1 860 ? 11.395 -20.558 -16.071 1.00 94.12 860 SER A CA 1
ATOM 6488 C C . SER A 1 860 ? 11.027 -19.576 -14.945 1.00 94.12 860 SER A C 1
ATOM 6490 O O . SER A 1 860 ? 11.897 -18.914 -14.370 1.00 94.12 860 SER A O 1
ATOM 6492 N N . ASN A 1 861 ? 9.729 -19.512 -14.625 1.00 94.31 861 ASN A N 1
ATOM 6493 C CA . ASN A 1 861 ? 9.114 -18.641 -13.609 1.00 94.31 861 ASN A CA 1
ATOM 6494 C C . ASN A 1 861 ? 9.230 -17.129 -13.886 1.00 94.31 861 ASN A C 1
ATOM 6496 O O . ASN A 1 861 ? 9.229 -16.315 -12.959 1.00 94.31 861 ASN A O 1
ATOM 6500 N N . SER A 1 862 ? 9.340 -16.721 -15.150 1.00 95.56 862 SER A N 1
ATOM 6501 C CA . SER A 1 862 ? 9.465 -15.308 -15.515 1.00 95.56 862 SER A CA 1
ATOM 6502 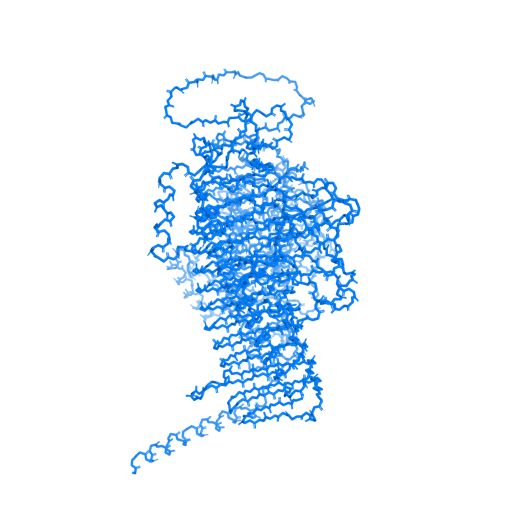C C . SER A 1 862 ? 8.127 -14.622 -15.780 1.00 95.56 862 SER A C 1
ATOM 6504 O O . SER A 1 862 ? 7.094 -15.251 -16.010 1.00 95.56 862 SER A O 1
ATOM 6506 N N . MET A 1 863 ? 8.141 -13.287 -15.767 1.00 95.56 863 MET A N 1
ATOM 6507 C CA . MET A 1 863 ? 6.941 -12.468 -15.953 1.00 95.56 863 MET A CA 1
ATOM 6508 C C . MET A 1 863 ? 7.090 -11.446 -17.084 1.00 95.56 863 MET A C 1
ATOM 6510 O O . MET A 1 863 ? 8.054 -10.680 -17.133 1.00 95.56 863 MET A O 1
ATOM 6514 N N . LEU A 1 864 ? 6.075 -11.374 -17.949 1.00 96.12 864 LEU A N 1
ATOM 6515 C CA . LEU A 1 864 ? 5.880 -10.310 -18.936 1.00 96.12 864 LEU A CA 1
ATOM 6516 C C . LEU A 1 864 ? 4.691 -9.432 -18.532 1.00 96.12 864 LEU A C 1
ATOM 6518 O O . LEU A 1 864 ? 3.542 -9.868 -18.598 1.00 96.12 864 LEU A O 1
ATOM 6522 N N . TYR A 1 865 ? 4.945 -8.169 -18.192 1.00 95.25 865 TYR A N 1
ATOM 6523 C CA . TYR A 1 865 ? 3.916 -7.150 -17.962 1.00 95.25 865 TYR A CA 1
ATOM 6524 C C . TYR A 1 865 ? 3.920 -6.143 -19.106 1.00 95.25 865 TYR A C 1
ATOM 6526 O O . TYR A 1 865 ? 4.651 -5.151 -19.082 1.00 95.25 865 TYR A O 1
ATOM 6534 N N . VAL A 1 866 ? 3.107 -6.390 -20.128 1.00 93.31 866 VAL A N 1
ATOM 6535 C CA . VAL A 1 866 ? 3.136 -5.607 -21.366 1.00 93.31 866 VAL A CA 1
ATOM 6536 C C . VAL A 1 866 ? 1.801 -4.922 -21.634 1.00 93.31 866 VAL A C 1
ATOM 6538 O O . VAL A 1 866 ? 0.735 -5.532 -21.628 1.00 93.31 866 VAL A O 1
ATOM 6541 N N . SER A 1 867 ? 1.853 -3.622 -21.907 1.00 91.50 867 SER A N 1
ATOM 6542 C CA . SER A 1 867 ? 0.719 -2.846 -22.396 1.00 91.50 867 SER A CA 1
ATOM 6543 C C . SER A 1 867 ? 1.081 -2.190 -23.721 1.00 91.50 867 SER A C 1
ATOM 6545 O O . SER A 1 867 ? 2.253 -1.901 -23.951 1.00 91.50 867 SER A O 1
ATOM 6547 N N . ILE A 1 868 ? 0.102 -2.022 -24.618 1.00 90.50 868 ILE A N 1
ATOM 6548 C CA . ILE A 1 868 ? 0.272 -1.369 -25.933 1.00 90.50 868 ILE A CA 1
ATOM 6549 C C . ILE A 1 868 ? 1.506 -1.921 -26.684 1.00 90.50 868 ILE A C 1
ATOM 6551 O O . ILE A 1 868 ? 2.250 -1.193 -27.341 1.00 90.50 868 ILE A O 1
ATOM 6555 N N . ALA A 1 869 ? 1.774 -3.221 -26.524 1.00 92.00 869 ALA A N 1
ATOM 6556 C CA . ALA A 1 869 ? 2.938 -3.890 -27.091 1.00 92.00 869 ALA A CA 1
ATOM 6557 C C . ALA A 1 869 ? 2.567 -4.583 -28.402 1.00 92.00 869 ALA A C 1
ATOM 6559 O O . ALA A 1 869 ? 1.485 -5.157 -28.503 1.00 92.00 869 ALA A O 1
ATOM 6560 N N . SER A 1 870 ? 3.438 -4.535 -29.408 1.00 92.81 870 SER A N 1
ATOM 6561 C CA . SER A 1 870 ? 3.178 -5.132 -30.725 1.00 92.81 870 SER A CA 1
ATOM 6562 C C . SER A 1 870 ? 4.247 -6.161 -31.080 1.00 92.81 870 SER A C 1
ATOM 6564 O O . SER A 1 870 ? 5.412 -5.803 -31.189 1.00 92.81 870 SER A O 1
ATOM 6566 N N . ALA A 1 871 ? 3.865 -7.417 -31.285 1.00 94.31 871 ALA A N 1
ATOM 6567 C CA . ALA A 1 871 ? 4.706 -8.500 -31.773 1.00 94.31 871 ALA A CA 1
ATOM 6568 C C . ALA A 1 871 ? 4.346 -8.818 -33.234 1.00 94.31 871 ALA A C 1
ATOM 6570 O O . ALA A 1 871 ? 3.292 -9.396 -33.506 1.00 94.31 871 ALA A O 1
ATOM 6571 N N . ILE A 1 872 ? 5.182 -8.391 -34.180 1.00 90.38 872 ILE A N 1
ATOM 6572 C CA . ILE A 1 872 ? 4.826 -8.361 -35.605 1.00 90.38 872 ILE A CA 1
ATOM 6573 C C . ILE A 1 872 ? 5.828 -9.163 -36.440 1.00 90.38 872 ILE A C 1
ATOM 6575 O O . ILE A 1 872 ? 7.035 -8.961 -36.329 1.00 90.38 872 ILE A O 1
ATOM 6579 N N . ALA A 1 873 ? 5.330 -10.032 -37.320 1.00 87.44 873 ALA A N 1
ATOM 6580 C CA . ALA A 1 873 ? 6.127 -10.752 -38.316 1.00 87.44 873 ALA A CA 1
ATOM 6581 C C . ALA A 1 873 ? 7.325 -11.538 -37.742 1.00 87.44 873 ALA A C 1
ATOM 6583 O O . ALA A 1 873 ? 8.379 -11.629 -38.376 1.00 87.44 873 ALA A O 1
ATOM 6584 N N . ASN A 1 874 ? 7.178 -12.105 -36.541 1.00 89.25 874 ASN A N 1
ATOM 6585 C CA . ASN A 1 874 ? 8.183 -12.997 -35.962 1.00 89.25 874 ASN A CA 1
ATOM 6586 C C . ASN A 1 874 ? 8.061 -14.405 -36.565 1.00 89.25 874 ASN A C 1
ATOM 6588 O O . ASN A 1 874 ? 6.984 -14.803 -37.016 1.00 89.25 874 ASN A O 1
ATOM 6592 N N . ALA A 1 875 ? 9.166 -15.147 -36.618 1.00 87.25 875 ALA A N 1
ATOM 6593 C CA . ALA A 1 875 ? 9.207 -16.437 -37.307 1.00 87.25 875 ALA A CA 1
ATOM 6594 C C . ALA A 1 875 ? 8.604 -17.607 -36.512 1.00 87.25 875 ALA A C 1
ATOM 6596 O O . ALA A 1 875 ? 8.255 -18.615 -37.111 1.00 87.25 875 ALA A O 1
ATOM 6597 N N . ASP A 1 876 ? 8.438 -17.456 -35.203 1.00 92.00 876 ASP A N 1
ATOM 6598 C CA . ASP A 1 876 ? 7.694 -18.389 -34.365 1.00 92.00 876 ASP A CA 1
ATOM 6599 C C . ASP A 1 876 ? 6.468 -17.651 -33.812 1.00 92.00 876 ASP A C 1
ATOM 6601 O O . ASP A 1 876 ? 5.454 -17.486 -34.500 1.00 92.00 876 ASP A O 1
ATOM 6605 N N . TYR A 1 877 ? 6.574 -17.148 -32.581 1.00 95.62 877 TYR A N 1
ATOM 6606 C CA . TYR A 1 877 ? 5.442 -16.655 -31.812 1.00 95.62 877 TYR A CA 1
ATOM 6607 C C . TYR A 1 877 ? 5.449 -15.135 -31.665 1.00 95.62 877 TYR A C 1
ATOM 6609 O O . TYR A 1 877 ? 6.506 -14.508 -31.606 1.00 95.62 877 TYR A O 1
ATOM 6617 N N . GLY A 1 878 ? 4.276 -14.522 -31.521 1.00 96.69 878 GLY A N 1
ATOM 6618 C CA . GLY A 1 878 ? 4.186 -13.131 -31.079 1.00 96.69 878 GLY A CA 1
ATOM 6619 C C . GLY A 1 878 ? 4.581 -12.996 -29.604 1.00 96.69 878 GLY A C 1
ATOM 6620 O O . GLY A 1 878 ? 5.587 -12.370 -29.268 1.00 96.69 878 GLY A O 1
ATOM 6621 N N . PHE A 1 879 ? 3.809 -13.638 -28.729 1.00 97.88 879 PHE A N 1
ATOM 6622 C CA . PHE A 1 879 ? 4.042 -13.734 -27.289 1.00 97.88 879 PHE A CA 1
ATOM 6623 C C . PHE A 1 879 ? 4.082 -15.204 -26.874 1.00 97.88 879 PHE A C 1
ATOM 6625 O O . PHE A 1 879 ? 3.164 -15.953 -27.196 1.00 97.88 879 PHE A O 1
ATOM 6632 N N . CYS A 1 880 ? 5.109 -15.610 -26.136 1.00 97.75 880 CYS A N 1
ATOM 6633 C CA . CYS A 1 880 ? 5.287 -16.971 -25.646 1.00 97.75 880 CYS A CA 1
ATOM 6634 C C . CYS A 1 880 ? 5.542 -16.953 -24.138 1.00 97.75 880 CYS A C 1
ATOM 6636 O O . CYS A 1 880 ? 6.422 -16.230 -23.673 1.00 97.75 880 CYS A O 1
ATOM 6638 N N . VAL A 1 881 ? 4.789 -17.744 -23.377 1.00 96.81 881 VAL A N 1
ATOM 6639 C CA . VAL A 1 881 ? 5.053 -17.975 -21.952 1.00 96.81 881 VAL A CA 1
ATOM 6640 C C . VAL A 1 881 ? 5.074 -19.461 -21.633 1.00 96.81 881 VAL A C 1
ATOM 6642 O O . VAL A 1 881 ? 4.134 -20.179 -21.972 1.00 96.81 881 VAL A O 1
ATOM 6645 N N . ASP A 1 882 ? 6.158 -19.900 -21.004 1.00 96.56 882 ASP A N 1
ATOM 6646 C CA . ASP A 1 882 ? 6.480 -21.308 -20.782 1.00 96.56 882 ASP A CA 1
ATOM 6647 C C . ASP A 1 882 ? 7.106 -21.546 -19.395 1.00 96.56 882 ASP A C 1
ATOM 6649 O O . ASP A 1 882 ? 7.581 -20.610 -18.751 1.00 96.56 882 ASP A O 1
ATOM 6653 N N . GLY A 1 883 ? 7.100 -22.791 -18.916 1.00 93.44 883 GLY A N 1
ATOM 6654 C CA . GLY A 1 883 ? 7.800 -23.197 -17.693 1.00 93.44 883 GLY A CA 1
ATOM 6655 C C . GLY A 1 883 ? 7.398 -22.409 -16.442 1.00 93.44 883 GLY A C 1
ATOM 6656 O O . GLY A 1 883 ? 8.241 -21.731 -15.854 1.00 93.44 883 GLY A O 1
ATOM 6657 N N . ASP A 1 884 ? 6.127 -22.499 -16.032 1.00 93.19 884 ASP A N 1
ATOM 6658 C CA . ASP A 1 884 ? 5.568 -21.792 -14.862 1.00 93.19 884 ASP A CA 1
ATOM 6659 C C . ASP A 1 884 ? 5.628 -20.245 -14.954 1.00 93.19 884 ASP A C 1
ATOM 6661 O O . ASP A 1 884 ? 5.631 -19.542 -13.942 1.00 93.19 884 ASP A O 1
ATOM 6665 N N . SER A 1 885 ? 5.655 -19.689 -16.168 1.00 96.00 885 SER A N 1
ATOM 6666 C CA . SER A 1 885 ? 5.754 -18.239 -16.397 1.00 96.00 885 SER A CA 1
ATOM 6667 C C . SER A 1 885 ? 4.396 -17.548 -16.532 1.00 96.00 885 SER A C 1
ATOM 6669 O O . SER A 1 885 ? 3.340 -18.180 -16.638 1.00 96.00 885 SER A O 1
ATOM 6671 N N . MET A 1 886 ? 4.405 -16.211 -16.553 1.00 96.88 886 MET A N 1
ATOM 6672 C CA . MET A 1 886 ? 3.186 -15.409 -16.665 1.00 96.88 886 MET A CA 1
ATOM 6673 C C . MET A 1 886 ? 3.269 -14.298 -17.717 1.00 96.88 886 MET A C 1
ATOM 6675 O O . MET A 1 886 ? 4.228 -13.529 -17.761 1.00 96.88 886 MET A O 1
ATOM 6679 N N . LEU A 1 887 ? 2.200 -14.149 -18.506 1.00 96.38 887 LEU A N 1
ATOM 6680 C CA . LEU A 1 887 ? 1.924 -12.980 -19.344 1.00 96.38 887 LEU A CA 1
ATOM 6681 C C . LEU A 1 887 ? 0.742 -12.183 -18.783 1.00 96.38 887 LEU A C 1
ATOM 6683 O O . LEU A 1 887 ? -0.346 -12.719 -18.581 1.00 96.38 887 LEU A O 1
ATOM 6687 N N . SER A 1 888 ? 0.932 -10.875 -18.632 1.00 96.38 888 SER A N 1
ATOM 6688 C CA . SER A 1 888 ? -0.125 -9.896 -18.395 1.00 96.38 888 SER A CA 1
ATOM 6689 C C . SER A 1 888 ? -0.135 -8.844 -19.501 1.00 96.38 888 SER A C 1
ATOM 6691 O O . SER A 1 888 ? 0.600 -7.856 -19.438 1.00 96.38 888 SER A O 1
ATOM 6693 N N . GLY A 1 889 ? -0.972 -9.074 -20.515 1.00 93.56 889 GLY A N 1
ATOM 6694 C CA . GLY A 1 889 ? -1.129 -8.244 -21.706 1.00 93.56 889 GLY A CA 1
ATOM 6695 C C . GLY A 1 889 ? -2.365 -7.338 -21.667 1.00 93.56 889 GLY A C 1
ATOM 6696 O O . GLY A 1 889 ? -3.479 -7.798 -21.424 1.00 93.56 889 GLY A O 1
ATOM 6697 N N . ASN A 1 890 ? -2.203 -6.049 -21.976 1.00 94.38 890 ASN A N 1
ATOM 6698 C CA . ASN A 1 890 ? -3.321 -5.114 -22.176 1.00 94.38 890 ASN A CA 1
ATOM 6699 C C . ASN A 1 890 ? -3.126 -4.288 -23.460 1.00 94.38 890 ASN A C 1
ATOM 6701 O O . ASN A 1 890 ? -2.115 -3.595 -23.593 1.00 94.38 890 ASN A O 1
ATOM 6705 N N . ARG A 1 891 ? -4.087 -4.329 -24.393 1.00 93.75 891 ARG A N 1
ATOM 6706 C CA . ARG A 1 891 ? -3.996 -3.683 -25.720 1.00 93.75 891 ARG A CA 1
ATOM 6707 C C . ARG A 1 891 ? -2.775 -4.120 -26.519 1.00 93.75 891 ARG A C 1
ATOM 6709 O O . ARG A 1 891 ? -2.118 -3.310 -27.169 1.00 93.75 891 ARG A O 1
ATOM 6716 N N . THR A 1 892 ? -2.431 -5.399 -26.421 1.00 94.75 892 THR A N 1
ATOM 6717 C CA . THR A 1 892 ? -1.296 -5.972 -27.150 1.00 94.75 892 THR A CA 1
ATOM 6718 C C . THR A 1 892 ? -1.719 -6.442 -28.539 1.00 94.75 892 THR A C 1
ATOM 6720 O O . THR A 1 892 ? -2.888 -6.753 -28.750 1.00 94.75 892 THR A O 1
ATOM 6723 N N . LYS A 1 893 ? -0.788 -6.465 -29.494 1.00 94.50 893 LYS A N 1
ATOM 6724 C CA . LYS A 1 893 ? -1.029 -6.897 -30.875 1.00 94.50 893 LYS A CA 1
ATOM 6725 C C . LYS A 1 893 ? -0.034 -7.976 -31.272 1.00 94.50 893 LYS A C 1
ATOM 6727 O O . LYS A 1 893 ? 1.162 -7.739 -31.167 1.00 94.50 893 LYS A O 1
ATOM 6732 N N . ALA A 1 894 ? -0.498 -9.116 -31.762 1.00 95.38 894 ALA A N 1
ATOM 6733 C CA . ALA A 1 894 ? 0.317 -10.172 -32.348 1.00 95.38 894 ALA A CA 1
ATOM 6734 C C . ALA A 1 894 ? -0.094 -10.371 -33.813 1.00 95.38 894 ALA A C 1
ATOM 6736 O O . ALA A 1 894 ? -1.131 -10.973 -34.091 1.00 95.38 894 ALA A O 1
ATOM 6737 N N . LEU A 1 895 ? 0.679 -9.816 -34.748 1.00 90.94 895 LEU A N 1
ATOM 6738 C CA . LEU A 1 895 ? 0.288 -9.732 -36.158 1.00 90.94 895 LEU A CA 1
ATOM 6739 C C . LEU A 1 895 ? 1.297 -10.446 -37.058 1.00 90.94 895 LEU A C 1
ATOM 6741 O O . LEU A 1 895 ? 2.504 -10.267 -36.906 1.00 90.94 895 LEU A O 1
ATOM 6745 N N . PHE A 1 896 ? 0.813 -11.197 -38.042 1.00 87.62 896 PHE A N 1
ATOM 6746 C CA . PHE A 1 896 ? 1.635 -11.799 -39.097 1.00 87.62 896 PHE A CA 1
ATOM 6747 C C . PHE A 1 896 ? 2.760 -12.730 -38.613 1.00 87.62 896 PHE A C 1
ATOM 6749 O O . PHE A 1 896 ? 3.702 -12.972 -39.367 1.00 87.62 896 PHE A O 1
ATOM 6756 N N . ASN A 1 897 ? 2.702 -13.284 -37.400 1.00 90.31 897 ASN A N 1
ATOM 6757 C CA . ASN A 1 897 ? 3.724 -14.233 -36.944 1.00 90.31 897 ASN A CA 1
ATOM 6758 C C . ASN A 1 897 ? 3.595 -15.549 -37.733 1.00 90.31 897 ASN A C 1
ATOM 6760 O O . ASN A 1 897 ? 2.492 -15.926 -38.137 1.00 90.31 897 ASN A O 1
ATOM 6764 N N . LEU A 1 898 ? 4.709 -16.214 -38.049 1.00 88.06 898 LEU A N 1
ATOM 6765 C CA . LEU A 1 898 ? 4.681 -17.397 -38.922 1.00 88.06 898 LEU A CA 1
ATOM 6766 C C . LEU A 1 898 ? 4.069 -18.626 -38.241 1.00 88.06 898 LEU A C 1
ATOM 6768 O O . LEU A 1 898 ? 3.530 -19.469 -38.950 1.00 88.06 898 LEU A O 1
ATOM 6772 N N . ASP A 1 899 ? 4.114 -18.719 -36.912 1.00 92.50 899 ASP A N 1
ATOM 6773 C CA . ASP A 1 899 ? 3.412 -19.758 -36.161 1.00 92.50 899 ASP A CA 1
ATOM 6774 C C . ASP A 1 899 ? 2.173 -19.167 -35.475 1.00 92.50 899 ASP A C 1
ATOM 6776 O O . ASP A 1 899 ? 1.094 -19.126 -36.061 1.00 92.50 899 ASP A O 1
ATOM 6780 N N . SER A 1 900 ? 2.296 -18.661 -34.252 1.00 95.25 900 SER A N 1
ATOM 6781 C CA . SER A 1 900 ? 1.134 -18.325 -33.423 1.00 95.25 900 SER A CA 1
ATOM 6782 C C . SER A 1 900 ? 1.247 -16.926 -32.828 1.00 95.25 900 SER A C 1
ATOM 6784 O O . SER A 1 900 ? 2.337 -16.439 -32.541 1.00 95.25 900 SER A O 1
ATOM 6786 N N . GLY A 1 901 ? 0.121 -16.249 -32.617 1.00 96.62 901 GLY A N 1
ATOM 6787 C CA . GLY A 1 901 ? 0.135 -14.921 -32.009 1.00 96.62 901 GLY A CA 1
ATOM 6788 C C . GLY A 1 901 ? 0.486 -14.969 -30.522 1.00 96.62 901 GLY A C 1
ATOM 6789 O O . GLY A 1 901 ? 1.428 -14.309 -30.090 1.00 96.62 901 GLY A O 1
ATOM 6790 N N . TYR A 1 902 ? -0.233 -15.788 -29.755 1.00 97.50 902 TYR A N 1
ATOM 6791 C CA . TYR A 1 902 ? -0.003 -16.015 -28.326 1.00 97.50 902 TYR A CA 1
ATOM 6792 C C . TYR A 1 902 ? 0.152 -17.511 -28.048 1.00 97.50 902 TYR A C 1
ATOM 6794 O O . TYR A 1 902 ? -0.675 -18.300 -28.499 1.00 97.50 902 TYR A O 1
ATOM 6802 N N . VAL A 1 903 ? 1.168 -17.888 -27.275 1.00 97.75 903 VAL A N 1
ATOM 6803 C CA . VAL A 1 903 ? 1.471 -19.263 -26.857 1.00 97.75 903 VAL A CA 1
ATOM 6804 C C . VAL A 1 903 ? 1.646 -19.309 -25.340 1.00 97.75 903 VAL A C 1
ATOM 6806 O O . VAL A 1 903 ? 2.345 -18.478 -24.760 1.00 97.75 903 VAL A O 1
ATOM 6809 N N . THR A 1 904 ? 0.978 -20.251 -24.673 1.00 96.88 904 THR A N 1
ATOM 6810 C CA . THR A 1 904 ? 1.059 -20.458 -23.216 1.00 96.88 904 THR A CA 1
ATOM 6811 C C . THR A 1 904 ? 1.134 -21.946 -22.899 1.00 96.88 904 THR A C 1
ATOM 6813 O O . THR A 1 904 ? 0.152 -22.665 -23.109 1.00 96.88 904 THR A O 1
ATOM 6816 N N . THR A 1 905 ? 2.266 -22.403 -22.373 1.00 95.62 905 THR A N 1
ATOM 6817 C CA . THR A 1 905 ? 2.569 -23.829 -22.165 1.00 95.62 905 THR A CA 1
ATOM 6818 C C . THR A 1 905 ? 3.046 -24.141 -20.743 1.00 95.62 905 THR A C 1
ATOM 6820 O O . THR A 1 905 ? 3.297 -23.232 -19.955 1.00 95.62 905 THR A O 1
ATOM 6823 N N . ASP A 1 906 ? 3.098 -25.424 -20.385 1.00 91.69 906 ASP A N 1
ATOM 6824 C CA . ASP A 1 906 ? 3.731 -25.972 -19.176 1.00 91.69 906 ASP A CA 1
ATOM 6825 C C . ASP A 1 906 ? 3.396 -25.229 -17.873 1.00 91.69 906 ASP A C 1
ATOM 6827 O O . ASP A 1 906 ? 4.247 -24.606 -17.235 1.00 91.69 906 ASP A O 1
ATOM 6831 N N . ARG A 1 907 ? 2.123 -25.310 -17.467 1.00 91.12 907 ARG A N 1
ATOM 6832 C CA . ARG A 1 907 ? 1.554 -24.717 -16.240 1.00 91.12 907 ARG A CA 1
ATOM 6833 C C . ARG A 1 907 ? 1.638 -23.189 -16.163 1.00 91.12 907 ARG A C 1
ATOM 6835 O O . ARG A 1 907 ? 1.300 -22.610 -15.132 1.00 91.12 907 ARG A O 1
ATOM 6842 N N . SER A 1 908 ? 1.990 -22.530 -17.262 1.00 94.12 908 SER A N 1
ATOM 6843 C CA . SER A 1 908 ? 2.036 -21.071 -17.347 1.00 94.12 908 SER A CA 1
ATOM 6844 C C . SER A 1 908 ? 0.644 -20.433 -17.366 1.00 94.12 908 SER A C 1
ATOM 6846 O O . SER A 1 908 ? -0.392 -21.091 -17.550 1.00 94.12 908 SER A O 1
ATOM 6848 N N . HIS A 1 909 ? 0.623 -19.114 -17.193 1.00 93.44 909 HIS A N 1
ATOM 6849 C CA . HIS A 1 909 ? -0.589 -18.305 -17.218 1.00 93.44 909 HIS A CA 1
ATOM 6850 C C . HIS A 1 909 ? -0.488 -17.162 -18.229 1.00 93.44 909 HIS A C 1
ATOM 6852 O O . HIS A 1 909 ? 0.498 -16.429 -18.244 1.00 93.44 909 HIS A O 1
ATOM 6858 N N . SER A 1 910 ? -1.527 -16.942 -19.034 1.00 92.44 910 SER A N 1
ATOM 6859 C CA . SER A 1 910 ? -1.632 -15.736 -19.860 1.00 92.44 910 SER A CA 1
ATOM 6860 C C . SER A 1 910 ? -2.936 -14.988 -19.640 1.00 92.44 910 SER A C 1
ATOM 6862 O O . SER A 1 910 ? -4.026 -15.551 -19.663 1.00 92.44 910 SER A O 1
ATOM 6864 N N . THR A 1 911 ? -2.826 -13.675 -19.471 1.00 93.88 911 THR A N 1
ATOM 6865 C CA . THR A 1 911 ? -3.961 -12.760 -19.554 1.00 93.88 911 THR A CA 1
ATOM 6866 C C . THR A 1 911 ? -3.768 -11.820 -20.735 1.00 93.88 911 THR A C 1
ATOM 6868 O O . THR A 1 911 ? -2.679 -11.274 -20.924 1.00 93.88 911 THR A O 1
ATOM 6871 N N . ALA A 1 912 ? -4.807 -11.641 -21.550 1.00 91.06 912 ALA A N 1
ATOM 6872 C CA . ALA A 1 912 ? -4.824 -10.627 -22.597 1.00 91.06 912 ALA A CA 1
ATOM 6873 C C . ALA A 1 912 ? -6.172 -9.900 -22.594 1.00 91.06 912 ALA A C 1
ATOM 6875 O O . ALA A 1 912 ? -7.221 -10.504 -22.815 1.00 91.06 912 ALA A O 1
ATOM 6876 N N . ALA A 1 913 ? -6.138 -8.596 -22.335 1.00 90.75 913 ALA A N 1
ATOM 6877 C CA . ALA A 1 913 ? -7.305 -7.723 -22.374 1.00 90.75 913 ALA A CA 1
ATOM 6878 C C . ALA A 1 913 ? -7.210 -6.764 -23.564 1.00 90.75 913 ALA A C 1
ATOM 6880 O O . ALA A 1 913 ? -6.126 -6.240 -23.842 1.00 90.75 913 ALA A O 1
ATOM 6881 N N . GLU A 1 914 ? -8.322 -6.534 -24.266 1.00 92.12 914 GLU A N 1
ATOM 6882 C CA . GLU A 1 914 ? -8.421 -5.610 -25.411 1.00 92.12 914 GLU A CA 1
ATOM 6883 C C . GLU A 1 914 ? -7.321 -5.850 -26.467 1.00 92.12 914 GLU A C 1
ATOM 6885 O O . GLU A 1 914 ? -6.786 -4.908 -27.046 1.00 92.12 914 GLU A O 1
ATOM 6890 N N . SER A 1 915 ? -6.902 -7.107 -26.650 1.00 93.69 915 SER A N 1
ATOM 6891 C CA . SER A 1 915 ? -5.719 -7.473 -27.437 1.00 93.69 915 SER A CA 1
ATOM 6892 C C . SER A 1 915 ? -6.091 -8.115 -28.775 1.00 93.69 915 SER A C 1
ATOM 6894 O O . SER A 1 915 ? -7.174 -8.672 -28.928 1.00 93.69 915 SER A O 1
ATOM 6896 N N . GLU A 1 916 ? -5.197 -8.035 -29.757 1.00 93.81 916 GLU A N 1
ATOM 6897 C CA . GLU A 1 916 ? -5.436 -8.482 -31.131 1.00 93.81 916 GLU A CA 1
ATOM 6898 C C . GLU A 1 916 ? -4.413 -9.544 -31.538 1.00 93.81 916 GLU A C 1
ATOM 6900 O O . GLU A 1 916 ? -3.215 -9.364 -31.348 1.00 93.81 916 GLU A O 1
ATOM 6905 N N . SER A 1 917 ? -4.873 -10.623 -32.161 1.00 94.19 917 SER A N 1
ATOM 6906 C CA . SER A 1 917 ? -4.048 -11.664 -32.762 1.00 94.19 917 SER A CA 1
ATOM 6907 C C . SER A 1 917 ? -4.509 -11.914 -34.194 1.00 94.19 917 SER A C 1
ATOM 6909 O O . SER A 1 917 ? -5.559 -12.529 -34.404 1.00 94.19 917 SER A O 1
ATOM 6911 N N . ARG A 1 918 ? -3.786 -11.387 -35.190 1.00 90.06 918 ARG A N 1
ATOM 6912 C CA . ARG A 1 918 ? -4.241 -11.414 -36.588 1.00 90.06 918 ARG A CA 1
ATOM 6913 C C . ARG A 1 918 ? -3.237 -12.018 -37.555 1.00 90.06 918 ARG A C 1
ATOM 6915 O O . ARG A 1 918 ? -2.039 -11.768 -37.452 1.00 90.06 918 ARG A O 1
ATOM 6922 N N . GLU A 1 919 ? -3.752 -12.768 -38.523 1.00 86.69 919 GLU A N 1
ATOM 6923 C CA . GLU A 1 919 ? -2.997 -13.283 -39.671 1.00 86.69 919 GLU A CA 1
ATOM 6924 C C . GLU A 1 919 ? -1.738 -14.079 -39.300 1.00 86.69 919 GLU A C 1
ATOM 6926 O O . GLU A 1 919 ? -0.713 -14.033 -39.993 1.00 86.69 919 GLU A O 1
ATOM 6931 N N . ASN A 1 920 ? -1.796 -14.818 -38.190 1.00 89.00 920 ASN A N 1
ATOM 6932 C CA . ASN A 1 920 ? -0.718 -15.717 -37.797 1.00 89.00 920 ASN A CA 1
ATOM 6933 C C . ASN A 1 920 ? -0.832 -17.058 -38.540 1.00 89.00 920 ASN A C 1
ATOM 6935 O O . ASN A 1 920 ? -1.921 -17.478 -38.951 1.00 89.00 920 ASN A O 1
ATOM 6939 N N . GLY A 1 921 ? 0.304 -17.724 -38.741 1.00 85.56 921 GLY A N 1
ATOM 6940 C CA . GLY A 1 921 ? 0.398 -18.892 -39.617 1.00 85.56 921 GLY A CA 1
ATOM 6941 C C . GLY A 1 921 ? -0.249 -20.174 -39.093 1.00 85.56 921 GLY A C 1
ATOM 6942 O O . GLY A 1 921 ? -0.478 -21.070 -39.896 1.00 85.56 921 GLY A O 1
ATOM 6943 N N . LEU A 1 922 ? -0.598 -20.257 -37.808 1.00 90.38 922 LEU A N 1
ATOM 6944 C CA . LEU A 1 922 ? -1.357 -21.339 -37.178 1.00 90.38 922 LEU A CA 1
ATOM 6945 C C . LEU A 1 922 ? -2.464 -20.771 -36.283 1.00 90.38 922 LEU A C 1
ATOM 6947 O O . LEU A 1 922 ? -3.641 -20.833 -36.652 1.00 90.38 922 LEU A O 1
ATOM 6951 N N . HIS A 1 923 ? -2.120 -20.214 -35.119 1.00 92.94 923 HIS A N 1
ATOM 6952 C CA . HIS A 1 923 ? -3.105 -19.875 -34.087 1.00 92.94 923 HIS A CA 1
ATOM 6953 C C . HIS A 1 923 ? -3.130 -18.391 -33.730 1.00 92.94 923 HIS A C 1
ATOM 6955 O O . HIS A 1 923 ? -2.093 -17.736 -33.650 1.00 92.94 923 HIS A O 1
ATOM 6961 N N . GLY A 1 924 ? -4.319 -17.880 -33.406 1.00 94.06 924 GLY A N 1
ATOM 6962 C CA . GLY A 1 924 ? -4.444 -16.599 -32.722 1.00 94.06 924 GLY A CA 1
ATOM 6963 C C . GLY A 1 924 ? -3.929 -16.708 -31.284 1.00 94.06 924 GLY A C 1
ATOM 6964 O O . GLY A 1 924 ? -2.958 -16.045 -30.916 1.00 94.06 924 GLY A O 1
ATOM 6965 N N . TYR A 1 925 ? -4.551 -17.589 -30.501 1.00 94.50 925 TYR A N 1
ATOM 6966 C CA . TYR A 1 925 ? -4.205 -17.895 -29.112 1.00 94.50 925 TYR A CA 1
ATOM 6967 C C . TYR A 1 925 ? -4.090 -19.407 -28.920 1.00 94.50 925 TYR A C 1
ATOM 6969 O O . TYR A 1 925 ? -5.036 -20.137 -29.211 1.00 94.50 925 TYR A O 1
ATOM 6977 N N . TYR A 1 926 ? -2.958 -19.878 -28.409 1.00 95.62 926 TYR A N 1
ATOM 6978 C CA . TYR A 1 926 ? -2.660 -21.290 -28.199 1.00 95.62 926 TYR A CA 1
ATOM 6979 C C . TYR A 1 926 ? -2.279 -21.559 -26.739 1.00 95.62 926 TYR A C 1
ATOM 6981 O O . TYR A 1 926 ? -1.365 -20.938 -26.198 1.00 95.62 926 TYR A O 1
ATOM 6989 N N . LEU A 1 927 ? -2.983 -22.495 -26.102 1.00 93.56 927 LEU A N 1
ATOM 6990 C CA . LEU A 1 927 ? -2.777 -22.907 -24.717 1.00 93.56 927 LEU A CA 1
ATOM 6991 C C . LEU A 1 927 ? -2.610 -24.425 -24.639 1.00 93.56 927 LEU A C 1
ATOM 6993 O O . LEU A 1 927 ? -3.465 -25.155 -25.144 1.00 93.56 927 LEU A O 1
ATOM 6997 N N . TYR A 1 928 ? -1.547 -24.881 -23.975 1.00 93.06 928 TYR A N 1
ATOM 6998 C CA . TYR A 1 928 ? -1.262 -26.296 -23.722 1.00 93.06 928 TYR A CA 1
ATOM 6999 C C . TYR A 1 928 ? -0.866 -26.546 -22.252 1.00 93.06 928 TYR A C 1
ATOM 7001 O O . TYR A 1 928 ? 0.077 -25.924 -21.779 1.00 93.06 928 TYR A O 1
ATOM 7009 N N . ASP A 1 929 ? -1.581 -27.422 -21.531 1.00 88.19 929 ASP A N 1
ATOM 7010 C CA . ASP A 1 929 ? -1.408 -27.701 -20.080 1.00 88.19 929 ASP A CA 1
ATOM 7011 C C . ASP A 1 929 ? -1.212 -26.425 -19.239 1.00 88.19 929 ASP A C 1
ATOM 7013 O O . ASP A 1 929 ? -0.286 -26.290 -18.443 1.00 88.19 929 ASP A O 1
ATOM 7017 N N . SER A 1 930 ? -2.067 -25.431 -19.469 1.00 88.56 930 SER A N 1
ATOM 7018 C CA . SER A 1 930 ? -1.866 -24.063 -18.984 1.00 88.56 930 SER A CA 1
ATOM 7019 C C . SER A 1 930 ? -3.180 -23.363 -18.643 1.00 88.56 930 SER A C 1
ATOM 7021 O O . SER A 1 930 ? -4.272 -23.933 -18.746 1.00 88.56 930 SER A O 1
ATOM 7023 N N . THR A 1 931 ? -3.100 -22.110 -18.196 1.00 86.00 931 THR A N 1
ATOM 7024 C CA . THR A 1 931 ? -4.281 -21.308 -17.857 1.00 86.00 931 THR A CA 1
ATOM 7025 C C . THR A 1 931 ? -4.311 -19.989 -18.627 1.00 86.00 931 THR A C 1
ATOM 7027 O O . THR A 1 931 ? -3.271 -19.388 -18.883 1.00 86.00 931 THR A O 1
ATOM 7030 N N . GLY A 1 932 ? -5.506 -19.526 -18.997 1.00 85.00 932 GLY A N 1
ATOM 7031 C CA . GLY A 1 932 ? -5.689 -18.302 -19.778 1.00 85.00 932 GLY A CA 1
ATOM 7032 C C . GLY A 1 932 ? -6.899 -17.472 -19.363 1.00 85.00 932 GLY A C 1
ATOM 7033 O O . GLY A 1 932 ? -7.948 -18.030 -19.026 1.00 85.00 932 GLY A O 1
ATOM 7034 N N . ALA A 1 933 ? -6.782 -16.146 -19.435 1.00 86.12 933 ALA A N 1
ATOM 7035 C CA . ALA A 1 933 ? -7.896 -15.204 -19.324 1.00 86.12 933 ALA A CA 1
ATOM 7036 C C . ALA A 1 933 ? -7.872 -14.175 -20.471 1.00 86.12 933 ALA A C 1
ATOM 7038 O O . ALA A 1 933 ? -6.960 -13.356 -20.563 1.00 86.12 933 ALA A O 1
ATOM 7039 N N . PHE A 1 934 ? -8.879 -14.200 -21.344 1.00 86.12 934 PHE A N 1
ATOM 7040 C CA . PHE A 1 934 ? -8.945 -13.356 -22.542 1.00 86.12 934 PHE A CA 1
ATOM 7041 C C . PHE A 1 934 ? -10.205 -12.490 -22.532 1.00 86.12 934 PHE A C 1
ATOM 7043 O O . PHE A 1 934 ? -11.321 -13.000 -22.629 1.00 86.12 934 PHE A O 1
ATOM 7050 N N . GLU A 1 935 ? -10.042 -11.175 -22.437 1.00 86.25 935 GLU A N 1
ATOM 7051 C CA . GLU A 1 935 ? -11.152 -10.219 -22.362 1.00 86.25 935 GLU A CA 1
ATOM 7052 C C . GLU A 1 935 ? -11.103 -9.268 -23.556 1.00 86.25 935 GLU A C 1
ATOM 7054 O O . GLU A 1 935 ? -10.040 -8.741 -23.881 1.00 86.25 935 GLU A O 1
ATOM 7059 N N . TYR A 1 936 ? -12.233 -9.053 -24.235 1.00 86.12 936 TYR A N 1
ATOM 7060 C CA . TYR A 1 936 ? -12.342 -8.141 -25.385 1.00 86.12 936 TYR A CA 1
ATOM 7061 C C . TYR A 1 936 ? -11.265 -8.373 -26.457 1.00 86.12 936 TYR A C 1
ATOM 7063 O O . TYR A 1 936 ? -10.772 -7.431 -27.075 1.00 86.12 936 TYR A O 1
ATOM 7071 N N . SER A 1 937 ? -10.842 -9.627 -26.620 1.00 87.94 937 SER A N 1
ATOM 7072 C CA . SER A 1 937 ? -9.723 -9.988 -27.483 1.00 87.94 937 SER A CA 1
ATOM 7073 C C . SER A 1 937 ? -10.198 -10.438 -28.862 1.00 87.94 937 SER A C 1
ATOM 7075 O O . SER A 1 937 ? -11.267 -11.040 -29.010 1.00 87.94 937 SER A O 1
ATOM 7077 N N . VAL A 1 938 ? -9.393 -10.135 -29.877 1.00 90.50 938 VAL A N 1
ATOM 7078 C CA . VAL A 1 938 ? -9.690 -10.390 -31.288 1.00 90.50 938 VAL A CA 1
ATOM 7079 C C . VAL A 1 938 ? -8.724 -11.434 -31.828 1.00 90.50 938 VAL A C 1
ATOM 7081 O O . VAL A 1 938 ? -7.517 -11.236 -31.749 1.00 90.50 938 VAL A O 1
ATOM 7084 N N . ALA A 1 939 ? -9.234 -12.509 -32.423 1.00 89.88 939 ALA A N 1
ATOM 7085 C CA . ALA A 1 939 ? -8.444 -13.458 -33.202 1.00 89.88 939 ALA A CA 1
ATOM 7086 C C . ALA A 1 939 ? -8.941 -13.444 -34.654 1.00 89.88 939 ALA A C 1
ATOM 7088 O O . ALA A 1 939 ? -9.996 -14.004 -34.929 1.00 89.88 939 ALA A O 1
ATOM 7089 N N . ASP A 1 940 ? -8.212 -12.806 -35.571 1.00 86.56 940 ASP A N 1
ATOM 7090 C CA . ASP A 1 940 ? -8.669 -12.591 -36.954 1.00 86.56 940 ASP A CA 1
ATOM 7091 C C . ASP A 1 940 ? -7.739 -13.234 -37.999 1.00 86.56 940 ASP A C 1
ATOM 7093 O O . ASP A 1 940 ? -6.523 -13.175 -37.878 1.00 86.56 940 ASP A O 1
ATOM 7097 N N . GLN A 1 941 ? -8.296 -13.855 -39.036 1.00 84.75 941 GLN A N 1
ATOM 7098 C CA . GLN A 1 941 ? -7.598 -14.409 -40.202 1.00 84.75 941 GLN A CA 1
ATOM 7099 C C . GLN A 1 941 ? -6.387 -15.315 -39.895 1.00 84.75 941 GLN A C 1
ATOM 7101 O O . GLN A 1 941 ? -5.480 -15.456 -40.711 1.00 84.75 941 GLN A O 1
ATOM 7106 N N . ASN A 1 942 ? -6.373 -15.983 -38.740 1.00 85.31 942 ASN A N 1
ATOM 7107 C CA . ASN A 1 942 ? -5.344 -16.975 -38.417 1.00 85.31 942 ASN A CA 1
ATOM 7108 C C . ASN A 1 942 ? -5.562 -18.249 -39.253 1.00 85.31 942 ASN A C 1
ATOM 7110 O O . ASN A 1 942 ? -6.710 -18.642 -39.506 1.00 85.31 942 ASN A O 1
ATOM 7114 N N . ALA A 1 943 ? -4.475 -18.885 -39.700 1.00 83.38 943 ALA A N 1
ATOM 7115 C CA . ALA A 1 943 ? -4.566 -19.922 -40.730 1.00 83.38 943 ALA A CA 1
ATOM 7116 C C . ALA A 1 943 ? -5.265 -21.205 -40.252 1.00 83.38 943 ALA A C 1
ATOM 7118 O O . ALA A 1 943 ? -5.970 -21.839 -41.035 1.00 83.38 943 ALA A O 1
ATOM 7119 N N . GLN A 1 944 ? -5.088 -21.586 -38.982 1.00 85.44 944 GLN A N 1
ATOM 7120 C CA . GLN A 1 944 ? -5.661 -22.806 -38.420 1.00 85.44 944 GLN A CA 1
ATOM 7121 C C . GLN A 1 944 ? -6.750 -22.513 -37.387 1.00 85.44 944 GLN A C 1
ATOM 7123 O O . GLN A 1 944 ? -7.903 -22.867 -37.632 1.00 85.44 944 GLN A O 1
ATOM 7128 N N . TYR A 1 945 ? -6.429 -21.884 -36.250 1.00 86.75 945 TYR A N 1
ATOM 7129 C CA . TYR A 1 945 ? -7.421 -21.624 -35.196 1.00 86.75 945 TYR A CA 1
ATOM 7130 C C . TYR A 1 945 ? -7.397 -20.190 -34.675 1.00 86.75 945 TYR A C 1
ATOM 7132 O O . TYR A 1 945 ? -6.337 -19.591 -34.521 1.00 86.75 945 TYR A O 1
ATOM 7140 N N . GLY A 1 946 ? -8.569 -19.650 -34.334 1.00 87.25 946 GLY A N 1
ATOM 7141 C CA . GLY A 1 946 ? -8.652 -18.414 -33.555 1.00 87.25 946 GLY A CA 1
ATOM 7142 C C . GLY A 1 946 ? -8.108 -18.634 -32.144 1.00 87.25 946 GLY A C 1
ATOM 7143 O O . GLY A 1 946 ? -7.100 -18.044 -31.762 1.00 87.25 946 GLY A O 1
ATOM 7144 N N . PHE A 1 947 ? -8.730 -19.555 -31.405 1.00 88.69 947 PHE A N 1
ATOM 7145 C CA . PHE A 1 947 ? -8.268 -20.015 -30.095 1.00 88.69 947 PHE A CA 1
ATOM 7146 C C . PHE A 1 947 ? -8.145 -21.539 -30.073 1.00 88.69 947 PHE A C 1
ATOM 7148 O O . PHE A 1 947 ? -9.071 -22.242 -30.476 1.00 88.69 947 PHE A O 1
ATOM 7155 N N . ALA A 1 948 ? -7.036 -22.045 -29.544 1.00 90.31 948 ALA A N 1
ATOM 7156 C CA . ALA A 1 948 ? -6.757 -23.460 -29.355 1.00 90.31 948 ALA A CA 1
ATOM 7157 C C . ALA A 1 948 ? -6.386 -23.731 -27.893 1.00 90.31 948 ALA A C 1
ATOM 7159 O O . ALA A 1 948 ? -5.415 -23.178 -27.384 1.00 90.31 948 ALA A O 1
ATOM 7160 N N . LEU A 1 949 ? -7.169 -24.573 -27.217 1.00 88.19 949 LEU A N 1
ATOM 7161 C CA . LEU A 1 949 ? -6.979 -24.948 -25.817 1.00 88.19 949 LEU A CA 1
ATOM 7162 C C . LEU A 1 949 ? -6.835 -26.461 -25.719 1.00 88.19 949 LEU A C 1
ATOM 7164 O O . LEU A 1 949 ? -7.760 -27.202 -26.058 1.00 88.19 949 LEU A O 1
ATOM 7168 N N . ILE A 1 950 ? -5.680 -26.914 -25.248 1.00 86.38 950 ILE A N 1
ATOM 7169 C CA . ILE A 1 950 ? -5.327 -28.327 -25.158 1.00 86.38 950 ILE A CA 1
ATOM 7170 C C . ILE A 1 950 ? -4.913 -28.617 -23.718 1.00 86.38 950 ILE A C 1
ATOM 7172 O O . ILE A 1 950 ? -3.913 -28.096 -23.253 1.00 86.38 950 ILE A O 1
ATOM 7176 N N . GLU A 1 951 ? -5.695 -29.404 -22.981 1.00 83.88 951 GLU A N 1
ATOM 7177 C CA . GLU A 1 951 ? -5.443 -29.677 -21.549 1.00 83.88 951 GLU A CA 1
ATOM 7178 C C . GLU A 1 951 ? -5.398 -28.410 -20.659 1.00 83.88 951 GLU A C 1
ATOM 7180 O O . GLU A 1 951 ? -4.902 -28.444 -19.536 1.00 83.88 951 GLU A O 1
ATOM 7185 N N . SER A 1 952 ? -5.964 -27.298 -21.139 1.00 82.56 952 SER A N 1
ATOM 7186 C CA . SER A 1 952 ? -5.868 -25.973 -20.506 1.00 82.56 952 SER A CA 1
ATOM 7187 C C . SER A 1 952 ? -7.207 -25.429 -20.010 1.00 82.56 952 SER A C 1
ATOM 7189 O O . SER A 1 952 ? -8.253 -25.722 -20.589 1.00 82.56 952 SER A O 1
ATOM 7191 N N . ILE A 1 953 ? -7.174 -24.547 -19.005 1.00 77.00 953 ILE A N 1
ATOM 7192 C CA . ILE A 1 953 ? -8.347 -23.808 -18.501 1.00 77.00 953 ILE A CA 1
ATOM 7193 C C . ILE A 1 953 ? -8.358 -22.398 -19.099 1.00 77.00 953 ILE A C 1
ATOM 7195 O O . ILE A 1 953 ? -7.422 -21.633 -18.881 1.00 77.00 953 ILE A O 1
ATOM 7199 N N . GLY A 1 954 ? -9.434 -22.019 -19.794 1.00 72.88 954 GLY A N 1
ATOM 7200 C CA . GLY A 1 954 ? -9.580 -20.690 -20.393 1.00 72.88 954 GLY A CA 1
ATOM 7201 C C . GLY A 1 954 ? -10.832 -19.958 -19.914 1.00 72.88 954 GLY A C 1
ATOM 7202 O O . GLY A 1 954 ? -11.948 -20.458 -20.053 1.00 72.88 954 GLY A O 1
ATOM 7203 N N . ARG A 1 955 ? -10.679 -18.736 -19.400 1.00 76.25 955 ARG A N 1
ATOM 7204 C CA . ARG A 1 955 ? -11.792 -17.793 -19.203 1.00 76.25 955 ARG A CA 1
ATOM 7205 C C . ARG A 1 955 ? -11.790 -16.791 -20.345 1.00 76.25 955 ARG A C 1
ATOM 7207 O O . ARG A 1 955 ? -10.777 -16.146 -20.578 1.00 76.25 955 ARG A O 1
ATOM 7214 N N . MET A 1 956 ? -12.899 -16.662 -21.061 1.00 76.62 956 MET A N 1
ATOM 7215 C CA . MET A 1 956 ? -13.003 -15.744 -22.191 1.00 76.62 956 MET A CA 1
ATOM 7216 C C . MET A 1 956 ? -14.213 -14.828 -22.017 1.00 76.62 956 MET A C 1
ATOM 7218 O O . MET A 1 956 ? -15.240 -15.252 -21.501 1.00 76.62 956 MET A O 1
ATOM 7222 N N . TYR A 1 957 ? -14.124 -13.572 -22.440 1.00 73.12 957 TYR A N 1
ATOM 7223 C CA . TYR A 1 957 ? -15.234 -12.624 -22.343 1.00 73.12 957 TYR A CA 1
ATOM 7224 C C . TYR A 1 957 ? -15.259 -11.687 -23.552 1.00 73.12 957 TYR A C 1
ATOM 7226 O O . TYR A 1 957 ? -14.268 -11.013 -23.818 1.00 73.12 957 TYR A O 1
ATOM 7234 N N . SER A 1 958 ? -16.401 -11.610 -24.250 1.00 76.31 958 SER A N 1
ATOM 7235 C CA . SER A 1 958 ? -16.625 -10.703 -25.393 1.00 76.31 958 SER A CA 1
ATOM 7236 C C . SER A 1 958 ? -15.550 -10.792 -26.485 1.00 76.31 958 SER A C 1
ATOM 7238 O O . SER A 1 958 ? -14.905 -9.801 -26.823 1.00 76.31 958 SER A O 1
ATOM 7240 N N . LEU A 1 959 ? -15.323 -11.989 -27.024 1.00 80.50 959 LEU A N 1
ATOM 7241 C CA . LEU A 1 959 ? -14.325 -12.208 -28.069 1.00 80.50 959 LEU A CA 1
ATOM 7242 C C . LEU A 1 959 ? -14.864 -11.911 -29.464 1.00 80.50 959 LEU A C 1
ATOM 7244 O O . LEU A 1 959 ? -16.052 -12.093 -29.725 1.00 80.50 959 LEU A O 1
ATOM 7248 N N . THR A 1 960 ? -13.966 -11.530 -30.371 1.00 81.94 960 THR A N 1
ATOM 7249 C CA . THR A 1 960 ? -14.238 -11.501 -31.815 1.00 81.94 960 THR A CA 1
ATOM 7250 C C . THR A 1 960 ? -13.306 -12.480 -32.509 1.00 81.94 960 THR A C 1
ATOM 7252 O O . THR A 1 960 ? -12.088 -12.344 -32.409 1.00 81.94 960 THR A O 1
ATOM 7255 N N . VAL A 1 961 ? -13.863 -13.480 -33.188 1.00 81.44 961 VAL A N 1
ATOM 7256 C CA . VAL A 1 961 ? -13.079 -14.483 -33.913 1.00 81.44 961 VAL A CA 1
ATOM 7257 C C . VAL A 1 961 ? -13.506 -14.524 -35.363 1.00 81.44 961 VAL A C 1
ATOM 7259 O O . VAL A 1 961 ? -14.670 -14.797 -35.642 1.00 81.44 961 VAL A O 1
ATOM 7262 N N . SER A 1 962 ? -12.549 -14.332 -36.261 1.00 75.50 962 SER A N 1
ATOM 7263 C CA . SER A 1 962 ? -12.711 -14.540 -37.695 1.00 75.50 962 SER A CA 1
ATOM 7264 C C . SER A 1 962 ? -11.509 -15.296 -38.245 1.00 75.50 962 SER A C 1
ATOM 7266 O O . SER A 1 962 ? -10.385 -15.087 -37.812 1.00 75.50 962 SER A O 1
ATOM 7268 N N . GLY A 1 963 ? -11.703 -16.285 -39.115 1.00 63.41 963 GLY A N 1
ATOM 7269 C CA . GLY A 1 963 ? -10.597 -17.170 -39.498 1.00 63.41 963 GLY A CA 1
ATOM 7270 C C . GLY A 1 963 ? -10.881 -18.049 -40.706 1.00 63.41 963 GLY A C 1
ATOM 7271 O O . GLY A 1 963 ? -12.022 -18.158 -41.155 1.00 63.41 963 GLY A O 1
ATOM 7272 N N . GLN A 1 964 ? -9.817 -18.656 -41.243 1.00 66.31 964 GLN A N 1
ATOM 7273 C CA . GLN A 1 964 ? -9.917 -19.619 -42.346 1.00 66.31 964 GLN A CA 1
ATOM 7274 C C . GLN A 1 964 ? -10.148 -21.063 -41.865 1.00 66.31 964 GLN A C 1
ATOM 7276 O O . GLN A 1 964 ? -10.707 -21.837 -42.628 1.00 66.31 964 GLN A O 1
ATOM 7281 N N . GLY A 1 965 ? -9.761 -21.416 -40.628 1.00 68.50 965 GLY A N 1
ATOM 7282 C CA . GLY A 1 965 ? -9.946 -22.759 -40.046 1.00 68.50 965 GLY A CA 1
ATOM 7283 C C . GLY A 1 965 ? -11.037 -22.841 -38.963 1.00 68.50 965 GLY A C 1
ATOM 7284 O O . GLY A 1 965 ? -12.189 -22.542 -39.242 1.00 68.50 965 GLY A O 1
ATOM 7285 N N . CYS A 1 966 ? -10.743 -23.261 -37.719 1.00 69.62 966 CYS A N 1
ATOM 7286 C CA . CYS A 1 966 ? -11.756 -23.286 -36.633 1.00 69.62 966 CYS A CA 1
ATOM 7287 C C . CYS A 1 966 ? -11.702 -22.035 -35.745 1.00 69.62 966 CYS A C 1
ATOM 7289 O O . CYS A 1 966 ? -10.628 -21.542 -35.416 1.00 69.62 966 CYS A O 1
ATOM 7291 N N . GLY A 1 967 ? -12.856 -21.522 -35.310 1.00 77.19 967 GLY A N 1
ATOM 7292 C CA . GLY A 1 967 ? -12.897 -20.331 -34.453 1.00 77.19 967 GLY A CA 1
ATOM 7293 C C . GLY A 1 967 ? -12.355 -20.647 -33.060 1.00 77.19 967 GLY A C 1
ATOM 7294 O O . GLY A 1 967 ? -11.369 -20.064 -32.610 1.00 77.19 967 GLY A O 1
ATOM 7295 N N . LEU A 1 968 ? -12.974 -21.635 -32.416 1.00 82.12 968 LEU A N 1
ATOM 7296 C CA . LEU A 1 968 ? -12.584 -22.159 -31.109 1.00 82.12 968 LEU A CA 1
ATOM 7297 C C . LEU A 1 968 ? -12.318 -23.668 -31.197 1.00 82.12 968 LEU A C 1
ATOM 7299 O O . LEU A 1 968 ? -13.175 -24.424 -31.658 1.00 82.12 968 LEU A O 1
ATOM 7303 N N . TYR A 1 969 ? -11.157 -24.102 -30.713 1.00 83.12 969 TYR A N 1
ATOM 7304 C CA . TYR A 1 969 ? -10.714 -25.493 -30.682 1.00 83.12 969 TYR A CA 1
ATOM 7305 C C . TYR A 1 969 ? -10.388 -25.922 -29.247 1.00 83.12 969 TYR A C 1
ATOM 7307 O O . TYR A 1 969 ? -9.547 -25.310 -28.592 1.00 83.12 969 TYR A O 1
ATOM 7315 N N . GLY A 1 970 ? -11.037 -26.982 -28.762 1.00 80.88 970 GLY A N 1
ATOM 7316 C CA . GLY A 1 970 ? -10.774 -27.584 -27.453 1.00 80.88 970 GLY A CA 1
ATOM 7317 C C . GLY A 1 970 ? -10.397 -29.062 -27.561 1.00 80.88 970 GLY A C 1
ATOM 7318 O O . GLY A 1 970 ? -11.121 -29.839 -28.189 1.00 80.88 970 GLY A O 1
ATOM 7319 N N . LYS A 1 971 ? -9.304 -29.475 -26.912 1.00 79.12 971 LYS A N 1
ATOM 7320 C CA . LYS A 1 971 ? -8.865 -30.877 -26.846 1.00 79.12 971 LYS A CA 1
ATOM 7321 C C . LYS A 1 971 ? -8.393 -31.260 -25.445 1.00 79.12 971 LYS A C 1
ATOM 7323 O O . LYS A 1 971 ? -7.778 -30.462 -24.752 1.00 79.12 971 LYS A O 1
ATOM 7328 N N . ASP A 1 972 ? -8.648 -32.502 -25.057 1.00 75.56 972 ASP A N 1
ATOM 7329 C CA . ASP A 1 972 ? -8.171 -33.089 -23.803 1.00 75.56 972 ASP A CA 1
ATOM 7330 C C . ASP A 1 972 ? -7.766 -34.551 -24.083 1.00 75.56 972 ASP A C 1
ATOM 7332 O O . ASP A 1 972 ? -8.567 -35.302 -24.658 1.00 75.56 972 ASP A O 1
ATOM 7336 N N . TYR A 1 973 ? -6.524 -34.950 -23.775 1.00 63.62 973 TYR A N 1
ATOM 7337 C CA . TYR A 1 973 ? -6.050 -36.325 -23.980 1.00 63.62 973 TYR A CA 1
ATOM 7338 C C . TYR A 1 973 ? -6.377 -37.193 -22.737 1.00 63.62 973 TYR A C 1
ATOM 7340 O O . TYR A 1 973 ? -6.163 -36.812 -21.596 1.00 63.62 973 TYR A O 1
ATOM 7348 N N . ASP A 1 974 ? -6.958 -38.375 -22.965 1.00 49.44 974 ASP A N 1
ATOM 7349 C CA . ASP A 1 974 ? -7.676 -39.237 -22.003 1.00 49.44 974 ASP A CA 1
ATOM 7350 C C . ASP A 1 974 ? -7.083 -39.499 -20.581 1.00 49.44 974 ASP A C 1
ATOM 7352 O O . ASP A 1 974 ? -5.970 -39.990 -20.407 1.00 49.44 974 ASP A O 1
ATOM 7356 N N . SER A 1 975 ? -8.011 -39.479 -19.604 1.00 44.69 975 SER A N 1
ATOM 7357 C CA . SER A 1 975 ? -8.202 -40.418 -18.467 1.00 44.69 975 SER A CA 1
ATOM 7358 C C . SER A 1 975 ? -7.411 -40.274 -17.143 1.00 44.69 975 SER A C 1
ATOM 7360 O O . SER A 1 975 ? -6.569 -41.101 -16.824 1.00 44.69 975 SER A O 1
ATOM 7362 N N . LEU A 1 976 ? -7.824 -39.345 -16.262 1.00 34.50 976 LEU A N 1
ATOM 7363 C CA . LEU A 1 976 ? -8.173 -39.623 -14.845 1.00 34.50 976 LEU A CA 1
ATOM 7364 C C . LEU A 1 976 ? -8.733 -38.351 -14.148 1.00 34.50 976 LEU A C 1
ATOM 7366 O O . LEU A 1 976 ? -8.012 -37.428 -13.796 1.00 34.50 976 LEU A O 1
ATOM 7370 N N . TYR A 1 977 ? -10.043 -38.341 -13.895 1.00 33.69 977 TYR A N 1
ATOM 7371 C CA . TYR A 1 977 ? -10.741 -37.606 -12.822 1.00 33.69 977 TYR A CA 1
ATOM 7372 C C . TYR A 1 977 ? -10.749 -36.067 -12.696 1.00 33.69 977 TYR A C 1
ATOM 7374 O O . TYR A 1 977 ? -11.432 -35.588 -11.790 1.00 33.69 977 TYR A O 1
ATOM 7382 N N . LEU A 1 978 ? -10.162 -35.267 -13.586 1.00 34.56 978 LEU A N 1
ATOM 7383 C CA . LEU A 1 978 ? -10.384 -33.810 -13.580 1.00 34.56 978 LEU A CA 1
ATOM 7384 C C . LEU A 1 978 ? -10.609 -33.293 -15.003 1.00 34.56 978 LEU A C 1
ATOM 7386 O O . LEU A 1 978 ? -9.735 -33.404 -15.850 1.00 34.56 978 LEU A O 1
ATOM 7390 N N . ARG A 1 979 ? -11.802 -32.741 -15.261 1.00 41.25 979 ARG A N 1
ATOM 7391 C CA . ARG A 1 979 ? -12.151 -32.042 -16.509 1.00 41.25 979 ARG A CA 1
ATOM 7392 C C . ARG A 1 979 ? -11.256 -30.799 -16.626 1.00 41.25 979 ARG A C 1
ATOM 7394 O O . ARG A 1 979 ? -11.590 -29.788 -16.010 1.00 41.25 979 ARG A O 1
ATOM 7401 N N . LYS A 1 980 ? -10.125 -30.877 -17.335 1.00 46.28 980 LYS A N 1
ATOM 7402 C CA . LYS A 1 980 ? -9.143 -29.778 -17.396 1.00 46.28 980 LYS A CA 1
ATOM 7403 C C . LYS A 1 980 ? -9.534 -28.678 -18.383 1.00 46.28 980 LYS A C 1
ATOM 7405 O O . LYS A 1 980 ? -9.272 -27.517 -18.105 1.00 46.28 980 LYS A O 1
ATOM 7410 N N . THR A 1 981 ? -10.225 -28.996 -19.478 1.00 47.31 981 THR A N 1
ATOM 7411 C CA . THR A 1 981 ? -10.627 -27.972 -20.457 1.00 47.31 981 THR A CA 1
ATOM 7412 C C . THR A 1 981 ? -12.041 -27.466 -20.210 1.00 47.31 981 THR A C 1
ATOM 7414 O O . THR A 1 981 ? -13.018 -28.137 -20.544 1.00 47.31 981 THR A O 1
ATOM 7417 N N . TRP A 1 982 ? -12.131 -26.275 -19.611 1.00 48.47 982 TRP A N 1
ATOM 7418 C CA . TRP A 1 982 ? -13.352 -25.479 -19.483 1.00 48.47 982 TRP A CA 1
ATOM 7419 C C . TRP A 1 982 ? -13.182 -24.181 -20.248 1.00 48.47 982 TRP A C 1
ATOM 7421 O O . TRP A 1 982 ? -12.227 -23.441 -20.010 1.00 48.47 982 TRP A O 1
ATOM 7431 N N . LEU A 1 983 ? -14.146 -23.904 -21.118 1.00 52.72 983 LEU A N 1
ATOM 7432 C CA . LEU A 1 983 ? -14.293 -22.608 -21.752 1.00 52.72 983 LEU A CA 1
ATOM 7433 C C . LEU A 1 983 ? -15.620 -21.982 -21.345 1.00 52.72 983 LEU A C 1
ATOM 7435 O O . LEU A 1 983 ? -16.656 -22.620 -21.493 1.00 52.72 983 LEU A O 1
ATOM 7439 N N . TYR A 1 984 ? -15.586 -20.738 -20.880 1.00 45.47 984 TYR A N 1
ATOM 7440 C CA . TYR A 1 984 ? -16.756 -19.871 -20.765 1.00 45.47 984 TYR A CA 1
ATOM 7441 C C . TYR A 1 984 ? -16.513 -18.661 -21.661 1.00 45.47 984 TYR A C 1
ATOM 7443 O O . TYR A 1 984 ? -15.506 -17.988 -21.472 1.00 45.47 984 TYR A O 1
ATOM 7451 N N . SER A 1 985 ? -17.375 -18.432 -22.653 1.00 55.41 985 SER A N 1
ATOM 7452 C CA . SER A 1 985 ? -17.264 -17.328 -23.618 1.00 55.41 985 SER A CA 1
ATOM 7453 C C . SER A 1 985 ? -18.643 -16.693 -23.816 1.00 55.41 985 SER A C 1
ATOM 7455 O O . SER A 1 985 ? -19.383 -17.097 -24.721 1.00 55.41 985 SER A O 1
ATOM 7457 N N . PRO A 1 986 ? -19.048 -15.755 -22.938 1.00 48.81 986 PRO A N 1
ATOM 7458 C CA . PRO A 1 986 ? -20.292 -15.044 -23.106 1.00 48.81 986 PRO A CA 1
ATOM 7459 C C . PRO A 1 986 ? -20.160 -13.890 -24.109 1.00 48.81 986 PRO A C 1
ATOM 7461 O O . PRO A 1 986 ? -19.085 -13.293 -24.232 1.00 48.81 986 PRO A O 1
ATOM 7464 N N . ASN A 1 987 ? -21.259 -13.551 -24.791 1.00 52.75 987 ASN A N 1
ATOM 7465 C CA . ASN A 1 987 ? -21.387 -12.356 -25.644 1.00 52.75 987 ASN A CA 1
ATOM 7466 C C . ASN A 1 987 ? -20.299 -12.219 -26.727 1.00 52.75 987 ASN A C 1
ATOM 7468 O O . ASN A 1 987 ? -19.856 -11.115 -27.032 1.00 52.75 987 ASN A O 1
ATOM 7472 N N . SER A 1 988 ? -19.818 -13.334 -27.274 1.00 59.06 988 SER A N 1
ATOM 7473 C CA . SER A 1 988 ? -18.744 -13.334 -28.274 1.00 59.06 988 SER A CA 1
ATOM 7474 C C . SER A 1 988 ? -19.309 -13.401 -29.696 1.00 59.06 988 SER A C 1
ATOM 7476 O O . SER A 1 988 ? -20.361 -13.997 -29.928 1.00 59.06 988 SER A O 1
ATOM 7478 N N . LEU A 1 989 ? -18.627 -12.780 -30.654 1.00 66.75 989 LEU A N 1
ATOM 7479 C CA . LEU A 1 989 ? -18.922 -12.891 -32.081 1.00 66.75 989 LEU A CA 1
ATOM 7480 C C . LEU A 1 989 ? -17.909 -13.849 -32.708 1.00 66.75 989 LEU A C 1
ATOM 7482 O O . LEU A 1 989 ? -16.706 -13.598 -32.675 1.00 66.75 989 LEU A O 1
ATOM 7486 N N . ILE A 1 990 ? -18.390 -14.959 -33.255 1.00 67.00 990 ILE A N 1
ATOM 7487 C CA . ILE A 1 990 ? -17.554 -15.979 -33.890 1.00 67.00 990 ILE A CA 1
ATOM 7488 C C . ILE A 1 990 ? -18.058 -16.139 -35.323 1.00 67.00 990 ILE A C 1
ATOM 7490 O O . ILE A 1 990 ? -19.092 -16.769 -35.561 1.00 67.00 990 ILE A O 1
ATOM 7494 N N . GLU A 1 991 ? -17.324 -15.560 -36.267 1.00 60.84 991 GLU A N 1
ATOM 7495 C CA . GLU A 1 991 ? -17.624 -15.600 -37.695 1.00 60.84 991 GLU A CA 1
ATOM 7496 C C . GLU A 1 991 ? -16.588 -16.485 -38.389 1.00 60.84 991 GLU A C 1
ATOM 7498 O O . GLU A 1 991 ? -15.422 -16.121 -38.473 1.00 60.84 991 GLU A O 1
ATOM 7503 N N . ASN A 1 992 ? -16.947 -17.674 -38.870 1.00 58.94 992 ASN A N 1
ATOM 7504 C CA . ASN A 1 992 ? -15.950 -18.559 -39.482 1.00 58.94 992 ASN A CA 1
ATOM 7505 C C . ASN A 1 992 ? -16.425 -19.170 -40.805 1.00 58.94 992 ASN A C 1
ATOM 7507 O O . ASN A 1 992 ? -17.602 -19.475 -40.989 1.00 58.94 992 ASN A O 1
ATOM 7511 N N . ASN A 1 993 ? -15.489 -19.338 -41.736 1.00 55.19 993 ASN A N 1
ATOM 7512 C CA . ASN A 1 993 ? -15.721 -19.949 -43.034 1.00 55.19 993 ASN A CA 1
ATOM 7513 C C . ASN A 1 993 ? -15.934 -21.473 -42.955 1.00 55.19 993 ASN A C 1
ATOM 7515 O O . ASN A 1 993 ? -16.736 -21.972 -43.745 1.00 55.19 993 ASN A O 1
ATOM 7519 N N . ASP A 1 994 ? -15.311 -22.170 -41.989 1.00 60.78 994 ASP A N 1
ATOM 7520 C CA . ASP A 1 994 ? -15.351 -23.642 -41.880 1.00 60.78 994 ASP A CA 1
ATOM 7521 C C . ASP A 1 994 ? -16.099 -24.163 -40.632 1.00 60.78 994 ASP A C 1
ATOM 7523 O O . ASP A 1 994 ? -17.230 -24.639 -40.746 1.00 60.78 994 ASP A O 1
ATOM 7527 N N . ILE A 1 995 ? -15.504 -24.105 -39.429 1.00 61.59 995 ILE A N 1
ATOM 7528 C CA . ILE A 1 995 ? -16.113 -24.622 -38.181 1.00 61.59 995 ILE A CA 1
ATOM 7529 C C . ILE A 1 995 ? -16.047 -23.549 -37.088 1.00 61.59 995 ILE A C 1
ATOM 7531 O O . ILE A 1 995 ? -14.971 -23.141 -36.655 1.00 61.59 995 ILE A O 1
ATOM 7535 N N . GLY A 1 996 ? -17.201 -23.112 -36.577 1.00 66.56 996 GLY A N 1
ATOM 7536 C CA . GLY A 1 996 ? -17.251 -22.105 -35.508 1.00 66.56 996 GLY A CA 1
ATOM 7537 C C . GLY A 1 996 ? -16.610 -22.590 -34.199 1.00 66.56 996 GLY A C 1
ATOM 7538 O O . GLY A 1 996 ? -15.732 -21.924 -33.652 1.00 66.56 996 GLY A O 1
ATOM 7539 N N . VAL A 1 997 ? -17.017 -23.770 -33.715 1.00 73.38 997 VAL A N 1
ATOM 7540 C CA . VAL A 1 997 ? -16.556 -24.358 -32.444 1.00 73.38 997 VAL A CA 1
ATOM 7541 C C . VAL A 1 997 ? -16.370 -25.868 -32.593 1.00 73.38 997 VAL A C 1
ATOM 7543 O O . VAL A 1 997 ? -17.276 -26.556 -33.069 1.00 73.38 997 VAL A O 1
ATOM 7546 N N . TRP A 1 998 ? -15.228 -26.392 -32.141 1.00 77.31 998 TRP A N 1
ATOM 7547 C CA . TRP A 1 998 ? -14.923 -27.824 -32.119 1.00 77.31 998 TRP A CA 1
ATOM 7548 C C . TRP A 1 998 ? -14.381 -28.268 -30.756 1.00 77.31 998 TRP A C 1
ATOM 7550 O O . TRP A 1 998 ? -13.493 -27.626 -30.195 1.00 77.31 998 TRP A O 1
ATOM 7560 N N . ALA A 1 999 ? -14.897 -29.388 -30.243 1.00 72.94 999 ALA A N 1
ATOM 7561 C CA . ALA A 1 999 ? -14.432 -30.014 -29.007 1.00 72.94 999 ALA A CA 1
ATOM 7562 C C . ALA A 1 999 ? -14.223 -31.520 -29.203 1.00 72.94 999 ALA A C 1
ATOM 7564 O O . ALA A 1 999 ? -15.132 -32.219 -29.674 1.00 72.94 999 ALA A O 1
ATOM 7565 N N . ASP A 1 1000 ? -13.054 -32.016 -28.792 1.00 74.00 1000 ASP A N 1
ATOM 7566 C CA . ASP A 1 1000 ? -12.760 -33.452 -28.759 1.00 74.00 1000 ASP A CA 1
ATOM 7567 C C . ASP A 1 1000 ? -13.462 -34.163 -27.576 1.00 74.00 1000 ASP A C 1
ATOM 7569 O O . ASP A 1 1000 ? -14.039 -33.516 -26.698 1.00 74.00 1000 ASP A O 1
ATOM 7573 N N . LYS A 1 1001 ? -13.409 -35.504 -27.535 1.00 61.34 1001 LYS A N 1
ATOM 7574 C CA . LYS A 1 1001 ? -14.242 -36.426 -26.729 1.00 61.34 1001 LYS A CA 1
ATOM 7575 C C . LYS A 1 1001 ? -14.334 -36.145 -25.215 1.00 61.34 1001 LYS A C 1
ATOM 7577 O O . LYS A 1 1001 ? -15.271 -36.633 -24.585 1.00 61.34 1001 LYS A O 1
ATOM 7582 N N . ASN A 1 1002 ? -13.452 -35.322 -24.647 1.00 66.81 1002 ASN A N 1
ATOM 7583 C CA . ASN A 1 1002 ? -13.400 -35.002 -23.213 1.00 66.81 1002 ASN A CA 1
ATOM 7584 C C . ASN A 1 1002 ? -13.384 -33.497 -22.875 1.00 66.81 1002 ASN A C 1
ATOM 7586 O O . ASN A 1 1002 ? -13.463 -33.144 -21.698 1.00 66.81 1002 ASN A O 1
ATOM 7590 N N . ALA A 1 1003 ? -13.326 -32.609 -23.870 1.00 64.31 1003 ALA A N 1
ATOM 7591 C CA . ALA A 1 1003 ? -13.334 -31.168 -23.629 1.00 64.31 1003 ALA A CA 1
ATOM 7592 C C . ALA A 1 1003 ? -14.762 -30.661 -23.351 1.00 64.31 1003 ALA A C 1
ATOM 7594 O O . ALA A 1 1003 ? -15.720 -31.122 -23.977 1.00 64.31 1003 ALA A O 1
ATOM 7595 N N . VAL A 1 1004 ? -14.908 -29.698 -22.429 1.00 66.50 1004 VAL A N 1
ATOM 7596 C CA . VAL A 1 1004 ? -16.182 -29.017 -22.145 1.00 66.50 1004 VAL A CA 1
ATOM 7597 C C . VAL A 1 1004 ? -16.081 -27.555 -22.566 1.00 66.50 1004 VAL A C 1
ATOM 7599 O O . VAL A 1 1004 ? -15.378 -26.755 -21.949 1.00 66.50 1004 VAL A O 1
ATOM 7602 N N . LEU A 1 1005 ? -16.832 -27.186 -23.602 1.00 66.50 1005 LEU A N 1
ATOM 7603 C CA . LEU A 1 1005 ? -16.954 -25.797 -24.045 1.00 66.50 1005 LEU A CA 1
ATOM 7604 C C . LEU A 1 1005 ? -18.354 -25.278 -23.710 1.00 66.50 1005 LEU A C 1
ATOM 7606 O O . LEU A 1 1005 ? -19.344 -25.865 -24.150 1.00 66.50 1005 LEU A O 1
ATOM 7610 N N . THR A 1 1006 ? -18.421 -24.196 -22.932 1.00 68.44 1006 THR A N 1
ATOM 7611 C CA . THR A 1 1006 ? -19.647 -23.460 -22.598 1.00 68.44 1006 THR A CA 1
ATOM 7612 C C . THR A 1 1006 ? -19.627 -22.111 -23.307 1.00 68.44 1006 THR A C 1
ATOM 7614 O O . THR A 1 1006 ? -18.821 -21.230 -23.002 1.00 68.44 1006 THR A O 1
ATOM 7617 N N . VAL A 1 1007 ? -20.520 -21.944 -24.274 1.00 66.62 1007 VAL A N 1
ATOM 7618 C CA . VAL A 1 1007 ? -20.656 -20.704 -25.047 1.00 66.62 1007 VAL A CA 1
ATOM 7619 C C . VAL A 1 1007 ? -22.055 -20.159 -24.780 1.00 66.62 1007 VAL A C 1
ATOM 7621 O O . VAL A 1 1007 ? -23.022 -20.878 -25.021 1.00 66.62 1007 VAL A O 1
ATOM 7624 N N . THR A 1 1008 ? -22.165 -18.932 -24.256 1.00 64.38 1008 THR A N 1
ATOM 7625 C CA . THR A 1 1008 ? -23.445 -18.381 -23.765 1.00 64.38 1008 THR A CA 1
ATOM 7626 C C . THR A 1 1008 ? -23.744 -17.008 -24.358 1.00 64.38 1008 THR A C 1
ATOM 7628 O O . THR A 1 1008 ? -22.955 -16.086 -24.224 1.00 64.38 1008 THR A O 1
ATOM 7631 N N . GLY A 1 1009 ? -24.890 -16.810 -25.007 1.00 57.22 1009 GLY A N 1
ATOM 7632 C CA . GLY A 1 1009 ? -25.227 -15.485 -25.565 1.00 57.22 1009 GLY A CA 1
ATOM 7633 C C . GLY A 1 1009 ? -24.267 -14.980 -26.660 1.00 57.22 1009 GLY A C 1
ATOM 7634 O O . GLY A 1 1009 ? -24.168 -13.777 -26.884 1.00 57.22 1009 GLY A O 1
ATOM 7635 N N . SER A 1 1010 ? -23.548 -15.882 -27.332 1.00 66.62 1010 SER A N 1
ATOM 7636 C CA . SER A 1 1010 ? -22.628 -15.567 -28.434 1.00 66.62 1010 SER A CA 1
ATOM 7637 C C . SER A 1 1010 ? -23.319 -15.703 -29.794 1.00 66.62 1010 SER A C 1
ATOM 7639 O O . SER A 1 1010 ? -24.195 -16.549 -29.973 1.00 66.62 1010 SER A O 1
ATOM 7641 N N . THR A 1 1011 ? -22.916 -14.887 -30.770 1.00 69.31 1011 THR A N 1
ATOM 7642 C CA . THR A 1 1011 ? -23.401 -14.974 -32.156 1.00 69.31 1011 THR A CA 1
ATOM 7643 C C . THR A 1 1011 ? -22.441 -15.831 -32.978 1.00 69.31 1011 THR A C 1
ATOM 7645 O O . THR A 1 1011 ? -21.251 -15.535 -33.041 1.00 69.31 1011 THR A O 1
ATOM 7648 N N . LEU A 1 1012 ? -22.966 -16.889 -33.601 1.00 69.75 1012 LEU A N 1
ATOM 7649 C CA . LEU A 1 1012 ? -22.236 -17.783 -34.504 1.00 69.75 1012 LEU A CA 1
ATOM 7650 C C . LEU A 1 1012 ? -22.713 -17.531 -35.942 1.00 69.75 1012 LEU A C 1
ATOM 7652 O O . LEU A 1 1012 ? -23.884 -17.774 -36.242 1.00 69.75 1012 LEU A O 1
ATOM 7656 N N . SER A 1 1013 ? -21.836 -17.066 -36.829 1.00 63.62 1013 SER A N 1
ATOM 7657 C CA . SER A 1 1013 ? -22.130 -16.858 -38.257 1.00 63.62 1013 SER A CA 1
ATOM 7658 C C . SER A 1 1013 ? -21.098 -17.596 -39.127 1.00 63.62 1013 SER A C 1
ATOM 7660 O O . SER A 1 1013 ? -19.926 -17.702 -38.773 1.00 63.62 1013 SER A O 1
ATOM 7662 N N . GLY A 1 1014 ? -21.524 -18.182 -40.251 1.00 57.06 1014 GLY A N 1
ATOM 7663 C CA . GLY A 1 1014 ? -20.619 -18.905 -41.153 1.00 57.06 1014 GLY A CA 1
ATOM 7664 C C . GLY A 1 1014 ? -21.228 -19.217 -42.519 1.00 57.06 1014 GLY A C 1
ATOM 7665 O O . GLY A 1 1014 ? -22.445 -19.374 -42.644 1.00 57.06 1014 GLY A O 1
ATOM 7666 N N . ASN A 1 1015 ? -20.376 -19.278 -43.551 1.00 52.91 1015 ASN A N 1
ATOM 7667 C CA . ASN A 1 1015 ? -20.774 -19.459 -44.958 1.00 52.91 1015 ASN A CA 1
ATOM 7668 C C . ASN A 1 1015 ? -21.248 -20.888 -45.284 1.00 52.91 1015 ASN A C 1
ATOM 7670 O O . ASN A 1 1015 ? -21.972 -21.091 -46.262 1.00 52.91 1015 ASN A O 1
ATOM 7674 N N . GLN A 1 1016 ? -20.892 -21.872 -44.455 1.00 51.00 1016 GLN A N 1
ATOM 7675 C CA . GLN A 1 1016 ? -21.523 -23.189 -44.435 1.00 51.00 1016 GLN A CA 1
ATOM 7676 C C . GLN A 1 1016 ? -22.381 -23.299 -43.172 1.00 51.00 1016 GLN A C 1
ATOM 7678 O O . GLN A 1 1016 ? -21.915 -22.997 -42.078 1.00 51.00 1016 GLN A O 1
ATOM 7683 N N . VAL A 1 1017 ? -23.657 -23.668 -43.337 1.00 43.59 1017 VAL A N 1
ATOM 7684 C CA . VAL A 1 1017 ? -24.682 -23.762 -42.278 1.00 43.59 1017 VAL A CA 1
ATOM 7685 C C . VAL A 1 1017 ? -24.079 -24.303 -40.978 1.00 43.59 1017 VAL A C 1
ATOM 7687 O O . VAL A 1 1017 ? -23.632 -25.441 -40.965 1.00 43.59 1017 VAL A O 1
ATOM 7690 N N . GLY A 1 1018 ? -24.075 -23.487 -39.916 1.00 49.16 1018 GLY A N 1
ATOM 7691 C CA . GLY A 1 1018 ? -23.365 -23.722 -38.654 1.00 49.16 1018 GLY A CA 1
ATOM 7692 C C . GLY A 1 1018 ? -23.436 -25.154 -38.122 1.00 49.16 1018 GLY A C 1
ATOM 7693 O O . GLY A 1 1018 ? -24.384 -25.530 -37.431 1.00 49.16 1018 GLY A O 1
ATOM 7694 N N . VAL A 1 1019 ? -22.399 -25.943 -38.407 1.00 49.16 1019 VAL A N 1
ATOM 7695 C CA . VAL A 1 1019 ? -22.213 -27.272 -37.829 1.00 49.16 1019 VAL A CA 1
ATOM 7696 C C . VAL A 1 1019 ? -21.257 -27.140 -36.649 1.00 49.16 1019 VAL A C 1
ATOM 7698 O O . VAL A 1 1019 ? -20.047 -27.016 -36.820 1.00 49.16 1019 VAL A O 1
ATOM 7701 N N . SER A 1 1020 ? -21.787 -27.199 -35.427 1.00 53.28 1020 SER A N 1
ATOM 7702 C CA . SER A 1 1020 ? -20.978 -27.618 -34.283 1.00 53.28 1020 SER A CA 1
ATOM 7703 C C . SER A 1 1020 ? -20.721 -29.119 -34.434 1.00 53.28 1020 SER A C 1
ATOM 7705 O O . SER A 1 1020 ? -21.589 -29.943 -34.140 1.00 53.28 1020 SER A O 1
ATOM 7707 N N . THR A 1 1021 ? -19.562 -29.502 -34.954 1.00 48.81 1021 THR A N 1
ATOM 7708 C CA . THR A 1 1021 ? -19.156 -30.913 -34.994 1.00 48.81 1021 THR A CA 1
ATOM 7709 C C . THR A 1 1021 ? -18.638 -31.326 -33.623 1.00 48.81 1021 THR A C 1
ATOM 7711 O O . THR A 1 1021 ? -17.638 -30.790 -33.152 1.00 48.81 1021 THR A O 1
ATOM 7714 N N . THR A 1 1022 ? -19.310 -32.283 -32.985 1.00 47.69 1022 THR A N 1
ATOM 7715 C CA . THR A 1 1022 ? -18.947 -32.790 -31.659 1.00 47.69 1022 THR A CA 1
ATOM 7716 C C . THR A 1 1022 ? -18.546 -34.262 -31.720 1.00 47.69 1022 THR A C 1
ATOM 7718 O O . THR A 1 1022 ? -19.310 -35.113 -32.173 1.00 47.69 1022 THR A O 1
ATOM 7721 N N . SER A 1 1023 ? -17.340 -34.583 -31.240 1.00 46.81 1023 SER A N 1
ATOM 7722 C CA . SER A 1 1023 ? -16.998 -35.935 -30.766 1.00 46.81 1023 SER A CA 1
ATOM 7723 C C . SER A 1 1023 ? -17.061 -36.031 -29.229 1.00 46.81 1023 SER A C 1
ATOM 7725 O O . SER A 1 1023 ? -17.095 -37.146 -28.704 1.00 46.81 1023 SER A O 1
ATOM 7727 N N . GLY A 1 1024 ? -17.131 -34.883 -28.524 1.00 51.88 1024 GLY A N 1
ATOM 7728 C CA . GLY A 1 1024 ? -17.306 -34.718 -27.069 1.00 51.88 1024 GLY A CA 1
ATOM 7729 C C . GLY A 1 1024 ? -18.475 -33.801 -26.655 1.00 51.88 1024 GLY A C 1
ATOM 7730 O O . GLY A 1 1024 ? -19.385 -33.540 -27.439 1.00 51.88 1024 GLY A O 1
ATOM 7731 N N . GLY A 1 1025 ? -18.495 -33.341 -25.398 1.00 50.59 1025 GLY A N 1
ATOM 7732 C CA . GLY A 1 1025 ? -19.608 -32.567 -24.825 1.00 50.59 1025 GLY A CA 1
ATOM 7733 C C . GLY A 1 1025 ? -19.480 -31.052 -25.018 1.00 50.59 1025 GLY A C 1
ATOM 7734 O O . GLY A 1 1025 ? -18.857 -30.383 -24.200 1.00 50.59 1025 GLY A O 1
ATOM 7735 N N . VAL A 1 1026 ? -20.128 -30.488 -26.041 1.00 55.03 1026 VAL A N 1
ATOM 7736 C CA . VAL A 1 1026 ? -20.307 -29.028 -26.176 1.00 55.03 1026 VAL A CA 1
ATOM 7737 C C . VAL A 1 1026 ? -21.650 -28.625 -25.571 1.00 55.03 1026 VAL A C 1
ATOM 7739 O O . VAL A 1 1026 ? -22.684 -29.182 -25.937 1.00 55.03 1026 VAL A O 1
ATOM 7742 N N . ILE A 1 1027 ? -21.640 -27.654 -24.656 1.00 54.56 1027 ILE A N 1
ATOM 7743 C CA . ILE A 1 1027 ? -22.849 -27.055 -24.083 1.00 54.56 1027 ILE A CA 1
ATOM 7744 C C . ILE A 1 1027 ? -22.977 -25.645 -24.667 1.00 54.56 1027 ILE A C 1
ATOM 7746 O O . ILE A 1 1027 ? -22.299 -24.716 -24.240 1.00 54.56 1027 ILE A O 1
ATOM 7750 N N . ILE A 1 1028 ? -23.840 -25.487 -25.668 1.00 53.41 1028 ILE A N 1
ATOM 7751 C CA . ILE A 1 1028 ? -24.222 -24.170 -26.195 1.00 53.41 1028 ILE A CA 1
ATOM 7752 C C . ILE A 1 1028 ? -25.484 -23.749 -25.434 1.00 53.41 1028 ILE A C 1
ATOM 7754 O O . ILE A 1 1028 ? -26.478 -24.478 -25.493 1.00 53.41 1028 ILE A O 1
ATOM 7758 N N . GLN A 1 1029 ? -25.425 -22.649 -24.677 1.00 42.00 1029 GLN A N 1
ATOM 7759 C CA . GLN A 1 1029 ? -26.528 -22.154 -23.835 1.00 42.00 1029 GLN A CA 1
ATOM 7760 C C . GLN A 1 1029 ? -27.081 -20.812 -24.301 1.00 42.00 1029 GLN A C 1
ATOM 7762 O O . GLN A 1 1029 ? -26.280 -19.882 -24.553 1.00 42.00 1029 GLN A O 1
#

pLDDT: mean 76.54, std 19.99, range [21.33, 98.62]